Protein AF-A0A1F2PBT4-F1 (afdb_monomer)

InterPro domains:
  IPR006637 Clostridial hydrophobic repeat [PF07538] (57-95)
  IPR006637 Clostridial hydrophobic repeat [PF07538] (108-141)
  IPR006637 Clostridial hydrophobic repeat [PF07538] (158-191)
  IPR006637 Clostridial hydrophobic repeat [SM00728] (56-106)
  IPR006637 Clostridial hydrophobic repeat [SM00728] (107-156)
  IPR006637 Clostridial hydrophobic repeat [SM00728] (157-205)
  IPR014755 Copper resistance protein CopC/internalin, immunoglobulin-like [G3DSA:2.60.40.1220] (255-380)
  IPR014755 Copper resistance protein CopC/internalin, immunoglobulin-like [G3DSA:2.60.40.1220] (386-479)
  IPR014755 Copper resistance protein CopC/internalin, immunoglobulin-like [G3DSA:2.60.40.1220] (705-795)

Radius of gyration: 48.58 Å; Cα contacts (8 Å, |Δi|>4): 2101; chains: 1; bounding box: 123×82×148 Å

Secondary structure (DSSP, 8-state):
-------------S---S----------PPPTTHHHHTTSSSS-----SEEEEEEEEETTTEEESTTSPPEETTS-EE-TTTTPPEEEEEEEEEES--TT-EEEEEEEETTTEEPPPEETT--EE-SSS-PPEEEEEEEEE-TTSPBPSSEEEEEEEEETTTEEEEEEETT--EE-SSS-PPEEEEEEEEEEPPP--HHHHHHHHT--GGGB-HHHHHHHHHHHHHT---TTS-HHHHHHHHHHHHHHHTT--BPP-EEEEEEEETTEEEEEESS-B-HHHHEE---SS--S--PEEPB-TTS-BSEEEEE-S-S--TT---B-STT-S-EEEE-TTS-EEEEE--TT----EEEEEEE-TT-BBTTSPBPSS-EEEEEEE---PPP-EEEEEEEETTEEEEEESS-EEE--EEEEE-TT--EE---EEEE-TTS-EEEE-TT--GGGTTSEEEEEEES-EETT--B-SSSSEEEEEE------SPP-EEEEEE-SSSEEEEEESS-BSSPPEE--BTTB-EEEEE-SS-TTEEEEEESS---EEEEEEEEE-BBTT-PBP-SSEEEEEEE----S---EEEEEEEEETTEEEEEEEEEEEEEEPSS-EEEEEEEETTEEEEPPPEE--TT-TTEEESS-BTTBEEEEEEE-TT--S-SEEEEEE-TTSEEETTSPBPPPEEEEEEE-------S---B-TTTTBTTEEEEETTEEEEEBSS-B-HHHHT-GGGEEETTS-EEEEEEEEESSSEEEEEEEPTT---S-EEEEEEE---BBTTSPBPPPEEEEEEE---PPPBEEEEEEEETTEEEEEESS-B-GGG--GGGEEEEETTEEP-S-EEEEE-SSTTEEEEEESSPPPHHHHHH-EEEEEPTT---BBTT-PBPB-S-EEEB-

Nearest PDB structures (foldseek):
  4uj6-assembly1_A  TM=2.407E-01  e=1.435E-08  Geobacillus stearothermophilus
  4uic-assembly1_A  TM=2.371E-01  e=5.512E-09  Geobacillus stearothermophilus
  2ra1-assembly1_A  TM=3.938E-01  e=1.556E-04  Geobacillus stearothermophilus
  7np1-assembly3_J  TM=2.498E-01  e=1.984E-01  Homo sapiens
  5b3j-assembly3_E  TM=2.216E-01  e=2.275E-01  Mus musculus

Solvent-accessible surface area (backbone atoms only — not comparable to full-atom values): 49070 Å² total; per-residue (Å²): 136,81,86,82,83,88,84,84,91,90,90,89,87,85,86,84,89,86,86,88,84,87,79,89,82,83,86,75,94,72,57,85,68,58,65,64,51,56,77,78,63,83,66,86,73,78,72,45,61,35,40,33,33,33,35,34,31,32,60,100,73,40,59,37,49,83,87,71,57,70,39,56,44,66,48,75,50,67,39,77,96,69,82,34,33,30,21,28,38,30,44,27,73,37,74,68,57,60,95,51,60,41,39,37,37,32,38,24,32,60,100,72,42,74,52,80,70,42,49,61,56,42,84,40,70,50,83,95,68,88,39,35,27,17,26,37,29,43,31,40,19,35,86,86,68,48,69,45,82,50,43,43,32,40,34,33,32,29,30,57,100,74,41,81,46,67,81,36,48,57,52,42,77,46,69,42,82,95,71,84,33,32,28,18,25,37,30,44,37,47,44,68,42,70,28,82,55,64,65,42,52,50,55,63,67,73,62,61,74,91,50,35,38,69,69,35,46,54,58,37,50,53,51,44,67,75,45,70,78,56,47,89,40,56,47,71,57,47,52,53,29,34,52,54,45,52,59,40,56,74,66,50,45,72,57,42,49,80,72,48,77,47,64,90,42,34,47,36,39,36,41,33,37,78,42,39,41,29,59,73,42,53,33,36,83,87,69,102,69,82,82,82,88,70,27,29,62,15,57,27,100,86,49,36,38,27,60,30,34,40,62,70,66,98,60,89,69,76,50,48,61,64,36,82,46,70,84,66,68,31,28,46,48,69,42,96,75,29,27,39,39,41,34,39,50,40,88,82,32,35,64,64,51,48,32,38,39,35,44,39,61,73,29,26,26,72,86,66,48,50,46,87,61,69,45,74,47,79,47,76,43,78,70,81,70,51,37,28,82,68,49,76,49,63,81,30,58,42,32,39,35,38,37,45,75,44,52,35,65,38,52,52,50,73,46,36,24,42,87,88,64,52,76,54,79,52,56,46,78,43,57,46,99,76,20,28,36,35,36,39,38,75,57,57,52,83,91,53,48,65,39,57,31,40,39,38,36,34,70,22,19,30,77,70,62,35,50,35,46,64,69,65,38,77,46,79,47,57,37,50,65,69,58,81,70,49,37,43,80,70,46,72,47,71,75,34,31,36,31,30,38,38,32,38,73,48,45,53,67,54,85,62,41,51,54,51,52,92,84,27,53,54,49,72,45,75,42,92,90,42,71,34,33,32,45,32,38,37,78,53,75,48,67,44,80,40,64,48,31,37,62,46,43,30,22,47,56,66,26,63,30,72,64,66,40,72,44,80,39,61,30,60,67,62,76,74,45,45,46,80,73,48,73,49,70,44,71,59,90,47,39,48,22,45,33,42,29,36,78,45,52,46,42,68,39,64,66,41,70,35,47,42,29,30,57,57,95,92,40,81,39,79,46,71,68,46,69,30,31,94,93,46,93,49,50,35,64,40,84,51,59,97,87,41,19,41,26,34,28,35,60,43,74,81,58,82,68,65,36,51,34,40,28,35,48,47,56,48,46,31,26,29,64,54,70,26,42,19,66,62,41,74,75,44,72,52,67,45,72,80,72,44,42,80,56,50,40,44,62,22,61,84,41,68,62,62,10,36,36,78,78,53,69,43,34,38,36,41,34,29,65,31,36,48,22,65,72,38,63,47,36,56,88,31,50,46,52,61,86,43,48,76,66,48,49,42,75,78,44,58,74,70,33,22,31,33,39,36,32,42,37,79,56,41,31,84,61,65,46,74,32,49,38,38,41,35,66,36,17,8,54,72,63,39,56,23,70,78,42,79,41,81,42,77,38,56,40,32,53,48,32,34,72,76,46,35,31,51,78,46,57,38,32,37,40,35,34,39,75,44,54,46,30,63,90,37,51,47,39,77,29,60,40,48,25,44,60,85,42,75,62,83,67,63,56,44,43,41,67,37,100,47,58,35,25,38,31,37,40,41,76,65,64,60,48,78,66,42,60,73,49,39,32,34,41,32,52,31,92,81,56,60,34,18,26,79,85,63,31,49,54,56,60,74,71,46,66,50,40,120

Organism: NCBI:txid52694

Sequence (900 aa):
MKKITVSILTTLLMLSMVFSSSVFAAEKEQSAWDSFLGLFSAKTAATSDVGVEYRGHIQNVGNYPLDGSWIQGPTELGTEGKGLRLEGFWIQLDGDVPADAHIEYQVHVQNVGWMDPVQDGEFAGTEGRSLQIEAIKISLVDDEGVQLEDYSVVYSGHVQNIGDVGPFTNGEQLGTVGSFLRLEAIEVEIVQNPADLTEYNAALAAVTQADYTAASWTTYQAVVNANKMTEDNLQSEVDAATANITAAQANLVAIPKVVSVAVPNAKQLVVTFNKAMDKTTLLANTTTSQTTDDYVLSVDGSGKTVIGIAYLDAQIAVNRPSITGAAGGATGALSADGKTLTITLPGAEFFKDRYTVTVGTPIKDTTGLALPAVYTANINVTDTARPTLVGVTYTNFQIAKVSFSEPLAAAGTVTYALPDGTAITTPVASVDADGKIQIDLTGIAATDVNKNITATIIGATDYAGNVISPNPITVTVIKNTQDTTKPTVSSVTVTSNTTFDIKFSEALISDPTIAPITASAVTVVKDINDATVYHATVAAAKTGLQTVSVTAFSDLSNNAGDVPANKVVNFSADTAAPTITSSKVEKIDGIEYLVLTYNKNVTANAGVTINGSYVDNYVTTPMPALTTGAANTAFALYKPVDGKSMSVQLELTTLTKAAEYTVTLPAALVTDLFGNNNAEVTNFKFTRTSNASTSAPKLDTTYGTNGVLVVDNNTIRVQFDRPVAGASALTLSNYALEGTVLESVTLQSNTTNGLVELKIAKDSNTLTGSRTLTVSGVTSQTGDVMATATVAVALNENVRPTVKTAQVTTTSVITLTTSEDINPATIAAGDFEVYVGGNKVTTAVTAAAGGTAKQITLTLAVPLTATDLSAGVVIKPATGITTADTVGNVLNLTQITVTQ

Foldseek 3Di:
DDDDDYDDDDDDDPDDDDDDDDDDDDDDDDDPVVVVVVVVPDDPAPADLKWKWKWFQKPPPGIPVPVPDTHTFQPKYFDAPPPIFTQKMFMAMDGPDDPFKKKKKWFQKPPPGIDDIDIHGDMYGDPPPPIATFKMFIAIAGNVRHGDPFKKKWKWFQKPPPGIDDRDIGGDIDGDDPPRIHTGMMGITMHTFFADCPLVVVLVVVDDPVFFDPVLVVQLVVLLVVLDDGRPDGNVSSVVSSVSSNVSVVSTHTFKDWPDWDDQAFFKIKTFIPAAWDCVFFWDDDDPDDDDDATDGDADPVQAGLKFKADDDPDDQDLEDGRGGHDQRWGWDADPRRGMIMIGHFDLHTDAAKIKIWRHPPIHHPVRHGDPGIDIDIDGDDHPDAWEWPAWDALFLFKIWTDTPAAWPFQADKWKAFPVRHTDDQWDWDQDRRNTIIIGNVRPDPVQAPTWMKIWTALTAHSNSHHHPPGGDIDTDGNHPQPQDWKAFPDWAAPEQFKIKTFIPAAWPDWWAKDQWVNWHKDWDADPVDRRMIMITTNDGHAAWIWTFGAFIGHSSRHTHPGRRIDTDGNHFPQDAWDFPDWAFDQDQLFTKIKTFTPAWKWADFFDKKWWWFADPNDTGTFDIFGRHPVDPAWGADPDDPRIHRMTIHTDLSGQDQGKIFIKDDWQRIAHSHGHTHHIDGRDIDGDDHRFHDAAKAQDCVPPHSQWDDPAQFKIKGKIQAFFAQVQQQPPVQKDKPQFDWDGKDFPDGRGITIIMITTDAQTQAAWAWIKIWGWRIGTSVGHTHDIDIDIDGHHGRHWKEFPAWEPPDQFKIKTFIPDFWDQVQWAQQFKWKDFLNHTDPARWGWGADPDRRIIMIGGPDGHDPNRVVSWMKMATHPPRRTTHPRRHGYDGGMHTYDD

Mean predicted aligned error: 20.96 Å

Structure (mmCIF, N/CA/C/O backbone):
data_AF-A0A1F2PBT4-F1
#
_entry.id   AF-A0A1F2PBT4-F1
#
loop_
_atom_site.group_PDB
_atom_site.id
_atom_site.type_symbol
_atom_site.label_atom_id
_atom_site.label_alt_id
_atom_site.label_comp_id
_atom_site.label_asym_id
_atom_site.label_entity_id
_atom_site.label_seq_id
_atom_site.pdbx_PDB_ins_code
_atom_site.Cartn_x
_atom_site.Cartn_y
_atom_site.Cartn_z
_atom_site.occupancy
_atom_site.B_iso_or_equiv
_atom_site.auth_seq_id
_atom_site.auth_comp_id
_atom_site.auth_asym_id
_atom_site.auth_atom_id
_atom_site.pdbx_PDB_model_num
ATOM 1 N N . MET A 1 1 ? 13.734 -45.778 34.053 1.00 31.38 1 MET A N 1
ATOM 2 C CA . MET A 1 1 ? 13.491 -46.746 32.958 1.00 31.38 1 MET A CA 1
ATOM 3 C C . MET A 1 1 ? 12.510 -46.118 31.983 1.00 31.38 1 MET A C 1
ATOM 5 O O . MET A 1 1 ? 11.399 -45.810 32.371 1.00 31.38 1 MET A O 1
ATOM 9 N N . LYS A 1 2 ? 13.054 -45.615 30.872 1.00 27.95 2 LYS A N 1
ATOM 10 C CA . LYS A 1 2 ? 12.791 -46.068 29.493 1.00 27.95 2 LYS A CA 1
ATOM 11 C C . LYS A 1 2 ? 11.437 -45.621 28.918 1.00 27.95 2 LYS A C 1
ATOM 13 O O . LYS A 1 2 ? 10.425 -46.293 29.057 1.00 27.95 2 LYS A O 1
ATOM 18 N N . LYS A 1 3 ? 11.537 -44.486 28.211 1.00 40.19 3 LYS A N 1
ATOM 19 C CA . LYS A 1 3 ? 10.836 -44.125 26.969 1.00 40.19 3 LYS A CA 1
ATOM 20 C C . LYS A 1 3 ? 10.566 -45.353 26.097 1.00 40.19 3 LYS A C 1
ATOM 22 O O . LYS A 1 3 ? 11.509 -46.126 25.942 1.00 40.19 3 LYS A O 1
ATOM 27 N N . ILE A 1 4 ? 9.402 -45.422 25.440 1.00 29.81 4 ILE A N 1
ATOM 28 C CA . ILE A 1 4 ? 9.279 -45.954 24.070 1.00 29.81 4 ILE A CA 1
ATOM 29 C C . ILE A 1 4 ? 8.210 -45.120 23.312 1.00 29.81 4 ILE A C 1
ATOM 31 O O . ILE A 1 4 ? 7.093 -45.036 23.806 1.00 29.81 4 ILE A O 1
ATOM 35 N N . THR A 1 5 ? 8.556 -44.254 22.342 1.00 29.34 5 THR A N 1
ATOM 36 C CA . THR A 1 5 ? 8.800 -44.490 20.882 1.00 29.34 5 THR A CA 1
ATOM 37 C C . THR A 1 5 ? 7.452 -44.495 20.118 1.00 29.34 5 THR A C 1
ATOM 39 O O . THR A 1 5 ? 6.624 -45.359 20.366 1.00 29.34 5 THR A O 1
ATOM 42 N N . VAL A 1 6 ? 7.204 -43.493 19.245 1.00 28.78 6 VAL A N 1
ATOM 43 C CA . VAL A 1 6 ? 7.213 -43.616 17.749 1.00 28.78 6 VAL A CA 1
ATOM 44 C C . VAL A 1 6 ? 5.787 -43.852 17.207 1.00 28.78 6 VAL A C 1
ATOM 46 O O . VAL A 1 6 ? 5.021 -44.567 17.826 1.00 28.78 6 VAL A O 1
ATOM 49 N N . SER A 1 7 ? 5.295 -43.247 16.121 1.00 32.38 7 SER A N 1
ATOM 50 C CA . SER A 1 7 ? 5.943 -42.719 14.922 1.00 32.38 7 SER A CA 1
ATOM 51 C C . SER A 1 7 ? 4.935 -42.016 13.996 1.00 32.38 7 SER A C 1
ATOM 53 O O . SER A 1 7 ? 3.730 -42.158 14.180 1.00 32.38 7 SER A O 1
ATOM 55 N N . ILE A 1 8 ? 5.494 -41.510 12.892 1.00 28.14 8 ILE A N 1
ATOM 56 C CA . ILE A 1 8 ? 4.951 -41.457 11.521 1.00 28.14 8 ILE A CA 1
ATOM 57 C C . ILE A 1 8 ? 4.203 -40.159 11.168 1.00 28.14 8 ILE A C 1
ATOM 59 O O . ILE A 1 8 ? 3.109 -39.907 11.650 1.00 28.14 8 ILE A O 1
ATOM 63 N N . LEU A 1 9 ? 4.826 -39.214 10.446 1.00 25.58 9 LEU A N 1
ATOM 64 C CA . LEU A 1 9 ? 5.322 -39.290 9.053 1.00 25.58 9 LEU A CA 1
ATOM 65 C C . LEU A 1 9 ? 4.158 -39.237 8.057 1.00 25.58 9 LEU A C 1
ATOM 67 O O . LEU A 1 9 ? 3.616 -40.281 7.736 1.00 25.58 9 LEU A O 1
ATOM 71 N N . THR A 1 10 ? 3.832 -38.034 7.568 1.00 29.33 10 THR A N 1
ATOM 72 C CA . THR A 1 10 ? 3.599 -37.708 6.141 1.00 29.33 10 THR A CA 1
ATOM 73 C C . THR A 1 10 ? 3.052 -36.285 6.022 1.00 29.33 10 THR A C 1
ATOM 75 O O . THR A 1 10 ? 1.905 -36.076 6.387 1.00 29.33 10 THR A O 1
ATOM 78 N N . THR A 1 11 ? 3.884 -35.358 5.525 1.00 27.86 11 THR A N 1
ATOM 79 C CA . THR A 1 11 ? 3.602 -34.228 4.597 1.00 27.86 11 THR A CA 1
ATOM 80 C C . THR A 1 11 ? 4.543 -33.046 4.862 1.00 27.86 11 THR A C 1
ATOM 82 O O . THR A 1 11 ? 4.125 -31.980 5.299 1.00 27.86 11 THR A O 1
ATOM 85 N N . LEU A 1 12 ? 5.831 -33.230 4.566 1.00 28.83 12 LEU A N 1
ATOM 86 C CA . LEU A 1 12 ? 6.700 -32.128 4.146 1.00 28.83 12 LEU A CA 1
ATOM 87 C C . LEU A 1 12 ? 7.687 -32.675 3.105 1.00 28.83 12 LEU A C 1
ATOM 89 O O . LEU A 1 12 ? 8.859 -32.904 3.380 1.00 28.83 12 LEU A O 1
ATOM 93 N N . LEU A 1 13 ? 7.155 -33.000 1.922 1.00 26.45 13 LEU A N 1
ATOM 94 C CA . LEU A 1 13 ? 7.951 -33.301 0.733 1.00 26.45 13 LEU A CA 1
ATOM 95 C C . LEU A 1 13 ? 7.168 -32.950 -0.545 1.00 26.45 13 LEU A C 1
ATOM 97 O O . LEU A 1 13 ? 6.526 -33.804 -1.140 1.00 26.45 13 LEU A O 1
ATOM 101 N N . MET A 1 14 ? 7.200 -31.673 -0.915 1.00 26.27 14 MET A N 1
ATOM 102 C CA . MET A 1 14 ? 7.164 -31.093 -2.270 1.00 26.27 14 MET A CA 1
ATOM 103 C C . MET A 1 14 ? 7.552 -29.627 -2.008 1.00 26.27 14 MET A C 1
ATOM 105 O O . MET A 1 14 ? 6.781 -28.904 -1.397 1.00 26.27 14 MET A O 1
ATOM 109 N N . LEU A 1 15 ? 8.773 -29.155 -2.240 1.00 26.83 15 LEU A N 1
ATOM 110 C CA . LEU A 1 15 ? 9.475 -29.159 -3.511 1.00 26.83 15 LEU A CA 1
ATOM 111 C C . LEU A 1 15 ? 10.987 -29.044 -3.242 1.00 26.83 15 LEU A C 1
ATOM 113 O O . LEU A 1 15 ? 11.444 -28.122 -2.573 1.00 26.83 15 LEU A O 1
ATOM 117 N N . SER A 1 16 ? 11.744 -30.008 -3.753 1.00 26.17 16 SER A N 1
ATOM 118 C CA . SER A 1 16 ? 13.207 -30.038 -3.792 1.00 26.17 16 SER A CA 1
ATOM 119 C C . SER A 1 16 ? 13.712 -29.798 -5.216 1.00 26.17 16 SER A C 1
ATOM 121 O O . SER A 1 16 ? 12.979 -30.097 -6.157 1.00 26.17 16 SER A O 1
ATOM 123 N N . MET A 1 17 ? 15.015 -29.498 -5.314 1.00 26.72 17 MET A N 1
ATOM 124 C CA . MET A 1 17 ? 15.933 -29.530 -6.478 1.00 26.72 17 MET A CA 1
ATOM 125 C C . MET A 1 17 ? 16.140 -28.150 -7.115 1.00 26.72 17 MET A C 1
ATOM 127 O O . MET A 1 17 ? 15.182 -27.509 -7.516 1.00 26.72 17 MET A O 1
ATOM 131 N N . VAL A 1 18 ? 17.357 -27.602 -7.199 1.00 26.94 18 VAL A N 1
ATOM 132 C CA . VAL A 1 18 ? 18.678 -28.170 -7.570 1.00 26.94 18 VAL A CA 1
ATOM 133 C C . VAL A 1 18 ? 19.745 -27.364 -6.779 1.00 26.94 18 VAL A C 1
ATOM 135 O O . VAL A 1 18 ? 19.559 -26.163 -6.641 1.00 26.94 18 VAL A O 1
ATOM 138 N N . PHE A 1 19 ? 20.757 -27.894 -6.077 1.00 27.02 19 PHE A N 1
ATOM 139 C CA . PHE A 1 19 ? 21.985 -28.607 -6.489 1.00 27.02 19 PHE A CA 1
ATOM 140 C C . PHE A 1 19 ? 22.540 -29.361 -5.252 1.00 27.02 19 PHE A C 1
ATOM 142 O O . PHE A 1 19 ? 22.700 -28.771 -4.191 1.00 27.02 19 PHE A O 1
ATOM 149 N N . SER A 1 20 ? 22.522 -30.697 -5.223 1.00 28.23 20 SER A N 1
ATOM 150 C CA . SER A 1 20 ? 23.601 -31.652 -5.573 1.00 28.23 20 SER A CA 1
ATOM 151 C C . SER A 1 20 ? 24.775 -31.781 -4.577 1.00 28.23 20 SER A C 1
ATOM 153 O O . SER A 1 20 ? 25.789 -31.103 -4.685 1.00 28.23 20 SER A O 1
ATOM 155 N N . SER A 1 21 ? 24.598 -32.763 -3.681 1.00 26.72 21 SER A N 1
ATOM 156 C CA . SER A 1 21 ? 25.543 -33.782 -3.175 1.00 26.72 21 SER A CA 1
ATOM 157 C C . SER A 1 21 ? 26.922 -33.389 -2.622 1.00 26.72 21 SER A C 1
ATOM 159 O O . SER A 1 21 ? 27.912 -33.383 -3.351 1.00 26.72 21 SER A O 1
ATOM 161 N N . SER A 1 22 ? 27.013 -33.328 -1.292 1.00 26.73 22 SER A N 1
ATOM 162 C CA . SER A 1 22 ? 28.160 -33.833 -0.530 1.00 26.73 22 SER A CA 1
ATOM 163 C C . SER A 1 22 ? 27.941 -35.319 -0.189 1.00 26.73 22 SER A C 1
ATOM 165 O O . SER A 1 22 ? 26.874 -35.729 0.271 1.00 26.73 22 SER A O 1
ATOM 167 N N . VAL A 1 23 ? 28.943 -36.146 -0.493 1.00 28.69 23 VAL A N 1
ATOM 168 C CA . VAL A 1 23 ? 28.992 -37.589 -0.215 1.00 28.69 23 VAL A CA 1
ATOM 169 C C . VAL A 1 23 ? 29.717 -37.821 1.113 1.00 28.69 23 VAL A C 1
ATOM 171 O O . VAL A 1 23 ? 30.728 -37.188 1.394 1.00 28.69 23 VAL A O 1
ATOM 174 N N . PHE A 1 24 ? 29.161 -38.743 1.900 1.00 30.00 24 PHE A N 1
ATOM 175 C CA . PHE A 1 24 ? 29.659 -39.336 3.144 1.00 30.00 24 PHE A CA 1
ATOM 176 C C . PHE A 1 24 ? 31.184 -39.515 3.267 1.00 30.00 24 PHE A C 1
ATOM 178 O O . PHE A 1 24 ? 31.795 -40.136 2.402 1.00 30.00 24 PHE A O 1
ATOM 185 N N . ALA A 1 25 ? 31.722 -39.206 4.452 1.00 29.03 25 ALA A N 1
ATOM 186 C CA . ALA A 1 25 ? 32.503 -40.162 5.246 1.00 29.03 25 ALA A CA 1
ATOM 187 C C . ALA A 1 25 ? 32.554 -39.722 6.719 1.00 29.03 25 ALA A C 1
ATOM 189 O O . ALA A 1 25 ? 32.795 -38.560 7.027 1.00 29.03 25 ALA A O 1
ATOM 190 N N . ALA A 1 26 ? 32.283 -40.673 7.609 1.00 28.11 26 ALA A N 1
ATOM 191 C CA . ALA A 1 26 ? 32.274 -40.512 9.052 1.00 28.11 26 ALA A CA 1
ATOM 192 C C . ALA A 1 26 ? 33.684 -40.627 9.657 1.00 28.11 26 ALA A C 1
ATOM 194 O O . ALA A 1 26 ? 34.486 -41.452 9.226 1.00 28.11 26 ALA A O 1
ATOM 195 N N . GLU A 1 27 ? 33.879 -39.814 10.695 1.00 36.78 27 GLU A N 1
ATOM 196 C CA . GLU A 1 27 ? 34.660 -40.024 11.921 1.00 36.78 27 GLU A CA 1
ATOM 197 C C . GLU A 1 27 ? 36.121 -40.493 11.841 1.00 36.78 27 GLU A C 1
ATOM 199 O O . GLU A 1 27 ? 36.447 -41.670 11.675 1.00 36.78 27 GLU A O 1
ATOM 204 N N . LYS A 1 28 ? 36.995 -39.571 12.251 1.00 28.55 28 LYS A N 1
ATOM 205 C CA . LYS A 1 28 ? 37.995 -39.854 13.281 1.00 28.55 28 LYS A CA 1
ATOM 206 C C . LYS A 1 28 ? 37.995 -38.678 14.255 1.00 28.55 28 LYS A C 1
ATOM 208 O O . LYS A 1 28 ? 38.106 -37.541 13.812 1.00 28.55 28 LYS A O 1
ATOM 213 N N . GLU A 1 29 ? 37.796 -38.948 15.545 1.00 44.62 29 GLU A N 1
ATOM 214 C CA . GLU A 1 29 ? 37.815 -37.923 16.592 1.00 44.62 29 GLU A CA 1
ATOM 215 C C . GLU A 1 29 ? 39.102 -37.103 16.503 1.00 44.62 29 GLU A C 1
ATOM 217 O O . GLU A 1 29 ? 40.206 -37.640 16.627 1.00 44.62 29 GLU A O 1
ATOM 222 N N . GLN A 1 30 ? 38.937 -35.808 16.252 1.00 35.72 30 GLN A N 1
ATOM 223 C CA . GLN A 1 30 ? 40.023 -34.859 16.127 1.00 35.72 30 GLN A CA 1
ATOM 224 C C . GLN A 1 30 ? 40.085 -34.039 17.415 1.00 35.72 30 GLN A C 1
ATOM 226 O O . GLN A 1 30 ? 39.069 -33.528 17.886 1.00 35.72 30 GLN A O 1
ATOM 231 N N . SER A 1 31 ? 41.259 -34.019 18.048 1.00 40.06 31 SER A N 1
ATOM 232 C CA . SER A 1 31 ? 41.441 -33.366 19.344 1.00 40.06 31 SER A CA 1
ATOM 233 C C . SER A 1 31 ? 41.163 -31.867 19.224 1.00 40.06 31 SER A C 1
ATOM 235 O O . SER A 1 31 ? 41.389 -31.284 18.166 1.00 40.06 31 SER A O 1
ATOM 237 N N . ALA A 1 32 ? 40.733 -31.230 20.316 1.00 37.84 32 ALA A N 1
ATOM 238 C CA . ALA A 1 32 ? 40.451 -29.791 20.379 1.00 37.84 32 ALA A CA 1
ATOM 239 C C . ALA A 1 32 ? 41.629 -28.879 19.949 1.00 37.84 32 ALA A C 1
ATOM 241 O O . ALA A 1 32 ? 41.441 -27.675 19.814 1.00 37.84 32 ALA A O 1
ATOM 242 N N . TRP A 1 33 ? 42.817 -29.442 19.703 1.00 37.84 33 TRP A N 1
ATOM 243 C CA . TRP A 1 33 ? 43.991 -28.748 19.176 1.00 37.84 33 TRP A CA 1
ATOM 244 C C . TRP A 1 33 ? 44.062 -28.680 17.642 1.00 37.84 33 TRP A C 1
ATOM 246 O O . TRP A 1 33 ? 44.678 -27.761 17.113 1.00 37.84 33 TRP A O 1
ATOM 256 N N . ASP A 1 34 ? 43.379 -29.565 16.913 1.00 36.34 34 ASP A N 1
ATOM 257 C CA . ASP A 1 34 ? 43.387 -29.539 15.440 1.00 36.34 34 ASP A CA 1
ATOM 258 C C . ASP A 1 34 ? 42.371 -28.529 14.870 1.00 36.34 34 ASP A C 1
ATOM 260 O O . ASP A 1 34 ? 42.526 -28.052 13.748 1.00 36.34 34 ASP A O 1
ATOM 264 N N . SER A 1 35 ? 41.348 -28.148 15.646 1.00 42.22 35 SER A N 1
ATOM 265 C CA . SER A 1 35 ? 40.391 -27.098 15.261 1.00 42.22 35 SER A CA 1
ATOM 266 C C . SER A 1 35 ? 40.948 -25.682 15.424 1.00 42.22 35 SER A C 1
ATOM 268 O O . SER A 1 35 ? 40.443 -24.772 14.781 1.00 42.22 35 SER A O 1
ATOM 270 N N . PHE A 1 36 ? 41.991 -25.488 16.238 1.00 41.44 36 PHE A N 1
ATOM 271 C CA . PHE A 1 36 ? 42.635 -24.183 16.420 1.00 41.44 36 PHE A CA 1
ATOM 272 C C . PHE A 1 36 ? 43.605 -23.859 15.270 1.00 41.44 36 PHE A C 1
ATOM 274 O O . PHE A 1 36 ? 43.641 -22.733 14.791 1.00 41.44 36 PHE A O 1
ATOM 281 N N . LEU A 1 37 ? 44.319 -24.863 14.746 1.00 36.47 37 LEU A N 1
ATOM 282 C CA . LEU A 1 37 ? 45.223 -24.696 13.598 1.00 36.47 37 LEU A CA 1
ATOM 283 C C . LEU A 1 37 ? 44.487 -24.672 12.244 1.00 36.47 37 LEU A C 1
ATOM 285 O O . LEU A 1 37 ? 44.941 -24.017 11.310 1.00 36.47 37 LEU A O 1
ATOM 289 N N . GLY A 1 38 ? 43.327 -25.331 12.131 1.00 36.12 38 GLY A N 1
ATOM 290 C CA . GLY A 1 38 ? 42.507 -25.321 10.910 1.00 36.12 38 GLY A CA 1
ATOM 291 C C . GLY A 1 38 ? 41.880 -23.963 10.560 1.00 36.12 38 GLY A C 1
ATOM 292 O O . GLY A 1 38 ? 41.493 -23.767 9.411 1.00 36.12 38 GLY A O 1
ATOM 293 N N . LEU A 1 39 ? 41.812 -23.024 11.512 1.00 43.78 39 LEU A N 1
ATOM 294 C CA . LEU A 1 39 ? 41.396 -21.636 11.269 1.00 43.78 39 LEU A CA 1
ATOM 295 C C . LEU A 1 39 ? 42.504 -20.778 10.633 1.00 43.78 39 LEU A C 1
ATOM 297 O O . LEU A 1 39 ? 42.189 -19.819 9.940 1.00 43.78 39 LEU A O 1
ATOM 301 N N . PHE A 1 40 ? 43.777 -21.157 10.790 1.00 42.56 40 PHE A N 1
ATOM 302 C CA . PHE A 1 40 ? 44.929 -20.414 10.253 1.00 42.56 40 PHE A CA 1
ATOM 303 C C . PHE A 1 40 ? 45.654 -21.137 9.111 1.00 42.56 40 PHE A C 1
ATOM 305 O O . PHE A 1 40 ? 46.694 -20.692 8.637 1.00 42.56 40 PHE A O 1
ATOM 312 N N . SER A 1 41 ? 45.152 -22.282 8.649 1.00 42.78 41 SER A N 1
ATOM 313 C CA . SER A 1 41 ? 45.821 -23.059 7.601 1.00 42.78 41 SER A CA 1
ATOM 314 C C . SER A 1 41 ? 44.829 -23.699 6.639 1.00 42.78 41 SER A C 1
ATOM 316 O O . SER A 1 41 ? 44.672 -24.916 6.619 1.00 42.78 41 SER A O 1
ATOM 318 N N . ALA A 1 42 ? 44.163 -22.861 5.837 1.00 38.34 42 ALA A N 1
ATOM 319 C CA . ALA A 1 42 ? 43.887 -23.089 4.409 1.00 38.34 42 ALA A CA 1
ATOM 320 C C . ALA A 1 42 ? 42.946 -22.013 3.836 1.00 38.34 42 ALA A C 1
ATOM 322 O O . ALA A 1 42 ? 41.827 -22.292 3.411 1.00 38.34 42 ALA A O 1
ATOM 323 N N . LYS A 1 43 ? 43.426 -20.779 3.739 1.00 33.91 43 LYS A N 1
ATOM 324 C CA . LYS A 1 43 ? 43.006 -19.841 2.698 1.00 33.91 43 LYS A CA 1
ATOM 325 C C . LYS A 1 43 ? 44.261 -19.043 2.409 1.00 33.91 43 LYS A C 1
ATOM 327 O O . LYS A 1 43 ? 44.840 -18.500 3.338 1.00 33.91 43 LYS A O 1
ATOM 332 N N . THR A 1 44 ? 44.769 -19.127 1.182 1.00 35.59 44 THR A N 1
ATOM 333 C CA . THR A 1 44 ? 45.912 -18.329 0.718 1.00 35.59 44 THR A CA 1
ATOM 334 C C . THR A 1 44 ? 45.74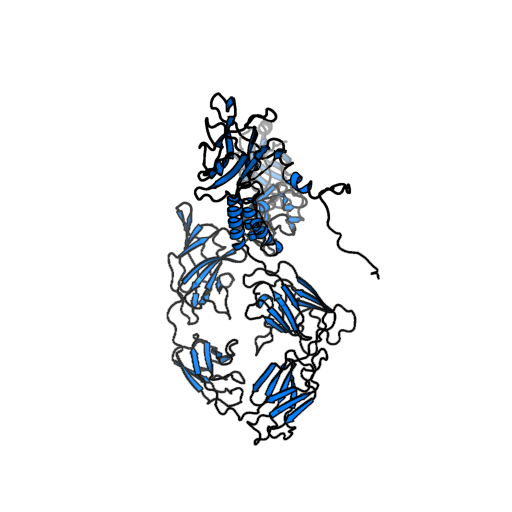1 -16.917 1.250 1.00 35.59 44 THR A C 1
ATOM 336 O O . THR A 1 44 ? 44.785 -16.258 0.840 1.00 35.59 44 THR A O 1
ATOM 339 N N . ALA A 1 45 ? 46.596 -16.536 2.203 1.00 35.41 45 ALA A N 1
ATOM 340 C CA . ALA A 1 45 ? 46.599 -15.219 2.803 1.00 35.41 45 ALA A CA 1
ATOM 341 C C . ALA A 1 45 ? 46.569 -14.208 1.657 1.00 35.41 45 ALA A C 1
ATOM 343 O O . ALA A 1 45 ? 47.446 -14.228 0.788 1.00 35.41 45 ALA A O 1
ATOM 344 N N . ALA A 1 46 ? 45.518 -13.390 1.601 1.00 39.66 46 ALA A N 1
ATOM 345 C CA . ALA A 1 46 ? 45.688 -12.087 0.996 1.00 39.66 46 ALA 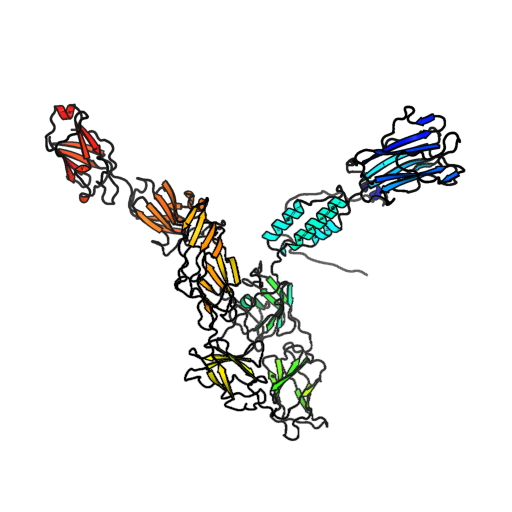A CA 1
ATOM 346 C C . ALA A 1 46 ? 46.787 -11.452 1.845 1.00 39.66 46 ALA A C 1
ATOM 348 O O . ALA A 1 46 ? 46.612 -11.287 3.049 1.00 39.66 46 ALA A O 1
ATOM 349 N N . THR A 1 47 ? 47.967 -11.289 1.255 1.00 42.25 47 THR A N 1
ATOM 350 C CA . THR A 1 47 ? 49.059 -10.542 1.866 1.00 42.25 47 THR A CA 1
ATOM 351 C C . THR A 1 47 ? 48.454 -9.232 2.338 1.00 42.25 47 THR A C 1
ATOM 353 O O . THR A 1 47 ? 47.884 -8.525 1.505 1.00 42.25 47 THR A O 1
ATOM 356 N N . SER A 1 48 ? 48.485 -8.943 3.639 1.00 54.78 48 SER A N 1
ATOM 357 C CA . SER A 1 48 ? 48.171 -7.592 4.083 1.00 54.78 48 SER A CA 1
ATOM 358 C C . SER A 1 48 ? 49.097 -6.666 3.305 1.00 54.78 48 SER A C 1
ATOM 360 O O . SER A 1 48 ? 50.306 -6.897 3.261 1.00 54.78 48 SER A O 1
ATOM 362 N N . ASP A 1 49 ? 48.542 -5.650 2.645 1.00 68.50 49 ASP A N 1
ATOM 363 C CA . ASP A 1 49 ? 49.387 -4.655 1.981 1.00 68.50 49 ASP A CA 1
ATOM 364 C C . ASP A 1 49 ? 50.239 -3.901 3.031 1.00 68.50 49 ASP A C 1
ATOM 366 O O . ASP A 1 49 ? 51.264 -3.324 2.685 1.00 68.50 49 ASP A O 1
ATOM 370 N N . VAL A 1 50 ? 49.872 -3.988 4.323 1.00 86.50 50 VAL A N 1
ATOM 371 C CA . VAL A 1 50 ? 50.690 -3.638 5.497 1.00 86.50 50 VAL A CA 1
ATOM 372 C C . VAL A 1 50 ? 51.700 -4.749 5.808 1.00 86.50 50 VAL A C 1
ATOM 374 O O . VAL A 1 50 ? 51.321 -5.862 6.176 1.00 86.50 50 VAL A O 1
ATOM 377 N N . GLY A 1 51 ? 52.985 -4.435 5.712 1.00 91.00 51 GLY A N 1
ATOM 378 C CA . GLY A 1 51 ? 54.113 -5.299 6.046 1.00 91.00 51 GLY A CA 1
ATOM 379 C C . GLY A 1 51 ? 54.908 -4.825 7.266 1.00 91.00 51 GLY A C 1
ATOM 380 O O . GLY A 1 51 ? 54.627 -3.796 7.882 1.00 91.00 51 GLY A O 1
ATOM 381 N N . VAL A 1 52 ? 55.936 -5.597 7.614 1.00 94.88 52 VAL A N 1
ATOM 382 C CA . VAL A 1 52 ? 56.893 -5.286 8.682 1.00 94.88 52 VAL A CA 1
ATOM 383 C C . VAL A 1 52 ? 58.295 -5.669 8.234 1.00 94.88 52 VAL A C 1
ATOM 385 O O . VAL A 1 52 ? 58.494 -6.709 7.606 1.00 94.88 52 VAL A O 1
ATOM 388 N N . GLU A 1 53 ? 59.283 -4.858 8.589 1.00 96.31 53 GLU A N 1
ATOM 389 C CA . GLU A 1 53 ? 60.683 -5.148 8.323 1.00 96.31 53 GLU A CA 1
ATOM 390 C C . GLU A 1 53 ? 61.564 -4.898 9.550 1.00 96.31 53 GLU A C 1
ATOM 392 O O . GLU A 1 53 ? 61.278 -4.055 10.403 1.00 96.31 53 GLU A O 1
ATOM 397 N N . TYR A 1 54 ? 62.633 -5.682 9.686 1.00 96.19 54 TYR A N 1
ATOM 398 C CA . TYR A 1 54 ? 63.456 -5.692 10.894 1.00 96.19 54 TYR A CA 1
ATOM 399 C C . TYR A 1 54 ? 64.934 -5.997 10.637 1.00 96.19 54 TYR A C 1
ATOM 401 O O . TYR A 1 54 ? 65.337 -6.537 9.609 1.00 96.19 54 TYR A O 1
ATOM 409 N N . ARG A 1 55 ? 65.786 -5.616 11.589 1.00 95.69 55 ARG A N 1
ATOM 410 C CA . ARG A 1 55 ? 67.233 -5.905 11.602 1.00 95.69 55 ARG A CA 1
ATOM 411 C C . ARG A 1 55 ? 67.718 -6.054 13.041 1.00 95.69 55 ARG A C 1
ATOM 413 O O . ARG A 1 55 ? 67.093 -5.523 13.953 1.00 95.69 55 ARG A O 1
ATOM 420 N N . GLY A 1 56 ? 68.831 -6.746 13.277 1.00 94.31 56 GLY A N 1
ATOM 421 C CA . GLY A 1 56 ? 69.247 -7.133 14.633 1.00 94.31 56 GLY A CA 1
ATOM 422 C C . GLY A 1 56 ? 70.744 -7.057 14.888 1.00 94.31 56 GLY A C 1
ATOM 423 O O . GLY A 1 56 ? 71.547 -7.248 13.984 1.00 94.31 56 GLY A O 1
ATOM 424 N N . HIS A 1 57 ? 71.133 -6.816 16.137 1.00 95.44 57 HIS A N 1
ATOM 425 C CA . HIS A 1 57 ? 72.506 -6.965 16.610 1.00 95.44 57 HIS A CA 1
ATOM 426 C C . HIS A 1 57 ? 72.705 -8.374 17.172 1.00 95.44 57 HIS A C 1
ATOM 428 O O . HIS A 1 57 ? 72.132 -8.728 18.207 1.00 95.44 57 HIS A O 1
ATOM 434 N N . ILE A 1 58 ? 73.520 -9.181 16.494 1.00 94.00 58 ILE A N 1
ATOM 435 C CA . ILE A 1 58 ? 73.762 -10.584 16.847 1.00 94.00 58 ILE A CA 1
ATOM 436 C C . ILE A 1 58 ? 75.184 -10.739 17.390 1.00 94.00 58 ILE A C 1
ATOM 438 O O . ILE A 1 58 ? 76.154 -10.232 16.815 1.00 94.00 58 ILE A O 1
ATOM 442 N N . GLN A 1 59 ? 75.329 -11.493 18.480 1.00 93.44 59 GLN A N 1
ATOM 443 C CA . GLN A 1 59 ? 76.625 -11.761 19.100 1.00 93.44 59 GLN A CA 1
ATOM 444 C C . GLN A 1 59 ? 77.656 -12.270 18.078 1.00 93.44 59 GLN A C 1
ATOM 446 O O . GLN A 1 59 ? 77.412 -13.233 17.356 1.00 93.44 59 GLN A O 1
ATOM 451 N N . ASN A 1 60 ? 78.854 -11.674 18.084 1.00 91.56 60 ASN A N 1
ATOM 452 C CA . ASN A 1 60 ? 79.986 -12.007 17.202 1.00 91.56 60 ASN A CA 1
ATOM 453 C C . ASN A 1 60 ? 79.729 -11.817 15.692 1.00 91.56 60 ASN A C 1
ATOM 455 O O . ASN A 1 60 ? 80.617 -12.123 14.896 1.00 91.56 60 ASN A O 1
ATOM 459 N N . VAL A 1 61 ? 78.561 -11.302 15.302 1.00 91.69 61 VAL A N 1
ATOM 460 C CA . VAL A 1 61 ? 78.211 -10.956 13.915 1.00 91.69 61 VAL A CA 1
ATOM 461 C C . VAL A 1 61 ? 78.122 -9.436 13.761 1.00 91.69 61 VAL A C 1
ATOM 463 O O . VAL A 1 61 ? 78.677 -8.892 12.812 1.00 91.69 61 VAL A O 1
ATOM 466 N N . GLY A 1 62 ? 77.506 -8.746 14.726 1.00 91.25 62 GLY A N 1
ATOM 467 C CA . GLY A 1 62 ? 77.212 -7.314 14.668 1.00 91.25 62 GLY A CA 1
ATOM 468 C C . GLY A 1 62 ? 75.805 -7.038 14.135 1.00 91.25 62 GLY A C 1
ATOM 469 O O . GLY A 1 62 ? 74.928 -7.896 14.240 1.00 91.25 62 GLY A O 1
ATOM 470 N N . ASN A 1 63 ? 75.592 -5.842 13.574 1.00 94.31 63 ASN A N 1
ATOM 471 C CA . ASN A 1 63 ? 74.321 -5.473 12.942 1.00 94.31 63 ASN A CA 1
ATOM 472 C C . ASN A 1 63 ? 74.110 -6.323 11.688 1.00 94.31 63 ASN A C 1
ATOM 474 O O . ASN A 1 63 ? 74.926 -6.295 10.770 1.00 94.31 63 ASN A O 1
ATOM 478 N N . TYR A 1 64 ? 73.026 -7.080 11.671 1.00 91.81 64 TYR A N 1
ATOM 479 C CA . TYR A 1 64 ? 72.622 -7.963 10.598 1.00 91.81 64 TYR A CA 1
ATOM 480 C C . TYR A 1 64 ? 71.272 -7.492 10.045 1.00 91.81 64 TYR A C 1
ATOM 482 O O . TYR A 1 64 ? 70.365 -7.250 10.847 1.00 91.81 64 TYR A O 1
ATOM 490 N N . PRO A 1 65 ? 71.103 -7.395 8.716 1.00 94.50 65 PRO A N 1
ATOM 491 C CA . PRO A 1 65 ? 72.086 -7.617 7.646 1.00 94.50 65 PRO A CA 1
ATOM 492 C C . PRO A 1 65 ? 73.316 -6.688 7.697 1.00 94.50 65 PRO A C 1
ATOM 494 O O . PRO A 1 65 ? 73.222 -5.519 8.062 1.00 94.50 65 PRO A O 1
ATOM 497 N N . LEU A 1 66 ? 74.493 -7.208 7.318 1.00 91.31 66 LEU A N 1
ATOM 498 C CA . LEU A 1 66 ? 75.779 -6.484 7.421 1.00 91.31 66 LEU A CA 1
ATOM 499 C C . LEU A 1 66 ? 75.888 -5.270 6.480 1.00 91.31 66 LEU A C 1
ATOM 501 O O . LEU A 1 66 ? 76.761 -4.424 6.669 1.00 91.31 66 LEU A O 1
ATOM 505 N N . ASP A 1 67 ? 75.043 -5.202 5.453 1.00 93.81 67 ASP A N 1
ATOM 506 C CA . ASP A 1 67 ? 74.962 -4.082 4.513 1.00 93.81 67 ASP A CA 1
ATOM 507 C C . ASP A 1 67 ? 73.993 -2.976 4.971 1.00 93.81 67 ASP A C 1
ATOM 509 O O . ASP A 1 67 ? 73.905 -1.936 4.320 1.00 93.81 67 ASP A O 1
ATOM 513 N N . GLY A 1 68 ? 73.309 -3.174 6.104 1.00 89.25 68 GLY A N 1
ATOM 514 C CA . GLY A 1 68 ? 72.342 -2.231 6.659 1.00 89.25 68 GLY A CA 1
ATOM 515 C C . GLY A 1 68 ? 70.959 -2.273 6.007 1.00 89.25 68 GLY A C 1
ATOM 516 O O . GLY A 1 68 ? 70.142 -1.411 6.333 1.00 89.25 68 GLY A O 1
ATOM 517 N N . SER A 1 69 ? 70.696 -3.236 5.115 1.00 94.75 69 SER A N 1
ATOM 518 C CA . SER A 1 69 ? 69.348 -3.513 4.605 1.00 94.75 69 SER A CA 1
ATOM 519 C C . SER A 1 69 ? 68.414 -4.017 5.712 1.00 94.75 69 SER A C 1
ATOM 521 O O . SER A 1 69 ? 68.859 -4.368 6.806 1.00 94.75 69 SER A O 1
ATOM 523 N N . TRP A 1 70 ? 67.114 -4.025 5.432 1.00 95.25 70 TRP A N 1
ATOM 524 C CA . TRP A 1 70 ? 66.094 -4.569 6.321 1.00 95.25 70 TRP A CA 1
ATOM 525 C C . TRP A 1 70 ? 65.660 -5.956 5.851 1.00 95.25 70 TRP A C 1
ATOM 527 O O . TRP A 1 70 ? 65.628 -6.246 4.652 1.00 95.25 70 TRP A O 1
ATOM 537 N N . ILE A 1 71 ? 65.356 -6.824 6.810 1.00 95.31 71 ILE A N 1
ATOM 538 C CA . ILE A 1 71 ? 64.781 -8.142 6.568 1.00 95.31 71 ILE A CA 1
ATOM 539 C C . ILE A 1 71 ? 63.270 -7.979 6.537 1.00 95.31 71 ILE A C 1
ATOM 541 O O . ILE A 1 71 ? 62.675 -7.515 7.504 1.00 95.31 71 ILE A O 1
ATOM 545 N N . GLN A 1 72 ? 62.668 -8.361 5.421 1.00 94.62 72 GLN A N 1
ATOM 546 C CA . GLN A 1 72 ? 61.230 -8.290 5.213 1.00 94.62 72 GLN A CA 1
ATOM 547 C C . GLN A 1 72 ? 60.545 -9.470 5.905 1.00 94.62 72 GLN A C 1
ATOM 549 O O . GLN A 1 72 ? 60.905 -10.631 5.672 1.00 94.62 72 GLN A O 1
ATOM 554 N N . GLY A 1 73 ? 59.576 -9.176 6.768 1.00 90.56 73 GLY A N 1
ATOM 555 C CA . GLY A 1 73 ? 58.753 -10.182 7.424 1.00 90.56 73 GLY A CA 1
ATOM 556 C C . GLY A 1 73 ? 57.991 -11.044 6.407 1.00 90.56 73 GLY A C 1
ATOM 557 O O . GLY A 1 73 ? 57.651 -10.554 5.330 1.00 90.56 73 GLY A O 1
ATOM 558 N N . PRO A 1 74 ? 57.741 -12.332 6.697 1.00 91.31 74 PRO A N 1
ATOM 559 C CA . PRO A 1 74 ? 58.122 -13.086 7.893 1.00 91.31 74 PRO A CA 1
ATOM 560 C C . PRO A 1 74 ? 59.487 -13.795 7.742 1.00 91.31 74 PRO A C 1
ATOM 562 O O . PRO A 1 74 ? 59.624 -14.971 8.041 1.00 91.31 74 PRO A O 1
ATOM 565 N N . THR A 1 75 ? 60.528 -13.140 7.219 1.00 93.25 75 THR A N 1
ATOM 566 C CA . THR A 1 75 ? 61.847 -13.792 7.090 1.00 93.25 75 THR A CA 1
ATOM 567 C C . THR A 1 75 ? 62.639 -13.730 8.399 1.00 93.25 75 THR A C 1
ATOM 569 O O . THR A 1 75 ? 62.932 -12.643 8.875 1.00 93.25 75 THR A O 1
ATOM 572 N N . GLU A 1 76 ? 63.085 -14.871 8.933 1.00 93.25 76 GLU A N 1
ATOM 573 C CA . GLU A 1 76 ? 63.844 -14.951 10.195 1.00 93.25 76 GLU A CA 1
ATOM 574 C C . GLU A 1 76 ? 65.007 -13.933 10.327 1.00 93.25 76 GLU A C 1
ATOM 576 O O . GLU A 1 76 ? 65.902 -13.840 9.479 1.00 93.25 76 GLU A O 1
ATOM 581 N N . LEU A 1 77 ? 65.059 -13.248 11.477 1.00 92.88 77 LEU A N 1
ATOM 582 C CA . LEU A 1 77 ? 66.206 -12.485 11.969 1.00 92.88 77 LEU A CA 1
ATOM 583 C C . LEU A 1 77 ? 66.876 -13.218 13.131 1.00 92.88 77 LEU A C 1
ATOM 585 O O . LEU A 1 77 ? 66.359 -13.251 14.246 1.00 92.88 77 LEU A O 1
ATOM 589 N N . GLY A 1 78 ? 68.085 -13.728 12.901 1.00 88.81 78 GLY A N 1
ATOM 590 C CA . GLY A 1 78 ? 68.882 -14.361 13.945 1.00 88.81 78 GLY A CA 1
ATOM 591 C C . GLY A 1 78 ? 69.834 -15.418 13.416 1.00 88.81 78 GLY A C 1
ATOM 592 O O . GLY A 1 78 ? 70.252 -15.399 12.257 1.00 88.81 78 GLY A O 1
ATOM 593 N N . THR A 1 79 ? 70.219 -16.336 14.298 1.00 80.25 79 THR A N 1
ATOM 594 C CA . THR A 1 79 ? 70.975 -17.525 13.902 1.00 80.25 79 THR A CA 1
ATOM 595 C C . THR A 1 79 ? 70.492 -18.755 14.655 1.00 80.25 79 THR A C 1
ATOM 597 O O . THR A 1 79 ? 71.133 -19.183 15.623 1.00 80.25 79 THR A O 1
ATOM 600 N N . GLU A 1 80 ? 69.391 -19.333 14.183 1.00 79.25 80 GLU A N 1
ATOM 601 C CA . GLU A 1 80 ? 68.832 -20.564 14.736 1.00 79.25 80 GLU A CA 1
ATOM 602 C C . GLU A 1 80 ? 69.901 -21.671 14.840 1.00 79.25 80 GLU A C 1
ATOM 604 O O . GLU A 1 80 ? 70.702 -21.897 13.922 1.00 79.25 80 GLU A O 1
ATOM 609 N N . GLY A 1 81 ? 69.989 -22.321 16.005 1.00 75.75 81 GLY A N 1
ATOM 610 C CA . GLY A 1 81 ? 70.869 -23.471 16.237 1.00 75.75 81 GLY A CA 1
ATOM 611 C C . GLY A 1 81 ? 72.379 -23.183 16.246 1.00 75.75 81 GLY A C 1
ATOM 612 O O . GLY A 1 81 ? 73.172 -24.096 16.499 1.00 75.75 81 GLY A O 1
ATOM 613 N N . LYS A 1 82 ? 72.819 -21.936 16.011 1.00 85.06 82 LYS A N 1
ATOM 614 C CA . LYS A 1 82 ? 74.245 -21.543 16.087 1.00 85.06 82 LYS A CA 1
ATOM 615 C C . LYS A 1 82 ? 74.667 -21.083 17.482 1.00 85.06 82 LYS A C 1
ATOM 617 O O . LYS A 1 82 ? 75.859 -20.882 17.721 1.00 85.06 82 LYS A O 1
ATOM 622 N N . GLY A 1 83 ? 73.716 -20.926 18.402 1.00 83.75 83 GLY A N 1
ATOM 623 C CA . GLY A 1 83 ? 73.982 -20.564 19.789 1.00 83.75 83 GLY A CA 1
ATOM 624 C C . GLY A 1 83 ? 74.409 -19.109 20.008 1.00 83.75 83 GLY A C 1
ATOM 625 O O . GLY A 1 83 ? 74.975 -18.807 21.061 1.00 83.75 83 GLY A O 1
ATOM 626 N N . LEU A 1 84 ? 74.182 -18.218 19.036 1.00 91.31 84 LEU A N 1
ATOM 627 C CA . LEU A 1 84 ? 74.466 -16.786 19.167 1.00 91.31 84 LEU A CA 1
ATOM 628 C C . LEU A 1 84 ? 73.199 -16.061 19.634 1.00 91.31 84 LEU A C 1
ATOM 630 O O . LEU A 1 84 ? 72.113 -16.312 19.122 1.00 91.31 84 LEU A O 1
ATOM 634 N N . ARG A 1 85 ? 73.341 -15.177 20.626 1.00 93.19 85 ARG A N 1
ATOM 635 C CA . ARG A 1 85 ? 72.233 -14.363 21.161 1.00 93.19 85 ARG A CA 1
ATOM 636 C C . ARG A 1 85 ? 71.936 -13.149 20.283 1.00 93.19 85 ARG A C 1
ATOM 638 O O . ARG A 1 85 ? 72.867 -12.539 19.749 1.00 93.19 85 ARG A O 1
ATOM 645 N N . LEU A 1 86 ? 70.672 -12.739 20.276 1.00 94.56 86 LEU A N 1
ATOM 646 C CA . LEU A 1 86 ? 70.270 -11.369 19.972 1.00 94.56 86 LEU A CA 1
ATOM 647 C C . LEU A 1 86 ? 70.625 -10.453 21.155 1.00 94.56 86 LEU A C 1
ATOM 649 O O . LEU A 1 86 ? 70.383 -10.794 22.317 1.00 94.56 86 LEU A O 1
ATOM 653 N N . GLU A 1 87 ? 71.219 -9.297 20.863 1.00 95.31 87 GLU A N 1
ATOM 654 C CA . GLU A 1 87 ? 71.557 -8.252 21.848 1.00 95.31 87 GLU A CA 1
ATOM 655 C C . GLU A 1 87 ? 70.723 -6.973 21.655 1.00 95.31 87 GLU A C 1
ATOM 657 O O . GLU A 1 87 ? 70.617 -6.156 22.573 1.00 95.31 87 GLU A O 1
ATOM 662 N N . GLY A 1 88 ? 70.109 -6.813 20.478 1.00 94.50 88 GLY A N 1
ATOM 663 C CA . GLY A 1 88 ? 69.210 -5.714 20.134 1.00 94.50 88 GLY A CA 1
ATOM 664 C C . GLY A 1 88 ? 68.576 -5.879 18.753 1.00 94.50 88 GLY A C 1
ATOM 665 O O . GLY A 1 88 ? 69.063 -6.691 17.966 1.00 94.50 88 GLY A O 1
ATOM 666 N N . PHE A 1 89 ? 67.520 -5.128 18.445 1.00 95.56 89 PHE A N 1
ATOM 667 C CA . PHE A 1 89 ? 66.916 -5.078 17.109 1.00 95.56 89 PHE A CA 1
ATOM 668 C C . PHE A 1 89 ? 66.138 -3.781 16.845 1.00 95.56 89 PHE A C 1
ATOM 670 O O . PHE A 1 89 ? 65.846 -3.010 17.760 1.00 95.56 89 PHE A O 1
ATOM 677 N N . TRP A 1 90 ? 65.840 -3.555 15.567 1.00 97.19 90 TRP A N 1
ATOM 678 C CA . TRP A 1 90 ? 64.968 -2.508 15.044 1.00 97.19 90 TRP A CA 1
ATOM 679 C C . TRP A 1 90 ? 63.810 -3.167 14.298 1.00 97.19 90 TRP A C 1
ATOM 681 O O . TRP A 1 90 ? 64.051 -4.143 13.583 1.00 97.19 90 TRP A O 1
ATOM 691 N N . ILE A 1 91 ? 62.605 -2.618 14.419 1.00 97.62 91 ILE A N 1
ATOM 692 C CA . ILE A 1 91 ? 61.408 -3.064 13.699 1.00 97.62 91 ILE A CA 1
ATOM 693 C C . ILE A 1 91 ? 60.673 -1.824 13.192 1.00 97.62 91 ILE A C 1
ATOM 695 O O . ILE A 1 91 ? 60.499 -0.882 13.955 1.00 97.62 91 ILE A O 1
ATOM 699 N N . GLN A 1 92 ? 60.248 -1.812 11.933 1.00 96.81 92 GLN A N 1
ATOM 700 C CA . GLN A 1 92 ? 59.390 -0.763 11.381 1.00 96.81 92 GLN A CA 1
ATOM 701 C C . GLN A 1 92 ? 58.327 -1.358 10.453 1.00 96.81 92 GLN A C 1
ATOM 703 O O . GLN A 1 92 ? 58.504 -2.462 9.934 1.00 96.81 92 GLN A O 1
ATOM 708 N N . LEU A 1 93 ? 57.217 -0.643 10.273 1.00 95.75 93 LEU A N 1
ATOM 709 C CA . LEU A 1 93 ? 56.170 -1.016 9.321 1.00 95.75 93 LEU A CA 1
ATOM 710 C C . LEU A 1 93 ? 56.601 -0.685 7.883 1.00 95.75 93 LEU A C 1
ATOM 712 O O . LEU A 1 93 ? 57.359 0.259 7.658 1.00 95.75 93 LEU A O 1
ATOM 716 N N . ASP A 1 94 ? 56.111 -1.461 6.920 1.00 91.31 94 ASP A N 1
ATOM 717 C CA . ASP A 1 94 ? 56.351 -1.289 5.480 1.00 91.31 94 ASP A CA 1
ATOM 718 C C . ASP A 1 94 ? 55.040 -1.484 4.693 1.00 91.31 94 ASP A C 1
ATOM 720 O O . ASP A 1 94 ? 54.054 -1.972 5.239 1.00 91.31 94 ASP A O 1
ATOM 724 N N . GLY A 1 95 ? 55.000 -1.108 3.415 1.00 88.19 95 GLY A N 1
ATOM 725 C CA . GLY A 1 95 ? 53.816 -1.262 2.560 1.00 88.19 95 GLY A CA 1
ATOM 726 C C . GLY A 1 95 ? 52.737 -0.183 2.757 1.00 88.19 95 GLY A C 1
ATOM 727 O O . GLY A 1 95 ? 53.051 0.975 3.040 1.00 88.19 95 GLY A O 1
ATOM 728 N N . ASP A 1 96 ? 51.463 -0.540 2.571 1.00 85.88 96 ASP A N 1
ATOM 729 C CA . ASP A 1 96 ? 50.301 0.365 2.651 1.00 85.88 96 ASP A CA 1
ATOM 730 C C . ASP A 1 96 ? 49.825 0.553 4.102 1.00 85.88 96 ASP A C 1
ATOM 732 O O . ASP A 1 96 ? 48.696 0.236 4.476 1.00 85.88 96 ASP A O 1
ATOM 736 N N . VAL A 1 97 ? 50.723 1.072 4.936 1.00 86.62 97 VAL A N 1
ATOM 737 C CA . VAL A 1 97 ? 50.515 1.294 6.372 1.00 86.62 97 VAL A CA 1
ATOM 738 C C . VAL A 1 97 ? 49.431 2.363 6.621 1.00 86.62 97 VAL A C 1
ATOM 740 O O . VAL A 1 97 ? 49.517 3.451 6.035 1.00 86.62 97 VAL A O 1
ATOM 743 N N . PRO A 1 98 ? 48.427 2.113 7.494 1.00 86.00 98 PRO A N 1
ATOM 744 C CA . PRO A 1 98 ? 47.506 3.152 7.954 1.00 86.00 98 PRO A CA 1
ATOM 745 C C . PRO A 1 98 ? 48.270 4.345 8.541 1.00 86.00 98 PRO A C 1
ATOM 747 O O . PRO A 1 98 ? 49.286 4.173 9.204 1.00 86.00 98 PRO A O 1
ATOM 750 N N . ALA A 1 99 ? 47.810 5.568 8.274 1.00 85.81 99 ALA A N 1
ATOM 751 C CA . ALA A 1 99 ? 48.583 6.777 8.581 1.00 85.81 99 ALA A CA 1
ATOM 752 C C . ALA A 1 99 ? 48.851 6.996 10.083 1.00 85.81 99 ALA A C 1
ATOM 754 O O . ALA A 1 99 ? 49.776 7.727 10.423 1.00 85.81 99 ALA A O 1
ATOM 755 N N . ASP A 1 100 ? 48.026 6.390 10.930 1.00 90.06 100 ASP A N 1
ATOM 756 C CA . ASP A 1 100 ? 48.038 6.404 12.390 1.00 90.06 100 ASP A CA 1
ATOM 757 C C . ASP A 1 100 ? 48.656 5.135 13.003 1.00 90.06 100 ASP A C 1
ATOM 759 O O . ASP A 1 100 ? 48.738 5.035 14.219 1.00 90.06 100 ASP A O 1
ATOM 763 N N . ALA A 1 101 ? 49.077 4.152 12.198 1.00 92.62 101 ALA A N 1
ATOM 764 C CA . ALA A 1 101 ? 49.607 2.885 12.695 1.00 92.62 101 ALA A CA 1
ATOM 765 C C . ALA A 1 101 ? 51.094 2.968 13.077 1.00 92.62 101 ALA A C 1
ATOM 767 O O . ALA A 1 101 ? 51.937 3.396 12.287 1.00 92.62 101 ALA A O 1
ATOM 768 N N . HIS A 1 102 ? 51.417 2.425 14.249 1.00 95.12 102 HIS A N 1
ATOM 769 C CA . HIS A 1 102 ? 52.754 2.342 14.828 1.00 95.12 102 HIS A CA 1
ATOM 770 C C . HIS A 1 102 ? 53.072 0.913 15.278 1.00 95.12 102 HIS A C 1
ATOM 772 O O . HIS A 1 102 ? 52.221 0.218 15.844 1.00 95.12 102 HIS A O 1
ATOM 778 N N . ILE A 1 103 ? 54.319 0.471 15.082 1.00 97.06 103 ILE A N 1
ATOM 779 C CA . ILE A 1 103 ? 54.820 -0.768 15.691 1.00 97.06 103 ILE A CA 1
ATOM 780 C C . ILE A 1 103 ? 55.637 -0.450 16.939 1.00 97.06 103 ILE A C 1
ATOM 782 O O . ILE A 1 103 ? 56.717 0.134 16.874 1.00 97.06 103 ILE A O 1
ATOM 786 N N . GLU A 1 104 ? 55.126 -0.869 18.093 1.00 97.56 104 GLU A N 1
ATOM 787 C CA . GLU A 1 104 ? 55.770 -0.705 19.393 1.00 97.56 104 GLU A CA 1
ATOM 788 C C . GLU A 1 104 ? 56.418 -2.013 19.839 1.00 97.56 104 GLU A C 1
ATOM 790 O O . GLU A 1 104 ? 55.813 -3.083 19.769 1.00 97.56 104 GLU A O 1
ATOM 795 N N . TYR A 1 105 ? 57.650 -1.950 20.337 1.00 97.75 105 TYR A N 1
ATOM 796 C CA . TYR A 1 105 ? 58.350 -3.131 20.825 1.00 97.75 105 TYR A CA 1
ATOM 797 C C . TYR A 1 105 ? 59.225 -2.850 22.039 1.00 97.75 105 TYR A C 1
ATOM 799 O O . TYR A 1 105 ? 59.827 -1.792 22.214 1.00 97.75 105 TYR A O 1
ATOM 807 N N . GLN A 1 106 ? 59.307 -3.860 22.899 1.00 97.38 106 GLN A N 1
ATOM 808 C CA . GLN A 1 106 ? 60.004 -3.808 24.173 1.00 97.38 106 GLN A CA 1
ATOM 809 C C . GLN A 1 106 ? 60.852 -5.065 24.352 1.00 97.38 106 GLN A C 1
ATOM 811 O O . GLN A 1 106 ? 60.425 -6.171 24.014 1.00 97.38 106 GLN A O 1
ATOM 816 N N . VAL A 1 107 ? 62.042 -4.916 24.938 1.00 97.31 107 VAL A N 1
ATOM 817 C CA . VAL A 1 107 ? 62.965 -6.031 25.189 1.00 97.31 107 VAL A CA 1
ATOM 818 C C . VAL A 1 107 ? 63.307 -6.162 26.672 1.00 97.31 107 VAL A C 1
ATOM 820 O O . VAL A 1 107 ? 63.501 -5.172 27.381 1.00 97.31 107 VAL A O 1
ATOM 823 N N . HIS A 1 108 ? 63.409 -7.403 27.142 1.00 97.50 108 HIS A N 1
ATOM 824 C CA . HIS A 1 108 ? 63.946 -7.760 28.448 1.00 97.50 108 HIS A CA 1
ATOM 825 C C . HIS A 1 108 ? 65.403 -8.194 28.295 1.00 97.50 108 HIS A C 1
ATOM 827 O O . HIS A 1 108 ? 65.688 -9.242 27.710 1.00 97.50 108 HIS A O 1
ATOM 833 N N . VAL A 1 109 ? 66.330 -7.406 28.836 1.00 96.50 109 VAL A N 1
ATOM 834 C CA . VAL A 1 109 ? 67.773 -7.642 28.702 1.00 96.50 109 VAL A CA 1
ATOM 835 C C . VAL A 1 109 ? 68.349 -8.232 29.986 1.00 96.50 109 VAL A C 1
ATOM 837 O O . VAL A 1 109 ? 68.023 -7.805 31.098 1.00 96.50 109 VAL A O 1
ATOM 840 N N . GLN A 1 110 ? 69.257 -9.197 29.834 1.00 94.62 110 GLN A N 1
ATOM 841 C CA . GLN A 1 110 ? 69.969 -9.846 30.932 1.00 94.62 110 GLN A CA 1
ATOM 842 C C . GLN A 1 110 ? 70.554 -8.822 31.917 1.00 94.62 110 GLN A C 1
ATOM 844 O O . GLN A 1 110 ? 71.267 -7.901 31.524 1.00 94.62 110 GLN A O 1
ATOM 849 N N . ASN A 1 111 ? 70.310 -9.022 33.216 1.00 93.31 111 ASN A N 1
ATOM 850 C CA . ASN A 1 111 ? 70.771 -8.160 34.318 1.00 93.31 111 ASN A CA 1
ATOM 851 C C . ASN A 1 111 ? 70.271 -6.698 34.282 1.00 93.31 111 ASN A C 1
ATOM 853 O O . ASN A 1 111 ? 70.665 -5.918 35.149 1.00 93.31 111 ASN A O 1
ATOM 857 N N . VAL A 1 112 ? 69.419 -6.325 33.323 1.00 94.06 112 VAL A N 1
ATOM 858 C CA . VAL A 1 112 ? 68.802 -4.991 33.224 1.00 94.06 112 VAL A CA 1
ATOM 859 C C . VAL A 1 112 ? 67.312 -5.069 33.539 1.00 94.06 112 VAL A C 1
ATOM 861 O O . VAL A 1 112 ? 66.820 -4.276 34.335 1.00 94.06 112 VAL A O 1
ATOM 864 N N . GLY A 1 113 ? 66.616 -6.061 32.984 1.00 94.81 113 GLY A N 1
ATOM 865 C CA . GLY A 1 113 ? 65.163 -6.163 33.055 1.00 94.81 113 GLY A CA 1
ATOM 866 C C . GLY A 1 113 ? 64.486 -5.676 31.772 1.00 94.81 113 GLY A C 1
ATOM 867 O O . GLY A 1 113 ? 65.134 -5.546 30.732 1.00 94.81 113 GLY A O 1
ATOM 868 N N . TRP A 1 114 ? 63.180 -5.409 31.853 1.00 97.19 114 TRP A N 1
ATOM 869 C CA . TRP A 1 114 ? 62.425 -4.751 30.782 1.00 97.19 114 TRP A CA 1
ATOM 870 C C . TRP A 1 114 ? 62.925 -3.317 30.589 1.00 97.19 114 TRP A C 1
ATOM 872 O O . TRP A 1 114 ? 62.981 -2.549 31.550 1.00 97.19 114 TRP A O 1
ATOM 882 N N . MET A 1 115 ? 63.306 -2.980 29.360 1.00 96.69 115 MET A N 1
ATOM 883 C CA . MET A 1 115 ? 63.670 -1.619 28.953 1.00 96.69 115 MET A CA 1
ATOM 884 C C . MET A 1 115 ? 62.421 -0.818 28.568 1.00 96.69 115 MET A C 1
ATOM 886 O O . MET A 1 115 ? 61.365 -1.414 28.392 1.00 96.69 115 MET A O 1
ATOM 890 N N . ASP A 1 116 ? 62.514 0.505 28.436 1.00 96.19 116 ASP A N 1
ATOM 891 C CA . ASP A 1 116 ? 61.388 1.306 27.932 1.00 96.19 116 ASP A CA 1
ATOM 892 C C . ASP A 1 116 ? 61.006 0.852 26.502 1.00 96.19 116 ASP A C 1
ATOM 894 O O . ASP A 1 116 ? 61.909 0.498 25.734 1.00 96.19 116 ASP A O 1
ATOM 898 N N . PRO A 1 117 ? 59.704 0.795 26.148 1.00 95.81 117 PRO A N 1
ATOM 899 C CA . PRO A 1 117 ? 59.276 0.507 24.781 1.00 95.81 117 PRO A CA 1
ATOM 900 C C . PRO A 1 117 ? 59.809 1.550 23.797 1.00 95.81 117 PRO A C 1
ATOM 902 O O . PRO A 1 117 ? 59.969 2.720 24.149 1.00 95.81 117 PRO A O 1
ATOM 905 N N . VAL A 1 118 ? 60.068 1.114 22.571 1.00 97.25 118 VAL A N 1
ATOM 906 C CA . VAL A 1 118 ? 60.464 1.968 21.446 1.00 97.25 118 VAL A CA 1
ATOM 907 C C . VAL A 1 118 ? 59.543 1.693 20.258 1.00 97.25 118 VAL A C 1
ATOM 909 O O . VAL A 1 118 ? 58.857 0.667 20.244 1.00 97.25 118 VAL A O 1
ATOM 912 N N . GLN A 1 119 ? 59.518 2.589 19.274 1.00 96.69 119 GLN A N 1
ATOM 913 C CA . GLN A 1 119 ? 58.611 2.494 18.126 1.00 96.69 119 GLN A CA 1
ATOM 914 C C . GLN A 1 119 ? 59.348 2.696 16.794 1.00 96.69 119 GLN A C 1
ATOM 916 O O . GLN A 1 119 ? 60.440 3.261 16.762 1.00 96.69 119 GLN A O 1
ATOM 921 N N . ASP A 1 120 ? 58.762 2.199 15.704 1.00 95.81 120 ASP A N 1
ATOM 922 C CA . ASP A 1 120 ? 59.053 2.560 14.304 1.00 95.81 120 ASP A CA 1
ATOM 923 C C . ASP A 1 120 ? 60.528 2.806 13.953 1.00 95.81 120 ASP A C 1
ATOM 925 O O . ASP A 1 120 ? 60.966 3.898 13.580 1.00 95.81 120 ASP A O 1
ATOM 929 N N . GLY A 1 121 ? 61.326 1.748 14.047 1.00 95.56 121 GLY A N 1
ATOM 930 C CA . GLY A 1 121 ? 62.712 1.756 13.603 1.00 95.56 121 GLY A CA 1
ATOM 931 C C . GLY A 1 121 ? 63.685 2.368 14.609 1.00 95.56 121 GLY A C 1
ATOM 932 O O . GLY A 1 121 ? 64.849 2.596 14.262 1.00 95.56 121 GLY A O 1
ATOM 933 N N . GLU A 1 122 ? 63.272 2.589 15.858 1.00 97.31 122 GLU A N 1
ATOM 934 C CA . GLU A 1 122 ? 64.163 2.888 16.983 1.00 97.31 122 GLU A CA 1
ATOM 935 C C . GLU A 1 122 ? 64.894 1.632 17.509 1.00 97.31 122 GLU A C 1
ATOM 937 O O . GLU A 1 122 ? 64.477 0.495 17.316 1.00 97.31 122 GLU A O 1
ATOM 942 N N . PHE A 1 123 ? 66.056 1.776 18.147 1.00 96.38 123 PHE A N 1
ATOM 943 C CA . PHE A 1 123 ? 66.819 0.603 18.603 1.00 96.38 123 PHE A CA 1
ATOM 944 C C . PHE A 1 123 ? 66.341 0.100 19.972 1.00 96.38 123 PHE A C 1
ATOM 946 O O . PHE A 1 123 ? 66.433 0.836 20.954 1.00 96.38 123 PHE A O 1
ATOM 953 N N . ALA A 1 124 ? 65.961 -1.178 20.070 1.00 97.00 124 ALA A N 1
ATOM 954 C CA . ALA A 1 124 ? 65.690 -1.849 21.341 1.00 97.00 124 ALA A CA 1
ATOM 955 C C . ALA A 1 124 ? 66.830 -2.812 21.706 1.00 97.00 124 ALA A C 1
ATOM 957 O O . ALA A 1 124 ? 67.128 -3.728 20.944 1.00 97.00 124 ALA A O 1
ATOM 958 N N . GLY A 1 125 ? 67.451 -2.651 22.881 1.00 94.69 125 GLY A N 1
ATOM 959 C CA . GLY A 1 125 ? 68.491 -3.556 23.394 1.00 94.69 125 GLY A CA 1
ATOM 960 C C . GLY A 1 125 ? 69.755 -2.844 23.871 1.00 94.69 125 GLY A C 1
ATOM 961 O O . GLY A 1 125 ? 69.726 -1.679 24.269 1.00 94.69 125 GLY A O 1
ATOM 962 N N . THR A 1 126 ? 70.893 -3.545 23.860 1.00 90.75 126 THR A N 1
ATOM 963 C CA . THR A 1 126 ? 72.185 -2.960 24.251 1.00 90.75 126 THR A CA 1
ATOM 964 C C . THR A 1 126 ? 73.285 -3.269 23.248 1.00 90.75 126 THR A C 1
ATOM 966 O O . THR A 1 126 ? 73.555 -4.429 22.963 1.00 90.75 126 THR A O 1
ATOM 969 N N . GLU A 1 127 ? 74.002 -2.242 22.794 1.00 83.81 127 GLU A N 1
ATOM 970 C CA . GLU A 1 127 ? 75.183 -2.414 21.944 1.00 83.81 127 GLU A CA 1
ATOM 971 C C . GLU A 1 127 ? 76.473 -2.427 22.777 1.00 83.81 127 GLU A C 1
ATOM 973 O O . GLU A 1 127 ? 76.651 -1.636 23.709 1.00 83.81 127 GLU A O 1
ATOM 978 N N . GLY A 1 128 ? 77.398 -3.336 22.451 1.00 83.25 128 GLY A N 1
ATOM 979 C CA . GLY A 1 128 ? 78.748 -3.366 23.032 1.00 83.25 128 GLY A CA 1
ATOM 980 C C . GLY A 1 128 ? 78.826 -3.773 24.510 1.00 83.25 128 GLY A C 1
ATOM 981 O O . GLY A 1 128 ? 79.905 -3.729 25.101 1.00 83.25 128 GLY A O 1
ATOM 982 N N . ARG A 1 129 ? 77.705 -4.186 25.117 1.00 89.31 129 ARG A N 1
ATOM 983 C CA . ARG A 1 129 ? 77.631 -4.626 26.524 1.00 89.31 129 ARG A CA 1
ATOM 984 C C . ARG A 1 129 ? 77.649 -6.141 26.701 1.00 89.31 129 ARG A C 1
ATOM 986 O O . ARG A 1 129 ? 77.802 -6.603 27.827 1.00 89.31 129 ARG A O 1
ATOM 993 N N . SER A 1 130 ? 77.553 -6.902 25.608 1.00 89.06 130 SER A N 1
ATOM 994 C CA . SER A 1 130 ? 77.538 -8.370 25.628 1.00 89.06 130 SER A CA 1
ATOM 995 C C . SER A 1 130 ? 76.399 -8.981 26.465 1.00 89.06 130 SER A C 1
ATOM 997 O O . SER A 1 130 ? 76.597 -10.028 27.080 1.00 89.06 130 SER A O 1
ATOM 999 N N . LEU A 1 131 ? 75.228 -8.335 26.511 1.00 93.56 131 LEU A N 1
ATOM 1000 C CA . LEU A 1 131 ? 74.049 -8.805 27.252 1.00 93.56 131 LEU A CA 1
ATOM 1001 C C . LEU A 1 131 ? 73.019 -9.402 26.283 1.00 93.56 131 LEU A C 1
ATOM 1003 O O . LEU A 1 131 ? 72.754 -8.802 25.244 1.00 93.56 131 LEU A O 1
ATOM 1007 N N . GLN A 1 132 ? 72.439 -10.566 26.609 1.00 93.38 132 GLN A N 1
ATOM 1008 C CA . GLN A 1 132 ? 71.359 -11.147 25.793 1.00 93.38 132 GLN A CA 1
ATOM 1009 C C . GLN A 1 132 ? 70.009 -10.481 26.017 1.00 93.38 132 GLN A C 1
ATOM 1011 O O . GLN A 1 132 ? 69.671 -10.100 27.138 1.00 93.38 132 GLN A O 1
ATOM 1016 N N . ILE A 1 133 ? 69.207 -10.470 24.956 1.00 96.81 133 ILE A N 1
ATOM 1017 C CA . ILE A 1 133 ? 67.754 -10.405 25.059 1.00 96.81 133 ILE A CA 1
ATOM 1018 C C . ILE A 1 133 ? 67.250 -11.761 25.560 1.00 96.81 133 ILE A C 1
ATOM 1020 O O . ILE A 1 133 ? 67.614 -12.811 25.026 1.00 96.81 133 ILE A O 1
ATOM 1024 N N . GLU A 1 134 ? 66.433 -11.734 26.609 1.00 96.56 134 GLU A N 1
ATOM 1025 C CA . GLU A 1 134 ? 65.811 -12.919 27.210 1.00 96.56 134 GLU A CA 1
ATOM 1026 C C . GLU A 1 134 ? 64.322 -13.032 26.842 1.00 96.56 134 GLU A C 1
ATOM 1028 O O . GLU A 1 134 ? 63.817 -14.146 26.701 1.00 96.56 134 GLU A O 1
ATOM 1033 N N . ALA A 1 135 ? 63.633 -11.899 26.650 1.00 96.94 135 ALA A N 1
ATOM 1034 C CA . ALA A 1 135 ? 62.234 -11.842 26.224 1.00 96.94 135 ALA A CA 1
ATOM 1035 C C . ALA A 1 135 ? 61.905 -10.558 25.442 1.00 96.94 135 ALA A C 1
ATOM 1037 O O . ALA A 1 135 ? 62.623 -9.564 25.564 1.00 96.94 135 ALA A O 1
ATOM 1038 N N . ILE A 1 136 ? 60.815 -10.573 24.671 1.00 97.88 136 ILE A N 1
ATOM 1039 C CA . ILE A 1 136 ? 60.308 -9.441 23.885 1.00 97.88 136 ILE A CA 1
ATOM 1040 C C . ILE A 1 136 ? 58.783 -9.326 23.983 1.00 97.88 136 ILE A C 1
ATOM 1042 O O . ILE A 1 136 ? 58.100 -10.301 24.312 1.00 97.88 136 ILE A O 1
ATOM 1046 N N . LYS A 1 137 ? 58.267 -8.139 23.664 1.00 98.19 137 LYS A N 1
ATOM 1047 C CA . LYS A 1 137 ? 56.854 -7.857 23.383 1.00 98.19 137 LYS A CA 1
ATOM 1048 C C . LYS A 1 137 ? 56.775 -6.951 22.164 1.00 98.19 137 LYS A C 1
ATOM 1050 O O . LYS A 1 137 ? 57.586 -6.031 22.076 1.00 98.19 137 LYS A O 1
ATOM 1055 N N . ILE A 1 138 ? 55.833 -7.211 21.263 1.00 97.75 138 ILE A N 1
ATOM 1056 C CA . ILE A 1 138 ? 55.614 -6.409 20.055 1.00 97.75 138 ILE A CA 1
ATOM 1057 C C . ILE A 1 138 ? 54.112 -6.169 19.915 1.00 97.75 138 ILE A C 1
ATOM 1059 O O . ILE A 1 138 ? 53.343 -7.126 19.961 1.00 97.75 138 ILE A O 1
ATOM 1063 N N . SER A 1 139 ? 53.700 -4.918 19.751 1.00 96.44 139 SER A N 1
ATOM 1064 C CA . SER A 1 139 ? 52.306 -4.494 19.613 1.00 96.44 139 SER A CA 1
ATOM 1065 C C . SER A 1 139 ? 52.142 -3.612 18.379 1.00 96.44 139 SER A C 1
ATOM 1067 O O . SER A 1 139 ? 53.039 -2.842 18.045 1.00 96.44 139 SER A O 1
ATOM 1069 N N . LEU A 1 140 ? 50.984 -3.707 17.728 1.00 94.81 140 LEU A N 1
ATOM 1070 C CA . LEU A 1 140 ? 50.577 -2.806 16.654 1.00 94.81 140 LEU A CA 1
ATOM 1071 C C . LEU A 1 140 ? 49.502 -1.862 17.200 1.00 94.81 140 LEU A C 1
ATOM 1073 O O . LEU A 1 140 ? 48.446 -2.330 17.634 1.00 94.81 140 LEU A O 1
ATOM 1077 N N . VAL A 1 141 ? 49.797 -0.566 17.243 1.00 94.75 141 VAL A N 1
ATOM 1078 C CA . VAL A 1 141 ? 48.986 0.444 17.940 1.00 94.75 141 VAL A CA 1
ATOM 1079 C C . VAL A 1 141 ? 48.717 1.666 17.063 1.00 94.75 141 VAL A C 1
ATOM 1081 O O . VAL A 1 141 ? 49.400 1.852 16.063 1.00 94.75 141 VAL A O 1
ATOM 1084 N N . ASP A 1 142 ? 47.723 2.473 17.421 1.00 93.44 142 ASP A N 1
ATOM 1085 C CA . ASP A 1 142 ? 47.463 3.785 16.822 1.00 93.44 142 ASP A CA 1
ATOM 1086 C C . ASP A 1 142 ? 48.283 4.921 17.482 1.00 93.44 142 ASP A C 1
ATOM 1088 O O . ASP A 1 142 ? 49.059 4.686 18.417 1.00 93.44 142 ASP A O 1
ATOM 1092 N N . ASP A 1 143 ? 48.091 6.163 17.017 1.00 91.94 143 ASP A N 1
ATOM 1093 C CA . ASP A 1 143 ? 48.670 7.405 17.570 1.00 91.94 143 ASP A CA 1
ATOM 1094 C C . ASP A 1 143 ? 48.414 7.567 19.091 1.00 91.94 143 ASP A C 1
ATOM 1096 O O . ASP A 1 143 ? 49.177 8.229 19.808 1.00 91.94 143 ASP A O 1
ATOM 1100 N N . GLU A 1 144 ? 47.334 6.976 19.614 1.00 91.38 144 GLU A N 1
ATOM 1101 C CA . GLU A 1 144 ? 46.958 6.996 21.028 1.00 91.38 144 GLU A CA 1
ATOM 1102 C C . GLU A 1 144 ? 47.501 5.803 21.837 1.00 91.38 144 GLU A C 1
ATOM 1104 O O . GLU A 1 144 ? 47.321 5.753 23.063 1.00 91.38 144 GLU A O 1
ATOM 1109 N N . GLY A 1 145 ? 48.193 4.862 21.191 1.00 87.62 145 GLY A N 1
ATOM 1110 C CA . GLY A 1 145 ? 48.710 3.643 21.809 1.00 87.62 145 GLY A CA 1
ATOM 1111 C C . GLY A 1 145 ? 47.644 2.562 22.033 1.00 87.62 145 GLY A C 1
ATOM 1112 O O . GLY A 1 145 ? 47.844 1.664 22.858 1.00 87.62 145 GLY A O 1
ATOM 1113 N N . VAL A 1 146 ? 46.498 2.644 21.353 1.00 90.19 146 VAL A N 1
ATOM 1114 C CA . VAL A 1 146 ? 45.439 1.628 21.366 1.00 90.19 146 VAL A CA 1
ATOM 1115 C C . VAL A 1 146 ? 45.712 0.608 20.264 1.00 90.19 146 VAL A C 1
ATOM 1117 O O . VAL A 1 146 ? 46.122 0.955 19.166 1.00 90.19 146 VAL A O 1
ATOM 1120 N N . GLN A 1 147 ? 45.512 -0.677 20.552 1.00 90.62 147 GLN A N 1
ATOM 1121 C CA . GLN A 1 147 ? 45.727 -1.739 19.569 1.00 90.62 147 GLN A CA 1
ATOM 1122 C C . GLN A 1 147 ? 44.795 -1.579 18.357 1.00 90.62 147 GLN A C 1
ATOM 1124 O O . GLN A 1 147 ? 43.589 -1.409 18.542 1.00 90.62 147 GLN A O 1
ATOM 1129 N N . LEU A 1 148 ? 45.339 -1.704 17.142 1.00 88.62 148 LEU A N 1
ATOM 1130 C CA . LEU A 1 148 ? 44.545 -1.622 15.912 1.00 88.62 148 LEU A CA 1
ATOM 1131 C C . LEU A 1 148 ? 43.510 -2.754 15.831 1.00 88.62 148 LEU A C 1
ATOM 1133 O O . LEU A 1 148 ? 43.808 -3.917 16.106 1.00 88.62 148 LEU A O 1
ATOM 1137 N N . GLU A 1 149 ? 42.288 -2.410 15.428 1.00 85.00 149 GLU A N 1
ATOM 1138 C CA . GLU A 1 149 ? 41.168 -3.355 15.334 1.00 85.00 149 GLU A CA 1
ATOM 1139 C C . GLU A 1 149 ? 41.305 -4.290 14.122 1.00 85.00 149 GLU A C 1
ATOM 1141 O O . GLU A 1 149 ? 41.108 -5.499 14.241 1.00 85.00 149 GLU A O 1
ATOM 1146 N N . ASP A 1 150 ? 41.732 -3.746 12.981 1.00 87.62 150 ASP A N 1
ATOM 1147 C CA . ASP A 1 150 ? 41.793 -4.462 11.701 1.00 87.62 150 ASP A CA 1
ATOM 1148 C C . ASP A 1 150 ? 43.064 -5.305 11.515 1.00 87.62 150 ASP A C 1
ATOM 1150 O O . ASP A 1 150 ? 43.138 -6.098 10.579 1.00 87.62 150 ASP A O 1
ATOM 1154 N N . TYR A 1 151 ? 44.073 -5.162 12.379 1.00 89.81 151 TYR A N 1
ATOM 1155 C CA . TYR A 1 151 ? 45.377 -5.802 12.191 1.00 89.81 151 TYR A CA 1
ATOM 1156 C C . TYR A 1 151 ? 45.952 -6.354 13.494 1.00 89.81 151 TYR A C 1
ATOM 1158 O O . TYR A 1 151 ? 45.711 -5.837 14.582 1.00 89.81 151 TYR A O 1
ATOM 1166 N N . SER A 1 152 ? 46.759 -7.403 13.375 1.00 91.19 152 SER A N 1
ATOM 1167 C CA . SER A 1 152 ? 47.541 -7.965 14.472 1.00 91.19 152 SER A CA 1
ATOM 1168 C C . SER A 1 152 ? 48.987 -8.159 14.047 1.00 91.19 152 SER A C 1
ATOM 1170 O O . SER A 1 152 ? 49.256 -8.594 12.929 1.00 91.19 152 SER A O 1
ATOM 1172 N N . VAL A 1 153 ? 49.920 -7.909 14.965 1.00 94.00 153 VAL A N 1
ATOM 1173 C CA . VAL A 1 153 ? 51.298 -8.380 14.816 1.00 94.00 153 VAL A CA 1
ATOM 1174 C C . VAL A 1 153 ? 51.418 -9.785 15.398 1.00 94.00 153 VAL A C 1
ATOM 1176 O O . VAL A 1 153 ? 51.013 -10.037 16.535 1.00 94.00 153 VAL A O 1
ATOM 1179 N N . VAL A 1 154 ? 51.974 -10.699 14.608 1.00 95.06 154 VAL A N 1
ATOM 1180 C CA . VAL A 1 154 ? 52.236 -12.098 14.954 1.00 95.06 154 VAL A CA 1
ATOM 1181 C C . VAL A 1 154 ? 53.742 -12.310 14.956 1.00 95.06 154 VAL A C 1
ATOM 1183 O O . VAL A 1 154 ? 54.429 -11.907 14.021 1.00 95.06 154 VAL A O 1
ATOM 1186 N N . TYR A 1 155 ? 54.282 -12.916 16.011 1.00 95.62 155 TYR A N 1
ATOM 1187 C CA . TYR A 1 155 ? 55.721 -13.134 16.118 1.00 95.62 155 TYR A CA 1
ATOM 1188 C C . TYR A 1 155 ? 56.092 -14.430 16.832 1.00 95.62 155 TYR A C 1
ATOM 1190 O O . TYR A 1 155 ? 55.454 -14.858 17.794 1.00 95.62 155 TYR A O 1
ATOM 1198 N N . SER A 1 156 ? 57.169 -15.052 16.374 1.00 96.31 156 SER A N 1
ATOM 1199 C CA . SER A 1 156 ? 57.759 -16.270 16.933 1.00 96.31 156 SER A CA 1
ATOM 1200 C C . SER A 1 156 ? 59.267 -16.122 17.066 1.00 96.31 156 SER A C 1
ATOM 1202 O O . SER A 1 156 ? 59.858 -15.144 16.610 1.00 96.31 156 SER A O 1
ATOM 1204 N N . GLY A 1 157 ? 59.913 -17.059 17.756 1.00 94.50 157 GLY A N 1
ATOM 1205 C CA . GLY A 1 157 ? 61.354 -16.982 17.951 1.00 94.50 157 GLY A CA 1
ATOM 1206 C C . GLY A 1 157 ? 61.962 -18.224 18.575 1.00 94.50 157 GLY A C 1
ATOM 1207 O O . GLY A 1 157 ? 61.267 -19.047 19.163 1.00 94.50 157 GLY A O 1
ATOM 1208 N N . HIS A 1 158 ? 63.282 -18.336 18.469 1.00 95.19 158 HIS A N 1
ATOM 1209 C CA . HIS A 1 158 ? 64.044 -19.477 18.967 1.00 95.19 158 HIS A CA 1
ATOM 1210 C C . HIS A 1 158 ? 64.698 -19.145 20.306 1.00 95.19 158 HIS A C 1
ATOM 1212 O O . HIS A 1 158 ? 65.560 -18.265 20.390 1.00 95.19 158 HIS A O 1
ATOM 1218 N N . VAL A 1 159 ? 64.318 -19.848 21.372 1.00 94.75 159 VAL A N 1
ATOM 1219 C CA . VAL A 1 159 ? 64.850 -19.621 22.723 1.00 94.75 159 VAL A CA 1
ATOM 1220 C C . VAL A 1 159 ? 65.818 -20.733 23.100 1.00 94.75 159 VAL A C 1
ATOM 1222 O O . VAL A 1 159 ? 65.526 -21.922 22.967 1.00 94.75 159 VAL A O 1
ATOM 1225 N N . GLN A 1 160 ? 66.975 -20.355 23.644 1.00 93.94 160 GLN A N 1
ATOM 1226 C CA . GLN A 1 160 ? 68.012 -21.298 24.048 1.00 93.94 160 GLN A CA 1
ATOM 1227 C C . GLN A 1 160 ? 67.458 -22.435 24.919 1.00 93.94 160 GLN A C 1
ATOM 1229 O O . GLN A 1 160 ? 66.828 -22.195 25.946 1.00 93.94 160 GLN A O 1
ATOM 1234 N N . ASN A 1 161 ? 67.800 -23.677 24.561 1.00 93.25 161 ASN A N 1
ATOM 1235 C CA . ASN A 1 161 ? 67.396 -24.914 25.248 1.00 93.25 161 ASN A CA 1
ATOM 1236 C C . ASN A 1 161 ? 65.876 -25.177 25.292 1.00 93.25 161 ASN A C 1
ATOM 1238 O O . ASN A 1 161 ? 65.472 -26.180 25.879 1.00 93.25 161 ASN A O 1
ATOM 1242 N N . ILE A 1 162 ? 65.055 -24.313 24.691 1.00 93.31 162 ILE A N 1
ATOM 1243 C CA . ILE A 1 162 ? 63.606 -24.495 24.543 1.00 93.31 162 ILE A CA 1
ATOM 1244 C C . ILE A 1 162 ? 63.275 -24.822 23.082 1.00 93.31 162 ILE A C 1
ATOM 1246 O O . ILE A 1 162 ? 62.493 -25.737 22.840 1.00 93.31 162 ILE A O 1
ATOM 1250 N N . GLY A 1 163 ? 63.935 -24.156 22.132 1.00 93.31 163 GLY A N 1
ATOM 1251 C CA . GLY A 1 163 ? 63.654 -24.254 20.702 1.00 93.31 163 GLY A CA 1
ATOM 1252 C C . GLY A 1 163 ? 62.699 -23.156 20.238 1.00 93.31 163 GLY A C 1
ATOM 1253 O O . GLY A 1 163 ? 62.601 -22.108 20.884 1.00 93.31 163 GLY A O 1
ATOM 1254 N N . ASP A 1 164 ? 62.002 -23.413 19.135 1.00 93.88 164 ASP A N 1
ATOM 1255 C CA . ASP A 1 164 ? 61.028 -22.483 18.562 1.00 93.88 164 ASP A CA 1
ATOM 1256 C C . ASP A 1 164 ? 59.804 -22.348 19.466 1.00 93.88 164 ASP A C 1
ATOM 1258 O O . ASP A 1 164 ? 59.211 -23.334 19.917 1.00 93.88 164 ASP A O 1
ATOM 1262 N N . VAL A 1 165 ? 59.429 -21.104 19.740 1.00 92.06 165 VAL A N 1
ATOM 1263 C CA . VAL A 1 165 ? 58.267 -20.733 20.540 1.00 92.06 165 VAL A CA 1
ATOM 1264 C C . VAL A 1 165 ? 57.435 -19.693 19.796 1.00 92.06 165 VAL A C 1
ATOM 1266 O O . VAL A 1 165 ? 57.973 -18.803 19.137 1.00 92.06 165 VAL A O 1
ATOM 1269 N N . GLY A 1 166 ? 56.116 -19.790 19.937 1.00 89.50 166 GLY A N 1
ATOM 1270 C CA . GLY A 1 166 ? 55.142 -18.938 19.256 1.00 89.50 166 GLY A CA 1
ATOM 1271 C C . GLY A 1 166 ? 54.139 -19.752 18.429 1.00 89.50 166 GLY A C 1
ATOM 1272 O O . GLY A 1 166 ? 54.150 -20.986 18.505 1.00 89.50 166 GLY A O 1
ATOM 1273 N N . PRO A 1 167 ? 53.264 -19.081 17.662 1.00 92.81 167 PRO A N 1
ATOM 1274 C CA . PRO A 1 167 ? 53.172 -17.624 17.535 1.00 92.81 167 PRO A CA 1
ATOM 1275 C C . PRO A 1 167 ? 52.676 -16.941 18.821 1.00 92.81 167 PRO A C 1
ATOM 1277 O O . PRO A 1 167 ? 51.912 -17.520 19.590 1.00 92.81 167 PRO A O 1
ATOM 1280 N N . PHE A 1 168 ? 53.131 -15.712 19.033 1.00 94.50 168 PHE A N 1
ATOM 1281 C CA . PHE A 1 168 ? 52.645 -14.749 20.019 1.00 94.50 168 PHE A CA 1
ATOM 1282 C C . PHE A 1 168 ? 52.029 -13.568 19.276 1.00 94.50 168 PHE A C 1
ATOM 1284 O O . PHE A 1 168 ? 52.404 -13.298 18.134 1.00 94.50 168 PHE A O 1
ATOM 1291 N N . THR A 1 169 ? 51.101 -12.862 19.912 1.00 94.38 169 THR A N 1
ATOM 1292 C CA . THR A 1 169 ? 50.405 -11.732 19.286 1.00 94.38 169 THR A CA 1
ATOM 1293 C C . THR A 1 169 ? 50.354 -10.513 20.196 1.00 94.38 169 THR A C 1
ATOM 1295 O O . THR A 1 169 ? 50.335 -10.654 21.414 1.00 94.38 169 THR A O 1
ATOM 1298 N N . ASN A 1 170 ? 50.357 -9.317 19.603 1.00 92.88 170 ASN A N 1
ATOM 1299 C CA . ASN A 1 170 ? 50.007 -8.035 20.234 1.00 92.88 170 ASN A CA 1
ATOM 1300 C C . ASN A 1 170 ? 50.370 -7.897 21.736 1.00 92.88 170 ASN A C 1
ATOM 1302 O O . ASN A 1 170 ? 49.517 -7.903 22.625 1.00 92.88 170 ASN A O 1
ATOM 1306 N N . GLY A 1 171 ? 51.662 -7.776 22.031 1.00 94.19 171 GLY A N 1
ATOM 1307 C CA . GLY A 1 171 ? 52.186 -7.480 23.366 1.00 94.19 171 GLY A CA 1
ATOM 1308 C C . GLY A 1 171 ? 52.369 -8.701 24.274 1.00 94.19 171 GLY A C 1
ATOM 1309 O O . GLY A 1 171 ? 52.854 -8.561 25.407 1.00 94.19 171 GLY A O 1
ATOM 1310 N N . GLU A 1 172 ? 52.029 -9.905 23.807 1.00 96.56 172 GLU A N 1
ATOM 1311 C CA . GLU A 1 172 ? 52.322 -11.153 24.509 1.00 96.56 172 GLU A CA 1
ATOM 1312 C C . GLU A 1 172 ? 53.832 -11.367 24.693 1.00 96.56 172 GLU A C 1
ATOM 1314 O O . GLU A 1 172 ? 54.665 -11.048 23.848 1.00 96.56 172 GLU A O 1
ATOM 1319 N N . GLN A 1 173 ? 54.235 -11.917 25.835 1.00 96.69 173 GLN A N 1
ATOM 1320 C CA . GLN A 1 173 ? 55.657 -12.122 26.091 1.00 96.69 173 GLN A CA 1
ATOM 1321 C C . GLN A 1 173 ? 56.183 -13.336 25.317 1.00 96.69 173 GLN A C 1
ATOM 1323 O O . GLN A 1 173 ? 55.865 -14.471 25.668 1.00 96.69 173 GLN A O 1
ATOM 1328 N N . LEU A 1 174 ? 57.098 -13.100 24.378 1.00 96.38 174 LEU A N 1
ATOM 1329 C CA . LEU A 1 174 ? 57.931 -14.140 23.780 1.00 96.38 174 LEU A CA 1
ATOM 1330 C C . LEU A 1 174 ? 59.249 -14.235 24.553 1.00 96.38 174 LEU A C 1
ATOM 1332 O O . LEU A 1 174 ? 59.935 -13.235 24.733 1.00 96.38 174 LEU A O 1
ATOM 1336 N N . GLY A 1 175 ? 59.627 -15.436 24.997 1.00 93.00 175 GLY A N 1
ATOM 1337 C CA . GLY A 1 175 ? 60.895 -15.689 25.694 1.00 93.00 175 GLY A CA 1
ATOM 1338 C C . GLY A 1 175 ? 60.747 -15.840 27.209 1.00 93.00 175 GLY A C 1
ATOM 1339 O O . GLY A 1 175 ? 59.655 -16.073 27.731 1.00 93.00 175 GLY A O 1
ATOM 1340 N N . THR A 1 176 ? 61.859 -15.747 27.941 1.00 91.75 176 THR A N 1
ATOM 1341 C CA . THR A 1 176 ? 61.894 -16.012 29.388 1.00 91.75 176 THR A CA 1
ATOM 1342 C C . THR A 1 176 ? 62.355 -14.808 30.193 1.00 91.75 176 THR A C 1
ATOM 1344 O O . THR A 1 176 ? 63.261 -14.087 29.799 1.00 91.75 176 THR A O 1
ATOM 1347 N N . VAL A 1 177 ? 61.768 -14.625 31.374 1.00 91.44 177 VAL A N 1
ATOM 1348 C CA . VAL A 1 177 ? 62.213 -13.631 32.357 1.00 91.44 177 VAL A CA 1
ATOM 1349 C C . VAL A 1 177 ? 62.828 -14.375 33.539 1.00 91.44 177 VAL A C 1
ATOM 1351 O O . VAL A 1 177 ? 62.204 -15.269 34.111 1.00 91.44 177 VAL A O 1
ATOM 1354 N N . GLY A 1 178 ? 64.075 -14.047 33.893 1.00 85.81 178 GLY A N 1
ATOM 1355 C CA . GLY A 1 178 ? 64.756 -14.586 35.080 1.00 85.81 178 GLY A CA 1
ATOM 1356 C C . GLY A 1 178 ? 65.268 -16.030 34.968 1.00 85.81 178 GLY A C 1
ATOM 1357 O O . GLY A 1 178 ? 65.835 -16.546 35.930 1.00 85.81 178 GLY A O 1
ATOM 1358 N N . SER A 1 179 ? 65.103 -16.678 33.809 1.00 88.25 179 SER A N 1
ATOM 1359 C CA . SER A 1 179 ? 65.651 -18.020 33.531 1.00 88.25 179 SER A CA 1
ATOM 1360 C C . SER A 1 179 ? 67.018 -17.987 32.837 1.00 88.25 179 SER A C 1
ATOM 1362 O O . SER A 1 179 ? 67.628 -19.037 32.647 1.00 88.25 179 SER A O 1
ATOM 1364 N N . PHE A 1 180 ? 67.514 -16.793 32.486 1.00 88.12 180 PHE A N 1
ATOM 1365 C CA . PHE A 1 180 ? 68.795 -16.565 31.807 1.00 88.12 180 PHE A CA 1
ATOM 1366 C C . PHE A 1 180 ? 68.946 -17.280 30.453 1.00 88.12 180 PHE A C 1
ATOM 1368 O O . PHE A 1 180 ? 70.069 -17.550 30.020 1.00 88.12 180 PHE A O 1
ATOM 1375 N N . LEU A 1 181 ? 67.834 -17.589 29.779 1.00 93.62 181 LEU A N 1
ATOM 1376 C CA . LEU A 1 181 ? 67.836 -18.181 28.441 1.00 93.62 181 LEU A CA 1
ATOM 1377 C C . LEU A 1 181 ? 67.766 -17.064 27.397 1.00 93.62 181 LEU A C 1
ATOM 1379 O O . LEU A 1 181 ? 66.902 -16.194 27.479 1.00 93.62 181 LEU A O 1
ATOM 1383 N N . ARG A 1 182 ? 68.699 -17.079 26.439 1.00 93.62 182 ARG A N 1
ATOM 1384 C CA . ARG A 1 182 ? 68.774 -16.078 25.362 1.00 93.62 182 ARG A CA 1
ATOM 1385 C C . ARG A 1 182 ? 67.757 -16.352 24.256 1.00 93.62 182 ARG A C 1
ATOM 1387 O O . ARG A 1 182 ? 67.483 -17.512 23.945 1.00 93.62 182 ARG A O 1
ATOM 1394 N N . LEU A 1 183 ? 67.309 -15.283 23.612 1.00 94.88 183 LEU A N 1
ATOM 1395 C CA . LEU A 1 183 ? 66.647 -15.327 22.317 1.00 94.88 183 LEU A CA 1
ATOM 1396 C C . LEU A 1 183 ? 67.706 -15.373 21.200 1.00 94.88 183 LEU A C 1
ATOM 1398 O O . LEU A 1 183 ? 68.664 -14.596 21.219 1.00 94.88 183 LEU A O 1
ATOM 1402 N N . GLU A 1 184 ? 67.576 -16.318 20.271 1.00 95.06 184 GLU A N 1
ATOM 1403 C CA . GLU A 1 184 ? 68.546 -16.573 19.190 1.00 95.06 184 GLU A CA 1
ATOM 1404 C C . GLU A 1 184 ? 68.043 -16.123 17.814 1.00 95.06 184 GLU A C 1
ATOM 1406 O O . GLU A 1 184 ? 68.858 -15.759 16.962 1.00 95.06 184 GLU A O 1
ATOM 1411 N N . ALA A 1 185 ? 66.725 -16.134 17.608 1.00 94.56 185 ALA A N 1
ATOM 1412 C CA . ALA A 1 185 ? 66.080 -15.706 16.373 1.00 94.56 185 ALA A CA 1
ATOM 1413 C C . ALA A 1 185 ? 64.645 -15.224 16.615 1.00 94.56 185 ALA A C 1
ATOM 1415 O O . ALA A 1 185 ? 64.029 -15.639 17.602 1.00 94.56 185 ALA A O 1
ATOM 1416 N N . ILE A 1 186 ? 64.141 -14.361 15.727 1.00 95.94 186 ILE A N 1
ATOM 1417 C CA . ILE A 1 186 ? 62.744 -13.913 15.676 1.00 95.94 186 ILE A CA 1
ATOM 1418 C C . ILE A 1 186 ? 62.202 -13.922 14.246 1.00 95.94 186 ILE A C 1
ATOM 1420 O O . ILE A 1 186 ? 62.943 -13.687 13.294 1.00 95.94 186 ILE A O 1
ATOM 1424 N N . GLU A 1 187 ? 60.899 -14.120 14.131 1.00 96.12 187 GLU A N 1
ATOM 1425 C CA . GLU A 1 187 ? 60.103 -13.937 12.922 1.00 96.12 187 GLU A CA 1
ATOM 1426 C C . GLU A 1 187 ? 58.894 -13.074 13.292 1.00 96.12 187 GLU A C 1
ATOM 1428 O O . GLU A 1 187 ? 58.283 -13.303 14.336 1.00 96.12 187 GLU A O 1
ATOM 1433 N N . VAL A 1 188 ? 58.594 -12.056 12.486 1.00 95.38 188 VAL A N 1
ATOM 1434 C CA . VAL A 1 188 ? 57.491 -11.108 12.714 1.00 95.38 188 VAL A CA 1
ATOM 1435 C C . VAL A 1 188 ? 56.701 -10.929 11.417 1.00 95.38 188 VAL A C 1
ATOM 1437 O O . VAL A 1 188 ? 57.305 -10.754 10.356 1.00 95.38 188 VAL A O 1
ATOM 1440 N N . GLU A 1 189 ? 55.374 -10.950 11.518 1.00 94.06 189 GLU A N 1
ATOM 1441 C CA . GLU A 1 189 ? 54.400 -10.776 10.435 1.00 94.06 189 GLU A CA 1
ATOM 1442 C C . GLU A 1 189 ? 53.252 -9.865 10.900 1.00 94.06 189 GLU A C 1
ATOM 1444 O O . GLU A 1 189 ? 52.885 -9.879 12.076 1.00 94.06 189 GLU A O 1
ATOM 1449 N N . ILE A 1 190 ? 52.664 -9.089 9.987 1.00 92.50 190 ILE A N 1
ATOM 1450 C CA . ILE A 1 190 ? 51.380 -8.411 10.213 1.00 92.50 190 ILE A CA 1
ATOM 1451 C C . ILE A 1 190 ? 50.298 -9.213 9.496 1.00 92.50 190 ILE A C 1
ATOM 1453 O O . ILE A 1 190 ? 50.477 -9.601 8.346 1.00 92.50 190 ILE A O 1
ATOM 1457 N N . VAL A 1 191 ? 49.177 -9.462 10.169 1.00 89.12 191 VAL A N 1
ATOM 1458 C CA . VAL A 1 191 ? 48.012 -10.135 9.585 1.00 89.12 191 VAL A CA 1
ATOM 1459 C C . VAL A 1 191 ? 46.776 -9.262 9.754 1.00 89.12 191 VAL A C 1
ATOM 1461 O O . VAL A 1 191 ? 46.602 -8.623 10.791 1.00 89.12 191 VAL A O 1
ATOM 1464 N N . GLN A 1 192 ? 45.909 -9.235 8.742 1.00 87.31 192 GLN A N 1
ATOM 1465 C CA . GLN A 1 192 ? 44.596 -8.604 8.862 1.00 87.31 192 GLN A CA 1
ATOM 1466 C C . GLN A 1 192 ? 43.681 -9.485 9.724 1.00 87.31 192 GLN A C 1
ATOM 1468 O O . GLN A 1 192 ? 43.596 -10.701 9.525 1.00 87.31 192 GLN A O 1
ATOM 1473 N N . ASN A 1 193 ? 42.994 -8.869 10.680 1.00 88.19 193 ASN A N 1
ATOM 1474 C CA . ASN A 1 193 ? 41.985 -9.525 11.496 1.00 88.19 193 ASN A CA 1
ATOM 1475 C C . ASN A 1 193 ? 40.696 -9.712 10.670 1.00 88.19 193 ASN A C 1
ATOM 1477 O O . ASN A 1 193 ? 40.303 -8.800 9.943 1.00 88.19 193 ASN A O 1
ATOM 1481 N N . PRO A 1 194 ? 40.007 -10.863 10.779 1.00 86.88 194 PRO A N 1
ATOM 1482 C CA . PRO A 1 194 ? 38.694 -11.043 10.166 1.00 86.88 194 PRO A CA 1
ATOM 1483 C C . PRO A 1 194 ? 37.685 -10.020 10.700 1.00 86.88 194 PRO A C 1
ATOM 1485 O O . PRO A 1 194 ? 37.525 -9.913 11.918 1.00 86.88 194 PRO A O 1
ATOM 1488 N N . ALA A 1 195 ? 36.969 -9.322 9.816 1.00 89.69 195 ALA A N 1
ATOM 1489 C CA . ALA A 1 195 ? 35.943 -8.371 10.244 1.00 89.69 195 ALA A CA 1
ATOM 1490 C C . ALA A 1 195 ? 34.766 -9.060 10.961 1.00 89.69 195 ALA A C 1
ATOM 1492 O O . ALA A 1 195 ? 34.300 -10.133 10.556 1.00 89.69 195 ALA A O 1
ATOM 1493 N N . ASP A 1 196 ? 34.228 -8.411 11.995 1.00 90.50 196 ASP A N 1
ATOM 1494 C CA . ASP A 1 196 ? 33.038 -8.856 12.712 1.00 90.50 196 ASP A CA 1
ATOM 1495 C C . ASP A 1 196 ? 31.765 -8.534 11.911 1.00 90.50 196 ASP A C 1
ATOM 1497 O O . ASP A 1 196 ? 31.285 -7.401 11.834 1.00 90.50 196 ASP A O 1
ATOM 1501 N N . LEU A 1 197 ? 31.165 -9.576 11.331 1.00 92.81 197 LEU A N 1
ATOM 1502 C CA . LEU A 1 197 ? 29.923 -9.485 10.559 1.00 92.81 197 LEU A CA 1
ATOM 1503 C C . LEU A 1 197 ? 28.650 -9.597 11.417 1.00 92.81 197 LEU A C 1
ATOM 1505 O O . LEU A 1 197 ? 27.556 -9.751 10.862 1.00 92.81 197 LEU A O 1
ATOM 1509 N N . THR A 1 198 ? 28.739 -9.580 12.749 1.00 94.75 198 THR A N 1
ATOM 1510 C CA . THR A 1 198 ? 27.588 -9.810 13.638 1.00 94.75 198 THR A CA 1
ATOM 1511 C C . THR A 1 198 ? 26.472 -8.792 13.404 1.00 94.75 198 THR A C 1
ATOM 1513 O O . THR A 1 198 ? 25.325 -9.184 13.160 1.00 94.75 198 THR A O 1
ATOM 1516 N N . GLU A 1 199 ? 26.789 -7.495 13.416 1.00 95.00 199 GLU A N 1
ATOM 1517 C CA . GLU A 1 199 ? 25.793 -6.438 13.194 1.00 95.00 199 GLU A CA 1
ATOM 1518 C C . GLU A 1 199 ? 25.283 -6.417 11.750 1.00 95.00 199 GLU A C 1
ATOM 1520 O O . GLU A 1 199 ? 24.079 -6.290 11.516 1.00 95.00 199 GLU A O 1
ATOM 1525 N N . TYR A 1 200 ? 26.173 -6.641 10.782 1.00 93.69 200 TYR A N 1
ATOM 1526 C CA . TYR A 1 200 ? 25.831 -6.757 9.366 1.00 93.69 200 TYR A CA 1
ATOM 1527 C C . TYR A 1 200 ? 24.793 -7.862 9.113 1.00 93.69 200 TYR A C 1
ATOM 1529 O O . TYR A 1 200 ? 23.749 -7.643 8.488 1.00 93.69 200 TYR A O 1
ATOM 1537 N N . ASN A 1 201 ? 25.040 -9.059 9.652 1.00 94.12 201 ASN A N 1
ATOM 1538 C CA . ASN A 1 201 ? 24.139 -10.200 9.521 1.00 94.12 201 ASN A CA 1
ATOM 1539 C C . ASN A 1 201 ? 22.824 -9.978 10.278 1.00 94.12 201 ASN A C 1
ATOM 1541 O O . ASN A 1 201 ? 21.758 -10.349 9.778 1.00 94.12 201 ASN A O 1
ATOM 1545 N N . ALA A 1 202 ? 22.875 -9.341 11.452 1.00 93.69 202 ALA A N 1
ATOM 1546 C CA . ALA A 1 202 ? 21.678 -8.956 12.192 1.00 93.69 202 ALA A CA 1
ATOM 1547 C C . ALA A 1 202 ? 20.817 -7.963 11.394 1.00 93.69 202 ALA A C 1
ATOM 1549 O O . ALA A 1 202 ? 19.599 -8.143 11.315 1.00 93.69 202 ALA A O 1
ATOM 1550 N N . ALA A 1 203 ? 21.436 -6.975 10.739 1.00 92.94 203 ALA A N 1
ATOM 1551 C CA . ALA A 1 203 ? 20.743 -6.039 9.863 1.00 92.94 203 ALA A CA 1
ATOM 1552 C C . ALA A 1 203 ? 20.067 -6.780 8.701 1.00 92.94 203 ALA A C 1
ATOM 1554 O O . ALA A 1 203 ? 18.870 -6.605 8.490 1.00 92.94 203 ALA A O 1
ATOM 1555 N N . LEU A 1 204 ? 20.764 -7.672 7.991 1.00 92.12 204 LEU A N 1
ATOM 1556 C CA . LEU A 1 204 ? 20.162 -8.462 6.905 1.00 92.12 204 LEU A CA 1
ATOM 1557 C C . LEU A 1 204 ? 18.984 -9.332 7.370 1.00 92.12 204 LEU A C 1
ATOM 1559 O O . LEU A 1 204 ? 17.987 -9.455 6.658 1.00 92.12 204 LEU A O 1
ATOM 1563 N N . ALA A 1 205 ? 19.079 -9.914 8.566 1.00 92.06 205 ALA A N 1
ATOM 1564 C CA . ALA A 1 205 ? 18.038 -10.764 9.137 1.00 92.06 205 ALA A CA 1
ATOM 1565 C C . ALA A 1 205 ? 16.834 -9.984 9.702 1.00 92.06 205 ALA A C 1
ATOM 1567 O O . ALA A 1 205 ? 15.783 -10.582 9.946 1.00 92.06 205 ALA A O 1
ATOM 1568 N N . ALA A 1 206 ? 16.953 -8.667 9.904 1.00 92.19 206 ALA A N 1
ATOM 1569 C CA . ALA A 1 206 ? 15.915 -7.844 10.529 1.00 92.19 206 ALA A CA 1
ATOM 1570 C C . ALA A 1 206 ? 14.637 -7.704 9.682 1.00 92.19 206 ALA A C 1
ATOM 1572 O O . ALA A 1 206 ? 13.577 -7.359 10.209 1.00 92.19 206 ALA A O 1
ATOM 1573 N N . VAL A 1 207 ? 14.717 -7.960 8.373 1.00 92.69 207 VAL A N 1
ATOM 1574 C CA . VAL A 1 207 ? 13.609 -7.778 7.429 1.00 92.69 207 VAL A CA 1
ATOM 1575 C C . VAL A 1 207 ? 13.407 -9.016 6.564 1.00 92.69 207 VAL A C 1
ATOM 1577 O O . VAL A 1 207 ? 14.348 -9.699 6.180 1.00 92.69 207 VAL A O 1
ATOM 1580 N N . THR A 1 208 ? 12.154 -9.319 6.227 1.00 90.38 208 THR A N 1
ATOM 1581 C CA . THR A 1 208 ? 11.799 -10.470 5.384 1.00 90.38 208 THR A CA 1
ATOM 1582 C C . THR A 1 208 ? 10.951 -10.018 4.205 1.00 90.38 208 THR A C 1
ATOM 1584 O O . THR A 1 208 ? 9.969 -9.305 4.388 1.00 90.38 208 THR A O 1
ATOM 1587 N N . GLN A 1 209 ? 11.281 -10.486 2.998 1.00 90.75 209 GLN A N 1
ATOM 1588 C CA . GLN A 1 209 ? 10.620 -10.086 1.748 1.00 90.75 209 GLN A CA 1
ATOM 1589 C C . GLN A 1 209 ? 9.089 -10.163 1.799 1.00 90.75 209 GLN A C 1
ATOM 1591 O O . GLN A 1 209 ? 8.409 -9.283 1.278 1.00 90.75 209 GLN A O 1
ATOM 1596 N N . ALA A 1 210 ? 8.551 -11.203 2.437 1.00 87.94 210 ALA A N 1
ATOM 1597 C CA . ALA A 1 210 ? 7.116 -11.452 2.522 1.00 87.94 210 ALA A CA 1
ATOM 1598 C C . ALA A 1 210 ? 6.325 -10.353 3.260 1.00 87.94 210 ALA A C 1
ATOM 1600 O O . ALA A 1 210 ? 5.110 -10.286 3.102 1.00 87.94 210 ALA A O 1
ATOM 1601 N N . ASP A 1 211 ? 6.990 -9.496 4.039 1.00 89.69 211 ASP A N 1
ATOM 1602 C CA . ASP A 1 211 ? 6.347 -8.458 4.851 1.00 89.69 211 ASP A CA 1
ATOM 1603 C C . ASP A 1 211 ? 6.256 -7.093 4.151 1.00 89.69 211 ASP A C 1
ATOM 1605 O O . ASP A 1 211 ? 5.627 -6.167 4.676 1.00 89.69 211 ASP A O 1
ATOM 1609 N N . TYR A 1 212 ? 6.831 -6.959 2.952 1.00 92.00 212 TYR A N 1
ATOM 1610 C CA . TYR A 1 212 ? 6.963 -5.682 2.253 1.00 92.00 212 TYR A CA 1
ATOM 1611 C C . TYR A 1 212 ? 6.492 -5.745 0.800 1.00 92.00 212 TYR A C 1
ATOM 1613 O O . TYR A 1 212 ? 6.368 -6.808 0.195 1.00 92.00 212 TYR A O 1
ATOM 1621 N N . THR A 1 213 ? 6.215 -4.577 0.214 1.00 91.12 213 THR A N 1
ATOM 1622 C CA . THR A 1 213 ? 5.844 -4.496 -1.204 1.00 91.12 213 THR A CA 1
ATOM 1623 C C . THR A 1 213 ? 7.013 -4.919 -2.092 1.00 91.12 213 THR A C 1
ATOM 1625 O O . THR A 1 213 ? 8.171 -4.613 -1.797 1.00 91.12 213 THR A O 1
ATOM 1628 N N . ALA A 1 214 ? 6.709 -5.553 -3.229 1.00 88.44 214 ALA A N 1
ATOM 1629 C CA . ALA A 1 214 ? 7.727 -5.961 -4.196 1.00 88.44 214 ALA A CA 1
ATOM 1630 C C . ALA A 1 214 ? 8.597 -4.777 -4.655 1.00 88.44 214 ALA A C 1
ATOM 1632 O O . ALA A 1 214 ? 9.815 -4.900 -4.710 1.00 88.44 214 ALA A O 1
ATOM 1633 N N . ALA A 1 215 ? 7.985 -3.613 -4.904 1.00 88.75 215 ALA A N 1
ATOM 1634 C CA . ALA A 1 215 ? 8.691 -2.413 -5.349 1.00 88.75 215 ALA A CA 1
ATOM 1635 C C . ALA A 1 215 ? 9.703 -1.905 -4.309 1.00 88.75 215 ALA A C 1
ATOM 1637 O O . ALA A 1 215 ? 10.870 -1.701 -4.639 1.00 88.75 215 ALA A O 1
ATOM 1638 N N . SER A 1 216 ? 9.288 -1.743 -3.045 1.00 91.00 216 SER A N 1
ATOM 1639 C CA . SER A 1 216 ? 10.212 -1.299 -1.995 1.00 91.00 216 SER A CA 1
ATOM 1640 C C . SER A 1 216 ? 11.302 -2.335 -1.715 1.00 91.00 216 SER A C 1
ATOM 1642 O O . SER A 1 216 ? 12.443 -1.966 -1.449 1.00 91.00 216 SER A O 1
ATOM 1644 N N . TRP A 1 217 ? 10.972 -3.629 -1.817 1.00 92.69 217 TRP A N 1
ATOM 1645 C CA . TRP A 1 217 ? 11.946 -4.705 -1.639 1.00 92.69 217 TRP A CA 1
ATOM 1646 C C . TRP A 1 217 ? 13.015 -4.712 -2.734 1.00 92.69 217 TRP A C 1
ATOM 1648 O O . TRP A 1 217 ? 14.193 -4.865 -2.432 1.00 92.69 217 TRP A O 1
ATOM 1658 N N . THR A 1 218 ? 12.641 -4.495 -4.000 1.00 90.31 218 THR A N 1
ATOM 1659 C CA . THR A 1 218 ? 13.608 -4.379 -5.103 1.00 90.31 218 THR A CA 1
ATOM 1660 C C . THR A 1 218 ? 14.608 -3.248 -4.858 1.00 90.31 218 THR A C 1
ATOM 1662 O O . THR A 1 218 ? 15.807 -3.450 -5.055 1.00 90.31 218 THR A O 1
ATOM 1665 N N . THR A 1 219 ? 14.146 -2.090 -4.375 1.00 89.12 219 THR A N 1
ATOM 1666 C CA . THR A 1 219 ? 15.025 -0.964 -4.015 1.00 89.12 219 THR A CA 1
ATOM 1667 C C . THR A 1 219 ? 15.971 -1.325 -2.869 1.00 89.12 219 THR A C 1
ATOM 1669 O O . THR A 1 219 ? 17.171 -1.077 -2.969 1.00 89.12 219 THR A O 1
ATOM 1672 N N . TYR A 1 220 ? 15.464 -1.960 -1.807 1.00 92.50 220 TYR A N 1
ATOM 1673 C CA . TYR A 1 220 ? 16.288 -2.434 -0.690 1.00 92.50 220 TYR A CA 1
ATOM 1674 C C . TYR A 1 220 ? 17.348 -3.450 -1.145 1.00 92.50 220 TYR A C 1
ATOM 1676 O O . TYR A 1 220 ? 18.525 -3.326 -0.808 1.00 92.50 220 TYR A O 1
ATOM 1684 N N . GLN A 1 221 ? 16.964 -4.411 -1.988 1.00 93.06 221 GLN A N 1
ATOM 1685 C CA . GLN A 1 221 ? 17.865 -5.450 -2.482 1.00 93.06 221 GLN A CA 1
ATOM 1686 C C . GLN A 1 221 ? 19.009 -4.882 -3.334 1.00 93.06 221 GLN A C 1
ATOM 1688 O O . GLN A 1 221 ? 20.110 -5.434 -3.317 1.00 93.06 221 GLN A O 1
ATOM 1693 N N . ALA A 1 222 ? 18.775 -3.787 -4.064 1.00 85.94 222 ALA A N 1
ATOM 1694 C CA . ALA A 1 222 ? 19.826 -3.089 -4.800 1.00 85.94 222 ALA A CA 1
ATOM 1695 C C . ALA A 1 222 ? 20.891 -2.509 -3.854 1.00 85.94 222 ALA A C 1
ATOM 1697 O O . ALA A 1 222 ? 22.081 -2.652 -4.132 1.00 85.94 222 ALA A O 1
ATOM 1698 N N . VAL A 1 223 ? 20.477 -1.941 -2.714 1.00 89.88 223 VAL A N 1
ATOM 1699 C CA . VAL A 1 223 ? 21.403 -1.446 -1.681 1.00 89.88 223 VAL A CA 1
ATOM 1700 C C . VAL A 1 223 ? 22.180 -2.600 -1.055 1.00 89.88 223 VAL A C 1
ATOM 1702 O O . VAL A 1 223 ? 23.403 -2.533 -0.996 1.00 89.88 223 VAL A O 1
ATOM 1705 N N . VAL A 1 224 ? 21.505 -3.688 -0.667 1.00 91.12 224 VAL A N 1
ATOM 1706 C CA . VAL A 1 224 ? 22.171 -4.885 -0.119 1.00 91.12 224 VAL A CA 1
ATOM 1707 C C . VAL A 1 224 ? 23.213 -5.437 -1.095 1.00 91.12 224 VAL A C 1
ATOM 1709 O O . VAL A 1 224 ? 24.327 -5.752 -0.699 1.00 91.12 224 VAL A O 1
ATOM 1712 N N . ASN A 1 225 ? 22.889 -5.517 -2.390 1.00 88.75 225 ASN A N 1
ATOM 1713 C CA . ASN A 1 225 ? 23.818 -6.028 -3.399 1.00 88.75 225 ASN A CA 1
ATOM 1714 C C . ASN A 1 225 ? 25.051 -5.140 -3.608 1.00 88.75 225 ASN A C 1
ATOM 1716 O O . ASN A 1 225 ? 26.105 -5.673 -3.946 1.00 88.75 225 ASN A O 1
ATOM 1720 N N . ALA A 1 226 ? 24.917 -3.825 -3.426 1.00 88.00 226 A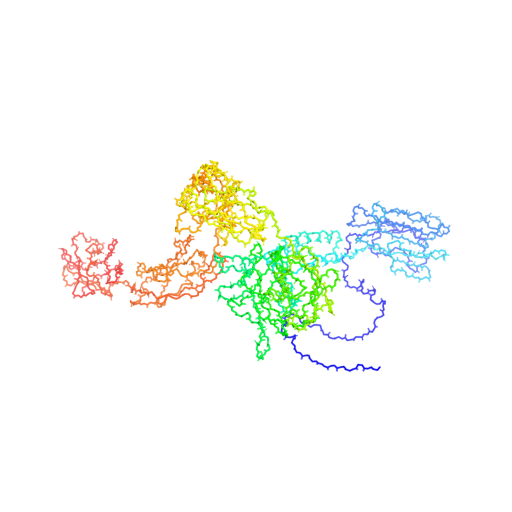LA A N 1
ATOM 1721 C CA . ALA A 1 226 ? 26.026 -2.879 -3.510 1.00 88.00 226 ALA A CA 1
ATOM 1722 C C . ALA A 1 226 ? 26.907 -2.865 -2.246 1.00 88.00 226 ALA A C 1
ATOM 1724 O O . ALA A 1 226 ? 28.038 -2.406 -2.315 1.00 88.00 226 ALA A O 1
ATOM 1725 N N . ASN A 1 227 ? 26.399 -3.371 -1.117 1.00 93.62 227 ASN A N 1
ATOM 1726 C CA . ASN A 1 227 ? 27.059 -3.375 0.193 1.00 93.62 227 ASN A CA 1
ATOM 1727 C C . ASN A 1 227 ? 27.301 -4.819 0.678 1.00 93.62 227 ASN A C 1
ATOM 1729 O O . ASN A 1 227 ? 27.016 -5.165 1.825 1.00 93.62 227 ASN A O 1
ATOM 1733 N N . LYS A 1 228 ? 27.736 -5.707 -0.223 1.00 92.06 228 LYS A N 1
ATOM 1734 C CA . LYS A 1 228 ? 28.100 -7.084 0.136 1.00 92.06 228 LYS A CA 1
ATOM 1735 C C . LYS A 1 228 ? 29.464 -7.094 0.805 1.00 92.06 228 LYS A C 1
ATOM 1737 O O . LYS A 1 228 ? 30.409 -6.602 0.201 1.00 92.06 228 LYS A O 1
ATOM 1742 N N . MET A 1 229 ? 29.537 -7.702 1.984 1.00 89.50 229 MET A N 1
ATOM 1743 C CA . MET A 1 229 ? 30.757 -7.790 2.780 1.00 89.50 229 MET A CA 1
ATOM 1744 C C . MET A 1 229 ? 31.085 -9.235 3.148 1.00 89.50 229 MET A C 1
ATOM 1746 O O . MET A 1 229 ? 30.213 -10.110 3.146 1.00 89.50 229 MET A O 1
ATOM 1750 N N . THR A 1 230 ? 32.359 -9.474 3.432 1.00 90.94 230 THR A N 1
ATOM 1751 C CA . THR A 1 230 ? 32.926 -10.746 3.883 1.00 90.94 230 THR A CA 1
ATOM 1752 C C . THR A 1 230 ? 33.914 -10.493 5.019 1.00 90.94 230 THR A C 1
ATOM 1754 O O . THR A 1 230 ? 34.266 -9.350 5.279 1.00 90.94 230 THR A O 1
ATOM 1757 N N . GLU A 1 231 ? 34.386 -11.554 5.667 1.00 86.38 231 GLU A N 1
ATOM 1758 C CA . GLU A 1 231 ? 35.411 -11.470 6.718 1.00 86.38 231 GLU A CA 1
ATOM 1759 C C . GLU A 1 231 ? 36.755 -10.909 6.209 1.00 86.38 231 GLU A C 1
ATOM 1761 O O . GLU A 1 231 ? 37.561 -10.475 7.019 1.00 86.38 231 GLU A O 1
ATOM 1766 N N . ASP A 1 232 ? 36.984 -10.882 4.887 1.00 84.19 232 ASP A N 1
ATOM 1767 C CA . ASP A 1 232 ? 38.204 -10.327 4.278 1.00 84.19 232 ASP A CA 1
ATOM 1768 C C . ASP A 1 232 ? 38.167 -8.778 4.161 1.00 84.19 232 ASP A C 1
ATOM 1770 O O . ASP A 1 232 ? 39.151 -8.165 3.751 1.00 84.19 232 ASP A O 1
ATOM 1774 N N . ASN A 1 233 ? 37.031 -8.132 4.455 1.00 88.00 233 ASN A N 1
ATOM 1775 C CA . ASN A 1 233 ? 36.889 -6.669 4.425 1.00 88.00 233 ASN A CA 1
ATOM 1776 C C . ASN A 1 233 ? 37.478 -6.006 5.682 1.00 88.00 233 ASN A C 1
ATOM 1778 O O . ASN A 1 233 ? 37.701 -6.677 6.684 1.00 88.00 233 ASN A O 1
ATOM 1782 N N . LEU A 1 234 ? 37.693 -4.685 5.645 1.00 88.12 234 LEU A N 1
ATOM 1783 C CA . LEU A 1 234 ? 38.013 -3.911 6.856 1.00 88.12 234 LEU A CA 1
ATOM 1784 C C . LEU A 1 234 ? 36.751 -3.692 7.700 1.00 88.12 234 LEU A C 1
ATOM 1786 O O . LEU A 1 234 ? 35.653 -3.546 7.147 1.00 88.12 234 LEU A O 1
ATOM 1790 N N . GLN A 1 235 ? 36.892 -3.585 9.023 1.00 87.44 235 GLN A N 1
ATOM 1791 C CA . GLN A 1 235 ? 35.756 -3.372 9.923 1.00 87.44 235 GLN A CA 1
ATOM 1792 C C . GLN A 1 235 ? 34.993 -2.087 9.573 1.00 87.44 235 GLN A C 1
ATOM 1794 O O . GLN A 1 235 ? 33.767 -2.086 9.473 1.00 87.44 235 GLN A O 1
ATOM 1799 N N . SER A 1 236 ? 35.711 -1.013 9.241 1.00 87.81 236 SER A N 1
ATOM 1800 C CA . SER A 1 236 ? 35.108 0.259 8.816 1.00 87.81 236 SER A CA 1
ATOM 1801 C C . SER A 1 236 ? 34.239 0.151 7.548 1.00 87.81 236 SER A C 1
ATOM 1803 O O . SER A 1 236 ? 33.233 0.859 7.413 1.00 87.81 236 SER A O 1
ATOM 1805 N N . GLU A 1 237 ? 34.572 -0.752 6.618 1.00 90.75 237 GLU A N 1
ATOM 1806 C CA . GLU A 1 237 ? 33.755 -1.024 5.430 1.00 90.75 237 GLU A CA 1
ATOM 1807 C C . GLU A 1 237 ? 32.476 -1.778 5.806 1.00 90.75 237 GLU A C 1
ATOM 1809 O O . GLU A 1 237 ? 31.389 -1.444 5.317 1.00 90.75 237 GLU A O 1
ATOM 1814 N N . VAL A 1 238 ? 32.592 -2.769 6.697 1.00 93.12 238 VAL A N 1
ATOM 1815 C CA . VAL A 1 238 ? 31.455 -3.525 7.239 1.00 93.12 238 VAL A CA 1
ATOM 1816 C C . VAL A 1 238 ? 30.491 -2.601 7.977 1.00 93.12 238 VAL A C 1
ATOM 1818 O O . VAL A 1 238 ? 29.278 -2.670 7.747 1.00 93.12 238 VAL A O 1
ATOM 1821 N N . ASP A 1 239 ? 31.005 -1.684 8.789 1.00 93.06 239 ASP A N 1
ATOM 1822 C CA . ASP A 1 239 ? 30.209 -0.709 9.533 1.00 93.06 239 ASP A CA 1
ATOM 1823 C C . ASP A 1 239 ? 29.466 0.241 8.585 1.00 93.06 239 ASP A C 1
ATOM 1825 O O . ASP A 1 239 ? 28.253 0.458 8.713 1.00 93.06 239 ASP A O 1
ATOM 1829 N N . ALA A 1 240 ? 30.155 0.752 7.558 1.00 94.94 240 ALA A N 1
ATOM 1830 C CA . ALA A 1 240 ? 29.550 1.601 6.535 1.00 94.94 240 ALA A CA 1
ATOM 1831 C C . ALA A 1 240 ? 28.453 0.861 5.745 1.00 94.94 240 ALA A C 1
ATOM 1833 O O . ALA A 1 240 ? 27.366 1.405 5.511 1.00 94.94 240 ALA A O 1
ATOM 1834 N N . ALA A 1 241 ? 28.699 -0.396 5.366 1.00 94.69 241 ALA A N 1
ATOM 1835 C CA . ALA A 1 241 ? 27.712 -1.250 4.711 1.00 94.69 241 ALA A CA 1
ATOM 1836 C C . ALA A 1 241 ? 26.485 -1.498 5.597 1.00 94.69 241 ALA A C 1
ATOM 1838 O O . ALA A 1 241 ? 25.346 -1.388 5.129 1.00 94.69 241 ALA A O 1
ATOM 1839 N N . THR A 1 242 ? 26.704 -1.782 6.880 1.00 97.19 242 THR A N 1
ATOM 1840 C CA . THR A 1 242 ? 25.650 -2.010 7.876 1.00 97.19 242 THR A CA 1
ATOM 1841 C C . THR A 1 242 ? 24.782 -0.765 8.054 1.00 97.19 242 THR A C 1
ATOM 1843 O O . THR A 1 242 ? 23.547 -0.858 8.023 1.00 97.19 242 THR A O 1
ATOM 1846 N N . ALA A 1 243 ? 25.394 0.420 8.134 1.00 96.19 243 ALA A N 1
ATOM 1847 C CA . ALA A 1 243 ? 24.682 1.694 8.194 1.00 96.19 243 ALA A CA 1
ATOM 1848 C C . ALA A 1 243 ? 23.831 1.941 6.934 1.00 96.19 243 ALA A C 1
ATOM 1850 O O . ALA A 1 243 ? 22.653 2.301 7.038 1.00 96.19 243 ALA A O 1
ATOM 1851 N N . ASN A 1 244 ? 24.382 1.679 5.744 1.00 94.88 244 ASN A N 1
ATOM 1852 C CA . ASN A 1 244 ? 23.666 1.820 4.472 1.00 94.88 244 ASN A CA 1
ATOM 1853 C C . ASN A 1 244 ? 22.459 0.875 4.371 1.00 94.88 244 ASN A C 1
ATOM 1855 O O . ASN A 1 244 ? 21.372 1.287 3.953 1.00 94.88 244 ASN A O 1
ATOM 1859 N N . ILE A 1 245 ? 22.627 -0.389 4.772 1.00 95.69 245 ILE A N 1
ATOM 1860 C CA . ILE A 1 245 ? 21.552 -1.388 4.778 1.00 95.69 245 ILE A CA 1
ATOM 1861 C C . ILE A 1 245 ? 20.453 -0.974 5.758 1.00 95.69 245 ILE A C 1
ATOM 1863 O O . ILE A 1 245 ? 19.278 -0.967 5.383 1.00 95.69 245 ILE A O 1
ATOM 1867 N N . THR A 1 246 ? 20.818 -0.566 6.972 1.00 96.44 246 THR A N 1
ATOM 1868 C CA . THR A 1 246 ? 19.867 -0.128 8.005 1.00 96.44 246 THR A CA 1
ATOM 1869 C C . THR A 1 246 ? 19.086 1.115 7.562 1.00 96.44 246 THR A C 1
ATOM 1871 O O . THR A 1 246 ? 17.863 1.173 7.700 1.00 96.44 246 THR A O 1
ATOM 1874 N N . ALA A 1 247 ? 19.748 2.089 6.930 1.00 94.75 247 ALA A N 1
ATOM 1875 C CA . ALA A 1 247 ? 19.079 3.259 6.362 1.00 94.75 247 ALA A CA 1
ATOM 1876 C C . ALA A 1 247 ? 18.099 2.883 5.234 1.00 94.75 247 ALA A C 1
ATOM 1878 O O . ALA A 1 247 ? 17.001 3.439 5.141 1.00 94.75 247 ALA A O 1
ATOM 1879 N N . ALA A 1 248 ? 18.451 1.911 4.387 1.00 92.69 248 ALA A N 1
ATOM 1880 C CA . ALA A 1 248 ? 17.572 1.439 3.320 1.00 92.69 248 ALA A CA 1
ATOM 1881 C C . ALA A 1 248 ? 16.321 0.719 3.852 1.00 92.69 248 ALA A C 1
ATOM 1883 O O . ALA A 1 248 ? 15.254 0.834 3.243 1.00 92.69 248 ALA A O 1
ATOM 1884 N N . GLN A 1 249 ? 16.412 0.039 5.000 1.00 95.62 249 GLN A N 1
ATOM 1885 C CA . GLN A 1 249 ? 15.261 -0.607 5.643 1.00 95.62 249 GLN A CA 1
ATOM 1886 C C . GLN A 1 249 ? 14.165 0.385 6.032 1.00 95.62 249 GLN A C 1
ATOM 1888 O O . GLN A 1 249 ? 12.985 0.051 5.935 1.00 95.62 249 GLN A O 1
ATOM 1893 N N . ALA A 1 250 ? 14.520 1.621 6.394 1.00 92.19 250 ALA A N 1
ATOM 1894 C CA . ALA A 1 250 ? 13.548 2.663 6.733 1.00 92.19 250 ALA A CA 1
ATOM 1895 C C . ALA A 1 250 ? 12.629 3.049 5.556 1.00 92.19 250 ALA A C 1
ATOM 1897 O O . ALA A 1 250 ? 11.544 3.588 5.768 1.00 92.19 250 ALA A O 1
ATOM 1898 N N . ASN A 1 251 ? 13.035 2.747 4.318 1.00 91.88 251 ASN A N 1
ATOM 1899 C CA . ASN A 1 251 ? 12.264 3.029 3.104 1.00 91.88 251 ASN A CA 1
ATOM 1900 C C . ASN A 1 251 ? 11.388 1.846 2.653 1.00 91.88 251 ASN A C 1
ATOM 1902 O O . ASN A 1 251 ? 10.703 1.931 1.629 1.00 91.88 251 ASN A O 1
ATOM 1906 N N . LEU A 1 252 ? 11.409 0.728 3.383 1.00 92.06 252 LEU A N 1
ATOM 1907 C CA . LEU A 1 252 ? 10.567 -0.421 3.082 1.00 92.06 252 LEU A CA 1
ATOM 1908 C C . LEU A 1 252 ? 9.090 -0.121 3.380 1.00 92.06 252 LEU A C 1
ATOM 1910 O O . LEU A 1 252 ? 8.730 0.402 4.433 1.00 92.06 252 LEU A O 1
ATOM 1914 N N . VAL A 1 253 ? 8.203 -0.509 2.460 1.00 91.69 253 VAL A N 1
ATOM 1915 C CA . VAL A 1 253 ? 6.756 -0.294 2.590 1.00 91.69 253 VAL A CA 1
ATOM 1916 C C . VAL A 1 253 ? 6.096 -1.598 3.018 1.00 91.69 253 VAL A C 1
ATOM 1918 O O . VAL A 1 253 ? 6.006 -2.536 2.228 1.00 91.69 253 VAL A O 1
ATOM 1921 N N . ALA A 1 254 ? 5.652 -1.672 4.274 1.00 91.88 254 ALA A N 1
ATOM 1922 C CA . ALA A 1 254 ? 5.034 -2.877 4.829 1.00 91.88 254 ALA A CA 1
ATOM 1923 C C . ALA A 1 254 ? 3.637 -3.132 4.240 1.00 91.88 254 ALA A C 1
ATOM 1925 O O . ALA A 1 254 ? 2.820 -2.206 4.156 1.00 91.88 254 ALA A O 1
ATOM 1926 N N . ILE A 1 255 ? 3.336 -4.387 3.900 1.00 91.81 255 ILE A N 1
ATOM 1927 C CA . ILE A 1 255 ? 2.003 -4.808 3.438 1.00 91.81 255 ILE A CA 1
ATOM 1928 C C . ILE A 1 255 ? 1.102 -5.202 4.621 1.00 91.81 255 ILE A C 1
ATOM 1930 O O . ILE A 1 255 ? 1.606 -5.615 5.675 1.00 91.81 255 ILE A O 1
ATOM 1934 N N . PRO A 1 256 ? -0.232 -5.073 4.496 1.00 93.62 256 PRO A N 1
ATOM 1935 C CA . PRO A 1 256 ? -1.137 -5.586 5.515 1.00 93.62 256 PRO A CA 1
ATOM 1936 C C . PRO A 1 256 ? -1.133 -7.118 5.543 1.00 93.62 256 PRO A C 1
ATOM 1938 O O . PRO A 1 256 ? -1.143 -7.779 4.504 1.00 93.62 256 PRO A O 1
ATOM 1941 N N . LYS A 1 257 ? -1.169 -7.682 6.751 1.00 92.38 257 LYS A N 1
ATOM 1942 C CA . LYS A 1 257 ? -1.323 -9.112 7.035 1.00 92.38 257 LYS A CA 1
ATOM 1943 C C . LYS A 1 257 ? -2.162 -9.333 8.292 1.00 92.38 257 LYS A C 1
ATOM 1945 O O . LYS A 1 257 ? -2.177 -8.506 9.207 1.00 92.38 257 LYS A O 1
ATOM 1950 N N . VAL A 1 258 ? -2.824 -10.487 8.344 1.00 94.62 258 VAL A N 1
ATOM 1951 C CA . VAL A 1 258 ? -3.463 -10.995 9.564 1.00 94.62 258 VAL A CA 1
ATOM 1952 C C . VAL A 1 258 ? -2.374 -11.552 10.481 1.00 94.62 258 VAL A C 1
ATOM 1954 O O . VAL A 1 258 ? -1.607 -12.424 10.080 1.00 94.62 258 VAL A O 1
ATOM 1957 N N . VAL A 1 259 ? -2.295 -11.028 11.702 1.00 94.62 259 VAL A N 1
ATOM 1958 C CA . VAL A 1 259 ? -1.358 -11.452 12.753 1.00 94.62 259 VAL A CA 1
ATOM 1959 C C . VAL A 1 259 ? -1.918 -12.647 13.512 1.00 94.62 259 VAL A C 1
ATOM 1961 O O . VAL A 1 259 ? -1.202 -13.614 13.757 1.00 94.62 259 VAL A O 1
ATOM 1964 N N . SER A 1 260 ? -3.198 -12.598 13.881 1.00 94.12 260 SER A N 1
ATOM 1965 C CA . SER A 1 260 ? -3.847 -13.683 14.611 1.00 94.12 260 SER A CA 1
ATOM 1966 C C . SER A 1 260 ? -5.362 -13.667 14.447 1.00 94.12 260 SER A C 1
ATOM 1968 O O . SER A 1 260 ? -5.970 -12.643 14.133 1.00 94.12 260 SER A O 1
ATOM 1970 N N . VAL A 1 261 ? -5.959 -14.834 14.684 1.00 94.44 261 VAL A N 1
ATOM 1971 C CA . VAL A 1 261 ? -7.398 -15.017 14.853 1.00 94.44 261 VAL A CA 1
ATOM 1972 C C . VAL A 1 261 ? -7.616 -15.742 16.173 1.00 94.44 261 VAL A C 1
ATOM 1974 O O . VAL A 1 261 ? -7.026 -16.799 16.401 1.00 94.44 261 VAL A O 1
ATOM 1977 N N . ALA A 1 262 ? -8.447 -15.178 17.040 1.00 91.81 262 ALA A N 1
ATOM 1978 C CA . ALA A 1 262 ? -8.748 -15.727 18.354 1.00 91.81 262 ALA A CA 1
ATOM 1979 C C . ALA A 1 262 ? -10.252 -15.689 18.628 1.00 91.81 262 ALA A C 1
ATOM 1981 O O . ALA A 1 262 ? -10.966 -14.841 18.108 1.00 91.81 262 ALA A O 1
ATOM 1982 N N . VAL A 1 263 ? -10.729 -16.593 19.476 1.00 89.94 263 VAL A N 1
ATOM 1983 C CA . VAL A 1 263 ? -12.110 -16.601 19.972 1.00 89.94 263 VAL A CA 1
ATOM 1984 C C . VAL A 1 263 ? -12.027 -16.372 21.475 1.00 89.94 263 VAL A C 1
ATOM 1986 O O . VAL A 1 263 ? -11.809 -17.332 22.212 1.00 89.94 263 VAL A O 1
ATOM 1989 N N . PRO A 1 264 ? -12.062 -15.107 21.939 1.00 86.81 264 PRO A N 1
ATOM 1990 C CA . PRO A 1 264 ? -11.870 -14.797 23.356 1.00 86.81 264 PRO A CA 1
ATOM 1991 C C . PRO A 1 264 ? -13.010 -15.302 24.249 1.00 86.81 264 PRO A C 1
ATOM 1993 O O . PRO A 1 264 ? -12.803 -15.444 25.447 1.00 86.81 264 PRO A O 1
ATOM 1996 N N . ASN A 1 265 ? -14.192 -15.546 23.679 1.00 84.75 265 ASN A N 1
ATOM 1997 C CA . ASN A 1 265 ? -15.359 -16.126 24.342 1.00 84.75 265 ASN A CA 1
ATOM 1998 C C . ASN A 1 265 ? -16.269 -16.779 23.294 1.00 84.75 265 ASN A C 1
ATOM 2000 O O . ASN A 1 265 ? -16.113 -16.550 22.091 1.00 84.75 265 ASN A O 1
ATOM 2004 N N . ALA A 1 266 ? -17.269 -17.537 23.735 1.00 84.56 266 ALA A N 1
ATOM 2005 C CA . ALA A 1 266 ? -18.191 -18.239 22.848 1.00 84.56 266 ALA A CA 1
ATOM 2006 C C . ALA A 1 266 ? -18.993 -17.346 21.867 1.00 84.56 266 ALA A C 1
ATOM 2008 O O . ALA A 1 266 ? -19.600 -17.876 20.942 1.00 84.56 266 ALA A O 1
ATOM 2009 N N . LYS A 1 267 ? -19.027 -16.014 21.997 1.00 83.81 267 LYS A N 1
ATOM 2010 C CA . LYS A 1 267 ? -19.808 -15.125 21.108 1.00 83.81 267 LYS A CA 1
ATOM 2011 C C . LYS A 1 267 ? -18.964 -14.274 20.168 1.00 83.81 267 LYS A C 1
ATOM 2013 O O . LYS A 1 267 ? -19.525 -13.705 19.230 1.00 83.81 267 LYS A O 1
ATOM 2018 N N . GLN A 1 268 ? -17.659 -14.178 20.403 1.00 88.94 268 GLN A N 1
ATOM 2019 C CA . GLN A 1 268 ? -16.798 -13.237 19.699 1.00 88.94 268 GLN A CA 1
ATOM 2020 C C . GLN A 1 268 ? -15.625 -13.917 19.012 1.00 88.94 268 GLN A C 1
ATOM 2022 O O . GLN A 1 268 ? -15.009 -14.830 19.549 1.00 88.94 268 GLN A O 1
ATOM 2027 N N . LEU A 1 269 ? -15.280 -13.407 17.834 1.00 91.12 269 LEU A N 1
ATOM 2028 C CA . LEU A 1 269 ? -14.052 -13.728 17.125 1.00 91.12 269 LEU A CA 1
ATOM 2029 C C . LEU A 1 269 ? -13.272 -12.441 16.879 1.00 91.12 269 LEU A C 1
ATOM 2031 O O . LEU A 1 269 ? -13.815 -11.461 16.382 1.00 91.12 269 LEU A O 1
ATOM 2035 N N . VAL A 1 270 ? -11.993 -12.448 17.221 1.00 93.75 270 VAL A N 1
ATOM 2036 C CA . VAL A 1 270 ? -11.090 -11.312 17.086 1.00 93.75 270 VAL A CA 1
ATOM 2037 C C . VAL A 1 270 ? -10.069 -11.613 16.003 1.00 93.75 270 VAL A C 1
ATOM 2039 O O . VAL A 1 270 ? -9.375 -12.628 16.066 1.00 93.75 270 VAL A O 1
ATOM 2042 N N . VAL A 1 271 ? -9.972 -10.718 15.024 1.00 95.56 271 VAL A N 1
ATOM 2043 C CA . VAL A 1 271 ? -8.932 -10.720 13.992 1.00 95.56 271 VAL A CA 1
ATOM 2044 C C . VAL A 1 271 ? -8.000 -9.545 14.249 1.00 95.56 271 VAL A C 1
ATOM 2046 O O . VAL A 1 271 ? -8.440 -8.394 14.261 1.00 95.56 271 VAL A O 1
ATOM 2049 N N . THR A 1 272 ? -6.714 -9.834 14.426 1.00 96.69 272 THR A N 1
ATOM 2050 C CA . THR A 1 272 ? -5.677 -8.819 14.641 1.00 96.69 272 THR A CA 1
ATOM 2051 C C . THR A 1 272 ? -4.850 -8.655 13.375 1.00 96.69 272 THR A C 1
ATOM 2053 O O . THR A 1 272 ? -4.390 -9.640 12.798 1.00 96.69 272 THR A O 1
ATOM 2056 N N . PHE A 1 273 ? -4.619 -7.415 12.960 1.00 95.62 273 PHE A N 1
ATOM 2057 C CA . PHE A 1 273 ? -3.828 -7.035 11.794 1.00 95.62 273 PHE A CA 1
ATOM 2058 C C . PHE A 1 273 ? -2.525 -6.348 12.219 1.00 95.62 273 PHE A C 1
ATOM 2060 O O . PHE A 1 273 ? -2.446 -5.727 13.279 1.00 95.62 273 PHE A O 1
ATOM 2067 N N . ASN A 1 274 ? -1.486 -6.422 11.383 1.00 94.50 274 ASN A N 1
ATOM 2068 C CA . ASN A 1 274 ? -0.219 -5.722 11.645 1.00 94.50 274 ASN A CA 1
ATOM 2069 C C . ASN A 1 274 ? -0.313 -4.206 11.381 1.00 94.50 274 ASN A C 1
ATOM 2071 O O . ASN A 1 274 ? 0.549 -3.447 11.827 1.00 94.50 274 ASN A O 1
ATOM 2075 N N . LYS A 1 275 ? -1.341 -3.760 10.650 1.00 93.31 275 LYS A N 1
ATOM 2076 C CA . LYS A 1 275 ? -1.569 -2.369 10.238 1.00 93.31 275 LYS A CA 1
ATOM 2077 C C . LYS A 1 275 ? -3.033 -1.980 10.436 1.00 93.31 275 LYS A C 1
ATOM 2079 O O . LYS A 1 275 ? -3.898 -2.841 10.564 1.00 93.31 275 LYS A O 1
ATOM 2084 N N . ALA A 1 276 ? -3.286 -0.673 10.482 1.00 94.12 276 ALA A N 1
ATOM 2085 C CA . ALA A 1 276 ? -4.637 -0.136 10.562 1.00 94.12 276 ALA A CA 1
ATOM 2086 C C . ALA A 1 276 ? -5.391 -0.413 9.254 1.00 94.12 276 ALA A C 1
ATOM 2088 O O . ALA A 1 276 ? -4.916 -0.058 8.173 1.00 94.12 276 ALA A O 1
ATOM 2089 N N . MET A 1 277 ? -6.557 -1.038 9.363 1.00 93.19 277 MET A N 1
ATOM 2090 C CA . MET A 1 277 ? -7.359 -1.466 8.226 1.00 93.19 277 MET A CA 1
ATOM 2091 C C . MET A 1 277 ? -8.409 -0.427 7.837 1.00 93.19 277 MET A C 1
ATOM 2093 O O . MET A 1 277 ? -8.930 0.302 8.683 1.00 93.19 277 MET A O 1
ATOM 2097 N N . ASP A 1 278 ? -8.741 -0.370 6.550 1.00 89.25 278 ASP A N 1
ATOM 2098 C CA . ASP A 1 278 ? -9.848 0.437 6.052 1.00 89.25 278 ASP A CA 1
ATOM 2099 C C . ASP A 1 278 ? -11.173 -0.203 6.478 1.00 89.25 278 ASP A C 1
ATOM 2101 O O . ASP A 1 278 ? -11.573 -1.265 5.981 1.00 89.25 278 ASP A O 1
ATOM 2105 N N . LYS A 1 279 ? -11.871 0.483 7.389 1.00 86.81 279 LYS A N 1
ATOM 2106 C CA . LYS A 1 279 ? -13.163 0.065 7.938 1.00 86.81 279 LYS A CA 1
ATOM 2107 C C . LYS A 1 279 ? -14.181 -0.255 6.844 1.00 86.81 279 LYS A C 1
ATOM 2109 O O . LYS A 1 279 ? -14.934 -1.206 7.009 1.00 86.81 279 LYS A O 1
ATOM 2114 N N . THR A 1 280 ? -14.188 0.482 5.733 1.00 82.81 280 THR A N 1
ATOM 2115 C CA . THR A 1 280 ? -15.166 0.301 4.644 1.00 82.81 280 THR A CA 1
ATOM 2116 C C . THR A 1 280 ? -14.951 -0.993 3.864 1.00 82.81 280 THR A C 1
ATOM 2118 O O . THR A 1 280 ? -15.888 -1.546 3.292 1.00 82.81 280 THR A O 1
ATOM 2121 N N . THR A 1 281 ? -13.723 -1.517 3.880 1.00 86.69 281 THR A N 1
ATOM 2122 C CA . THR A 1 281 ? -13.401 -2.801 3.253 1.00 86.69 281 THR A CA 1
ATOM 2123 C C . THR A 1 281 ? -13.693 -3.989 4.161 1.00 86.69 281 THR A C 1
ATOM 2125 O O . THR A 1 281 ? -13.809 -5.103 3.661 1.00 86.69 281 THR A O 1
ATOM 2128 N N . LEU A 1 282 ? -13.854 -3.760 5.470 1.00 86.06 282 LEU A N 1
ATOM 2129 C CA . LEU A 1 282 ? -14.180 -4.776 6.477 1.00 86.06 282 LEU A CA 1
ATOM 2130 C C . LEU A 1 282 ? -15.670 -4.812 6.837 1.00 86.06 282 LEU A C 1
ATOM 2132 O O . LEU A 1 282 ? -16.209 -5.879 7.130 1.00 86.06 282 LEU A O 1
ATOM 2136 N N . LEU A 1 283 ? -16.323 -3.649 6.855 1.00 85.25 283 LEU A N 1
ATOM 2137 C CA . LEU A 1 283 ? -17.656 -3.442 7.407 1.00 85.25 283 LEU A CA 1
ATOM 2138 C C . LEU A 1 283 ? -18.529 -2.618 6.458 1.00 85.25 283 LEU A C 1
ATOM 2140 O O . LEU A 1 283 ? -18.073 -1.637 5.875 1.00 85.25 283 LEU A O 1
ATOM 2144 N N . ALA A 1 284 ? -19.805 -2.986 6.357 1.00 72.94 284 ALA A N 1
ATOM 2145 C CA . ALA A 1 284 ? -20.815 -2.277 5.581 1.00 72.94 284 ALA A CA 1
ATOM 2146 C C . ALA A 1 284 ? -21.946 -1.764 6.488 1.00 72.94 284 ALA A C 1
ATOM 2148 O O . ALA A 1 284 ? -22.379 -2.449 7.416 1.00 72.94 284 ALA A O 1
ATOM 2149 N N . ASN A 1 285 ? -22.441 -0.559 6.197 1.00 65.25 285 ASN A N 1
ATOM 2150 C CA . ASN A 1 285 ? -23.655 -0.020 6.810 1.00 65.25 285 ASN A CA 1
ATOM 2151 C C . ASN A 1 285 ? -24.863 -0.430 5.952 1.00 65.25 285 ASN A C 1
ATOM 2153 O O . ASN A 1 285 ? -24.872 -0.170 4.749 1.00 65.25 285 ASN A O 1
ATOM 2157 N N . THR A 1 286 ? -25.855 -1.102 6.540 1.00 53.50 286 THR A N 1
ATOM 2158 C CA . THR A 1 286 ? -26.934 -1.759 5.782 1.00 53.50 286 THR A CA 1
ATOM 2159 C C . THR A 1 286 ? -28.245 -0.981 5.693 1.00 53.50 286 THR A C 1
ATOM 2161 O O . THR A 1 286 ? -29.106 -1.399 4.920 1.00 53.50 286 THR A O 1
ATOM 2164 N N . THR A 1 287 ? -28.428 0.160 6.376 1.00 43.12 287 THR A N 1
ATOM 2165 C CA . THR A 1 287 ? -29.719 0.882 6.332 1.00 43.12 287 THR A CA 1
ATOM 2166 C C . THR A 1 287 ? -29.620 2.404 6.471 1.00 43.12 287 THR A C 1
ATOM 2168 O O . THR A 1 287 ? -28.914 2.928 7.324 1.00 43.12 287 THR A O 1
ATOM 2171 N N . THR A 1 288 ? -30.439 3.126 5.695 1.00 37.16 288 THR A N 1
ATOM 2172 C CA . THR A 1 288 ? -30.639 4.591 5.745 1.00 37.16 288 THR A CA 1
ATOM 2173 C C . THR A 1 288 ? -31.523 5.064 6.912 1.00 37.16 288 THR A C 1
ATOM 2175 O O . THR A 1 288 ? -32.035 6.181 6.874 1.00 37.16 288 THR A O 1
ATOM 2178 N N . SER A 1 289 ? -31.775 4.231 7.926 1.00 33.66 289 SER A N 1
ATOM 2179 C CA . SER A 1 289 ? -32.667 4.576 9.034 1.00 33.66 289 SER A CA 1
ATOM 2180 C C . SER A 1 289 ? -32.281 3.853 10.327 1.00 33.66 289 SER A C 1
ATOM 2182 O O . SER A 1 289 ? -32.453 2.646 10.430 1.00 33.66 289 SER A O 1
ATOM 2184 N N . GLN A 1 290 ? -31.888 4.669 11.308 1.00 39.12 290 GLN A N 1
ATOM 2185 C CA . GLN A 1 290 ? -31.847 4.445 12.759 1.00 39.12 290 GLN A CA 1
ATOM 2186 C C . GLN A 1 290 ? -30.693 3.648 13.410 1.00 39.12 290 GLN A C 1
ATOM 2188 O O . GLN A 1 290 ? -30.474 2.472 13.166 1.00 39.12 290 GLN A O 1
ATOM 2193 N N . THR A 1 291 ? -30.040 4.385 14.323 1.00 34.81 291 THR A N 1
ATOM 2194 C CA . THR A 1 291 ? -29.622 4.049 15.698 1.00 34.81 291 THR A CA 1
ATOM 2195 C C . THR A 1 291 ? -28.699 2.848 15.942 1.00 34.81 291 THR A C 1
ATOM 2197 O O . THR A 1 291 ? -29.149 1.713 15.992 1.00 34.81 291 THR A O 1
ATOM 2200 N N . THR A 1 292 ? -27.447 3.189 16.286 1.00 37.78 292 THR A N 1
ATOM 2201 C CA . THR A 1 292 ? -26.468 2.444 17.112 1.00 37.78 292 THR A CA 1
ATOM 2202 C C . THR A 1 292 ? -25.957 1.081 16.608 1.00 37.78 292 THR A C 1
ATOM 2204 O O . THR A 1 292 ? -26.694 0.117 16.479 1.00 37.78 292 THR A O 1
ATOM 2207 N N . ASP A 1 293 ? -24.635 1.034 16.420 1.00 41.53 293 ASP A N 1
ATOM 2208 C CA . ASP A 1 293 ? -23.703 -0.096 16.591 1.00 41.53 293 ASP A CA 1
ATOM 2209 C C . ASP A 1 293 ? -23.749 -1.356 15.699 1.00 41.53 293 ASP A C 1
ATOM 2211 O O . ASP A 1 293 ? -22.761 -2.095 15.694 1.00 41.53 293 ASP A O 1
ATOM 2215 N N . ASP A 1 294 ? -24.740 -1.561 14.829 1.00 52.06 294 ASP A N 1
ATOM 2216 C CA . ASP A 1 294 ? -24.809 -2.788 14.007 1.00 52.06 294 ASP A CA 1
ATOM 2217 C C . ASP A 1 294 ? -24.161 -2.656 12.609 1.00 52.06 294 ASP A C 1
ATOM 2219 O O . ASP A 1 294 ? -24.815 -2.683 11.564 1.00 52.06 294 ASP A O 1
ATOM 2223 N N . TYR A 1 295 ? -22.829 -2.535 12.565 1.00 62.41 295 TYR A N 1
ATOM 2224 C CA . TYR A 1 295 ? -22.071 -2.717 11.318 1.00 62.41 295 TYR A CA 1
ATOM 2225 C C . TYR A 1 295 ? -21.964 -4.206 10.984 1.00 62.41 295 TYR A C 1
ATOM 2227 O O . TYR A 1 295 ? -21.437 -4.972 11.785 1.00 62.41 295 TYR A O 1
ATOM 2235 N N . VAL A 1 296 ? -22.388 -4.623 9.790 1.00 72.19 296 VAL A N 1
ATOM 2236 C CA . VAL A 1 296 ? -22.206 -6.012 9.330 1.00 72.19 296 VAL A CA 1
ATOM 2237 C C . VAL A 1 296 ? -20.893 -6.166 8.573 1.00 72.19 296 VAL A C 1
ATOM 2239 O O . VAL A 1 296 ? -20.324 -5.191 8.079 1.00 72.19 296 VAL A O 1
ATOM 2242 N N . LEU A 1 297 ? -20.424 -7.404 8.432 1.00 78.38 297 LEU A N 1
ATOM 2243 C CA . LEU A 1 297 ? -19.265 -7.719 7.597 1.00 78.38 297 LEU A CA 1
ATOM 2244 C C . LEU A 1 297 ? -19.524 -7.332 6.134 1.00 78.38 297 LEU A C 1
ATOM 2246 O O . LEU A 1 297 ? -20.581 -7.644 5.577 1.00 78.38 297 LEU A O 1
ATOM 2250 N N . SER A 1 298 ? -18.554 -6.664 5.510 1.00 75.88 298 SER A N 1
ATOM 2251 C CA . SER A 1 298 ? -18.622 -6.301 4.094 1.00 75.88 298 SER A CA 1
ATOM 2252 C C . SER A 1 298 ? -18.609 -7.547 3.201 1.00 75.88 298 SER A C 1
ATOM 2254 O O . SER A 1 298 ? -18.198 -8.640 3.609 1.00 75.88 298 SER A O 1
ATOM 2256 N N . VAL A 1 299 ? -19.065 -7.376 1.960 1.00 74.50 299 VAL A N 1
ATOM 2257 C CA . VAL A 1 299 ? -19.048 -8.415 0.929 1.00 74.50 299 VAL A CA 1
ATOM 2258 C C . VAL A 1 299 ? -18.100 -8.040 -0.208 1.00 74.50 299 VAL A C 1
ATOM 2260 O O . VAL A 1 299 ? -17.909 -6.863 -0.508 1.00 74.50 299 VAL A O 1
ATOM 2263 N N . ASP A 1 300 ? -17.498 -9.042 -0.836 1.00 71.75 300 ASP A N 1
ATOM 2264 C CA . ASP A 1 300 ? -16.689 -8.892 -2.038 1.00 71.75 300 ASP A CA 1
ATOM 2265 C C . ASP A 1 300 ? -17.558 -8.668 -3.293 1.00 71.75 300 ASP A C 1
ATOM 2267 O O . ASP A 1 300 ? -18.791 -8.696 -3.249 1.00 71.75 300 ASP A O 1
ATOM 2271 N N . GLY A 1 301 ? -16.914 -8.467 -4.449 1.00 62.72 301 GLY A N 1
ATOM 2272 C CA . GLY A 1 301 ? -17.602 -8.262 -5.733 1.00 62.72 301 GLY A CA 1
ATOM 2273 C C . GLY A 1 301 ? -18.440 -9.456 -6.217 1.00 62.72 301 GLY A C 1
ATOM 2274 O O . GLY A 1 301 ? -19.176 -9.319 -7.191 1.00 62.72 301 GLY A O 1
ATOM 2275 N N . SER A 1 302 ? -18.345 -10.611 -5.548 1.00 64.62 302 SER A N 1
ATOM 2276 C CA . SER A 1 302 ? -19.178 -11.795 -5.781 1.00 64.62 302 SER A CA 1
ATOM 2277 C C . SER A 1 302 ? -20.338 -11.926 -4.782 1.00 64.62 302 SER A C 1
ATOM 2279 O O . SER A 1 302 ? -21.150 -12.842 -4.903 1.00 64.62 302 SER A O 1
ATOM 2281 N N . GLY A 1 303 ? -20.446 -11.007 -3.814 1.00 64.81 303 GLY A N 1
ATOM 2282 C CA . GLY A 1 303 ? -21.468 -11.014 -2.767 1.00 64.81 303 GLY A CA 1
ATOM 2283 C C . GLY A 1 303 ? -21.145 -11.922 -1.575 1.00 64.81 303 GLY A C 1
ATOM 2284 O O . GLY A 1 303 ? -22.021 -12.162 -0.742 1.00 64.81 303 GLY A O 1
ATOM 2285 N N . LYS A 1 304 ? -19.912 -12.435 -1.463 1.00 70.81 304 LYS A N 1
ATOM 2286 C CA . LYS A 1 304 ? -19.465 -13.251 -0.324 1.00 70.81 304 LYS A CA 1
ATOM 2287 C C . LYS A 1 304 ? -18.864 -12.359 0.756 1.00 70.81 304 LYS A C 1
ATOM 2289 O O . LYS A 1 304 ? -18.174 -11.401 0.437 1.00 70.81 304 LYS A O 1
ATOM 2294 N N . THR A 1 305 ? -19.092 -12.663 2.033 1.00 74.31 305 THR A N 1
ATOM 2295 C CA . THR A 1 305 ? -18.480 -11.893 3.124 1.00 74.31 305 THR A CA 1
ATOM 2296 C C . THR A 1 305 ? -16.955 -11.944 3.043 1.00 74.31 305 THR A C 1
ATOM 2298 O O . THR A 1 305 ? -16.368 -13.007 2.828 1.00 74.31 305 THR A O 1
ATOM 2301 N N . VAL A 1 306 ? -16.303 -10.800 3.258 1.00 81.38 306 VAL A N 1
ATOM 2302 C CA . VAL A 1 306 ? -14.833 -10.721 3.244 1.00 81.38 306 VAL A CA 1
ATOM 2303 C C . VAL A 1 306 ? -14.202 -11.485 4.410 1.00 81.38 306 VAL A C 1
ATOM 2305 O O . VAL A 1 306 ? -13.028 -11.843 4.346 1.00 81.38 306 VAL A O 1
ATOM 2308 N N . ILE A 1 307 ? -14.980 -11.774 5.461 1.00 87.62 307 ILE A N 1
ATOM 2309 C CA . ILE A 1 307 ? -14.621 -12.728 6.510 1.00 87.62 307 ILE A CA 1
ATOM 2310 C C . ILE A 1 307 ? -15.622 -13.880 6.512 1.00 87.62 307 ILE A C 1
ATOM 2312 O O . ILE A 1 307 ? -16.830 -13.680 6.639 1.00 87.62 307 ILE A O 1
ATOM 2316 N N . GLY A 1 308 ? -15.101 -15.092 6.348 1.00 85.69 308 GLY A N 1
ATOM 2317 C CA . GLY A 1 308 ? -15.861 -16.335 6.342 1.00 85.69 308 GLY A CA 1
ATOM 2318 C C . GLY A 1 308 ? -15.572 -17.162 7.587 1.00 85.69 308 GLY A C 1
ATOM 2319 O O . GLY A 1 308 ? -14.428 -17.234 8.035 1.00 85.69 308 GLY A O 1
ATOM 2320 N N . ILE A 1 309 ? -16.610 -17.798 8.126 1.00 86.81 309 ILE A N 1
ATOM 2321 C CA . ILE A 1 309 ? -16.533 -18.702 9.278 1.00 86.81 309 ILE A CA 1
ATOM 2322 C C . ILE A 1 309 ? -17.279 -19.978 8.904 1.00 86.81 309 ILE A C 1
ATOM 2324 O O . ILE A 1 309 ? -18.488 -19.953 8.682 1.00 86.81 309 ILE A O 1
ATOM 2328 N N . ALA A 1 310 ? -16.570 -21.098 8.835 1.00 84.62 310 ALA A N 1
ATOM 2329 C CA . ALA A 1 310 ? -17.145 -22.390 8.486 1.00 84.62 310 ALA A CA 1
ATOM 2330 C C . ALA A 1 310 ? -16.912 -23.404 9.607 1.00 84.62 310 ALA A C 1
ATOM 2332 O O . ALA A 1 310 ? -15.778 -23.612 10.031 1.00 84.62 310 ALA A O 1
ATOM 2333 N N . TYR A 1 311 ? -17.979 -24.050 10.073 1.00 83.62 311 TYR A N 1
ATOM 2334 C CA . TYR A 1 311 ? -17.898 -25.177 11.001 1.00 83.62 311 TYR A CA 1
ATOM 2335 C C . TYR A 1 311 ? -17.358 -26.423 10.279 1.00 83.62 311 TYR A C 1
ATOM 2337 O O . TYR A 1 311 ? -17.815 -26.734 9.179 1.00 83.62 311 TYR A O 1
ATOM 2345 N N . LEU A 1 312 ? -16.377 -27.120 10.867 1.00 80.81 312 LEU A N 1
ATOM 2346 C CA . LEU A 1 312 ? -15.688 -28.240 10.196 1.00 80.81 312 LEU A CA 1
ATOM 2347 C C . LEU A 1 312 ? -16.372 -29.593 10.375 1.00 80.81 312 LEU A C 1
ATOM 2349 O O . LEU A 1 312 ? -16.142 -30.499 9.574 1.00 80.81 312 LEU A O 1
ATOM 2353 N N . ASP A 1 313 ? -17.155 -29.763 11.437 1.00 75.88 313 ASP A N 1
ATOM 2354 C CA . ASP A 1 313 ? -17.632 -31.079 11.846 1.00 75.88 313 ASP A CA 1
ATOM 2355 C C . ASP A 1 313 ? -19.045 -31.344 11.297 1.00 75.88 313 ASP A C 1
ATOM 2357 O O . ASP A 1 313 ? -19.978 -30.574 11.483 1.00 75.88 313 ASP A O 1
ATOM 2361 N N . ALA A 1 314 ? -19.218 -32.447 10.566 1.00 53.31 314 ALA A N 1
ATOM 2362 C CA . ALA A 1 314 ? -20.401 -32.721 9.739 1.00 53.31 314 ALA A CA 1
ATOM 2363 C C . ALA A 1 314 ? -21.680 -33.132 10.513 1.00 53.31 314 ALA A C 1
ATOM 2365 O O . ALA A 1 314 ? -22.552 -33.798 9.951 1.00 53.31 314 ALA A O 1
ATOM 2366 N N . GLN A 1 315 ? -21.816 -32.779 11.795 1.00 53.12 315 GLN A N 1
ATOM 2367 C CA . GLN A 1 315 ? -23.001 -33.095 12.601 1.00 53.12 315 GLN A CA 1
ATOM 2368 C C . GLN A 1 315 ? -23.847 -31.858 12.909 1.00 53.12 315 GLN A C 1
ATOM 2370 O O . GLN A 1 315 ? -23.329 -30.772 13.132 1.00 53.12 315 GLN A O 1
ATOM 2375 N N . ILE A 1 316 ? -25.167 -32.085 12.897 1.00 52.66 316 ILE A N 1
ATOM 2376 C CA . ILE A 1 316 ? -26.291 -31.159 13.110 1.00 52.66 316 ILE A CA 1
ATOM 2377 C C . ILE A 1 316 ? -25.865 -29.851 13.807 1.00 52.66 316 ILE A C 1
ATOM 2379 O O . ILE A 1 316 ? -25.728 -29.795 15.028 1.00 52.66 316 ILE A O 1
ATOM 2383 N N . ALA A 1 317 ? -25.685 -28.799 13.002 1.00 58.12 317 ALA A N 1
ATOM 2384 C CA . ALA A 1 317 ? -25.236 -27.464 13.392 1.00 58.12 317 ALA A CA 1
ATOM 2385 C C . ALA A 1 317 ? -26.317 -26.675 14.158 1.00 58.12 317 ALA A C 1
ATOM 2387 O O . ALA A 1 317 ? -26.767 -25.618 13.722 1.00 58.12 317 ALA A O 1
ATOM 2388 N N . VAL A 1 318 ? -26.782 -27.188 15.298 1.00 62.88 318 VAL A N 1
ATOM 2389 C CA . VAL A 1 318 ? -27.700 -26.429 16.159 1.00 62.88 318 VAL A CA 1
ATOM 2390 C C . VAL A 1 318 ? -26.906 -25.323 16.852 1.00 62.88 318 VAL A C 1
ATOM 2392 O O . VAL A 1 318 ? -25.982 -25.612 17.612 1.00 62.88 318 VAL A O 1
ATOM 2395 N N . ASN A 1 319 ? -27.266 -24.061 16.597 1.00 69.12 319 ASN A N 1
ATOM 2396 C CA . ASN A 1 319 ? -26.645 -22.866 17.186 1.00 69.12 319 ASN A CA 1
ATOM 2397 C C . ASN A 1 319 ? -25.123 -22.746 16.938 1.00 69.12 319 ASN A C 1
ATOM 2399 O O . ASN A 1 319 ? -24.406 -22.157 17.749 1.00 69.12 319 ASN A O 1
ATOM 2403 N N . ARG A 1 320 ? -24.612 -23.320 15.840 1.00 77.06 320 ARG A N 1
ATOM 2404 C CA . ARG A 1 320 ? -23.211 -23.181 15.405 1.00 77.06 320 ARG A CA 1
ATOM 2405 C C . ARG A 1 320 ? -23.132 -22.158 14.271 1.00 77.06 320 ARG A C 1
ATOM 2407 O O . ARG A 1 320 ? -23.888 -22.309 13.310 1.00 77.06 320 ARG A O 1
ATOM 2414 N N . PRO A 1 321 ? -22.234 -21.161 14.342 1.00 74.00 321 PRO A N 1
ATOM 2415 C CA . PRO A 1 321 ? -22.155 -20.132 13.319 1.00 74.00 321 PRO A CA 1
ATOM 2416 C C . PRO A 1 321 ? -21.644 -20.710 11.998 1.00 74.00 321 PRO A C 1
ATOM 2418 O O . PRO A 1 321 ? -20.658 -21.453 11.952 1.00 74.00 321 PRO A O 1
ATOM 2421 N N . SER A 1 322 ? -22.300 -20.327 10.907 1.00 70.25 322 SER A N 1
ATOM 2422 C CA . SER A 1 322 ? -21.794 -20.514 9.550 1.00 70.25 322 SER A CA 1
ATOM 2423 C C . SER A 1 322 ? -21.977 -19.218 8.774 1.00 70.25 322 SER A C 1
ATOM 2425 O O . SER A 1 322 ? -23.078 -18.870 8.358 1.00 70.25 322 SER A O 1
ATOM 2427 N N . ILE A 1 323 ? -20.876 -18.502 8.572 1.00 69.00 323 ILE A N 1
ATOM 2428 C CA . ILE A 1 323 ? -20.824 -17.284 7.769 1.00 69.00 323 ILE A CA 1
ATOM 2429 C C . ILE A 1 323 ? -20.194 -17.666 6.432 1.00 69.00 323 ILE A C 1
ATOM 2431 O O . ILE A 1 323 ? -18.976 -17.620 6.257 1.00 69.00 323 ILE A O 1
ATOM 2435 N N . THR A 1 324 ? -21.036 -18.130 5.510 1.00 54.78 324 THR A N 1
ATOM 2436 C CA . THR A 1 324 ? -20.621 -18.584 4.171 1.00 54.78 324 THR A CA 1
ATOM 2437 C C . THR A 1 324 ? -21.242 -17.761 3.028 1.00 54.78 324 THR A C 1
ATOM 2439 O O . THR A 1 324 ? -20.862 -17.968 1.876 1.00 54.78 324 THR A O 1
ATOM 2442 N N . GLY A 1 325 ? -22.112 -16.781 3.337 1.00 53.09 325 GLY A N 1
ATOM 2443 C CA . GLY A 1 325 ? -22.793 -15.883 2.388 1.00 53.09 325 GLY A CA 1
ATOM 2444 C C . GLY A 1 325 ? -23.413 -14.630 3.046 1.00 53.09 325 GLY A C 1
ATOM 2445 O O . GLY A 1 325 ? -23.328 -14.464 4.263 1.00 53.09 325 GLY A O 1
ATOM 2446 N N . ALA A 1 326 ? -23.987 -13.730 2.234 1.00 44.25 326 ALA A N 1
ATOM 2447 C CA . ALA A 1 326 ? -24.391 -12.372 2.627 1.00 44.25 326 ALA A CA 1
ATOM 2448 C C . ALA A 1 326 ? -25.383 -12.297 3.812 1.00 44.25 326 ALA A C 1
ATOM 2450 O O . ALA A 1 326 ? -26.429 -12.942 3.810 1.00 44.25 326 ALA A O 1
ATOM 2451 N N . ALA A 1 327 ? -25.046 -11.419 4.767 1.00 46.75 327 ALA A N 1
ATOM 2452 C CA . ALA A 1 327 ? -25.858 -10.938 5.891 1.00 46.75 327 ALA A CA 1
ATOM 2453 C C . ALA A 1 327 ? -26.327 -11.990 6.915 1.00 46.75 327 ALA A C 1
ATOM 2455 O O . ALA A 1 327 ? -27.453 -11.941 7.407 1.00 46.75 327 ALA A O 1
ATOM 2456 N N . GLY A 1 328 ? -25.440 -12.903 7.312 1.00 53.81 328 GLY A N 1
ATOM 2457 C CA . GLY A 1 328 ? -25.653 -13.760 8.481 1.00 53.81 328 GLY A CA 1
ATOM 2458 C C . GLY A 1 328 ? -25.525 -13.010 9.811 1.00 53.81 328 GLY A C 1
ATOM 2459 O O . GLY A 1 328 ? -24.665 -13.392 10.585 1.00 53.81 328 GLY A O 1
ATOM 2460 N N . GLY A 1 329 ? -26.298 -11.933 10.032 1.00 65.06 329 GLY A N 1
ATOM 2461 C CA . GLY A 1 329 ? -26.565 -11.219 11.302 1.00 65.06 329 GLY A CA 1
ATOM 2462 C C . GLY A 1 329 ? -25.398 -10.780 12.209 1.00 65.06 329 GLY A C 1
ATOM 2463 O O . GLY A 1 329 ? -25.634 -10.057 13.169 1.00 65.06 329 GLY A O 1
ATOM 2464 N N . ALA A 1 330 ? -24.167 -11.211 11.951 1.00 77.69 330 ALA A N 1
ATOM 2465 C CA . ALA A 1 330 ? -23.0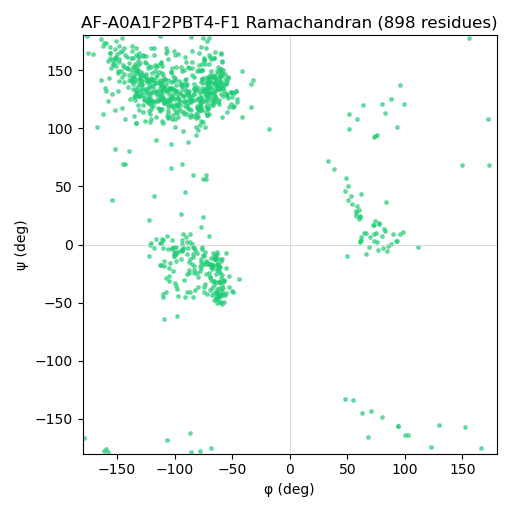01 -10.957 12.769 1.00 77.69 330 ALA A CA 1
ATOM 2466 C C . ALA A 1 330 ? -22.527 -9.527 12.557 1.00 77.69 330 ALA A C 1
ATOM 2468 O O . ALA A 1 330 ? -22.402 -9.053 11.420 1.00 77.69 330 ALA A O 1
ATOM 2469 N N . THR A 1 331 ? -22.236 -8.867 13.666 1.00 80.94 331 THR A N 1
ATOM 2470 C CA . THR A 1 331 ? -21.785 -7.484 13.680 1.00 80.94 331 THR A CA 1
ATOM 2471 C C . THR A 1 331 ? -20.283 -7.429 13.889 1.00 80.94 331 THR A C 1
ATOM 2473 O O . THR A 1 331 ? -19.680 -8.341 14.458 1.00 80.94 331 THR A O 1
ATOM 2476 N N . GLY A 1 332 ? -19.646 -6.380 13.384 1.00 84.06 332 GLY A N 1
ATOM 2477 C CA . GLY A 1 332 ? -18.214 -6.175 13.497 1.00 84.06 332 GLY A CA 1
ATOM 2478 C C . GLY A 1 332 ? -17.886 -4.792 14.042 1.00 84.06 332 GLY A C 1
ATOM 2479 O O . GLY A 1 332 ? -18.414 -3.785 13.579 1.00 84.06 332 GLY A O 1
ATOM 2480 N N . ALA A 1 333 ? -16.968 -4.740 15.000 1.00 85.31 333 ALA A N 1
ATOM 2481 C CA . ALA A 1 333 ? -16.442 -3.512 15.576 1.00 85.31 333 ALA A CA 1
ATOM 2482 C C . ALA A 1 333 ? -14.927 -3.454 15.366 1.00 85.31 333 ALA A C 1
ATOM 2484 O O . ALA A 1 333 ? -14.188 -4.327 15.827 1.00 85.31 333 ALA A O 1
ATOM 2485 N N . LEU A 1 334 ? -14.467 -2.423 14.657 1.00 89.00 334 LEU A N 1
ATOM 2486 C CA . LEU A 1 334 ? -13.046 -2.147 14.474 1.00 89.00 334 LEU A CA 1
ATOM 2487 C C . LEU A 1 334 ? -12.556 -1.241 15.610 1.00 89.00 334 LEU A C 1
ATOM 2489 O O . LEU A 1 334 ? -13.199 -0.236 15.916 1.00 89.00 334 LEU A O 1
ATOM 2493 N N . SER A 1 335 ? -11.430 -1.593 16.224 1.00 88.50 335 SER A N 1
ATOM 2494 C CA . SER A 1 335 ? -10.778 -0.790 17.260 1.00 88.50 335 SER A CA 1
ATOM 2495 C C . SER A 1 335 ? -10.403 0.610 16.759 1.00 88.50 335 SER A C 1
ATOM 2497 O O . SER A 1 335 ? -10.211 0.833 15.564 1.00 88.50 335 SER A O 1
ATOM 2499 N N . ALA A 1 336 ? -10.239 1.558 17.687 1.00 81.62 336 ALA A N 1
ATOM 2500 C CA . ALA A 1 336 ? -9.873 2.941 17.363 1.00 81.62 336 ALA A CA 1
ATOM 2501 C C . ALA A 1 336 ? -8.524 3.062 16.625 1.00 81.62 336 ALA A C 1
ATOM 2503 O O . ALA A 1 336 ? -8.339 3.976 15.828 1.00 81.62 336 ALA A O 1
ATOM 2504 N N . ASP A 1 337 ? -7.593 2.130 16.856 1.00 84.12 337 ASP A N 1
ATOM 2505 C CA . ASP A 1 337 ? -6.307 2.059 16.149 1.00 84.12 337 ASP A CA 1
ATOM 2506 C C . ASP A 1 337 ? -6.388 1.349 14.782 1.00 84.12 337 ASP A C 1
ATOM 2508 O O . ASP A 1 337 ? -5.384 1.251 14.075 1.00 84.12 337 ASP A O 1
ATOM 2512 N N . GLY A 1 338 ? -7.565 0.832 14.413 1.00 90.00 338 GLY A N 1
ATOM 2513 C CA . GLY A 1 338 ? -7.827 0.150 13.150 1.00 90.00 338 GLY A CA 1
ATOM 2514 C C . GLY A 1 338 ? -7.237 -1.257 13.028 1.00 90.00 338 GLY A C 1
ATOM 2515 O O . GLY A 1 338 ? -7.337 -1.844 11.954 1.00 90.00 338 GLY A O 1
ATOM 2516 N N . LYS A 1 339 ? -6.591 -1.804 14.064 1.00 95.06 339 LYS A N 1
ATOM 2517 C CA . LYS A 1 339 ? -5.820 -3.062 13.968 1.00 95.06 339 LYS A CA 1
ATOM 2518 C C . LYS A 1 339 ? -6.559 -4.296 14.463 1.00 95.06 339 LYS A C 1
ATOM 2520 O O . LYS A 1 339 ? -6.107 -5.404 14.197 1.00 95.06 339 LYS A O 1
ATOM 2525 N N . THR A 1 340 ? -7.662 -4.132 15.183 1.00 95.19 340 THR A N 1
ATOM 2526 C CA . THR A 1 340 ? -8.376 -5.242 15.819 1.00 95.19 340 THR A CA 1
ATOM 2527 C C . THR A 1 340 ? -9.840 -5.207 15.422 1.00 95.19 340 THR A C 1
ATOM 2529 O O . THR A 1 340 ? -10.567 -4.286 15.792 1.00 95.19 340 THR A O 1
ATOM 2532 N N . LEU A 1 341 ? -10.285 -6.214 14.675 1.00 93.00 341 LEU A N 1
ATOM 2533 C CA . LEU A 1 341 ? -11.692 -6.403 14.343 1.00 93.00 341 LEU A CA 1
ATOM 2534 C C . LEU A 1 341 ? -12.304 -7.436 15.287 1.00 93.00 341 LEU A C 1
ATOM 2536 O O . LEU A 1 341 ? -11.871 -8.585 15.305 1.00 93.00 341 LEU A O 1
ATOM 2540 N N . THR A 1 342 ? -13.332 -7.036 16.031 1.00 91.31 342 THR A N 1
ATOM 2541 C CA . THR A 1 342 ? -14.147 -7.935 16.856 1.00 91.31 342 THR A CA 1
ATOM 2542 C C . THR A 1 342 ? -15.448 -8.237 16.134 1.00 91.31 342 THR A C 1
ATOM 2544 O O . THR A 1 342 ? -16.222 -7.327 15.860 1.00 91.31 342 THR A O 1
ATOM 2547 N N . ILE A 1 343 ? -15.689 -9.506 15.835 1.00 88.44 343 ILE A N 1
ATOM 2548 C CA . ILE A 1 343 ? -16.908 -10.015 15.210 1.00 88.44 343 ILE A CA 1
ATOM 2549 C C . ILE A 1 343 ? -17.769 -10.635 16.305 1.00 88.44 343 ILE A C 1
ATOM 2551 O O . ILE A 1 343 ? -17.288 -11.510 17.020 1.00 88.44 343 ILE A O 1
ATOM 2555 N N . THR A 1 344 ? -19.023 -10.212 16.425 1.00 85.81 344 THR A N 1
ATOM 2556 C CA . THR A 1 344 ? -19.981 -10.706 17.421 1.00 85.81 344 THR A CA 1
ATOM 2557 C C . THR A 1 344 ? -21.106 -11.466 16.726 1.00 85.81 344 THR A C 1
ATOM 2559 O O . THR A 1 344 ? -21.710 -10.974 15.774 1.00 85.81 344 THR A O 1
ATOM 2562 N N . LEU A 1 345 ? -21.380 -12.689 17.185 1.00 83.19 345 LEU A N 1
ATOM 2563 C CA . LEU A 1 345 ? -22.399 -13.560 16.596 1.00 83.19 345 LEU A CA 1
ATOM 2564 C C . LEU A 1 345 ? -23.828 -13.138 16.980 1.00 83.19 345 LEU A C 1
ATOM 2566 O O . LEU A 1 345 ? -24.070 -12.820 18.150 1.00 83.19 345 LEU A O 1
ATOM 2570 N N . PRO A 1 346 ? -24.809 -13.247 16.067 1.00 77.31 346 PRO A N 1
ATOM 2571 C CA . PRO A 1 346 ? -26.195 -12.897 16.352 1.00 77.31 346 PRO A CA 1
ATOM 2572 C C . PRO A 1 346 ? -26.899 -13.942 17.228 1.00 77.31 346 PRO A C 1
ATOM 2574 O O . PRO A 1 346 ? -26.511 -15.112 17.284 1.00 77.31 346 PRO A O 1
ATOM 2577 N N . GLY A 1 347 ? -27.981 -13.521 17.890 1.00 76.75 347 GLY A N 1
ATOM 2578 C CA . GLY A 1 347 ? -28.953 -14.408 18.539 1.00 76.75 347 GLY A CA 1
ATOM 2579 C C . GLY A 1 347 ? -28.335 -15.498 19.424 1.00 76.75 347 GLY A C 1
ATOM 2580 O O . GLY A 1 347 ? -27.445 -15.236 20.233 1.00 76.75 347 GLY A O 1
ATOM 2581 N N . ALA A 1 348 ? -28.805 -16.737 19.258 1.00 75.06 348 ALA A N 1
ATOM 2582 C CA . ALA A 1 348 ? -28.373 -17.889 20.052 1.00 75.06 348 ALA A CA 1
ATOM 2583 C C . ALA A 1 348 ? -27.113 -18.599 19.514 1.00 75.06 348 ALA A C 1
ATOM 2585 O O . ALA A 1 348 ? -26.724 -19.621 20.076 1.00 75.06 348 ALA A O 1
ATOM 2586 N N . GLU A 1 349 ? -26.490 -18.115 18.433 1.00 82.19 349 GLU A N 1
ATOM 2587 C CA . GLU A 1 349 ? -25.301 -18.750 17.848 1.00 82.19 349 GLU A CA 1
ATOM 2588 C C . GLU A 1 349 ? -24.068 -18.553 18.727 1.00 82.19 349 GLU A C 1
ATOM 2590 O O . GLU A 1 349 ? -23.852 -17.460 19.250 1.00 82.19 349 GLU A O 1
ATOM 2595 N N . PHE A 1 350 ? -23.238 -19.588 18.862 1.00 83.62 350 PHE A N 1
ATOM 2596 C CA . PHE A 1 350 ? -22.001 -19.512 19.635 1.00 83.62 350 PHE A CA 1
ATOM 2597 C C . PHE A 1 350 ? -20.904 -20.432 19.085 1.00 83.62 350 PHE A C 1
ATOM 2599 O O . PHE A 1 350 ? -21.167 -21.505 18.532 1.00 83.62 350 PHE A O 1
ATOM 2606 N N . PHE A 1 351 ? -19.657 -20.011 19.263 1.00 84.69 351 PHE A N 1
ATOM 2607 C CA . PHE A 1 351 ? -18.462 -20.766 18.944 1.00 84.69 351 PHE A CA 1
ATOM 2608 C C . PHE A 1 351 ? -18.236 -21.889 19.955 1.00 84.69 351 PHE A C 1
ATOM 2610 O O . PHE A 1 351 ? -18.111 -21.674 21.158 1.00 84.69 351 PHE A O 1
ATOM 2617 N N . LYS A 1 352 ? -18.141 -23.106 19.430 1.00 80.94 352 LYS A N 1
ATOM 2618 C CA . LYS A 1 352 ? -17.726 -24.317 20.139 1.00 80.94 352 LYS A CA 1
ATOM 2619 C C . LYS A 1 352 ? -17.211 -25.341 19.131 1.00 80.94 352 LYS A C 1
ATOM 2621 O O . LYS A 1 352 ? -17.772 -25.438 18.039 1.00 80.94 352 LYS A O 1
ATOM 2626 N N . ASP A 1 353 ? -16.176 -26.087 19.501 1.00 84.50 353 ASP A N 1
ATOM 2627 C CA . ASP A 1 353 ? -15.481 -27.054 18.641 1.00 84.50 353 ASP A CA 1
ATOM 2628 C C . ASP A 1 353 ? -14.659 -26.362 17.526 1.00 84.50 353 ASP A C 1
ATOM 2630 O O . ASP A 1 353 ? -14.035 -25.330 17.776 1.00 84.50 353 ASP A O 1
ATOM 2634 N N . ARG A 1 354 ? -14.582 -26.925 16.310 1.00 86.00 354 ARG A N 1
ATOM 2635 C CA . ARG A 1 354 ? -13.601 -26.523 15.283 1.00 86.00 354 ARG A CA 1
ATOM 2636 C C . ARG A 1 354 ? -14.200 -25.691 14.145 1.00 86.00 354 ARG A C 1
ATOM 2638 O O . ARG A 1 354 ? -15.210 -26.076 13.555 1.00 86.00 354 ARG A O 1
ATOM 2645 N N . TYR A 1 355 ? -13.510 -24.610 13.773 1.00 87.50 355 TYR A N 1
ATOM 2646 C CA . TYR A 1 355 ? -13.902 -23.708 12.680 1.00 87.50 355 TYR A CA 1
ATOM 2647 C C . TYR A 1 355 ? -12.737 -23.398 11.743 1.00 87.50 355 TYR A C 1
ATOM 2649 O O . TYR A 1 355 ? -11.587 -23.348 12.171 1.00 87.50 355 TYR A O 1
ATOM 2657 N N . THR A 1 356 ? -13.046 -23.127 10.477 1.00 88.19 356 THR A N 1
ATOM 2658 C CA . THR A 1 356 ? -12.143 -22.500 9.513 1.00 88.19 356 THR A CA 1
ATOM 2659 C C . THR A 1 356 ? -12.571 -21.052 9.377 1.00 88.19 356 THR A C 1
ATOM 2661 O O . THR A 1 356 ? -13.735 -20.759 9.100 1.00 88.19 356 THR A O 1
ATOM 2664 N N . VAL A 1 357 ? -11.615 -20.154 9.561 1.00 90.81 357 VAL A N 1
ATOM 2665 C CA . VAL A 1 357 ? -11.784 -18.715 9.420 1.00 90.81 357 VAL A CA 1
ATOM 2666 C C . VAL A 1 357 ? -11.002 -18.281 8.195 1.00 90.81 357 VAL A C 1
ATOM 2668 O O . VAL A 1 357 ? -9.803 -18.541 8.105 1.00 90.81 357 VAL A O 1
ATOM 2671 N N . THR A 1 358 ? -11.679 -17.630 7.256 1.00 90.06 358 THR A N 1
ATOM 2672 C CA . THR A 1 358 ? -11.061 -17.071 6.051 1.00 90.06 358 THR A CA 1
ATOM 2673 C C . THR A 1 358 ? -11.174 -15.558 6.067 1.00 90.06 358 THR A C 1
ATOM 2675 O O . THR A 1 358 ? -12.279 -15.047 6.218 1.00 90.06 358 THR A O 1
ATOM 2678 N N . VAL A 1 359 ? -10.070 -14.845 5.863 1.00 90.12 359 VAL A N 1
ATOM 2679 C CA . VAL A 1 359 ? -10.035 -13.381 5.733 1.00 90.12 359 VAL A CA 1
ATOM 2680 C C . VAL A 1 359 ? -9.557 -13.063 4.317 1.00 90.12 359 VAL A C 1
ATOM 2682 O O . VAL A 1 359 ? -8.424 -13.380 3.955 1.00 90.12 359 VAL A O 1
ATOM 2685 N N . GLY A 1 360 ? -10.467 -12.553 3.489 1.00 77.69 360 GLY A N 1
ATOM 2686 C CA . GLY A 1 360 ? -10.343 -12.495 2.034 1.00 77.69 360 GLY A CA 1
ATOM 2687 C C . GLY A 1 360 ? -10.072 -11.108 1.449 1.00 77.69 360 GLY A C 1
ATOM 2688 O O . GLY A 1 360 ? -9.755 -10.147 2.145 1.00 77.69 360 GLY A O 1
ATOM 2689 N N . THR A 1 361 ? -10.194 -11.012 0.126 1.00 72.88 361 THR A N 1
ATOM 2690 C CA . THR A 1 361 ? -10.061 -9.771 -0.647 1.00 72.88 361 THR A CA 1
ATOM 2691 C C . THR A 1 361 ? -11.451 -9.252 -1.052 1.00 72.88 361 THR A C 1
ATOM 2693 O O . THR A 1 361 ? -12.355 -10.061 -1.249 1.00 72.88 361 THR A O 1
ATOM 2696 N N . PRO A 1 362 ? -11.664 -7.924 -1.169 1.00 72.06 362 PRO A N 1
ATOM 2697 C CA . PRO A 1 362 ? -10.659 -6.861 -1.208 1.00 72.06 362 PRO A CA 1
ATOM 2698 C C . PRO A 1 362 ? -10.527 -6.080 0.118 1.00 72.06 362 PRO A C 1
ATOM 2700 O O . PRO A 1 362 ? -10.799 -4.882 0.152 1.00 72.06 362 PRO A O 1
ATOM 2703 N N . ILE A 1 363 ? -10.074 -6.719 1.203 1.00 89.62 363 ILE A N 1
ATOM 2704 C CA . ILE A 1 363 ? -9.712 -6.006 2.440 1.00 89.62 363 ILE A CA 1
ATOM 2705 C C . ILE A 1 363 ? -8.430 -5.192 2.211 1.00 89.62 363 ILE A C 1
ATOM 2707 O O . ILE A 1 363 ? -7.434 -5.736 1.719 1.00 89.62 363 ILE A O 1
ATOM 2711 N N . LYS A 1 364 ? -8.447 -3.906 2.587 1.00 91.31 364 LYS A N 1
ATOM 2712 C CA . LYS A 1 364 ? -7.318 -2.976 2.429 1.00 91.31 364 LYS A CA 1
ATOM 2713 C C . LYS A 1 364 ? -6.919 -2.314 3.741 1.00 91.31 364 LYS A C 1
ATOM 2715 O O . LYS A 1 364 ? -7.729 -2.194 4.656 1.00 91.31 364 LYS A O 1
ATOM 2720 N N . ASP A 1 365 ? -5.670 -1.867 3.822 1.00 93.38 365 ASP A N 1
ATOM 2721 C CA . ASP A 1 365 ? -5.225 -0.942 4.861 1.00 93.38 365 ASP A CA 1
ATOM 2722 C C . ASP A 1 365 ? -5.670 0.502 4.575 1.00 93.38 365 ASP A C 1
ATOM 2724 O O . ASP A 1 365 ? -6.154 0.817 3.486 1.00 93.38 365 ASP A O 1
ATOM 2728 N N . THR A 1 366 ? -5.497 1.402 5.543 1.00 89.88 366 THR A N 1
ATOM 2729 C CA . THR A 1 366 ? -5.860 2.827 5.394 1.00 89.88 366 THR A CA 1
ATOM 2730 C C . THR A 1 366 ? -5.048 3.573 4.327 1.00 89.88 366 THR A C 1
ATOM 2732 O O . THR A 1 366 ? -5.401 4.695 3.960 1.00 89.88 366 THR A O 1
ATOM 2735 N N . THR A 1 367 ? -3.975 2.967 3.806 1.00 86.62 367 THR A N 1
ATOM 2736 C CA . THR A 1 367 ? -3.181 3.496 2.686 1.00 86.62 367 THR A CA 1
ATOM 2737 C C . THR A 1 367 ? -3.639 2.955 1.329 1.00 86.62 367 THR A C 1
ATOM 2739 O O . THR A 1 367 ? -3.170 3.422 0.294 1.00 86.62 367 THR A O 1
ATOM 2742 N N . GLY A 1 368 ? -4.587 2.010 1.321 1.00 86.62 368 GLY A N 1
ATOM 2743 C CA . GLY A 1 368 ? -5.161 1.399 0.126 1.00 86.62 368 GLY A CA 1
ATOM 2744 C C . GLY A 1 368 ? -4.467 0.113 -0.335 1.00 86.62 368 GLY A C 1
ATOM 2745 O O . GLY A 1 368 ? -4.873 -0.444 -1.358 1.00 86.62 368 GLY A O 1
ATOM 2746 N N . LEU A 1 369 ? -3.463 -0.388 0.394 1.00 88.94 369 LEU A N 1
ATOM 2747 C CA . LEU A 1 369 ? -2.813 -1.664 0.082 1.00 88.94 369 LEU A CA 1
ATOM 2748 C C . LEU A 1 369 ? -3.734 -2.821 0.470 1.00 88.94 369 LEU A C 1
ATOM 2750 O O . LEU A 1 369 ? -4.273 -2.839 1.571 1.00 88.94 369 LEU A O 1
ATOM 2754 N N . ALA A 1 370 ? -3.915 -3.793 -0.421 1.00 89.94 370 ALA A N 1
ATOM 2755 C CA . ALA A 1 370 ? -4.746 -4.966 -0.160 1.00 89.94 370 ALA A CA 1
ATOM 2756 C C . ALA A 1 370 ? -3.974 -6.070 0.578 1.00 89.94 370 ALA A C 1
ATOM 2758 O O . ALA A 1 370 ? -2.748 -6.154 0.469 1.00 89.94 370 ALA A O 1
ATOM 2759 N N . LEU A 1 371 ? -4.700 -6.956 1.272 1.00 88.56 371 LEU A N 1
ATOM 2760 C CA . LEU A 1 371 ? -4.132 -8.233 1.714 1.00 88.56 371 LEU A CA 1
ATOM 2761 C C . LEU A 1 371 ? -3.568 -8.992 0.495 1.00 88.56 371 LEU A C 1
ATOM 2763 O O . LEU A 1 371 ? -4.284 -9.153 -0.498 1.00 88.56 371 LEU A O 1
ATOM 2767 N N . PRO A 1 372 ? -2.314 -9.478 0.548 1.00 84.69 372 PRO A N 1
ATOM 2768 C CA . PRO A 1 372 ? -1.652 -10.094 -0.605 1.00 84.69 372 PRO A CA 1
ATOM 2769 C C . PRO A 1 372 ? -2.264 -11.447 -0.991 1.00 84.69 372 PRO A C 1
ATOM 2771 O O . PRO A 1 372 ? -2.204 -11.855 -2.148 1.00 84.69 372 PRO A O 1
ATOM 2774 N N . ALA A 1 373 ? -2.847 -12.150 -0.021 1.00 84.94 373 ALA A N 1
ATOM 2775 C CA . ALA A 1 373 ? -3.501 -13.435 -0.200 1.00 84.94 373 ALA A CA 1
ATOM 2776 C C . ALA A 1 373 ? -4.620 -13.607 0.832 1.00 84.94 373 ALA A C 1
ATOM 2778 O O . ALA A 1 373 ? -4.637 -12.941 1.870 1.00 84.94 373 ALA A O 1
ATOM 2779 N N . VAL A 1 374 ? -5.538 -14.535 0.556 1.00 88.19 374 VAL A N 1
ATOM 2780 C CA . VAL A 1 374 ? -6.566 -14.944 1.517 1.00 88.19 374 VAL A CA 1
ATOM 2781 C C . VAL A 1 374 ? -5.890 -15.642 2.694 1.00 88.19 374 VAL A C 1
ATOM 2783 O O . VAL A 1 374 ? -5.206 -16.650 2.520 1.00 88.19 374 VAL A O 1
ATOM 2786 N N . TYR A 1 375 ? -6.112 -15.133 3.899 1.00 91.81 375 TYR A N 1
ATOM 2787 C CA . TYR A 1 375 ? -5.676 -15.797 5.119 1.00 91.81 375 TYR A CA 1
ATOM 2788 C C . TYR A 1 375 ? -6.687 -16.877 5.500 1.00 91.81 375 TYR A C 1
ATOM 2790 O O . TYR A 1 375 ? -7.890 -16.627 5.487 1.00 91.81 375 TYR A O 1
ATOM 2798 N N . THR A 1 376 ? -6.206 -18.068 5.851 1.00 92.25 376 THR A N 1
ATOM 2799 C CA . THR A 1 376 ? -7.042 -19.177 6.325 1.00 92.25 376 THR A CA 1
ATOM 2800 C C . THR A 1 376 ? -6.455 -19.738 7.611 1.00 92.25 376 THR A C 1
ATOM 2802 O O . THR A 1 376 ? -5.280 -20.098 7.641 1.00 92.25 376 THR A O 1
ATOM 2805 N N . ALA A 1 377 ? -7.271 -19.843 8.657 1.00 92.06 377 ALA A N 1
ATOM 2806 C CA . ALA A 1 377 ? -6.889 -20.465 9.919 1.00 92.06 377 ALA A CA 1
ATOM 2807 C C . ALA A 1 377 ? -7.941 -21.466 10.377 1.00 92.06 377 ALA A C 1
ATOM 2809 O O . ALA A 1 377 ? -9.138 -21.190 10.321 1.00 92.06 377 ALA A O 1
ATOM 2810 N N . ASN A 1 378 ? -7.485 -22.605 10.893 1.00 90.44 378 ASN A N 1
ATOM 2811 C CA . ASN A 1 378 ? -8.347 -23.545 11.592 1.00 90.44 378 ASN A CA 1
ATOM 2812 C C . ASN A 1 378 ? -8.200 -23.296 13.090 1.00 90.44 378 ASN A C 1
ATOM 2814 O O . ASN A 1 378 ? -7.106 -23.424 13.638 1.00 90.44 378 ASN A O 1
ATOM 2818 N N . ILE A 1 379 ? -9.298 -22.945 13.744 1.00 88.75 379 ILE A N 1
ATOM 2819 C CA . ILE A 1 379 ? -9.350 -22.678 15.177 1.00 88.75 379 ILE A CA 1
ATOM 2820 C C . ILE A 1 379 ? -10.097 -23.802 15.887 1.00 88.75 379 ILE A C 1
ATOM 2822 O O . ILE A 1 379 ? -11.075 -24.346 15.371 1.00 88.75 379 ILE A O 1
ATOM 2826 N N . ASN A 1 380 ? -9.625 -24.151 17.081 1.00 86.50 380 ASN A N 1
ATOM 2827 C CA . ASN A 1 380 ? -10.319 -25.049 17.992 1.00 86.50 380 ASN A CA 1
ATOM 2828 C C . ASN A 1 380 ? -10.786 -24.234 19.195 1.00 86.50 380 ASN A C 1
ATOM 2830 O O . ASN A 1 380 ? -9.964 -23.663 19.909 1.00 86.50 380 ASN A O 1
ATOM 2834 N N . VAL A 1 381 ? -12.096 -24.151 19.380 1.00 83.75 381 VAL A N 1
ATOM 2835 C CA . VAL A 1 381 ? -12.723 -23.316 20.395 1.00 83.75 381 VAL A CA 1
ATOM 2836 C C . VAL A 1 381 ? -13.123 -24.186 21.572 1.00 83.75 381 VAL A C 1
ATOM 2838 O O . VAL A 1 381 ? -14.051 -24.997 21.497 1.00 83.75 381 VAL A O 1
ATOM 2841 N N . THR A 1 382 ? -12.431 -23.966 22.682 1.00 77.62 382 THR A N 1
ATOM 2842 C CA . THR A 1 382 ? -12.818 -24.440 24.006 1.00 77.62 382 THR A CA 1
ATOM 2843 C C . THR A 1 382 ? -12.944 -23.227 24.906 1.00 77.62 382 THR A C 1
ATOM 2845 O O . THR A 1 382 ? -11.948 -22.556 25.167 1.00 77.62 382 THR A O 1
ATOM 2848 N N . ASP A 1 383 ? -14.156 -22.951 25.363 1.00 79.94 383 ASP A N 1
ATOM 2849 C CA . ASP A 1 383 ? -14.412 -21.851 26.279 1.00 79.94 383 ASP A CA 1
ATOM 2850 C C . ASP A 1 383 ? -14.529 -22.388 27.709 1.00 79.94 383 ASP A C 1
ATOM 2852 O O . ASP A 1 383 ? -15.484 -23.085 28.059 1.00 79.94 383 ASP A O 1
ATOM 2856 N N . THR A 1 384 ? -13.504 -22.110 28.512 1.00 82.62 384 THR A N 1
ATOM 2857 C CA . THR A 1 384 ? -13.446 -22.448 29.942 1.00 82.62 384 THR A CA 1
ATOM 2858 C C . THR A 1 384 ? -13.380 -21.200 30.820 1.00 82.62 384 THR A C 1
ATOM 2860 O O . THR A 1 384 ? -13.138 -21.318 32.026 1.00 82.62 384 THR A O 1
ATOM 2863 N N . ALA A 1 385 ? -13.480 -20.007 30.224 1.00 85.25 385 ALA A N 1
ATOM 2864 C CA . ALA A 1 385 ? -13.475 -18.765 30.976 1.00 85.25 385 ALA A CA 1
ATOM 2865 C C . ALA A 1 385 ? -14.784 -18.668 31.763 1.00 85.25 385 ALA A C 1
ATOM 2867 O O . ALA A 1 385 ? -15.819 -19.171 31.350 1.00 85.25 385 ALA A O 1
ATOM 2868 N N . ARG A 1 386 ? -14.720 -18.118 32.975 1.00 89.31 386 ARG A N 1
ATOM 2869 C CA . ARG A 1 386 ? -15.922 -17.883 33.776 1.00 89.31 386 ARG A CA 1
ATOM 2870 C C . ARG A 1 386 ? -16.245 -16.397 33.705 1.00 89.31 386 ARG A C 1
ATOM 2872 O O . ARG A 1 386 ? -15.342 -15.611 34.016 1.00 89.31 386 ARG A O 1
ATOM 2879 N N . PRO A 1 387 ? -17.506 -16.005 33.469 1.00 92.19 387 PRO A N 1
ATOM 2880 C CA . PRO A 1 387 ? -17.844 -14.594 33.374 1.00 92.19 387 PRO A CA 1
ATOM 2881 C C . PRO A 1 387 ? -17.615 -13.880 34.709 1.00 92.19 387 PRO A C 1
ATOM 2883 O O . PRO A 1 387 ? -18.114 -14.301 35.755 1.00 92.19 387 PRO A O 1
ATOM 2886 N N . THR A 1 388 ? -16.868 -12.783 34.688 1.00 93.44 388 THR A N 1
ATOM 2887 C CA . THR A 1 388 ? -16.570 -11.942 35.858 1.00 93.44 388 THR A CA 1
ATOM 2888 C C . THR A 1 388 ? -17.265 -10.594 35.725 1.00 93.44 388 THR A C 1
ATOM 2890 O O . THR A 1 388 ? -17.478 -10.110 34.617 1.00 93.44 388 THR A O 1
ATOM 2893 N N . LEU A 1 389 ? -17.676 -9.987 36.840 1.00 94.25 389 LEU A N 1
ATOM 2894 C CA . LEU A 1 389 ? -18.354 -8.688 36.819 1.00 94.25 389 LEU A CA 1
ATOM 2895 C C . LEU A 1 389 ? -17.406 -7.588 36.326 1.00 94.25 389 LEU A C 1
ATOM 2897 O O . LEU A 1 389 ? -16.334 -7.398 36.894 1.00 94.25 389 LEU A O 1
ATOM 2901 N N . VAL A 1 390 ? -17.846 -6.829 35.323 1.00 94.62 390 VAL A N 1
ATOM 2902 C CA . VAL A 1 390 ? -17.131 -5.649 34.811 1.00 94.62 390 VAL A CA 1
ATOM 2903 C C . VAL A 1 390 ? -17.698 -4.375 35.428 1.00 94.62 390 VAL A C 1
ATOM 2905 O O . VAL A 1 390 ? -16.946 -3.509 35.864 1.00 94.62 390 VAL A O 1
ATOM 2908 N N . GLY A 1 391 ? -19.026 -4.253 35.499 1.00 89.69 391 GLY A N 1
ATOM 2909 C CA . GLY A 1 391 ? -19.655 -3.074 36.087 1.00 89.69 391 GLY A CA 1
ATOM 2910 C C . GLY A 1 391 ? -21.143 -2.953 35.796 1.00 89.69 391 GLY A C 1
ATOM 2911 O O . GLY A 1 391 ? -21.755 -3.833 35.192 1.00 89.69 391 GLY A O 1
ATOM 2912 N N . VAL A 1 392 ? -21.724 -1.838 36.233 1.00 89.62 392 VAL A N 1
ATOM 2913 C CA . VAL A 1 392 ? -23.134 -1.501 36.018 1.00 89.62 392 VAL A CA 1
ATOM 2914 C C . VAL A 1 392 ? -23.216 -0.187 35.252 1.00 89.62 392 VAL A C 1
ATOM 2916 O O . VAL A 1 392 ? -22.590 0.800 35.626 1.00 89.62 392 VAL A O 1
ATOM 2919 N N . THR A 1 393 ? -24.010 -0.182 34.190 1.00 87.06 393 THR A N 1
ATOM 2920 C CA . THR A 1 393 ? -24.413 1.017 33.445 1.00 87.06 393 THR A CA 1
ATOM 2921 C C . THR A 1 393 ? -25.928 1.163 33.526 1.00 87.06 393 THR A C 1
ATOM 2923 O O . THR A 1 393 ? -26.612 0.254 33.989 1.00 87.06 393 THR A O 1
ATOM 2926 N N . TYR A 1 394 ? -26.473 2.295 33.100 1.00 81.56 394 TYR A N 1
ATOM 2927 C CA . TYR A 1 394 ? -27.916 2.519 33.084 1.00 81.56 394 TYR A CA 1
ATOM 2928 C C . TYR A 1 394 ? -28.344 2.878 31.669 1.00 81.56 394 TYR A C 1
ATOM 2930 O O . TYR A 1 394 ? -27.744 3.747 31.044 1.00 81.56 394 TYR A O 1
ATOM 2938 N N . THR A 1 395 ? -29.383 2.207 31.169 1.00 76.19 395 THR A N 1
ATOM 2939 C CA . THR A 1 395 ? -30.039 2.618 29.912 1.00 76.19 395 THR A CA 1
ATOM 2940 C C . THR A 1 395 ? -30.882 3.869 30.164 1.00 76.19 395 THR A C 1
ATOM 2942 O O . THR A 1 395 ? -30.966 4.764 29.333 1.00 76.19 395 THR A O 1
ATOM 2945 N N . ASN A 1 396 ? -31.492 3.915 31.348 1.00 73.56 396 ASN A N 1
ATOM 2946 C CA . ASN A 1 396 ? -32.200 5.036 31.953 1.00 73.56 396 ASN A CA 1
ATOM 2947 C C . ASN A 1 396 ? -32.303 4.774 33.473 1.00 73.56 396 ASN A C 1
ATOM 2949 O O . ASN A 1 396 ? -31.841 3.738 33.956 1.00 73.56 396 ASN A O 1
ATOM 2953 N N . PHE A 1 397 ? -32.956 5.659 34.231 1.00 75.25 397 PHE A N 1
ATOM 2954 C CA . PHE A 1 397 ? -33.143 5.523 35.689 1.00 75.25 397 PHE A CA 1
ATOM 2955 C C . PHE A 1 397 ? -33.925 4.274 36.149 1.00 75.25 397 PHE A C 1
ATOM 2957 O O . PHE A 1 397 ? -33.953 3.975 37.344 1.00 75.25 397 PHE A O 1
ATOM 2964 N N . GLN A 1 398 ? -34.580 3.557 35.232 1.00 84.31 398 GLN A N 1
ATOM 2965 C CA . GLN A 1 398 ? -35.378 2.365 35.520 1.00 84.31 398 GLN A CA 1
ATOM 2966 C C . GLN A 1 398 ? -34.679 1.069 35.110 1.00 84.31 398 GLN A C 1
ATOM 2968 O O . GLN A 1 398 ? -35.054 0.022 35.618 1.00 84.31 398 GLN A O 1
ATOM 2973 N N . ILE A 1 399 ? -33.687 1.104 34.217 1.00 88.00 399 ILE A N 1
ATOM 2974 C CA . ILE A 1 399 ? -33.057 -0.107 33.676 1.00 88.00 399 ILE A CA 1
ATOM 2975 C C . ILE A 1 399 ? -31.547 -0.046 33.893 1.00 88.00 399 ILE A C 1
ATOM 2977 O O . ILE A 1 399 ? -30.827 0.659 33.175 1.00 88.00 399 ILE A O 1
ATOM 2981 N N . ALA A 1 400 ? -31.067 -0.838 34.851 1.00 90.69 400 ALA A N 1
ATOM 2982 C CA . ALA A 1 400 ? -29.644 -1.064 35.077 1.00 90.69 400 ALA A CA 1
ATOM 2983 C C . ALA A 1 400 ? -29.144 -2.221 34.196 1.00 90.69 400 ALA A C 1
ATOM 2985 O O . ALA A 1 400 ? -29.746 -3.291 34.170 1.00 90.69 400 ALA A O 1
ATOM 2986 N N . LYS A 1 401 ? -28.027 -2.028 33.497 1.00 92.62 401 LYS A N 1
ATOM 2987 C CA . LYS A 1 401 ? -27.315 -3.036 32.703 1.00 92.62 401 LYS A CA 1
ATOM 2988 C C . LYS A 1 401 ? -26.060 -3.486 33.441 1.00 92.62 401 LYS A C 1
ATOM 2990 O O . LYS A 1 401 ? -25.085 -2.739 33.534 1.00 92.62 401 LYS A O 1
ATOM 2995 N N . VAL A 1 402 ? -26.064 -4.720 33.926 1.00 94.75 402 VAL A N 1
ATOM 2996 C CA . VAL A 1 402 ? -24.908 -5.369 34.549 1.00 94.75 402 VAL A CA 1
ATOM 2997 C C . VAL A 1 402 ? -24.083 -6.052 33.462 1.00 94.75 402 VAL A C 1
ATOM 2999 O O . VAL A 1 402 ? -24.564 -6.956 32.778 1.00 94.75 402 VAL A O 1
ATOM 3002 N N . SER A 1 403 ? -22.844 -5.600 33.296 1.00 92.31 403 SER A N 1
ATOM 3003 C CA . SER A 1 403 ? -21.904 -6.103 32.294 1.00 92.31 403 SER A CA 1
ATOM 3004 C C . SER A 1 403 ? -20.913 -7.082 32.914 1.00 92.31 403 SER A C 1
ATOM 3006 O O . SER A 1 403 ? -20.431 -6.870 34.030 1.00 92.31 403 SER A O 1
ATOM 3008 N N . PHE A 1 404 ? -20.583 -8.125 32.159 1.00 93.31 404 PHE A N 1
ATOM 3009 C CA . PHE A 1 404 ? -19.619 -9.158 32.525 1.00 93.31 404 PHE A CA 1
ATOM 3010 C C . PHE A 1 404 ? -18.474 -9.203 31.507 1.00 93.31 404 PHE A C 1
ATOM 3012 O O . PHE A 1 404 ? -18.551 -8.560 30.460 1.00 93.31 404 PHE A O 1
ATOM 3019 N N . SER A 1 405 ? -17.406 -9.937 31.824 1.00 90.38 405 SER A N 1
ATOM 3020 C CA . SER A 1 405 ? -16.221 -10.094 30.965 1.00 90.38 405 SER A CA 1
ATOM 3021 C C . SER A 1 405 ? -16.513 -10.799 29.640 1.00 90.38 405 SER A C 1
ATOM 3023 O O . SER A 1 405 ? -15.685 -10.765 28.736 1.00 90.38 405 SER A O 1
ATOM 3025 N N . GLU A 1 406 ? -17.683 -11.420 29.526 1.00 87.31 406 GLU A N 1
ATOM 3026 C CA . GLU A 1 406 ? -18.198 -12.072 28.330 1.00 87.31 406 GLU A CA 1
ATOM 3027 C C . GLU A 1 406 ? -19.740 -12.100 28.352 1.00 87.31 406 GLU A C 1
ATOM 3029 O O . GLU A 1 406 ? -20.336 -11.959 29.428 1.00 87.31 406 GLU A O 1
ATOM 3034 N N . PRO A 1 407 ? -20.404 -12.260 27.191 1.00 87.81 407 PRO A N 1
ATOM 3035 C CA . PRO A 1 407 ? -21.863 -12.323 27.110 1.00 87.81 407 PRO A CA 1
ATOM 3036 C C . PRO A 1 407 ? -22.457 -13.541 27.831 1.00 87.81 407 PRO A C 1
ATOM 3038 O O . PRO A 1 407 ? -22.043 -14.681 27.614 1.00 87.81 407 PRO A O 1
ATOM 3041 N N . LEU A 1 408 ? -23.495 -13.314 28.634 1.00 90.50 408 LEU A N 1
ATOM 3042 C CA . LEU A 1 408 ? -24.240 -14.364 29.323 1.00 90.50 408 LEU A CA 1
ATOM 3043 C C . LEU A 1 408 ? -25.339 -14.959 28.433 1.00 90.50 408 LEU A C 1
ATOM 3045 O O . LEU A 1 408 ? -25.977 -14.249 27.659 1.00 90.50 408 LEU A O 1
ATOM 3049 N N . ALA A 1 409 ? -25.601 -16.257 28.589 1.00 88.81 409 ALA A N 1
ATOM 3050 C CA . ALA A 1 409 ? -26.756 -16.936 28.001 1.00 88.81 409 ALA A CA 1
ATOM 3051 C C . ALA A 1 409 ? -27.965 -16.940 28.947 1.00 88.81 409 ALA A C 1
ATOM 3053 O O . ALA A 1 409 ? -29.110 -16.927 28.499 1.00 88.81 409 ALA A O 1
ATOM 3054 N N . ALA A 1 410 ? -27.728 -16.956 30.263 1.00 90.81 410 ALA A N 1
ATOM 3055 C CA . ALA A 1 410 ? -28.785 -16.941 31.267 1.00 90.81 410 ALA A CA 1
ATOM 3056 C C . ALA A 1 410 ? -28.384 -16.125 32.501 1.00 90.81 410 ALA A C 1
ATOM 3058 O O . ALA A 1 410 ? -27.267 -16.238 33.004 1.00 90.81 410 ALA A O 1
ATOM 3059 N N . ALA A 1 411 ? -29.336 -15.359 33.043 1.00 90.25 411 ALA A N 1
ATOM 3060 C CA . ALA A 1 411 ? -29.135 -14.528 34.234 1.00 90.25 411 ALA A CA 1
ATOM 3061 C C . ALA A 1 411 ? -29.079 -15.337 35.544 1.00 90.25 411 ALA A C 1
ATOM 3063 O O . ALA A 1 411 ? -28.751 -14.784 36.592 1.00 90.25 411 ALA A O 1
ATOM 3064 N N . GLY A 1 412 ? -29.411 -16.633 35.502 1.00 92.31 412 GLY A N 1
ATOM 3065 C CA . GLY A 1 412 ? -29.575 -17.453 36.699 1.00 92.31 412 GLY A CA 1
ATOM 3066 C C . GLY A 1 412 ? -30.712 -16.941 37.588 1.00 92.31 412 GLY A C 1
ATOM 3067 O O . GLY A 1 412 ? -31.723 -16.436 37.102 1.00 92.31 412 GLY A O 1
ATOM 3068 N N . THR A 1 413 ? -30.536 -17.072 38.899 1.00 94.19 413 THR A N 1
ATOM 3069 C CA . THR A 1 413 ? -31.446 -16.519 39.904 1.00 94.19 413 THR A CA 1
ATOM 3070 C C . THR A 1 413 ? -30.902 -15.185 40.393 1.00 94.19 413 THR A C 1
ATOM 3072 O O . THR A 1 413 ? -29.771 -15.119 40.877 1.00 94.19 413 THR A O 1
ATOM 3075 N N . VAL A 1 414 ? -31.721 -14.135 40.324 1.00 95.88 414 VAL A N 1
ATOM 3076 C CA . VAL A 1 414 ? -31.387 -12.817 40.877 1.00 95.88 414 VAL A CA 1
ATOM 3077 C C . VAL A 1 414 ? -32.336 -12.496 42.026 1.00 95.88 414 VAL A C 1
ATOM 3079 O O . VAL A 1 414 ? -33.553 -12.515 41.859 1.00 95.88 414 VAL A O 1
ATOM 3082 N N . THR A 1 415 ? -31.778 -12.222 43.203 1.00 95.88 415 THR A N 1
ATOM 3083 C CA . THR A 1 415 ? -32.529 -11.799 44.396 1.00 95.88 415 THR A CA 1
ATOM 3084 C C . THR A 1 415 ? -32.108 -10.401 44.816 1.00 95.88 415 THR A C 1
ATOM 3086 O O . THR A 1 415 ? -30.939 -10.050 44.667 1.00 95.88 415 THR A O 1
ATOM 3089 N N . TYR A 1 416 ? -33.020 -9.628 45.399 1.00 96.25 416 TYR A N 1
ATOM 3090 C CA . TYR A 1 416 ? -32.786 -8.222 45.715 1.00 96.25 416 TYR A CA 1
ATOM 3091 C C . TYR A 1 416 ? -33.002 -7.947 47.203 1.00 96.25 416 TYR A C 1
ATOM 3093 O O . TYR A 1 416 ? -33.944 -8.470 47.800 1.00 96.25 416 TYR A O 1
ATOM 3101 N N . ALA A 1 417 ? -32.156 -7.104 47.792 1.00 95.62 417 ALA A N 1
ATOM 3102 C CA . ALA A 1 417 ? -32.299 -6.649 49.172 1.00 95.62 417 ALA A CA 1
ATOM 3103 C C . ALA A 1 417 ? -31.968 -5.158 49.328 1.00 95.62 417 ALA A C 1
ATOM 3105 O O . ALA A 1 417 ? -31.085 -4.631 48.647 1.00 95.62 417 ALA A O 1
ATOM 3106 N N . LEU A 1 418 ? -32.671 -4.486 50.239 1.00 93.44 418 LEU A N 1
ATOM 3107 C CA . LEU A 1 418 ? -32.380 -3.119 50.679 1.00 93.44 418 LEU A CA 1
ATOM 3108 C C . LEU A 1 418 ? -31.122 -3.072 51.573 1.00 93.44 418 LEU A C 1
ATOM 3110 O O . LEU A 1 418 ? -30.654 -4.122 52.023 1.00 93.44 418 LEU A O 1
ATOM 3114 N N . PRO A 1 419 ? -30.570 -1.878 51.886 1.00 90.88 419 PRO A N 1
ATOM 3115 C CA . PRO A 1 419 ? -29.357 -1.757 52.703 1.00 90.88 419 PRO A CA 1
ATOM 3116 C C . PRO A 1 419 ? -29.497 -2.321 54.124 1.00 90.88 419 PRO A C 1
ATOM 3118 O O . PRO A 1 419 ? -28.498 -2.658 54.750 1.00 90.88 419 PRO A O 1
ATOM 3121 N N . ASP A 1 420 ? -30.727 -2.415 54.633 1.00 90.69 420 ASP A N 1
ATOM 3122 C CA . ASP A 1 420 ? -31.056 -2.998 55.938 1.00 90.69 420 ASP A CA 1
ATOM 3123 C C . ASP A 1 420 ? -31.232 -4.530 55.901 1.00 90.69 420 ASP A C 1
ATOM 3125 O O . ASP A 1 420 ? -31.504 -5.145 56.931 1.00 90.69 420 ASP A O 1
ATOM 3129 N N . GLY A 1 421 ? -31.062 -5.154 54.729 1.00 88.12 421 GLY A N 1
ATOM 3130 C CA . GLY A 1 421 ? -31.220 -6.592 54.513 1.00 88.12 421 GLY A CA 1
ATOM 3131 C C . GLY A 1 421 ? -32.645 -7.038 54.172 1.00 88.12 421 GLY A C 1
ATOM 3132 O O . GLY A 1 421 ? -32.864 -8.231 53.958 1.00 88.12 421 GLY A O 1
ATOM 3133 N N . THR A 1 422 ? -33.616 -6.123 54.085 1.00 92.62 422 THR A N 1
ATOM 3134 C CA . THR A 1 422 ? -34.998 -6.458 53.712 1.00 92.62 422 THR A CA 1
ATOM 3135 C C . THR A 1 422 ? -35.065 -6.944 52.264 1.00 92.62 422 THR A C 1
ATOM 3137 O O . THR A 1 422 ? -34.681 -6.218 51.348 1.00 92.62 422 THR A O 1
ATOM 3140 N N . ALA A 1 423 ? -35.575 -8.158 52.039 1.00 93.25 423 ALA A N 1
ATOM 3141 C CA . ALA A 1 423 ? -35.738 -8.724 50.701 1.00 93.25 423 ALA A CA 1
ATOM 3142 C C . ALA A 1 423 ? -36.877 -8.043 49.922 1.00 93.25 423 ALA A C 1
ATOM 3144 O O . ALA A 1 423 ? -37.956 -7.806 50.468 1.00 93.25 423 ALA A O 1
ATOM 3145 N N . ILE A 1 424 ? -36.657 -7.786 48.630 1.00 92.75 424 ILE A N 1
ATOM 3146 C CA . ILE A 1 424 ? -37.645 -7.205 47.708 1.00 92.75 424 ILE A CA 1
ATOM 3147 C C . ILE A 1 424 ? -37.751 -8.055 46.433 1.00 92.75 424 ILE A C 1
ATOM 3149 O O . ILE A 1 424 ? -36.781 -8.679 46.006 1.00 92.75 424 ILE A O 1
ATOM 3153 N N . THR A 1 425 ? -38.938 -8.103 45.824 1.00 88.75 425 THR A N 1
ATOM 3154 C CA . THR A 1 425 ? -39.254 -9.011 44.697 1.00 88.75 425 THR A CA 1
ATOM 3155 C C . THR A 1 425 ? -39.707 -8.296 43.428 1.00 88.75 425 THR A C 1
ATOM 3157 O O . THR A 1 425 ? -40.027 -8.947 42.439 1.00 88.75 425 THR A O 1
ATOM 3160 N N . THR A 1 426 ? -39.788 -6.967 43.461 1.00 85.56 426 THR A N 1
ATOM 3161 C CA . THR A 1 426 ? -40.350 -6.176 42.366 1.00 85.56 426 THR A CA 1
ATOM 3162 C C . THR A 1 426 ? -39.383 -5.864 41.224 1.00 85.56 426 THR A C 1
ATOM 3164 O O . THR A 1 426 ? -39.886 -5.658 40.120 1.00 85.56 426 THR A O 1
ATOM 3167 N N . PRO A 1 427 ? -38.045 -5.837 41.408 1.00 91.31 427 PRO A N 1
ATOM 3168 C CA . PRO A 1 427 ? -37.147 -5.785 40.265 1.00 91.31 427 PRO A CA 1
ATOM 3169 C C . PRO A 1 427 ? -37.166 -7.086 39.464 1.00 91.31 427 PRO A C 1
ATOM 3171 O O . PRO A 1 427 ? -37.270 -8.171 40.039 1.00 91.31 427 PRO A O 1
ATOM 3174 N N . VAL A 1 428 ? -37.023 -6.982 38.145 1.00 91.88 428 VAL A N 1
ATOM 3175 C CA . VAL A 1 428 ? -37.003 -8.140 37.240 1.00 91.88 428 VAL A CA 1
ATOM 3176 C C . VAL A 1 428 ? -35.690 -8.161 36.471 1.00 91.88 428 VAL A C 1
ATOM 3178 O O . VAL A 1 428 ? -35.345 -7.189 35.805 1.00 91.88 428 VAL A O 1
ATOM 3181 N N . ALA A 1 429 ? -34.953 -9.270 36.552 1.00 94.19 429 ALA A N 1
ATOM 3182 C CA . ALA A 1 429 ? -33.753 -9.491 35.753 1.00 94.19 429 ALA A CA 1
ATOM 3183 C C . ALA A 1 429 ? -34.073 -10.259 34.466 1.00 94.19 429 ALA A C 1
ATOM 3185 O O . ALA A 1 429 ? -34.800 -11.252 34.483 1.00 94.19 429 ALA A O 1
ATOM 3186 N N . SER A 1 430 ? -33.463 -9.842 33.364 1.00 92.94 430 SER A N 1
ATOM 3187 C CA . SER A 1 430 ? -33.441 -10.568 32.093 1.00 92.94 430 SER A CA 1
ATOM 3188 C C . SER A 1 430 ? -32.065 -10.436 31.442 1.00 92.94 430 SER A C 1
ATOM 3190 O O . SER A 1 430 ? -31.290 -9.561 31.820 1.00 92.94 430 SER A O 1
ATOM 3192 N N . VAL A 1 431 ? -31.734 -11.319 30.500 1.00 90.88 431 VAL A N 1
ATOM 3193 C CA . VAL A 1 431 ? -30.532 -11.173 29.668 1.00 90.88 431 VAL A CA 1
ATOM 3194 C C . VAL A 1 431 ? -30.932 -10.469 28.378 1.00 90.88 431 VAL A C 1
ATOM 3196 O O . VAL A 1 431 ? -31.904 -10.878 27.744 1.00 90.88 431 VAL A O 1
ATOM 3199 N N . ASP A 1 432 ? -30.217 -9.410 28.011 1.00 86.31 432 ASP A N 1
ATOM 3200 C CA . ASP A 1 432 ? -30.462 -8.688 26.765 1.00 86.31 432 ASP A CA 1
ATOM 3201 C C . ASP A 1 432 ? -29.736 -9.295 25.559 1.00 86.31 432 ASP A C 1
ATOM 3203 O O . ASP A 1 432 ? -29.030 -10.296 25.673 1.00 86.31 432 ASP A O 1
ATOM 3207 N N . ALA A 1 433 ? -29.933 -8.701 24.379 1.00 76.00 433 ALA A N 1
ATOM 3208 C CA . ALA A 1 433 ? -29.329 -9.180 23.135 1.00 76.00 433 ALA A CA 1
ATOM 3209 C C . ALA A 1 433 ? -27.786 -9.172 23.161 1.00 76.00 433 ALA A C 1
ATOM 3211 O O . ALA A 1 433 ? -27.172 -9.985 22.471 1.00 76.00 433 ALA A O 1
ATOM 3212 N N . ASP A 1 434 ? -27.173 -8.325 23.997 1.00 76.25 434 ASP A N 1
ATOM 3213 C CA . ASP A 1 434 ? -25.718 -8.250 24.185 1.00 76.25 434 ASP A CA 1
ATOM 3214 C C . ASP A 1 434 ? -25.203 -9.291 25.197 1.00 76.25 434 ASP A C 1
ATOM 3216 O O . ASP A 1 434 ? -24.005 -9.345 25.485 1.00 76.25 434 ASP A O 1
ATOM 3220 N N . GLY A 1 435 ? -26.091 -10.083 25.808 1.00 84.75 435 GLY A N 1
ATOM 3221 C CA . GLY A 1 435 ? -25.748 -10.996 26.896 1.00 84.75 435 GLY A CA 1
ATOM 3222 C C . GLY A 1 435 ? -25.493 -10.298 28.237 1.00 84.75 435 GLY A C 1
ATOM 3223 O O . GLY A 1 435 ? -24.839 -10.870 29.109 1.00 84.75 435 GLY A O 1
ATOM 3224 N N . LYS A 1 436 ? -25.971 -9.063 28.436 1.00 90.62 436 LYS A N 1
ATOM 3225 C CA . LYS A 1 436 ? -25.884 -8.349 29.722 1.00 90.62 436 LYS A CA 1
ATOM 3226 C C . LYS A 1 436 ? -27.134 -8.617 30.550 1.00 90.62 436 LYS A C 1
ATOM 3228 O O . LYS A 1 436 ? -28.222 -8.787 30.003 1.00 90.62 436 LYS A O 1
ATOM 3233 N N . ILE A 1 437 ? -27.013 -8.603 31.878 1.00 95.06 437 ILE A N 1
ATOM 3234 C CA . ILE A 1 437 ? -28.200 -8.696 32.741 1.00 95.06 437 ILE A CA 1
ATOM 3235 C C . ILE A 1 437 ? -28.829 -7.307 32.846 1.00 95.06 437 ILE A C 1
ATOM 3237 O O . ILE A 1 437 ? -28.256 -6.401 33.451 1.00 95.06 437 ILE A O 1
ATOM 3241 N N . GLN A 1 438 ? -30.018 -7.148 32.278 1.00 94.75 438 GLN A N 1
ATOM 3242 C CA . GLN A 1 438 ? -30.880 -5.994 32.492 1.00 94.75 438 GLN A CA 1
ATOM 3243 C C . GLN A 1 438 ? -31.735 -6.213 33.735 1.00 94.75 438 GLN A C 1
ATOM 3245 O O . GLN A 1 438 ? -32.481 -7.187 33.810 1.00 94.75 438 GLN A O 1
ATOM 3250 N N . ILE A 1 439 ? -31.633 -5.302 34.700 1.00 95.31 439 ILE A N 1
ATOM 3251 C CA . ILE A 1 439 ? -32.472 -5.253 35.896 1.00 95.31 439 ILE A CA 1
ATOM 3252 C C . ILE A 1 439 ? -33.457 -4.099 35.721 1.00 95.31 439 ILE A C 1
ATOM 3254 O O . ILE A 1 439 ? -33.069 -2.930 35.779 1.00 95.31 439 ILE A O 1
ATOM 3258 N N . ASP A 1 440 ? -34.724 -4.443 35.520 1.00 92.94 440 ASP A N 1
ATOM 3259 C CA . ASP A 1 440 ? -35.846 -3.512 35.508 1.00 92.94 440 ASP A CA 1
ATOM 3260 C C . ASP A 1 440 ? -36.227 -3.153 36.952 1.00 92.94 440 ASP A C 1
ATOM 3262 O O . ASP A 1 440 ? -36.586 -4.014 37.754 1.00 92.94 440 ASP A O 1
ATOM 3266 N N . LEU A 1 441 ? -36.123 -1.871 37.288 1.00 91.19 441 LEU A N 1
ATOM 3267 C CA . LEU A 1 441 ? -36.376 -1.278 38.597 1.00 91.19 441 LEU A CA 1
ATOM 3268 C C . LEU A 1 441 ? -37.742 -0.566 38.663 1.00 91.19 441 LEU A C 1
ATOM 3270 O O . LEU A 1 441 ? -38.071 0.054 39.681 1.00 91.19 441 LEU A O 1
ATOM 3274 N N . THR A 1 442 ? -38.568 -0.624 37.611 1.00 85.94 442 THR A N 1
ATOM 3275 C CA . THR A 1 442 ? -39.889 0.037 37.544 1.00 85.94 442 THR A CA 1
ATOM 3276 C C . THR A 1 442 ? -40.749 -0.254 38.778 1.00 85.94 442 THR A C 1
ATOM 3278 O O . THR A 1 442 ? -41.323 0.675 39.350 1.00 85.94 442 THR A O 1
ATOM 3281 N N . GLY A 1 443 ? -40.743 -1.494 39.275 1.00 85.44 443 GLY A N 1
ATOM 3282 C CA . GLY A 1 443 ? -41.535 -1.945 40.423 1.00 85.44 443 GLY A CA 1
ATOM 3283 C C . GLY A 1 443 ? -41.039 -1.532 41.820 1.00 85.44 443 GLY A C 1
ATOM 3284 O O . GLY A 1 443 ? -41.685 -1.867 42.813 1.00 85.44 443 GLY A O 1
ATOM 3285 N N . ILE A 1 444 ? -39.907 -0.832 41.954 1.00 89.12 444 ILE A N 1
ATOM 3286 C CA . ILE A 1 444 ? -39.420 -0.361 43.266 1.00 89.12 444 ILE A CA 1
ATOM 3287 C C . ILE A 1 444 ? -40.371 0.688 43.859 1.00 89.12 444 ILE A C 1
ATOM 3289 O O . ILE A 1 444 ? -40.731 1.659 43.181 1.00 89.12 444 ILE A O 1
ATOM 3293 N N . ALA A 1 445 ? -40.732 0.497 45.133 1.00 86.38 445 ALA A N 1
ATOM 3294 C CA . ALA A 1 445 ? -41.622 1.374 45.886 1.00 86.38 445 ALA A CA 1
ATOM 3295 C C . ALA A 1 445 ? -41.047 2.791 46.037 1.00 86.38 445 ALA A C 1
ATOM 3297 O O . ALA A 1 445 ? -39.840 2.979 46.180 1.00 86.38 445 ALA A O 1
ATOM 3298 N N . ALA A 1 446 ? -41.923 3.800 46.070 1.00 81.62 446 ALA A N 1
ATOM 3299 C CA . ALA A 1 446 ? -41.522 5.208 46.166 1.00 81.62 446 ALA A CA 1
ATOM 3300 C C . ALA A 1 446 ? -40.655 5.517 47.404 1.00 81.62 446 ALA A C 1
ATOM 3302 O O . ALA A 1 446 ? -39.783 6.377 47.345 1.00 81.62 446 ALA A O 1
ATOM 3303 N N . THR A 1 447 ? -40.862 4.796 48.510 1.00 86.06 447 THR A N 1
ATOM 3304 C CA . THR A 1 447 ? -40.082 4.922 49.753 1.00 86.06 447 THR A CA 1
ATOM 3305 C C . THR A 1 447 ? -38.665 4.355 49.664 1.00 86.06 447 THR A C 1
ATOM 3307 O O . THR A 1 447 ? -37.862 4.617 50.559 1.00 86.06 447 THR A O 1
ATOM 3310 N N . ASP A 1 448 ? -38.365 3.574 48.624 1.00 87.62 448 ASP A N 1
ATOM 3311 C CA . ASP A 1 448 ? -37.090 2.872 48.430 1.00 87.62 448 ASP A CA 1
ATOM 3312 C C . ASP A 1 448 ? -36.274 3.409 47.246 1.00 87.62 448 ASP A C 1
ATOM 3314 O O . ASP A 1 448 ? -35.165 2.948 46.984 1.00 87.62 448 ASP A O 1
ATOM 3318 N N . VAL A 1 449 ? -36.789 4.432 46.564 1.00 84.00 449 VAL A N 1
ATOM 3319 C CA . VAL A 1 449 ? -36.036 5.237 45.596 1.00 84.00 449 VAL A CA 1
ATOM 3320 C C . VAL A 1 449 ? -34.823 5.884 46.287 1.00 84.00 449 VAL A C 1
ATOM 3322 O O . VAL A 1 449 ? -34.884 6.235 47.465 1.00 84.00 449 VAL A O 1
ATOM 3325 N N . ASN A 1 450 ? -33.712 6.039 45.560 1.00 84.94 450 ASN A N 1
ATOM 3326 C CA . ASN A 1 450 ? -32.401 6.506 46.038 1.00 84.94 450 ASN A CA 1
ATOM 3327 C C . ASN A 1 450 ? -31.732 5.620 47.102 1.00 84.94 450 ASN A C 1
ATOM 3329 O O . ASN A 1 450 ? -30.679 5.991 47.625 1.00 84.94 450 ASN A O 1
ATOM 3333 N N . LYS A 1 451 ? -32.294 4.451 47.433 1.00 89.00 451 LYS A N 1
ATOM 3334 C CA . LYS A 1 451 ? -31.617 3.471 48.287 1.00 89.00 451 LYS A CA 1
ATOM 3335 C C . LYS A 1 451 ? -30.810 2.500 47.434 1.00 89.00 451 LYS A C 1
ATOM 3337 O O . LYS A 1 451 ? -31.264 2.051 46.384 1.00 89.00 451 LYS A O 1
ATOM 3342 N N . ASN A 1 452 ? -29.633 2.132 47.931 1.00 91.69 452 ASN A N 1
ATOM 3343 C CA . ASN A 1 452 ? -28.834 1.058 47.350 1.00 91.69 452 ASN A CA 1
ATOM 3344 C C . ASN A 1 452 ? -29.606 -0.264 47.419 1.00 91.69 452 ASN A C 1
ATOM 3346 O O . ASN A 1 452 ? -29.944 -0.732 48.501 1.00 91.69 452 ASN A O 1
ATOM 3350 N N . ILE A 1 453 ? -29.855 -0.879 46.271 1.00 94.56 453 ILE A N 1
ATOM 3351 C CA . ILE A 1 453 ? -30.450 -2.207 46.161 1.00 94.56 453 ILE A CA 1
ATOM 3352 C C . ILE A 1 453 ? -29.323 -3.177 45.829 1.00 94.56 453 ILE A C 1
ATOM 3354 O O . ILE A 1 453 ? -28.665 -3.063 44.796 1.00 94.56 453 ILE A O 1
ATOM 3358 N N . THR A 1 454 ? -29.097 -4.146 46.706 1.00 96.31 454 THR A N 1
ATOM 3359 C CA . THR A 1 454 ? -28.135 -5.221 46.462 1.00 96.31 454 THR A CA 1
ATOM 3360 C C . THR A 1 454 ? -28.821 -6.302 45.638 1.00 96.31 454 THR A C 1
ATOM 3362 O O . THR A 1 454 ? -29.711 -6.986 46.141 1.00 96.31 454 THR A O 1
ATOM 3365 N N . ALA A 1 455 ? -28.417 -6.464 44.381 1.00 96.44 455 ALA A N 1
ATOM 3366 C CA . ALA A 1 455 ? -28.810 -7.581 43.534 1.00 96.44 455 ALA A CA 1
ATOM 3367 C C . ALA A 1 455 ? -27.773 -8.705 43.676 1.00 96.44 455 ALA A C 1
ATOM 3369 O O . ALA A 1 455 ? -26.612 -8.548 43.301 1.00 96.44 455 ALA A O 1
ATOM 3370 N N . THR A 1 456 ? -28.188 -9.838 44.237 1.00 96.25 456 THR A N 1
ATOM 3371 C CA . THR A 1 456 ? -27.375 -11.054 44.352 1.00 96.25 456 THR A CA 1
ATOM 3372 C C . THR A 1 456 ? -27.713 -11.974 43.190 1.00 96.25 456 THR A C 1
ATOM 3374 O O . THR A 1 456 ? -28.851 -12.425 43.074 1.00 96.25 456 THR A O 1
ATOM 3377 N N . ILE A 1 457 ? -26.733 -12.236 42.334 1.00 97.19 457 ILE A N 1
ATOM 3378 C CA . ILE A 1 457 ? -26.851 -13.056 41.131 1.00 97.19 457 ILE A CA 1
ATOM 3379 C C . ILE A 1 457 ? -26.204 -14.411 41.426 1.00 97.19 457 ILE A C 1
ATOM 3381 O O . ILE A 1 457 ? -25.047 -14.479 41.852 1.00 97.19 457 ILE A O 1
ATOM 3385 N N . ILE A 1 458 ? -26.958 -15.491 41.218 1.00 96.00 458 ILE A N 1
ATOM 3386 C CA . ILE A 1 458 ? -26.527 -16.872 41.452 1.00 96.00 458 ILE A CA 1
ATOM 3387 C C . ILE A 1 458 ? -26.803 -17.714 40.214 1.00 96.00 458 ILE A C 1
ATOM 3389 O O . ILE A 1 458 ? -27.922 -17.750 39.713 1.00 96.00 458 ILE A O 1
ATOM 3393 N N . GLY A 1 459 ? -25.799 -18.465 39.761 1.00 92.62 459 GLY A N 1
ATOM 3394 C CA . GLY A 1 459 ? -25.982 -19.456 38.697 1.00 92.62 459 GLY A CA 1
ATOM 3395 C C . GLY A 1 459 ? -26.181 -18.866 37.299 1.00 92.62 459 GLY A C 1
ATOM 3396 O O . GLY A 1 459 ? -26.644 -19.579 36.412 1.00 92.62 459 GLY A O 1
ATOM 3397 N N . ALA A 1 460 ? -25.847 -17.589 37.090 1.00 94.00 460 ALA A N 1
ATOM 3398 C CA . ALA A 1 460 ? -25.753 -17.027 35.747 1.00 94.00 460 ALA A CA 1
ATOM 3399 C C . ALA A 1 460 ? -24.674 -17.771 34.945 1.00 94.00 460 ALA A C 1
ATOM 3401 O O . ALA A 1 460 ? -23.613 -18.093 35.487 1.00 94.00 460 ALA A O 1
ATOM 3402 N N . THR A 1 461 ? -24.963 -18.061 33.679 1.00 92.06 461 THR A N 1
ATOM 3403 C CA . THR A 1 461 ? -24.099 -18.861 32.797 1.00 92.06 461 THR A CA 1
ATOM 3404 C C . THR A 1 461 ? -23.887 -18.163 31.465 1.00 92.06 461 THR A C 1
ATOM 3406 O O . THR A 1 461 ? -24.782 -17.470 30.977 1.00 92.06 461 THR A O 1
ATOM 3409 N N . ASP A 1 462 ? -22.704 -18.337 30.885 1.00 90.50 462 ASP A N 1
ATOM 3410 C CA . ASP A 1 462 ? -22.419 -17.966 29.497 1.00 90.50 462 ASP A CA 1
ATOM 3411 C C . ASP A 1 462 ? -22.981 -18.986 28.490 1.00 90.50 462 ASP A C 1
ATOM 3413 O O . ASP A 1 462 ? -23.638 -19.968 28.848 1.00 90.50 462 ASP A O 1
ATOM 3417 N N . TYR A 1 463 ? -22.716 -18.748 27.206 1.00 85.12 463 TYR A N 1
ATOM 3418 C CA . TYR A 1 463 ? -23.116 -19.639 26.113 1.00 85.12 463 TYR A CA 1
ATOM 3419 C C . TYR A 1 463 ? -22.336 -20.964 26.071 1.00 85.12 463 TYR A C 1
ATOM 3421 O O . TYR A 1 463 ? -22.794 -21.921 25.441 1.00 85.12 463 TYR A O 1
ATOM 3429 N N . ALA A 1 464 ? -21.195 -21.052 26.754 1.00 81.31 464 ALA A N 1
ATOM 3430 C CA . ALA A 1 464 ? -20.436 -22.286 26.927 1.00 81.31 464 ALA A CA 1
ATOM 3431 C C . ALA A 1 464 ? -20.917 -23.122 28.132 1.00 81.31 464 ALA A C 1
ATOM 3433 O O . ALA A 1 464 ? -20.595 -24.310 28.228 1.00 81.31 464 ALA A O 1
ATOM 3434 N N . GLY A 1 465 ? -21.748 -22.538 29.000 1.00 86.38 465 GLY A N 1
ATOM 3435 C CA . GLY A 1 465 ? -22.274 -23.132 30.224 1.00 86.38 465 GLY A CA 1
ATOM 3436 C C . GLY A 1 465 ? -21.403 -22.892 31.460 1.00 86.38 465 GLY A C 1
ATOM 3437 O O . GLY A 1 465 ? -21.679 -23.487 32.507 1.00 86.38 465 GLY A O 1
ATOM 3438 N N . ASN A 1 466 ? -20.372 -22.044 31.386 1.00 88.31 466 ASN A N 1
ATOM 3439 C CA . ASN A 1 466 ? -19.567 -21.707 32.553 1.00 88.31 466 ASN A CA 1
ATOM 3440 C C . ASN A 1 466 ? -20.351 -20.760 33.463 1.00 88.31 466 ASN A C 1
ATOM 3442 O O . ASN A 1 466 ? -20.966 -19.785 33.033 1.00 88.31 466 ASN A O 1
ATOM 3446 N N . VAL A 1 467 ? -20.338 -21.057 34.760 1.00 93.12 467 VAL A N 1
ATOM 3447 C CA . VAL A 1 467 ? -21.048 -20.258 35.763 1.00 93.12 467 VAL A CA 1
ATOM 3448 C C . VAL A 1 467 ? -20.187 -19.060 36.175 1.00 93.12 467 VAL A C 1
ATOM 3450 O O . VAL A 1 467 ? -18.991 -19.243 36.414 1.00 93.12 467 VAL A O 1
ATOM 3453 N N . ILE A 1 468 ? -20.789 -17.873 36.331 1.00 94.38 468 ILE A N 1
ATOM 3454 C CA . ILE A 1 468 ? -20.140 -16.614 36.769 1.00 94.38 468 ILE A CA 1
ATOM 3455 C C . ILE A 1 468 ? -19.140 -16.794 37.922 1.00 94.38 468 ILE A C 1
ATOM 3457 O O . ILE A 1 468 ? -19.336 -17.663 38.766 1.00 94.38 468 ILE A O 1
ATOM 3461 N N . SER A 1 469 ? -18.087 -15.974 38.006 1.00 92.25 469 SER A N 1
ATOM 3462 C CA . SER A 1 469 ? -17.092 -15.988 39.088 1.00 92.25 469 SER A CA 1
ATOM 3463 C C . SER A 1 469 ? -16.892 -14.607 39.724 1.00 92.25 469 SER A C 1
ATOM 3465 O O . SER A 1 469 ? -16.551 -13.665 39.010 1.00 92.25 469 SER A O 1
ATOM 3467 N N . PRO A 1 470 ? -16.971 -14.479 41.061 1.00 94.50 470 PRO A N 1
ATOM 3468 C CA . PRO A 1 470 ? -17.507 -15.451 42.025 1.00 94.50 470 PRO A CA 1
ATOM 3469 C C . PRO A 1 470 ? -18.992 -15.806 41.782 1.00 94.50 470 PRO A C 1
ATOM 3471 O O . PRO A 1 470 ? -19.692 -15.120 41.046 1.00 94.50 470 PRO A O 1
ATOM 3474 N N . ASN A 1 471 ? -19.464 -16.904 42.384 1.00 91.62 471 ASN A N 1
ATOM 3475 C CA . ASN A 1 471 ? -20.877 -17.313 42.398 1.00 91.62 471 ASN A CA 1
ATOM 3476 C C . ASN A 1 471 ? -21.249 -17.753 43.826 1.00 91.62 471 ASN A C 1
ATOM 3478 O O . ASN A 1 471 ? -20.736 -18.791 44.254 1.00 91.62 471 ASN A O 1
ATOM 3482 N N . PRO A 1 472 ? -22.092 -17.013 44.571 1.00 95.50 472 PRO A N 1
ATOM 3483 C CA . PRO A 1 472 ? -22.827 -15.807 44.166 1.00 95.50 472 PRO A CA 1
ATOM 3484 C C . PRO A 1 472 ? -21.930 -14.607 43.852 1.00 95.50 472 PRO A C 1
ATOM 3486 O O . PRO A 1 472 ? -20.809 -14.519 44.355 1.00 95.50 472 PRO A O 1
ATOM 3489 N N . ILE A 1 473 ? -22.471 -13.641 43.110 1.00 95.88 473 ILE A N 1
ATOM 3490 C CA . ILE A 1 473 ? -21.918 -12.285 43.017 1.00 95.88 473 ILE A CA 1
ATOM 3491 C C . ILE A 1 473 ? -22.981 -11.256 43.385 1.00 95.88 473 ILE A C 1
ATOM 3493 O O . ILE A 1 473 ? -24.159 -11.431 43.084 1.00 95.88 473 ILE A O 1
ATOM 3497 N N . THR A 1 474 ? -22.574 -10.179 44.047 1.00 94.94 474 THR A N 1
ATOM 3498 C CA . THR A 1 474 ? -23.469 -9.084 44.433 1.00 94.94 474 THR A CA 1
ATOM 3499 C C . THR A 1 474 ? -23.111 -7.825 43.667 1.00 94.94 474 THR A C 1
ATOM 3501 O O . THR A 1 474 ? -21.937 -7.461 43.603 1.00 94.94 474 THR A O 1
ATOM 3504 N N . VAL A 1 475 ? -24.116 -7.132 43.141 1.00 95.75 475 VAL A N 1
ATOM 3505 C CA . VAL A 1 475 ? -23.960 -5.814 42.520 1.00 95.75 475 VAL A CA 1
ATOM 3506 C C . VAL A 1 475 ? -24.931 -4.844 43.177 1.00 95.75 475 VAL A C 1
ATOM 3508 O O . VAL A 1 475 ? -26.047 -5.222 43.536 1.00 95.75 475 VAL A O 1
ATOM 3511 N N . THR A 1 476 ? -24.523 -3.590 43.322 1.00 93.81 476 THR A N 1
ATOM 3512 C CA . THR A 1 476 ? -25.409 -2.539 43.823 1.00 93.81 476 THR A CA 1
ATOM 3513 C C . THR A 1 476 ? -26.027 -1.804 42.645 1.00 93.81 476 THR A C 1
ATOM 3515 O O . THR A 1 476 ? -25.312 -1.258 41.806 1.00 93.81 476 THR A O 1
ATOM 3518 N N . VAL A 1 477 ? -27.354 -1.773 42.597 1.00 93.25 477 VAL A N 1
ATOM 3519 C CA . VAL A 1 477 ? -28.137 -0.946 41.674 1.00 93.25 477 VAL A CA 1
ATOM 3520 C C . VAL A 1 477 ? -28.968 0.047 42.471 1.00 93.25 477 VAL A C 1
ATOM 3522 O O . VAL A 1 477 ? -29.271 -0.180 43.639 1.00 93.25 477 VAL A O 1
ATOM 3525 N N . ILE A 1 478 ? -29.327 1.171 41.868 1.00 89.50 478 ILE A N 1
ATOM 3526 C CA . ILE A 1 478 ? -30.116 2.212 42.518 1.00 89.50 478 ILE A CA 1
ATOM 3527 C C . ILE A 1 478 ? -31.178 2.648 41.523 1.00 89.50 478 I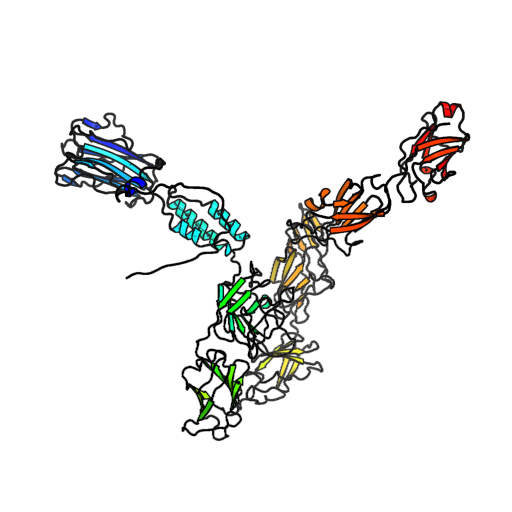LE A C 1
ATOM 3529 O O . ILE A 1 478 ? -30.867 3.022 40.394 1.00 89.50 478 ILE A O 1
ATOM 3533 N N . LYS A 1 479 ? -32.442 2.625 41.948 1.00 85.38 479 LYS A N 1
ATOM 3534 C CA . LYS A 1 479 ? -33.465 3.420 41.275 1.00 85.38 479 LYS A CA 1
ATOM 3535 C C . LYS A 1 479 ? -33.343 4.829 41.814 1.00 85.38 479 LYS A C 1
ATOM 3537 O O . LYS A 1 479 ? -33.784 5.087 42.934 1.00 85.38 479 LYS A O 1
ATOM 3542 N N . ASN A 1 480 ? -32.713 5.712 41.058 1.00 73.12 480 ASN A N 1
ATOM 3543 C CA . ASN A 1 480 ? -32.599 7.103 41.470 1.00 73.12 480 ASN A CA 1
ATOM 3544 C C . ASN A 1 480 ? -33.980 7.777 41.425 1.00 73.12 480 ASN A C 1
ATOM 3546 O O . ASN A 1 480 ? -34.903 7.302 40.754 1.00 73.12 480 ASN A O 1
ATOM 3550 N N . THR A 1 481 ? -34.145 8.893 42.137 1.00 63.16 481 THR A N 1
ATOM 3551 C CA . THR A 1 481 ? -35.220 9.836 41.821 1.00 63.16 481 THR A CA 1
ATOM 3552 C C . THR A 1 481 ? -35.097 10.192 40.354 1.00 63.16 481 THR A C 1
ATOM 3554 O O . THR A 1 481 ? -33.973 10.287 39.857 1.00 63.16 481 THR A O 1
ATOM 3557 N N . GLN A 1 482 ? -36.246 10.370 39.696 1.00 60.34 482 GLN A N 1
ATOM 3558 C CA . GLN A 1 482 ? -36.341 11.054 38.411 1.00 60.34 482 GLN A CA 1
ATOM 3559 C C . GLN A 1 482 ? -35.265 12.143 38.426 1.00 60.34 482 GLN A C 1
ATOM 3561 O O . GLN A 1 482 ? -35.264 12.962 39.355 1.00 60.34 482 GLN A O 1
ATOM 3566 N N . ASP A 1 483 ? -34.291 12.093 37.509 1.00 65.25 483 ASP A N 1
ATOM 3567 C CA . ASP A 1 483 ? -33.549 13.316 37.223 1.00 65.25 483 ASP A CA 1
ATOM 3568 C C . ASP A 1 483 ? -34.633 14.387 37.088 1.00 65.25 483 ASP A C 1
ATOM 3570 O O . ASP A 1 483 ? -35.653 14.115 36.480 1.00 65.25 483 ASP A O 1
ATOM 3574 N N . THR A 1 484 ? -34.576 15.484 37.824 1.00 66.94 484 THR A N 1
ATOM 3575 C CA . THR A 1 484 ? -35.600 16.540 37.670 1.00 66.94 484 THR A CA 1
ATOM 3576 C C . THR A 1 484 ? -35.045 17.696 36.862 1.00 66.94 484 THR A C 1
ATOM 3578 O O . THR A 1 484 ? -35.762 18.652 36.555 1.00 66.94 484 THR A O 1
ATOM 3581 N N . THR A 1 485 ? -33.764 17.600 36.510 1.00 74.50 485 THR A N 1
ATOM 3582 C CA . THR A 1 485 ? -33.096 18.496 35.594 1.00 74.50 485 THR A CA 1
ATOM 3583 C C . THR A 1 485 ? -33.661 18.189 34.227 1.00 74.50 485 THR A C 1
ATOM 3585 O O . THR A 1 485 ? -33.597 17.069 33.743 1.00 74.50 485 THR A O 1
ATOM 3588 N N . LYS A 1 486 ? -34.313 19.179 33.634 1.00 84.50 486 LYS A N 1
ATOM 3589 C CA . LYS A 1 486 ? -34.789 19.049 32.266 1.00 84.50 486 LYS A CA 1
ATOM 3590 C C . LYS A 1 486 ? -33.587 19.175 31.330 1.00 84.50 486 LYS A C 1
ATOM 3592 O O . LYS A 1 486 ? -32.765 20.071 31.566 1.00 84.50 486 LYS A O 1
ATOM 3597 N N . PRO A 1 487 ? -33.538 18.421 30.221 1.00 92.75 487 PRO A N 1
ATOM 3598 C CA . PRO A 1 487 ? -32.569 18.698 29.180 1.00 92.75 487 PRO A CA 1
ATOM 3599 C C . PRO A 1 487 ? -32.808 20.112 28.654 1.00 92.75 487 PRO A C 1
ATOM 3601 O O . PRO A 1 487 ? -33.943 20.583 28.520 1.00 92.75 487 PRO A O 1
ATOM 3604 N N . THR A 1 488 ? -31.729 20.801 28.312 1.00 94.50 488 THR A N 1
ATOM 3605 C CA . THR A 1 488 ? -31.773 22.136 27.717 1.00 94.50 488 THR A CA 1
ATOM 3606 C C . THR A 1 488 ? -31.035 22.142 26.388 1.00 94.50 488 THR A C 1
ATOM 3608 O O . THR A 1 488 ? -30.117 21.355 26.166 1.00 94.50 488 THR A O 1
ATOM 3611 N N . VAL A 1 489 ? -31.434 23.035 25.481 1.00 95.94 489 VAL A N 1
ATOM 3612 C CA . VAL A 1 489 ? -30.691 23.281 24.240 1.00 95.94 489 VAL A CA 1
ATOM 3613 C C . VAL A 1 489 ? -29.505 24.192 24.568 1.00 95.94 489 VAL A C 1
ATOM 3615 O O . VAL A 1 489 ? -29.659 25.417 24.666 1.00 95.94 489 VAL A O 1
ATOM 3618 N N . SER A 1 490 ? -28.330 23.588 24.738 1.00 91.81 490 SER A N 1
ATOM 3619 C CA . SER A 1 490 ? -27.061 24.257 25.039 1.00 91.81 490 SER A CA 1
ATOM 3620 C C . SER A 1 490 ? -26.665 25.232 23.931 1.00 91.81 490 SER A C 1
ATOM 3622 O O . SER A 1 490 ? -26.390 26.404 24.196 1.00 91.81 490 SER A O 1
ATOM 3624 N N . SER A 1 491 ? -26.696 24.788 22.673 1.00 91.06 491 SER A N 1
ATOM 3625 C CA . SER A 1 491 ? -26.366 25.631 21.521 1.00 91.06 491 SER A CA 1
ATOM 3626 C C . SER A 1 491 ? -27.059 25.166 20.248 1.00 91.06 491 SER A C 1
ATOM 3628 O O . SER A 1 491 ? -27.371 23.988 20.093 1.00 91.06 491 SER A O 1
ATOM 3630 N N . VAL A 1 492 ? -27.253 26.106 19.323 1.00 93.56 492 VAL A N 1
ATOM 3631 C CA . VAL A 1 492 ? -27.629 25.823 17.937 1.00 93.56 492 VAL A CA 1
ATOM 3632 C C . VAL A 1 492 ? -26.634 26.549 17.043 1.00 93.56 492 VAL A C 1
ATOM 3634 O O . VAL A 1 492 ? -26.515 27.772 17.133 1.00 93.56 492 VAL A O 1
ATOM 3637 N N . THR A 1 493 ? -25.914 25.804 16.211 1.00 89.62 493 THR A N 1
ATOM 3638 C CA . THR A 1 493 ? -24.826 26.320 15.375 1.00 89.62 493 THR A CA 1
ATOM 3639 C C . THR A 1 493 ? -25.151 26.059 13.916 1.00 89.62 493 THR A C 1
ATOM 3641 O O . THR A 1 493 ? -25.255 24.913 13.497 1.00 89.62 493 THR A O 1
ATOM 3644 N N . VAL A 1 494 ? -25.318 27.114 13.122 1.00 87.94 494 VAL A N 1
ATOM 3645 C CA . VAL A 1 494 ? -25.589 26.973 11.685 1.00 87.94 494 VAL A CA 1
ATOM 3646 C C . VAL A 1 494 ? -24.325 26.502 10.971 1.00 87.94 494 VAL A C 1
ATOM 3648 O O . VAL A 1 494 ? -23.270 27.113 11.122 1.00 87.94 494 VAL A O 1
ATOM 3651 N N . THR A 1 495 ? -24.435 25.423 10.196 1.00 83.19 495 THR A N 1
ATOM 3652 C CA . THR A 1 495 ? -23.310 24.807 9.473 1.00 83.19 495 THR A CA 1
ATOM 3653 C C . THR A 1 495 ? -23.392 25.010 7.961 1.00 83.19 495 THR A C 1
ATOM 3655 O O . THR A 1 495 ? -22.376 24.898 7.280 1.00 83.19 495 THR A O 1
ATOM 3658 N N . SER A 1 496 ? -24.570 25.349 7.429 1.00 78.38 496 SER A N 1
ATOM 3659 C CA . SER A 1 496 ? -24.775 25.786 6.043 1.00 78.38 496 SER A CA 1
ATOM 3660 C C . SER A 1 496 ? -26.097 26.554 5.900 1.00 78.38 496 SER A C 1
ATOM 3662 O O . SER A 1 496 ? -26.821 26.756 6.874 1.00 78.38 496 SER A O 1
ATOM 3664 N N . ASN A 1 497 ? -26.476 26.944 4.679 1.00 80.56 497 ASN A N 1
ATOM 3665 C CA . ASN A 1 497 ? -27.807 27.510 4.424 1.00 80.56 497 ASN A CA 1
ATOM 3666 C C . ASN A 1 497 ? -28.954 26.482 4.576 1.00 80.56 497 ASN A C 1
ATOM 3668 O O . ASN A 1 497 ? -30.115 26.876 4.630 1.00 80.56 497 ASN A O 1
ATOM 3672 N N . THR A 1 498 ? -28.656 25.183 4.674 1.00 84.50 498 THR A N 1
ATOM 3673 C CA . THR A 1 498 ? -29.643 24.102 4.845 1.00 84.50 498 THR A CA 1
ATOM 3674 C C . THR A 1 498 ? -29.405 23.265 6.094 1.00 84.50 498 THR A C 1
ATOM 3676 O O . THR A 1 498 ? -30.276 22.487 6.451 1.00 84.50 498 THR A O 1
ATOM 3679 N N . THR A 1 499 ? -28.286 23.414 6.802 1.00 87.44 499 THR A N 1
ATOM 3680 C CA . THR A 1 499 ? -27.932 22.544 7.933 1.00 87.44 499 THR A CA 1
ATOM 3681 C C . THR A 1 499 ? -27.500 23.330 9.159 1.00 87.44 499 THR A C 1
ATOM 3683 O O . THR A 1 499 ? -26.937 24.423 9.061 1.00 87.44 499 THR A O 1
ATOM 3686 N N . PHE A 1 500 ? -27.748 22.758 10.330 1.00 90.69 500 PHE A N 1
ATOM 3687 C CA . PHE A 1 500 ? -27.305 23.292 11.611 1.00 90.69 500 PHE A CA 1
ATOM 3688 C C . PHE A 1 500 ? -27.194 22.171 12.644 1.00 90.69 500 PHE A C 1
ATOM 3690 O O . PHE A 1 500 ? -27.927 21.188 12.578 1.00 90.69 500 PHE A O 1
ATOM 3697 N N . ASP A 1 501 ? -26.307 22.340 13.615 1.00 93.00 501 ASP A N 1
ATOM 3698 C CA . ASP A 1 501 ? -26.125 21.407 14.721 1.00 93.00 501 ASP A CA 1
ATOM 3699 C C . ASP A 1 501 ? -26.844 21.917 15.967 1.00 93.00 501 ASP A C 1
ATOM 3701 O O . ASP A 1 501 ? -26.867 23.120 16.245 1.00 93.00 501 ASP A O 1
ATOM 3705 N N . ILE A 1 502 ? -27.410 20.998 16.739 1.00 95.75 502 ILE A N 1
ATOM 3706 C CA . ILE A 1 502 ? -28.064 21.263 18.018 1.00 95.75 502 ILE A CA 1
ATOM 3707 C C . ILE A 1 502 ? -27.321 20.468 19.083 1.00 95.75 502 ILE A C 1
ATOM 3709 O O . ILE A 1 502 ? -27.223 19.247 18.983 1.00 95.75 502 ILE A O 1
ATOM 3713 N N . LYS A 1 503 ? -26.827 21.148 20.117 1.00 94.69 503 LYS A N 1
ATOM 3714 C CA . LYS A 1 503 ? -26.230 20.503 21.289 1.00 94.69 503 LYS A CA 1
ATOM 3715 C C . LYS A 1 503 ? -27.169 20.620 22.478 1.00 94.69 503 LYS A C 1
ATOM 3717 O O . LYS A 1 503 ? -27.640 21.720 22.775 1.00 94.69 503 LYS A O 1
ATOM 3722 N N . PHE A 1 504 ? -27.402 19.514 23.170 1.00 96.50 504 PHE A N 1
ATOM 3723 C CA . PHE A 1 504 ? -28.191 19.451 24.398 1.00 96.50 504 PHE A CA 1
ATOM 3724 C C . PHE A 1 504 ? -27.284 19.421 25.635 1.00 96.50 504 PHE A C 1
ATOM 3726 O O . PHE A 1 504 ? -26.076 19.207 25.527 1.00 96.50 504 PHE A O 1
ATOM 3733 N N . SER A 1 505 ? -27.835 19.703 26.816 1.00 92.88 505 SER A N 1
ATOM 3734 C CA . SER A 1 505 ? -27.096 19.602 28.088 1.00 92.88 505 SER A CA 1
ATOM 3735 C C . SER A 1 505 ? -26.750 18.161 28.464 1.00 92.88 505 SER A C 1
ATOM 3737 O O . SER A 1 505 ? -25.872 17.944 29.293 1.00 92.88 505 SER A O 1
ATOM 3739 N N . GLU A 1 506 ? -27.419 17.193 27.840 1.00 90.19 506 GLU A N 1
ATOM 3740 C CA . GLU A 1 506 ? -27.307 15.761 28.095 1.00 90.19 506 GLU A CA 1
ATOM 3741 C C . GLU A 1 506 ? -27.860 14.949 26.913 1.00 90.19 506 GLU A C 1
ATOM 3743 O O . GLU A 1 506 ? -28.414 15.505 25.960 1.00 90.19 506 GLU A O 1
ATOM 3748 N N . ALA A 1 507 ? -27.689 13.628 26.956 1.00 86.50 507 ALA A N 1
ATOM 3749 C CA . ALA A 1 507 ? -28.195 12.731 25.923 1.00 86.50 507 ALA A CA 1
ATOM 3750 C C . ALA A 1 507 ? -29.728 12.593 25.991 1.00 86.50 507 ALA A C 1
ATOM 3752 O O . ALA A 1 507 ? -30.319 12.553 27.070 1.00 86.50 507 ALA A O 1
ATOM 3753 N N . LEU A 1 508 ? -30.365 12.469 24.824 1.00 87.38 508 LEU A N 1
ATOM 3754 C CA . LEU A 1 508 ? -31.819 12.331 24.698 1.00 87.38 508 LEU A CA 1
ATOM 3755 C C . LEU A 1 508 ? -32.243 10.871 24.512 1.00 87.38 508 LEU A C 1
ATOM 3757 O O . LEU A 1 508 ? -31.493 10.066 23.953 1.00 87.38 508 LEU A O 1
ATOM 3761 N N . ILE A 1 509 ? -33.468 10.555 24.947 1.00 82.75 509 ILE A N 1
ATOM 3762 C CA . ILE A 1 509 ? -34.094 9.229 24.788 1.00 82.75 509 ILE A CA 1
ATOM 3763 C C . ILE A 1 509 ? -34.529 8.936 23.346 1.00 82.75 509 ILE A C 1
ATOM 3765 O O . ILE A 1 509 ? -34.603 7.779 22.941 1.00 82.75 509 ILE A O 1
ATOM 3769 N N . SER A 1 510 ? -34.799 9.980 22.566 1.00 85.12 510 SER A N 1
ATOM 3770 C CA . SER A 1 510 ? -35.160 9.916 21.150 1.00 85.12 510 SER A CA 1
ATOM 3771 C C . SER A 1 510 ? -34.692 11.182 20.437 1.00 85.12 510 SER A C 1
ATOM 3773 O O . SER A 1 510 ? -34.434 12.198 21.089 1.00 85.12 510 SER A O 1
ATOM 3775 N N . ASP A 1 511 ? -34.648 11.148 19.104 1.00 91.69 511 ASP A N 1
ATOM 3776 C CA . ASP A 1 511 ? -34.328 12.334 18.309 1.00 91.69 511 ASP A CA 1
ATOM 3777 C C . ASP A 1 511 ? -35.280 13.502 18.646 1.00 91.69 511 ASP A C 1
ATOM 3779 O O . ASP A 1 511 ? -36.489 13.298 18.830 1.00 91.69 511 ASP A O 1
ATOM 3783 N N . PRO A 1 512 ? -34.762 14.738 18.742 1.00 95.06 512 PRO A N 1
ATOM 3784 C CA . PRO A 1 512 ? -35.576 15.903 19.041 1.00 95.06 512 PRO A CA 1
ATOM 3785 C C . PRO A 1 512 ? -36.468 16.262 17.846 1.00 95.06 512 PRO A C 1
ATOM 3787 O O . PRO A 1 512 ? -36.058 16.208 16.688 1.00 95.06 512 PRO A O 1
ATOM 3790 N N . THR A 1 513 ? -37.692 16.708 18.120 1.00 95.44 513 THR A N 1
ATOM 3791 C CA . THR A 1 513 ? -38.593 17.243 17.093 1.00 95.44 513 THR A CA 1
ATOM 3792 C C . THR A 1 513 ? -38.338 18.731 16.905 1.00 95.44 513 THR A C 1
ATOM 3794 O O . THR A 1 513 ? -38.409 19.504 17.863 1.00 95.44 513 THR A O 1
ATOM 3797 N N . ILE A 1 514 ? -38.091 19.143 15.663 1.00 95.12 514 ILE A N 1
ATOM 3798 C CA . ILE A 1 514 ? -37.875 20.541 15.283 1.00 95.12 514 ILE A CA 1
ATOM 3799 C C . ILE A 1 514 ? -39.059 21.018 14.446 1.00 95.12 514 ILE A C 1
ATOM 3801 O O . ILE A 1 514 ? -39.445 20.359 13.479 1.00 95.12 514 ILE A O 1
ATOM 3805 N N . ALA A 1 515 ? -39.640 22.165 14.800 1.00 93.06 515 ALA A N 1
ATOM 3806 C CA . ALA A 1 515 ? -40.701 22.762 14.000 1.00 93.06 515 ALA A CA 1
ATOM 3807 C C . ALA A 1 515 ? -40.181 23.157 12.607 1.00 93.06 515 ALA A C 1
ATOM 3809 O O . ALA A 1 515 ? -39.026 23.574 12.476 1.00 93.06 515 ALA A O 1
ATOM 3810 N N . PRO A 1 516 ? -41.034 23.115 11.568 1.00 91.56 516 PRO A N 1
ATOM 3811 C CA . PRO A 1 516 ? -40.670 23.627 10.257 1.00 91.56 516 PRO A CA 1
ATOM 3812 C C . PRO A 1 516 ? -40.190 25.081 10.321 1.00 91.56 516 PRO A C 1
ATOM 3814 O O . PRO A 1 516 ? -40.887 25.956 10.839 1.00 91.56 516 PRO A O 1
ATOM 3817 N N . ILE A 1 517 ? -39.030 25.364 9.733 1.00 90.12 517 ILE A N 1
ATOM 3818 C CA . ILE A 1 517 ? -38.477 26.721 9.668 1.00 90.12 517 ILE A CA 1
ATOM 3819 C C . ILE A 1 517 ? -39.068 27.400 8.434 1.00 90.12 517 ILE A C 1
ATOM 3821 O O . ILE A 1 517 ? -38.766 27.018 7.303 1.00 90.12 517 ILE A O 1
ATOM 3825 N N . THR A 1 518 ? -39.957 28.379 8.629 1.00 86.50 518 THR A N 1
ATOM 3826 C CA . THR A 1 518 ? -40.660 29.084 7.533 1.00 86.50 518 THR A CA 1
ATOM 3827 C C . THR A 1 518 ? -41.317 28.105 6.541 1.00 86.50 518 THR A C 1
ATOM 3829 O O . THR A 1 518 ? -41.083 28.178 5.337 1.00 86.50 518 THR A O 1
ATOM 3832 N N . ALA A 1 519 ? -42.084 27.138 7.059 1.00 82.88 519 ALA A N 1
ATOM 3833 C CA . ALA A 1 519 ? -42.757 26.075 6.295 1.00 82.88 519 ALA A CA 1
ATOM 3834 C C . ALA A 1 519 ? -41.847 25.040 5.590 1.00 82.88 519 ALA A C 1
ATOM 3836 O O . ALA A 1 519 ? -42.348 24.213 4.832 1.00 82.88 519 ALA A O 1
ATOM 3837 N N . SER A 1 520 ? -40.536 25.017 5.862 1.00 84.94 520 SER A N 1
ATOM 3838 C CA . SER A 1 520 ? -39.642 23.947 5.394 1.00 84.94 520 SER A CA 1
ATOM 3839 C C . SER A 1 520 ? -39.434 22.895 6.477 1.00 84.94 520 SER A C 1
ATOM 3841 O O . SER A 1 520 ? -39.040 23.236 7.592 1.00 84.94 520 SER A O 1
ATOM 3843 N N . ALA A 1 521 ? -39.691 21.629 6.142 1.00 86.81 521 ALA A N 1
ATOM 3844 C CA . ALA A 1 521 ? -39.476 20.499 7.042 1.00 86.81 521 ALA A CA 1
ATOM 3845 C C . ALA A 1 521 ? -38.004 20.386 7.466 1.00 86.81 521 ALA A C 1
ATOM 3847 O O . ALA A 1 521 ? -37.107 20.782 6.716 1.00 86.81 521 ALA A O 1
ATOM 3848 N N . VAL A 1 522 ? -37.781 19.838 8.661 1.00 90.69 522 VAL A N 1
ATOM 3849 C CA . VAL A 1 522 ? -36.455 19.621 9.239 1.00 90.69 522 VAL A CA 1
ATOM 3850 C C . VAL A 1 522 ? -36.298 18.140 9.571 1.00 90.69 522 VAL A C 1
ATOM 3852 O O . VAL A 1 522 ? -37.150 17.575 10.252 1.00 90.69 522 VAL A O 1
ATOM 3855 N N . THR A 1 523 ? -35.229 17.515 9.089 1.00 90.75 523 THR A N 1
ATOM 3856 C CA . THR A 1 523 ? -34.823 16.152 9.467 1.00 90.75 523 THR A CA 1
ATOM 3857 C C . THR A 1 523 ? -33.659 16.219 10.441 1.00 90.75 523 THR A C 1
ATOM 3859 O O . THR A 1 523 ? -32.847 17.136 10.345 1.00 90.75 523 THR A O 1
ATOM 3862 N N . VAL A 1 524 ? -33.556 15.258 11.355 1.00 91.00 524 VAL A N 1
ATOM 3863 C CA . VAL A 1 524 ? -32.529 15.244 12.403 1.00 91.00 524 VAL A CA 1
ATOM 3864 C C . VAL A 1 524 ? -31.811 13.898 12.408 1.00 91.00 524 VAL A C 1
ATOM 3866 O O . VAL A 1 524 ? -32.444 12.869 12.195 1.00 91.00 524 VAL A O 1
ATOM 3869 N N . VAL A 1 525 ? -30.497 13.923 12.624 1.00 82.81 525 VAL A N 1
ATOM 3870 C CA . VAL A 1 525 ? -29.640 12.742 12.778 1.00 82.81 525 VAL A CA 1
ATOM 3871 C C . VAL A 1 525 ? -28.732 12.954 13.986 1.00 82.81 525 VAL A C 1
ATOM 3873 O O . VAL A 1 525 ? -28.106 14.003 14.108 1.00 82.81 525 VAL A O 1
ATOM 3876 N N . LYS A 1 526 ? -28.649 11.973 14.882 1.00 82.19 526 LYS A N 1
ATOM 3877 C CA . LYS A 1 526 ? -27.751 12.008 16.044 1.00 82.19 526 LYS A CA 1
ATOM 3878 C C . LYS A 1 526 ? -26.275 11.875 15.633 1.00 82.19 526 LYS A C 1
ATOM 3880 O O . LYS A 1 526 ? -25.958 11.067 14.763 1.00 82.19 526 LYS A O 1
ATOM 3885 N N . ASP A 1 527 ? -25.389 12.639 16.271 1.00 78.81 527 ASP A N 1
ATOM 3886 C CA . ASP A 1 527 ? -23.934 12.549 16.080 1.00 78.81 527 ASP A CA 1
ATOM 3887 C C . ASP A 1 527 ? -23.381 11.231 16.668 1.00 78.81 527 ASP A C 1
ATOM 3889 O O . ASP A 1 527 ? -23.819 10.763 17.723 1.00 78.81 527 ASP A O 1
ATOM 3893 N N . ILE A 1 528 ? -22.438 10.602 15.957 1.00 56.44 528 ILE A N 1
ATOM 3894 C CA . ILE A 1 528 ? -21.875 9.286 16.311 1.00 56.44 528 ILE A CA 1
ATOM 3895 C C . ILE A 1 528 ? -20.785 9.358 17.391 1.00 56.44 528 ILE A C 1
ATOM 3897 O O . ILE A 1 528 ? -20.550 8.379 18.096 1.00 56.44 528 ILE A O 1
ATOM 3901 N N . ASN A 1 529 ? -20.116 10.501 17.520 1.00 62.56 529 ASN A N 1
ATOM 3902 C CA . ASN A 1 529 ? -18.997 10.711 18.435 1.00 62.56 529 ASN A CA 1
ATOM 3903 C C . ASN A 1 529 ? -19.425 11.462 19.709 1.00 62.56 529 ASN A C 1
ATOM 3905 O O . ASN A 1 529 ? -18.761 11.338 20.737 1.00 62.56 529 ASN A O 1
ATOM 3909 N N . ASP A 1 530 ? -20.524 12.223 19.663 1.00 72.12 530 ASP A N 1
ATOM 3910 C CA . ASP A 1 530 ? -21.081 12.963 20.800 1.00 72.12 530 ASP A CA 1
ATOM 3911 C C . ASP A 1 530 ? -22.604 12.756 20.916 1.00 72.12 530 ASP A C 1
ATOM 3913 O O . ASP A 1 530 ? -23.404 13.375 20.218 1.00 72.12 530 ASP A O 1
ATOM 3917 N N . ALA A 1 531 ? -23.031 11.941 21.887 1.00 78.94 531 ALA A N 1
ATOM 3918 C CA . ALA A 1 531 ? -24.444 11.620 22.122 1.00 78.94 531 ALA A CA 1
ATOM 3919 C C . ALA A 1 531 ? -25.331 12.822 22.527 1.00 78.94 531 ALA A C 1
ATOM 3921 O O . ALA A 1 531 ? -26.552 12.660 22.641 1.00 78.94 531 ALA A O 1
ATOM 3922 N N . THR A 1 532 ? -24.739 14.000 22.761 1.00 87.44 532 THR A N 1
ATOM 3923 C CA . THR A 1 532 ? -25.442 15.258 23.059 1.00 87.44 532 THR A CA 1
ATOM 3924 C C . THR A 1 532 ? -25.670 16.138 21.825 1.00 87.44 532 THR A C 1
ATOM 3926 O O . THR A 1 532 ? -26.351 17.160 21.937 1.00 87.44 532 THR A O 1
ATOM 3929 N N . VAL A 1 533 ? -25.131 15.767 20.657 1.00 89.31 533 VAL A N 1
ATOM 3930 C CA . VAL A 1 533 ? -25.182 16.559 19.419 1.00 89.31 533 VAL A CA 1
ATOM 3931 C C . VAL A 1 533 ? -26.086 15.900 18.376 1.00 89.31 533 VAL A C 1
ATOM 3933 O O . VAL A 1 533 ? -26.105 14.682 18.210 1.00 89.31 533 VAL A O 1
ATOM 3936 N N . TYR A 1 534 ? -26.858 16.727 17.671 1.00 91.56 534 TYR A N 1
ATOM 3937 C CA . TYR A 1 534 ? -27.769 16.315 16.607 1.00 91.56 534 TYR A CA 1
ATOM 3938 C C . TYR A 1 534 ? -27.618 17.240 15.398 1.00 91.56 534 TYR A C 1
ATOM 3940 O O . TYR A 1 534 ? -27.718 18.462 15.528 1.00 91.56 534 TYR A O 1
ATOM 3948 N N . HIS A 1 535 ? -27.430 16.658 14.218 1.00 89.00 535 HIS A N 1
ATOM 3949 C CA . HIS A 1 535 ? -27.352 17.353 12.940 1.00 89.00 535 HIS A CA 1
ATOM 3950 C C . HIS A 1 535 ? -28.748 17.491 12.338 1.00 89.00 535 HIS A C 1
ATOM 3952 O O . HIS A 1 535 ? -29.415 16.497 12.047 1.00 89.00 535 HIS A O 1
ATOM 3958 N N . ALA A 1 536 ? -29.193 18.723 12.124 1.00 89.94 536 ALA A N 1
ATOM 3959 C CA . ALA A 1 536 ? -30.482 19.031 11.529 1.00 89.94 536 ALA A CA 1
ATOM 3960 C C . ALA A 1 536 ? -30.320 19.557 10.096 1.00 89.94 536 ALA A C 1
ATOM 3962 O O . ALA A 1 536 ? -29.445 20.376 9.815 1.00 89.94 536 ALA A O 1
ATOM 3963 N N . THR A 1 537 ? -31.187 19.107 9.187 1.00 90.12 537 THR A N 1
ATOM 3964 C CA . THR A 1 537 ? -31.243 19.554 7.787 1.00 90.12 537 THR A CA 1
ATOM 3965 C C . THR A 1 537 ? -32.625 20.109 7.471 1.00 90.12 537 THR A C 1
ATOM 3967 O O . THR A 1 537 ? -33.632 19.435 7.653 1.00 90.12 537 THR A O 1
ATOM 3970 N N . VAL A 1 538 ? -32.676 21.342 6.982 1.00 89.31 538 VAL A N 1
ATOM 3971 C CA . VAL A 1 538 ? -33.864 22.039 6.496 1.00 89.31 538 VAL A CA 1
ATOM 3972 C C . VAL A 1 538 ? -34.024 21.755 5.007 1.00 89.31 538 VAL A C 1
ATOM 3974 O O . VAL A 1 538 ? -33.099 21.962 4.227 1.00 89.31 538 VAL A O 1
ATOM 3977 N N . ALA A 1 539 ? -35.220 21.343 4.588 1.00 81.94 539 ALA A N 1
ATOM 3978 C CA . ALA A 1 539 ? -35.491 20.921 3.211 1.00 81.94 539 ALA A CA 1
ATOM 3979 C C . ALA A 1 539 ? -35.261 22.005 2.134 1.00 81.94 539 ALA A C 1
ATOM 3981 O O . ALA A 1 539 ? -35.133 21.682 0.957 1.00 81.94 539 ALA A O 1
ATOM 3982 N N . ALA A 1 540 ? -35.236 23.286 2.510 1.00 81.06 540 ALA A N 1
ATOM 3983 C CA . ALA A 1 540 ? -34.938 24.390 1.603 1.00 81.06 540 ALA A CA 1
ATOM 3984 C C . ALA A 1 540 ? -33.997 25.392 2.274 1.00 81.06 540 ALA A C 1
ATOM 3986 O O . ALA A 1 540 ? -34.144 25.670 3.468 1.00 81.06 540 ALA A O 1
ATOM 3987 N N . ALA A 1 541 ? -33.076 25.952 1.486 1.00 81.81 541 ALA A N 1
ATOM 3988 C CA . ALA A 1 541 ? -32.086 26.911 1.957 1.00 81.81 541 ALA A CA 1
ATOM 3989 C C . ALA A 1 541 ? -32.738 28.120 2.648 1.00 81.81 541 ALA A C 1
ATOM 3991 O O . ALA A 1 541 ? -33.755 28.655 2.195 1.00 81.81 541 ALA A O 1
ATOM 3992 N N . LYS A 1 542 ? -32.139 28.550 3.757 1.00 86.50 542 LYS A N 1
ATOM 3993 C CA . LYS A 1 542 ? -32.560 29.681 4.581 1.00 86.50 542 LYS A CA 1
ATOM 3994 C C . LYS A 1 542 ? -31.496 30.766 4.578 1.00 86.50 542 LYS A C 1
ATOM 3996 O O . LYS A 1 542 ? -30.310 30.499 4.416 1.00 86.50 542 LYS A O 1
ATOM 4001 N N . THR A 1 543 ? -31.944 32.001 4.774 1.00 83.38 543 THR A N 1
ATOM 4002 C CA . THR A 1 543 ? -31.084 33.180 4.884 1.00 83.38 543 THR A CA 1
ATOM 4003 C C . THR A 1 543 ? -31.542 34.064 6.036 1.00 83.38 543 THR A C 1
ATOM 4005 O O . THR A 1 543 ? -32.719 34.067 6.410 1.00 83.38 543 THR A O 1
ATOM 4008 N N . GLY A 1 544 ? -30.605 34.819 6.604 1.00 85.00 544 GLY A N 1
ATOM 4009 C CA . GLY A 1 544 ? -30.874 35.761 7.686 1.00 85.00 544 GLY A CA 1
ATOM 4010 C C . GLY A 1 544 ? -31.279 35.085 8.997 1.00 85.00 544 GLY A C 1
ATOM 4011 O O . GLY A 1 544 ? -31.099 33.883 9.194 1.00 85.00 544 GLY A O 1
ATOM 4012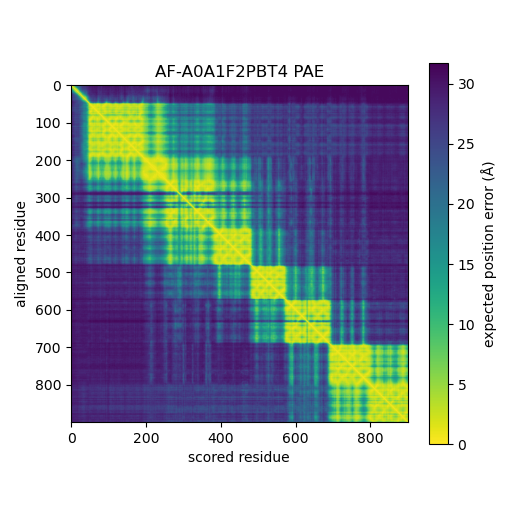 N N . LEU A 1 545 ? -31.820 35.879 9.919 1.00 89.69 545 LEU A N 1
ATOM 4013 C CA . LEU A 1 545 ? -32.243 35.391 11.228 1.00 89.69 545 LEU A CA 1
ATOM 4014 C C . LEU A 1 545 ? -33.451 34.461 11.085 1.00 89.69 545 LEU A C 1
ATOM 4016 O O . LEU A 1 545 ? -34.508 34.868 10.606 1.00 89.69 545 LEU A O 1
ATOM 4020 N N . GLN A 1 546 ? -33.284 33.223 11.535 1.00 92.50 546 GLN A N 1
ATOM 4021 C CA . GLN A 1 546 ? -34.330 32.217 11.627 1.00 92.50 546 GLN A CA 1
ATOM 4022 C C . GLN A 1 546 ? -34.498 31.788 13.079 1.00 92.50 546 GLN A C 1
ATOM 4024 O O . GLN A 1 546 ? -33.537 31.728 13.847 1.00 92.50 546 GLN A O 1
ATOM 4029 N N . THR A 1 547 ? -35.724 31.439 13.450 1.00 93.56 547 THR A N 1
ATOM 4030 C CA . THR A 1 547 ? -35.998 30.817 14.744 1.00 93.56 547 THR A CA 1
ATOM 4031 C C . THR A 1 547 ? -36.001 29.306 14.567 1.00 93.56 547 THR A C 1
ATOM 4033 O O . THR A 1 547 ? -36.861 28.763 13.878 1.00 93.56 547 THR A O 1
ATOM 4036 N N . VAL A 1 548 ? -35.046 28.629 15.199 1.00 94.19 548 VAL A N 1
ATOM 4037 C CA . VAL A 1 548 ? -35.071 27.177 15.384 1.00 94.19 548 VAL A CA 1
ATOM 4038 C C . VAL A 1 548 ? -35.886 26.898 16.640 1.00 94.19 548 VAL A C 1
ATOM 4040 O O . VAL A 1 548 ? -35.503 27.314 17.734 1.00 94.19 548 VAL A O 1
ATOM 4043 N N . SER A 1 549 ? -37.019 26.218 16.478 1.00 94.69 549 SER A N 1
ATOM 4044 C CA . SER A 1 549 ? -37.915 25.848 17.575 1.00 94.69 549 SER A CA 1
ATOM 4045 C C . SER A 1 549 ? -37.870 24.340 17.784 1.00 94.69 549 SER A C 1
ATOM 4047 O O . SER A 1 549 ? -38.440 23.592 16.990 1.00 94.69 549 SER A O 1
ATOM 4049 N N . VAL A 1 550 ? -37.218 23.888 18.855 1.00 96.06 550 VAL A N 1
ATOM 4050 C CA . VAL A 1 550 ? -37.309 22.483 19.282 1.00 96.06 550 VAL A CA 1
ATOM 4051 C C . VAL A 1 550 ? -38.626 22.302 20.032 1.00 96.06 550 VAL A C 1
ATOM 4053 O O . VAL A 1 550 ? -38.853 22.960 21.047 1.00 96.06 550 VAL A O 1
ATOM 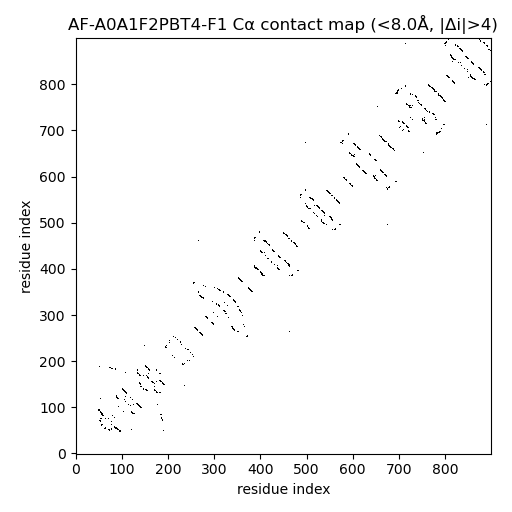4056 N N . THR A 1 551 ? -39.523 21.463 19.517 1.00 95.50 551 THR A N 1
ATOM 4057 C CA . THR A 1 551 ? -40.905 21.322 20.010 1.00 95.50 551 THR A CA 1
ATOM 4058 C C . THR A 1 551 ? -41.148 20.073 20.843 1.00 95.50 551 THR A C 1
ATOM 4060 O O . THR A 1 551 ? -42.158 20.017 21.536 1.00 95.50 551 THR A O 1
ATOM 4063 N N . ALA A 1 552 ? -40.252 19.086 20.797 1.00 94.44 552 ALA A N 1
ATOM 4064 C CA . ALA A 1 552 ? -40.284 17.931 21.691 1.00 94.44 552 ALA A CA 1
ATOM 4065 C C . ALA A 1 552 ? -38.882 17.342 21.844 1.00 94.44 552 ALA A C 1
ATOM 4067 O O . ALA A 1 552 ? -38.208 17.096 20.847 1.00 94.44 552 ALA A O 1
ATOM 4068 N N . PHE A 1 553 ? -38.444 17.137 23.081 1.00 94.94 553 PHE A N 1
ATOM 4069 C CA . PHE A 1 553 ? -37.215 16.429 23.422 1.00 94.94 553 PHE A CA 1
ATOM 4070 C C . PHE A 1 553 ? -37.267 16.046 24.901 1.00 94.94 553 PHE A C 1
ATOM 4072 O O . PHE A 1 553 ? -37.760 16.826 25.720 1.00 94.94 553 PHE A O 1
ATOM 4079 N N . SER A 1 554 ? -36.763 14.860 25.225 1.00 89.94 554 SER A N 1
ATOM 4080 C CA . SER A 1 554 ? -36.671 14.368 26.598 1.00 89.94 554 SER A CA 1
ATOM 4081 C C . SER A 1 554 ? -35.308 13.734 26.822 1.00 89.94 554 SER A C 1
ATOM 4083 O O . SER A 1 554 ? -34.759 13.107 25.912 1.00 89.94 554 SER A O 1
ATOM 4085 N N . ASP A 1 555 ? -34.764 13.894 28.020 1.00 87.00 555 ASP A N 1
ATOM 4086 C CA . ASP A 1 555 ? -33.535 13.213 28.418 1.00 87.00 555 ASP A CA 1
ATOM 4087 C C . ASP A 1 555 ? -33.782 11.704 28.589 1.00 87.00 555 ASP A C 1
ATOM 4089 O O . ASP A 1 555 ? -34.907 11.205 28.459 1.00 87.00 555 ASP A O 1
ATOM 4093 N N . LEU A 1 556 ? -32.725 10.959 28.913 1.00 76.94 556 LEU A N 1
ATOM 4094 C CA . LEU A 1 556 ? -32.828 9.531 29.232 1.00 76.94 556 LEU A CA 1
ATOM 4095 C C . LEU A 1 556 ? -33.706 9.247 30.463 1.00 76.94 556 LEU A C 1
ATOM 4097 O O . LEU A 1 556 ? -34.180 8.124 30.631 1.00 76.94 556 LEU A O 1
ATOM 4101 N N . SER A 1 557 ? -33.951 10.249 31.308 1.00 74.81 557 SER A N 1
ATOM 4102 C CA . SER A 1 557 ? -34.820 10.176 32.485 1.00 74.81 557 SER A CA 1
ATOM 4103 C C . SER A 1 557 ? -36.284 10.535 32.207 1.00 74.81 557 SER A C 1
ATOM 4105 O O . SER A 1 557 ? -37.112 10.535 33.120 1.00 74.81 557 SER A O 1
ATOM 4107 N N . ASN A 1 558 ? -36.627 10.744 30.932 1.00 78.69 558 ASN A N 1
ATOM 4108 C CA . ASN A 1 558 ? -37.947 11.127 30.450 1.00 78.69 558 ASN A CA 1
ATOM 4109 C C . ASN A 1 558 ? -38.442 12.483 30.992 1.00 78.69 558 ASN A C 1
ATOM 4111 O O . ASN A 1 558 ? -39.651 12.732 31.033 1.00 78.69 558 ASN A O 1
ATOM 4115 N N . ASN A 1 559 ? -37.536 13.380 31.387 1.00 81.19 559 ASN A N 1
ATOM 4116 C CA . ASN A 1 559 ? -37.908 14.764 31.645 1.00 81.19 559 ASN A CA 1
ATOM 4117 C C . ASN A 1 559 ? -38.061 15.479 30.323 1.00 81.19 559 ASN A C 1
ATOM 4119 O O . ASN A 1 559 ? -37.110 15.605 29.551 1.00 81.19 559 ASN A O 1
ATOM 4123 N N . ALA A 1 560 ? -39.267 15.974 30.076 1.00 89.75 560 ALA A N 1
ATOM 4124 C CA . ALA A 1 560 ? -39.506 16.837 28.939 1.00 89.75 560 ALA A CA 1
ATOM 4125 C C . ALA A 1 560 ? -38.704 18.133 29.112 1.00 89.75 560 ALA A C 1
ATOM 4127 O O . ALA A 1 560 ? -38.841 18.833 30.123 1.00 89.75 560 ALA A O 1
ATOM 4128 N N . GLY A 1 561 ? -37.897 18.455 28.103 1.00 91.00 561 GLY A N 1
ATOM 4129 C CA . GLY A 1 561 ? -37.280 19.764 27.976 1.00 91.00 561 GLY A CA 1
ATOM 4130 C C . GLY A 1 561 ? -38.331 20.872 27.917 1.00 91.00 561 GLY A C 1
ATOM 4131 O O . GLY A 1 561 ? -39.489 20.645 27.556 1.00 91.00 561 GLY A O 1
ATOM 4132 N N . ASP A 1 562 ? -37.939 22.095 28.265 1.00 93.06 562 ASP A N 1
ATOM 4133 C CA . ASP A 1 562 ? -38.842 23.240 28.150 1.00 93.06 562 ASP A CA 1
ATOM 4134 C C . ASP A 1 562 ? -39.087 23.571 26.672 1.00 93.06 562 ASP A C 1
ATOM 4136 O O . ASP A 1 562 ? -38.183 23.996 25.951 1.00 93.06 562 ASP A O 1
ATOM 4140 N N . VAL A 1 563 ? -40.325 23.357 26.216 1.00 91.75 563 VAL A N 1
ATOM 4141 C CA . VAL A 1 563 ? -40.735 23.525 24.816 1.00 91.75 563 VAL A CA 1
ATOM 4142 C C . VAL A 1 563 ? -41.761 24.658 24.638 1.00 91.75 563 VAL A C 1
ATOM 4144 O O . VAL A 1 563 ? -42.622 24.848 25.499 1.00 91.75 563 VAL A O 1
ATOM 4147 N N . PRO A 1 564 ? -41.726 25.394 23.508 1.00 89.50 564 PRO A N 1
ATOM 4148 C CA . PRO A 1 564 ? -40.709 25.312 22.464 1.00 89.50 564 PRO A CA 1
ATOM 4149 C C . PRO A 1 564 ? -39.388 25.956 22.914 1.00 89.50 564 PRO A C 1
ATOM 4151 O O . PRO A 1 564 ? -39.360 27.110 23.347 1.00 89.50 564 PRO A O 1
ATOM 4154 N N . ALA A 1 565 ? -38.278 25.235 22.754 1.00 94.38 565 ALA A N 1
ATOM 4155 C CA . ALA A 1 565 ? -36.953 25.795 22.981 1.00 94.38 565 ALA A CA 1
ATOM 4156 C C . ALA A 1 565 ? -36.542 26.583 21.734 1.00 94.38 565 ALA A C 1
ATOM 4158 O O . ALA A 1 565 ? -36.046 26.025 20.752 1.00 94.38 565 ALA A O 1
ATOM 4159 N N . ASN A 1 566 ? -36.807 27.888 21.763 1.00 93.56 566 ASN A N 1
ATOM 4160 C CA . ASN A 1 566 ? -36.514 28.791 20.658 1.00 93.56 566 ASN A CA 1
ATOM 4161 C C . ASN A 1 566 ? -35.070 29.292 20.736 1.00 93.56 566 ASN A C 1
ATOM 4163 O O . ASN A 1 566 ? -34.669 29.922 21.717 1.00 93.56 566 ASN A O 1
ATOM 4167 N N . LYS A 1 567 ? -34.307 29.083 19.666 1.00 93.81 567 LYS A N 1
ATOM 4168 C CA . LYS A 1 567 ? -33.010 29.726 19.449 1.00 93.81 567 LYS A CA 1
ATOM 4169 C C . LYS A 1 567 ? -33.068 30.501 18.145 1.00 93.81 567 LYS A C 1
ATOM 4171 O O . LYS A 1 567 ? -33.348 29.940 17.088 1.00 93.81 567 LYS A O 1
ATOM 4176 N N . VAL A 1 568 ? -32.823 31.805 18.229 1.00 91.00 568 VAL A N 1
ATOM 4177 C CA . VAL A 1 568 ? -32.644 32.629 17.036 1.00 91.00 568 VAL A CA 1
ATOM 4178 C C . VAL A 1 568 ? -31.222 32.407 16.557 1.00 91.00 568 VAL A C 1
ATOM 4180 O O . VAL A 1 568 ? -30.269 32.722 17.268 1.00 91.00 568 VAL A O 1
ATOM 4183 N N . VAL A 1 569 ? -31.090 31.851 15.362 1.00 89.50 569 VAL A N 1
ATOM 4184 C CA . VAL A 1 569 ? -29.807 31.650 14.703 1.00 89.50 569 VAL A CA 1
ATOM 4185 C C . VAL A 1 569 ? -29.791 32.415 13.400 1.00 89.50 569 VAL A C 1
ATOM 4187 O O . VAL A 1 569 ? -30.797 32.529 12.702 1.00 89.50 569 VAL A O 1
ATOM 4190 N N . ASN A 1 570 ? -28.638 32.977 13.075 1.00 87.19 570 ASN A N 1
ATOM 4191 C CA . ASN A 1 570 ? -28.463 33.647 11.806 1.00 87.19 570 ASN A CA 1
ATOM 4192 C C . ASN A 1 570 ? -27.993 32.618 10.783 1.00 87.19 570 ASN A C 1
ATOM 4194 O O . ASN A 1 570 ? -26.857 32.159 10.856 1.00 87.19 570 ASN A O 1
ATOM 4198 N N . PHE A 1 571 ? -28.830 32.309 9.798 1.00 82.38 571 PHE A N 1
ATOM 4199 C CA . PHE A 1 571 ? -28.369 31.742 8.535 1.00 82.38 571 PHE A CA 1
ATOM 4200 C C . PHE A 1 571 ? -27.725 32.876 7.717 1.00 82.38 571 PHE A C 1
ATOM 4202 O O . PHE A 1 571 ? -28.177 33.228 6.625 1.00 82.38 571 PHE A O 1
ATOM 4209 N N . SER A 1 572 ? -26.716 33.540 8.295 1.00 64.62 572 SER A N 1
ATOM 4210 C CA . SER A 1 572 ? -25.910 34.523 7.580 1.00 64.62 572 SER A CA 1
ATOM 4211 C C . SER A 1 572 ? -25.055 33.787 6.575 1.00 64.62 572 SER A C 1
ATOM 4213 O O . SER A 1 572 ? -24.322 32.871 6.943 1.00 64.62 572 SER A O 1
ATOM 4215 N N . ALA A 1 573 ? -25.143 34.229 5.325 1.00 58.84 573 ALA A N 1
ATOM 4216 C CA . ALA A 1 573 ? -24.223 33.827 4.287 1.00 58.84 573 ALA A CA 1
ATOM 4217 C C . ALA A 1 573 ? -22.796 34.117 4.774 1.00 58.84 573 ALA A C 1
ATOM 4219 O O . ALA A 1 573 ? -22.414 35.278 4.948 1.00 58.84 573 ALA A O 1
ATOM 4220 N N . ASP A 1 574 ? -21.999 33.064 4.978 1.00 67.94 574 ASP A N 1
ATOM 4221 C CA . ASP A 1 574 ? -20.607 33.157 4.554 1.00 67.94 574 ASP A CA 1
ATOM 4222 C C . ASP A 1 574 ? -20.669 33.755 3.144 1.00 67.94 574 ASP A C 1
ATOM 4224 O O . ASP A 1 574 ? -21.449 33.277 2.327 1.00 67.94 574 ASP A O 1
ATOM 4228 N N . THR A 1 575 ? -20.012 34.886 2.918 1.00 71.62 575 THR A N 1
ATOM 4229 C CA . THR A 1 575 ? -19.934 35.537 1.596 1.00 71.62 575 THR A CA 1
ATOM 4230 C C . THR A 1 575 ? -18.523 35.436 1.031 1.00 71.62 575 THR A C 1
ATOM 4232 O O . THR A 1 575 ? -18.252 35.897 -0.079 1.00 71.62 575 THR A O 1
ATOM 4235 N N . ALA A 1 576 ? -17.598 34.852 1.799 1.00 78.81 576 ALA A N 1
ATOM 4236 C CA . ALA A 1 576 ? -16.230 34.676 1.376 1.00 78.81 576 ALA A CA 1
ATOM 4237 C C . ALA A 1 576 ? -16.170 33.469 0.441 1.00 78.81 576 ALA A C 1
ATOM 4239 O O . ALA A 1 576 ? -16.362 32.330 0.860 1.00 78.81 576 ALA A O 1
ATOM 4240 N N . ALA A 1 577 ? -15.856 33.724 -0.825 1.00 85.88 577 ALA A N 1
ATOM 4241 C CA . ALA A 1 577 ? -15.620 32.674 -1.802 1.00 85.88 577 ALA A CA 1
ATOM 4242 C C . ALA A 1 577 ? -14.556 31.670 -1.304 1.00 85.88 577 ALA A C 1
ATOM 4244 O O . ALA A 1 577 ? -13.573 32.081 -0.672 1.00 85.88 577 ALA A O 1
ATOM 4245 N N . PRO A 1 578 ? -14.705 30.365 -1.591 1.00 93.19 578 PRO A N 1
ATOM 4246 C CA . PRO A 1 578 ? -13.655 29.391 -1.320 1.00 93.19 578 PRO A CA 1
ATOM 4247 C C . PRO A 1 578 ? -12.388 29.738 -2.118 1.00 93.19 578 PRO A C 1
ATOM 4249 O O . PRO A 1 578 ? -12.454 30.048 -3.311 1.00 93.19 578 PRO A O 1
ATOM 4252 N N . THR A 1 579 ? -11.226 29.674 -1.466 1.00 92.94 579 THR A N 1
ATOM 4253 C CA . THR A 1 579 ? -9.913 29.950 -2.074 1.00 92.94 579 THR A CA 1
ATOM 4254 C C . THR A 1 579 ? -9.036 28.704 -2.065 1.00 92.94 579 THR A C 1
ATOM 4256 O O . THR A 1 579 ? -9.100 27.910 -1.128 1.00 92.94 579 THR A O 1
ATOM 4259 N N . ILE A 1 580 ? -8.222 28.523 -3.110 1.00 94.94 580 ILE A N 1
ATOM 4260 C CA . ILE A 1 580 ? -7.302 27.383 -3.232 1.00 94.94 580 ILE A CA 1
ATOM 4261 C C . ILE A 1 580 ? -6.139 27.575 -2.251 1.00 94.94 580 ILE A C 1
ATOM 4263 O O . ILE A 1 580 ? -5.466 28.603 -2.279 1.00 94.94 580 ILE A O 1
ATOM 4267 N N . THR A 1 581 ? -5.901 26.588 -1.392 1.00 94.44 581 THR A N 1
ATOM 4268 C CA . THR A 1 581 ? -4.801 26.563 -0.414 1.00 94.44 581 THR A CA 1
ATOM 4269 C C . THR A 1 581 ? -3.623 25.732 -0.898 1.00 94.44 581 THR A C 1
ATOM 4271 O O . THR A 1 581 ? -2.477 26.052 -0.591 1.00 94.44 581 THR A O 1
ATOM 4274 N N . SER A 1 582 ? -3.884 24.671 -1.660 1.00 93.31 582 SER A N 1
ATOM 4275 C CA . SER A 1 582 ? -2.849 23.840 -2.268 1.00 93.31 582 SER A CA 1
ATOM 4276 C C . SER A 1 582 ? -3.371 23.110 -3.498 1.00 93.31 582 SER A C 1
ATOM 4278 O O . SER A 1 582 ? -4.578 22.989 -3.718 1.00 93.31 582 SER A O 1
ATOM 4280 N N . SER A 1 583 ? -2.445 22.591 -4.295 1.00 93.88 583 SER A N 1
ATOM 4281 C CA . SER A 1 583 ? -2.760 21.725 -5.419 1.00 93.88 583 SER A CA 1
ATOM 4282 C C . SER A 1 583 ? -1.680 20.682 -5.630 1.00 93.88 583 SER A C 1
ATOM 4284 O O . SER A 1 583 ? -0.503 20.958 -5.402 1.00 93.88 583 SER A O 1
ATOM 4286 N N . LYS A 1 584 ? -2.066 19.515 -6.135 1.00 93.00 584 LYS A N 1
ATOM 4287 C CA . LYS A 1 584 ? -1.131 18.475 -6.571 1.00 93.00 584 LYS A CA 1
ATOM 4288 C C . LYS A 1 584 ? -1.678 17.743 -7.783 1.00 93.00 584 LYS A C 1
ATOM 4290 O O . LYS A 1 584 ? -2.888 17.665 -7.964 1.00 93.00 584 LYS A O 1
ATOM 4295 N N . VAL A 1 585 ? -0.784 17.172 -8.576 1.00 92.00 585 VAL A N 1
ATOM 4296 C CA . VAL A 1 585 ? -1.150 16.165 -9.571 1.00 92.00 585 VAL A CA 1
ATOM 4297 C C . VAL A 1 585 ? -0.892 14.803 -8.939 1.00 92.00 585 VAL A C 1
ATOM 4299 O O . VAL A 1 585 ? 0.219 14.529 -8.491 1.00 92.00 585 VAL A O 1
ATOM 4302 N N . GLU A 1 586 ? -1.927 13.979 -8.832 1.00 87.31 586 GLU A N 1
ATOM 4303 C CA . GLU A 1 586 ? -1.875 12.661 -8.198 1.00 87.31 586 GLU A CA 1
ATOM 4304 C C . GLU A 1 586 ? -2.347 11.593 -9.178 1.00 87.31 586 GLU A C 1
ATOM 4306 O O . GLU A 1 586 ? -3.306 11.802 -9.919 1.00 87.31 586 GLU A O 1
ATOM 4311 N N . LYS A 1 587 ? -1.679 10.437 -9.175 1.00 82.25 587 LYS A N 1
ATOM 4312 C CA . LYS A 1 587 ? -2.131 9.274 -9.937 1.00 82.25 587 LYS A CA 1
ATOM 4313 C C . LYS A 1 587 ? -3.104 8.461 -9.095 1.00 82.25 587 LYS A C 1
ATOM 4315 O O . LYS A 1 587 ? -2.712 7.907 -8.074 1.00 82.25 587 LYS A O 1
ATOM 4320 N N . ILE A 1 588 ? -4.346 8.372 -9.552 1.00 73.00 588 ILE A N 1
ATOM 4321 C CA . ILE A 1 588 ? -5.389 7.513 -8.988 1.00 73.00 588 ILE A CA 1
ATOM 4322 C C . ILE A 1 588 ? -5.675 6.462 -10.060 1.00 73.00 588 ILE A C 1
ATOM 4324 O O . ILE A 1 588 ? -6.014 6.808 -11.190 1.00 73.00 588 ILE A O 1
ATOM 4328 N N . ASP A 1 589 ? -5.415 5.192 -9.751 1.00 68.94 589 ASP A N 1
ATOM 4329 C CA . ASP A 1 589 ? -5.538 4.066 -10.693 1.00 68.94 589 ASP A CA 1
ATOM 4330 C C . ASP A 1 589 ? -4.757 4.245 -12.017 1.00 68.94 589 ASP A C 1
ATOM 4332 O O . ASP A 1 589 ? -5.182 3.816 -13.087 1.00 68.94 589 ASP A O 1
ATOM 4336 N N . GLY A 1 590 ? -3.582 4.888 -11.961 1.00 63.84 590 GLY A N 1
ATOM 4337 C CA . GLY A 1 590 ? -2.715 5.125 -13.131 1.00 63.84 590 GLY A CA 1
ATOM 4338 C C . GLY A 1 590 ? -3.117 6.324 -14.001 1.00 63.84 590 GLY A C 1
ATOM 4339 O O . GLY A 1 590 ? -2.393 6.673 -14.939 1.00 63.84 590 GLY A O 1
ATOM 4340 N N . ILE A 1 591 ? -4.221 6.990 -13.655 1.00 76.00 591 ILE A N 1
ATOM 4341 C CA . ILE A 1 591 ? -4.708 8.212 -14.292 1.00 76.00 591 ILE A CA 1
ATOM 4342 C C . ILE A 1 591 ? -4.302 9.418 -13.445 1.00 76.00 591 ILE A C 1
ATOM 4344 O O . ILE A 1 591 ? -4.494 9.425 -12.233 1.00 76.00 591 ILE A O 1
ATOM 4348 N N . GLU A 1 592 ? -3.735 10.450 -14.068 1.00 84.88 592 GLU A N 1
ATOM 4349 C CA . GLU A 1 592 ? -3.429 11.700 -13.371 1.00 84.88 592 GLU A CA 1
ATOM 4350 C C . GLU A 1 592 ? -4.664 12.586 -13.171 1.00 84.88 592 GLU A C 1
ATOM 4352 O O . GLU A 1 592 ? -5.368 12.932 -14.125 1.00 84.88 592 GLU A O 1
ATOM 4357 N N . TYR A 1 593 ? -4.843 13.036 -11.932 1.00 89.81 593 TYR A N 1
ATOM 4358 C CA . TYR A 1 593 ? -5.831 14.022 -11.517 1.00 89.81 593 TYR A CA 1
ATOM 4359 C C . TYR A 1 593 ? -5.128 15.248 -10.940 1.00 89.81 593 TYR A C 1
ATOM 4361 O O . TYR A 1 593 ? -4.221 15.122 -10.118 1.00 89.81 593 TYR A O 1
ATOM 4369 N N . LEU A 1 594 ? -5.581 16.441 -11.314 1.00 92.25 594 LEU A N 1
ATOM 4370 C CA . LEU A 1 594 ? -5.285 17.666 -10.584 1.00 92.25 594 LEU A CA 1
ATOM 4371 C C . LEU A 1 594 ? -6.215 17.737 -9.373 1.00 92.25 594 LEU A C 1
ATOM 4373 O O . LEU A 1 594 ? -7.418 17.945 -9.512 1.00 92.25 594 LEU A O 1
ATOM 4377 N N . VAL A 1 595 ? -5.653 17.573 -8.183 1.00 94.50 595 VAL A N 1
ATOM 4378 C CA . VAL A 1 595 ? -6.357 17.758 -6.916 1.00 94.50 595 VAL A CA 1
ATOM 4379 C C . VAL A 1 595 ? -6.173 19.202 -6.469 1.00 94.50 595 VAL A C 1
ATOM 4381 O O . VAL A 1 595 ? -5.042 19.664 -6.306 1.00 94.50 595 VAL A O 1
ATOM 4384 N N . LEU A 1 596 ? -7.284 19.907 -6.268 1.00 95.38 596 LEU A N 1
ATOM 4385 C CA . LEU A 1 596 ? -7.330 21.274 -5.755 1.00 95.38 596 LEU A CA 1
ATOM 4386 C C . LEU A 1 596 ? -7.905 21.249 -4.341 1.00 95.38 596 LEU A C 1
ATOM 4388 O O . LEU A 1 596 ? -9.035 20.801 -4.147 1.00 95.38 596 LEU A O 1
ATOM 4392 N N . THR A 1 597 ? -7.143 21.748 -3.372 1.00 95.44 597 THR A N 1
ATOM 4393 C CA . THR A 1 597 ? -7.570 21.887 -1.975 1.00 95.44 597 THR A CA 1
ATOM 4394 C C . THR A 1 597 ? -7.990 23.326 -1.723 1.00 95.44 597 THR A C 1
ATOM 4396 O O . THR A 1 597 ? -7.259 24.253 -2.069 1.00 95.44 597 THR A O 1
ATOM 4399 N N . TYR A 1 598 ? -9.137 23.520 -1.085 1.00 94.38 598 TYR A N 1
ATOM 4400 C CA . TYR A 1 598 ? -9.690 24.817 -0.717 1.00 94.38 598 TYR A CA 1
ATOM 4401 C C . TYR A 1 598 ? -9.576 25.068 0.789 1.00 94.38 598 TYR A C 1
ATOM 4403 O O . TYR A 1 598 ? -9.312 24.164 1.579 1.00 94.38 598 TYR A O 1
ATOM 4411 N N . ASN A 1 599 ? -9.780 26.315 1.209 1.00 90.88 599 ASN A N 1
ATOM 4412 C CA . ASN A 1 599 ? -9.784 26.718 2.619 1.00 90.88 599 ASN A CA 1
ATOM 4413 C C . ASN A 1 599 ? -11.067 26.338 3.384 1.00 90.88 599 ASN A C 1
ATOM 4415 O O . ASN A 1 599 ? -11.147 26.577 4.587 1.00 90.88 599 ASN A O 1
ATOM 4419 N N . LYS A 1 600 ? -12.069 25.768 2.708 1.00 89.31 600 LYS A N 1
ATOM 4420 C CA . LYS A 1 600 ? -13.342 25.321 3.287 1.00 89.31 600 LYS A CA 1
ATOM 4421 C C . LYS A 1 600 ? -13.933 24.166 2.477 1.00 89.31 600 LYS A C 1
ATOM 4423 O O . LYS A 1 600 ? -13.454 23.878 1.384 1.00 89.31 600 LYS A O 1
ATOM 4428 N N . ASN A 1 601 ? -14.960 23.508 3.018 1.00 87.31 601 ASN A N 1
ATOM 4429 C CA . ASN A 1 601 ? -15.692 22.468 2.294 1.00 87.31 601 ASN A CA 1
ATOM 4430 C C . ASN A 1 601 ? -16.387 23.054 1.063 1.00 87.31 601 ASN A C 1
ATOM 4432 O O . ASN A 1 601 ? -17.014 24.113 1.140 1.00 87.31 601 ASN A O 1
ATOM 4436 N N . VAL A 1 602 ? -16.292 22.335 -0.049 1.00 90.81 602 VAL A N 1
ATOM 4437 C CA . VAL A 1 602 ? -16.826 22.748 -1.345 1.00 90.81 602 VAL A CA 1
ATOM 4438 C C . VAL A 1 602 ? -17.654 21.640 -1.984 1.00 90.81 602 VAL A C 1
ATOM 4440 O O . VAL A 1 602 ? -17.594 20.484 -1.579 1.00 90.81 602 VAL A O 1
ATOM 4443 N N . THR A 1 603 ? -18.422 22.019 -2.996 1.00 89.31 603 THR A N 1
ATOM 4444 C CA . THR A 1 603 ? -19.134 21.166 -3.942 1.00 89.31 603 THR A CA 1
ATOM 4445 C C . THR A 1 603 ? -18.566 21.427 -5.334 1.00 89.31 603 THR A C 1
ATOM 4447 O O . THR A 1 603 ? -18.278 22.571 -5.692 1.00 89.31 603 THR A O 1
ATOM 4450 N N . ALA A 1 604 ? -18.386 20.368 -6.119 1.00 89.50 604 ALA A N 1
ATOM 4451 C CA . ALA A 1 604 ? -17.918 20.461 -7.497 1.00 89.50 604 ALA A CA 1
ATOM 4452 C C . ALA A 1 604 ? -19.060 20.918 -8.423 1.00 89.50 604 ALA A C 1
ATOM 4454 O O . ALA A 1 604 ? -20.117 20.286 -8.448 1.00 89.50 604 ALA A O 1
ATOM 4455 N N . ASN A 1 605 ? -18.851 21.987 -9.200 1.00 88.25 605 ASN A N 1
ATOM 4456 C CA . ASN A 1 605 ? -19.847 22.450 -10.168 1.00 88.25 605 ASN A CA 1
ATOM 4457 C C . ASN A 1 605 ? -19.656 21.797 -11.529 1.00 88.25 605 ASN A C 1
ATOM 4459 O O . ASN A 1 605 ? -18.541 21.724 -12.055 1.00 88.25 605 ASN A O 1
ATOM 4463 N N . ALA A 1 606 ? -20.771 21.375 -12.123 1.00 83.25 606 ALA A N 1
ATOM 4464 C CA . ALA A 1 606 ? -20.768 20.742 -13.427 1.00 83.25 606 ALA A CA 1
ATOM 4465 C C . ALA A 1 606 ? -20.855 21.744 -14.590 1.00 83.25 606 ALA A C 1
ATOM 4467 O O . ALA A 1 606 ? -21.460 22.806 -14.468 1.00 83.25 606 ALA A O 1
ATOM 4468 N N . GLY A 1 607 ? -20.300 21.372 -15.747 1.00 81.00 607 GLY A N 1
ATOM 4469 C CA . GLY A 1 607 ? -20.436 22.124 -17.005 1.00 81.00 607 GLY A CA 1
ATOM 4470 C C . GLY A 1 607 ? -19.552 23.370 -17.129 1.00 81.00 607 GLY A C 1
ATOM 4471 O O . GLY A 1 607 ? -19.814 24.223 -17.972 1.00 81.00 607 GLY A O 1
ATOM 4472 N N . VAL A 1 608 ? -18.509 23.475 -16.309 1.00 87.81 608 VAL A N 1
ATOM 4473 C CA . VAL A 1 608 ? -17.546 24.579 -16.305 1.00 87.81 608 VAL A CA 1
ATOM 4474 C C . VAL A 1 608 ? -16.346 24.221 -17.189 1.00 87.81 608 VAL A C 1
ATOM 4476 O O . VAL A 1 608 ? -15.847 23.097 -17.127 1.00 87.81 608 VAL A O 1
ATOM 4479 N N . THR A 1 609 ? -15.878 25.167 -18.011 1.00 89.38 609 THR A N 1
ATOM 4480 C CA . THR A 1 609 ? -14.774 24.961 -18.968 1.00 89.38 609 THR A CA 1
ATOM 4481 C C . THR A 1 609 ? -13.483 25.627 -18.493 1.00 89.38 609 THR A C 1
ATOM 4483 O O . THR A 1 609 ? -13.458 26.835 -18.269 1.00 89.38 609 THR A O 1
ATOM 4486 N N . ILE A 1 610 ? -12.394 24.864 -18.409 1.00 93.00 610 ILE A N 1
ATOM 4487 C CA . ILE A 1 610 ? -11.045 25.332 -18.065 1.00 93.00 610 ILE A CA 1
ATOM 4488 C C . ILE A 1 610 ? -10.204 25.390 -19.342 1.00 93.00 610 ILE A C 1
ATOM 4490 O O . ILE A 1 610 ? -10.023 24.382 -20.028 1.00 93.00 610 ILE A O 1
ATOM 4494 N N . ASN A 1 611 ? -9.659 26.570 -19.634 1.00 91.69 611 ASN A N 1
ATOM 4495 C CA . ASN A 1 611 ? -8.794 26.822 -20.787 1.00 91.69 611 ASN A CA 1
ATOM 4496 C C . ASN A 1 611 ? -7.358 27.113 -20.337 1.00 91.69 611 ASN A C 1
ATOM 4498 O O . ASN A 1 611 ? -7.122 27.558 -19.212 1.00 91.69 611 ASN A O 1
ATOM 4502 N N . GLY A 1 612 ? -6.391 26.888 -21.224 1.00 93.31 612 GLY A N 1
ATOM 4503 C CA . GLY A 1 612 ? -4.984 27.114 -20.916 1.00 93.31 612 GLY A CA 1
ATOM 4504 C C . GLY A 1 612 ? -4.048 26.823 -22.079 1.00 93.31 612 GLY A C 1
ATOM 4505 O O . GLY A 1 612 ? -4.467 26.654 -23.226 1.00 93.31 612 GLY A O 1
ATOM 4506 N N . SER A 1 613 ? -2.766 26.752 -21.764 1.00 93.25 613 SER A N 1
ATOM 4507 C CA . SER A 1 613 ? -1.687 26.441 -22.691 1.00 93.25 613 SER A CA 1
ATOM 4508 C C . SER A 1 613 ? -0.596 25.635 -21.991 1.00 93.25 613 SER A C 1
ATOM 4510 O O . SER A 1 613 ? -0.556 25.544 -20.766 1.00 93.25 613 SER A O 1
ATOM 4512 N N . TYR A 1 614 ? 0.301 25.044 -22.767 1.00 91.88 614 TYR A N 1
ATOM 4513 C CA . TYR A 1 614 ? 1.550 24.465 -22.278 1.00 91.88 614 TYR A CA 1
ATOM 4514 C C . TYR A 1 614 ? 2.710 24.985 -23.127 1.00 91.88 614 TYR A C 1
ATOM 4516 O O . TYR A 1 614 ? 2.509 25.410 -24.268 1.00 91.88 614 TYR A O 1
ATOM 4524 N N . VAL A 1 615 ? 3.923 24.974 -22.575 1.00 80.94 615 VAL A N 1
ATOM 4525 C CA . VAL A 1 615 ? 5.139 25.301 -23.332 1.00 80.94 615 VAL A CA 1
ATOM 4526 C C . VAL A 1 615 ? 5.829 24.003 -23.728 1.00 80.94 615 VAL A C 1
ATOM 4528 O O . VAL A 1 615 ? 6.143 23.179 -22.875 1.00 80.94 615 VAL A O 1
ATOM 4531 N N . ASP A 1 616 ? 6.078 23.833 -25.023 1.00 74.88 616 ASP A N 1
ATOM 4532 C CA . ASP A 1 616 ? 6.860 22.729 -25.582 1.00 74.88 616 ASP A CA 1
ATOM 4533 C C . ASP A 1 616 ? 7.887 23.310 -26.554 1.00 74.88 616 ASP A C 1
ATOM 4535 O O . ASP A 1 616 ? 7.540 24.126 -27.408 1.00 74.88 616 ASP A O 1
ATOM 4539 N N . ASN A 1 617 ? 9.163 22.954 -26.391 1.00 74.19 617 ASN A N 1
ATOM 4540 C CA . ASN A 1 617 ? 10.279 23.501 -27.179 1.00 74.19 617 ASN A CA 1
ATOM 4541 C C . ASN A 1 617 ? 10.277 25.041 -27.293 1.00 74.19 617 ASN A C 1
ATOM 4543 O O . ASN A 1 617 ? 10.456 25.589 -28.378 1.00 74.19 617 ASN A O 1
ATOM 4547 N N . TYR A 1 618 ? 10.068 25.742 -26.174 1.00 77.12 618 TYR A N 1
ATOM 4548 C CA . TYR A 1 618 ? 9.983 27.213 -26.100 1.00 77.12 618 TYR A CA 1
ATOM 4549 C C . TYR A 1 618 ? 8.791 27.847 -26.847 1.00 77.12 618 TYR A C 1
ATOM 4551 O O . TYR A 1 618 ? 8.720 29.071 -26.949 1.00 77.12 618 TYR A O 1
ATOM 4559 N N . VAL A 1 619 ? 7.830 27.050 -27.327 1.00 70.94 619 VAL A N 1
ATOM 4560 C CA . VAL A 1 619 ? 6.609 27.527 -27.991 1.00 70.94 619 VAL A CA 1
ATOM 4561 C C . VAL A 1 619 ? 5.398 27.316 -27.083 1.00 70.94 619 VAL A C 1
ATOM 4563 O O . VAL A 1 619 ? 5.102 26.196 -26.666 1.00 70.94 619 VAL A O 1
ATOM 4566 N N . THR A 1 620 ? 4.664 28.393 -26.797 1.00 88.69 620 THR A N 1
ATOM 4567 C CA . THR A 1 620 ? 3.391 28.335 -26.063 1.00 88.69 620 THR A CA 1
ATOM 4568 C C . THR A 1 620 ? 2.280 27.834 -26.983 1.00 88.69 620 THR A C 1
ATOM 4570 O O . THR A 1 620 ? 1.916 28.509 -27.944 1.00 88.69 620 THR A O 1
ATOM 4573 N N . THR A 1 621 ? 1.717 26.669 -26.671 1.00 89.25 621 THR A N 1
ATOM 4574 C CA . THR A 1 621 ? 0.669 26.009 -27.463 1.00 89.25 621 THR A CA 1
ATOM 4575 C C . THR A 1 621 ? -0.637 25.939 -26.663 1.00 89.25 621 THR A C 1
ATOM 4577 O O . THR A 1 621 ? -0.598 25.538 -25.498 1.00 89.25 621 THR A O 1
ATOM 4580 N N . PRO A 1 622 ? -1.801 26.310 -27.233 1.00 91.69 622 PRO A N 1
ATOM 4581 C CA . PRO A 1 622 ? -3.095 26.128 -26.573 1.00 91.69 622 PRO A CA 1
ATOM 4582 C C . PRO A 1 622 ? -3.360 24.657 -26.226 1.00 91.69 622 PRO A C 1
ATOM 4584 O O . PRO A 1 622 ? -3.087 23.769 -27.034 1.00 91.69 622 PRO A O 1
ATOM 4587 N N . MET A 1 623 ? -3.908 24.391 -25.039 1.00 90.44 623 MET A N 1
ATOM 4588 C CA . MET A 1 623 ? -4.301 23.038 -24.631 1.00 90.44 623 MET A CA 1
ATOM 4589 C C . MET A 1 623 ? -5.761 22.732 -25.020 1.00 90.44 623 MET A C 1
ATOM 4591 O O . MET A 1 623 ? -6.562 23.664 -25.137 1.00 90.44 623 MET A O 1
ATOM 4595 N N . PRO A 1 624 ? -6.157 21.451 -25.154 1.00 87.81 624 PRO A N 1
ATOM 4596 C CA . PRO A 1 624 ? -7.569 21.070 -25.191 1.00 87.81 624 PRO A CA 1
ATOM 4597 C C . PRO A 1 624 ? -8.302 21.529 -23.921 1.00 87.81 624 PRO A C 1
ATOM 4599 O O . PRO A 1 624 ? -7.798 21.348 -22.814 1.00 87.81 624 PRO A O 1
ATOM 4602 N N . ALA A 1 625 ? -9.493 22.112 -24.064 1.00 85.88 625 ALA A N 1
ATOM 4603 C CA . ALA A 1 625 ? -10.265 22.583 -22.916 1.00 85.88 625 ALA A CA 1
ATOM 4604 C C . ALA A 1 625 ? -10.729 21.415 -22.023 1.00 85.88 625 ALA A C 1
ATOM 4606 O O . ALA A 1 625 ? -11.191 20.388 -22.525 1.00 85.88 625 ALA A O 1
ATOM 4607 N N . LEU A 1 626 ? -10.652 21.582 -20.699 1.00 86.94 626 LEU A N 1
ATOM 4608 C CA . LEU A 1 626 ? -11.218 20.630 -19.731 1.00 86.94 626 LEU A CA 1
ATOM 4609 C C . LEU A 1 626 ? -12.650 21.051 -19.397 1.00 86.94 626 LEU A C 1
ATOM 4611 O O . LEU A 1 626 ? -12.894 22.238 -19.203 1.00 86.94 626 LEU A O 1
ATOM 4615 N N . THR A 1 627 ? -13.596 20.113 -19.310 1.00 80.31 627 THR A N 1
ATOM 4616 C CA . THR A 1 627 ? -15.002 20.419 -18.975 1.00 80.31 627 THR A CA 1
ATOM 4617 C C . THR A 1 627 ? -15.509 19.551 -17.824 1.00 80.31 627 THR A C 1
ATOM 4619 O O . THR A 1 627 ? -15.246 18.349 -17.790 1.00 80.31 627 THR A O 1
ATOM 4622 N N . THR A 1 628 ? -16.260 20.139 -16.888 1.00 79.62 628 THR A N 1
ATOM 4623 C CA . THR A 1 628 ? -16.740 19.457 -15.666 1.00 79.62 628 THR A CA 1
ATOM 4624 C C . THR A 1 628 ? -18.157 18.844 -15.788 1.00 79.62 628 THR A C 1
ATOM 4626 O O . THR A 1 628 ? -18.879 18.759 -14.809 1.00 79.62 628 THR A O 1
ATOM 4629 N N . GLY A 1 629 ? -18.651 18.478 -16.979 1.00 64.44 629 GLY A N 1
ATOM 4630 C CA . GLY A 1 629 ? -20.078 18.143 -17.226 1.00 64.44 629 GLY A CA 1
ATOM 4631 C C . GLY A 1 629 ? -20.640 16.831 -16.625 1.00 64.44 629 GLY A C 1
ATOM 4632 O O . GLY A 1 629 ? -19.903 15.906 -16.320 1.00 64.44 629 GLY A O 1
ATOM 4633 N N . ALA A 1 630 ? -21.979 16.715 -16.548 1.00 44.97 630 ALA A N 1
ATOM 4634 C CA . ALA A 1 630 ? -22.739 15.617 -15.908 1.00 44.97 630 ALA A CA 1
ATOM 4635 C C . ALA A 1 630 ? -22.626 14.212 -16.553 1.00 44.97 630 ALA A C 1
ATOM 4637 O O . ALA A 1 630 ? -23.064 13.232 -15.958 1.00 44.97 630 ALA A O 1
ATOM 4638 N N . ALA A 1 631 ? -22.044 14.098 -17.750 1.00 39.03 631 ALA A N 1
ATOM 4639 C CA . ALA A 1 631 ? -21.684 12.816 -18.371 1.00 39.03 631 ALA A CA 1
ATOM 4640 C C . ALA A 1 631 ? -20.229 12.400 -18.066 1.00 39.03 631 ALA A C 1
ATOM 4642 O O . ALA A 1 631 ? -19.754 11.395 -18.588 1.00 39.03 631 ALA A O 1
ATOM 4643 N N . ASN A 1 632 ? -19.520 13.183 -17.245 1.00 43.62 632 ASN A N 1
ATOM 4644 C CA . ASN A 1 632 ? -18.131 12.973 -16.878 1.00 43.62 632 ASN A CA 1
ATOM 4645 C C . ASN A 1 632 ? -18.022 12.826 -15.350 1.00 43.62 632 ASN A C 1
ATOM 4647 O O . ASN A 1 632 ? -18.118 13.801 -14.610 1.00 43.62 632 ASN A O 1
ATOM 4651 N N . THR A 1 633 ? -17.811 11.603 -14.862 1.00 52.44 633 THR A N 1
ATOM 4652 C CA . THR A 1 633 ? -17.635 11.265 -13.431 1.00 52.44 633 THR A CA 1
ATOM 4653 C C . THR A 1 633 ? -16.308 11.766 -12.836 1.00 52.44 633 THR A C 1
ATOM 4655 O O . THR A 1 633 ? -15.957 11.423 -11.710 1.00 52.44 633 THR A O 1
ATOM 4658 N N . ALA A 1 634 ? -15.556 12.558 -13.598 1.00 67.19 634 ALA A N 1
ATOM 4659 C CA . ALA A 1 634 ? -14.139 12.818 -13.400 1.00 67.19 634 ALA A CA 1
ATOM 4660 C C . ALA A 1 634 ? -13.793 14.150 -12.709 1.00 67.19 634 ALA A C 1
ATOM 4662 O O . ALA A 1 634 ? -12.634 14.365 -12.347 1.00 67.19 634 ALA A O 1
ATOM 4663 N N . PHE A 1 635 ? -14.776 15.044 -12.520 1.00 86.56 635 PHE A N 1
ATOM 4664 C CA . PHE A 1 635 ? -14.652 16.204 -11.631 1.00 86.56 635 PHE A CA 1
ATOM 4665 C C . PHE A 1 635 ? -15.539 16.013 -10.400 1.00 86.56 635 PHE A C 1
ATOM 4667 O O . PHE A 1 635 ? -16.762 16.110 -10.489 1.00 86.56 635 PHE A O 1
ATOM 4674 N N . ALA A 1 636 ? -14.932 15.691 -9.259 1.00 87.94 636 ALA A N 1
ATOM 4675 C CA . ALA A 1 636 ? -15.656 15.252 -8.065 1.00 87.94 636 ALA A CA 1
ATOM 4676 C C . ALA A 1 636 ? -14.952 15.675 -6.772 1.00 87.94 636 ALA A C 1
ATOM 4678 O O . ALA A 1 636 ? -13.807 16.126 -6.795 1.00 87.94 636 ALA A O 1
ATOM 4679 N N . LEU A 1 637 ? -15.624 15.494 -5.631 1.00 87.94 637 LEU A N 1
ATOM 4680 C CA . LEU A 1 637 ? -14.990 15.637 -4.321 1.00 87.94 637 LEU A CA 1
ATOM 4681 C C . LEU A 1 637 ? -13.878 14.599 -4.155 1.00 87.94 637 LEU A C 1
ATOM 4683 O O . LEU A 1 637 ? -14.073 13.413 -4.410 1.00 87.94 637 LEU A O 1
ATOM 4687 N N . TYR A 1 638 ? -12.721 15.043 -3.680 1.00 85.81 638 TYR A N 1
ATOM 4688 C CA . TYR A 1 638 ? -11.592 14.175 -3.382 1.00 85.81 638 TYR A CA 1
ATOM 4689 C C . TYR A 1 638 ? -11.679 13.713 -1.923 1.00 85.81 638 TYR A C 1
ATOM 4691 O O . TYR A 1 638 ? -11.671 14.543 -1.013 1.00 85.81 638 TYR A O 1
ATOM 4699 N N . LYS A 1 639 ? -11.780 12.393 -1.708 1.00 79.88 639 LYS A N 1
ATOM 4700 C CA . LYS A 1 639 ? -11.843 11.726 -0.387 1.00 79.88 639 LYS A CA 1
ATOM 4701 C C . LYS A 1 639 ? -12.871 12.341 0.593 1.00 79.88 639 LYS A C 1
ATOM 4703 O O . LYS A 1 639 ? -12.482 12.785 1.672 1.00 79.88 639 LYS A O 1
ATOM 4708 N N . PRO A 1 640 ? -14.169 12.414 0.237 1.00 74.62 640 PRO A N 1
ATOM 4709 C CA . PRO A 1 640 ? -15.172 13.010 1.113 1.00 74.62 640 PRO A CA 1
ATOM 4710 C C . PRO A 1 640 ? -15.441 12.172 2.374 1.00 74.62 640 PRO A C 1
ATOM 4712 O O . PRO A 1 640 ? -15.464 10.944 2.314 1.00 74.62 640 PRO A O 1
ATOM 4715 N N . VAL A 1 641 ? -15.726 12.849 3.489 1.00 51.16 641 VAL A N 1
ATOM 4716 C CA . VAL A 1 641 ? -16.254 12.267 4.738 1.00 51.16 641 VAL A CA 1
ATOM 4717 C C . VAL A 1 641 ? -17.669 12.811 4.928 1.00 51.16 641 VAL A C 1
ATOM 4719 O O . VAL A 1 641 ? -17.873 14.022 4.853 1.00 51.16 641 VAL A O 1
ATOM 4722 N N . ASP A 1 642 ? -18.661 11.932 5.078 1.00 65.94 642 ASP A N 1
ATOM 4723 C CA . ASP A 1 642 ? -20.091 12.291 5.139 1.00 65.94 642 ASP A CA 1
ATOM 4724 C C . ASP A 1 642 ? -20.552 13.206 3.987 1.00 65.94 642 ASP A C 1
ATOM 4726 O O . ASP A 1 642 ? -21.313 14.159 4.171 1.00 65.94 642 ASP A O 1
ATOM 4730 N N . GLY A 1 643 ? -20.034 12.954 2.779 1.00 66.88 643 GLY A N 1
ATOM 4731 C CA . GLY A 1 643 ? -20.353 13.737 1.581 1.00 66.88 643 GLY A CA 1
ATOM 4732 C C . GLY A 1 643 ? -19.721 15.135 1.530 1.00 66.88 643 GLY A C 1
ATOM 4733 O O . GLY A 1 643 ? -20.052 15.906 0.633 1.00 66.88 643 GLY A O 1
ATOM 4734 N N . LYS A 1 644 ? -18.809 15.475 2.450 1.00 75.19 644 LYS A N 1
ATOM 4735 C CA . LYS A 1 644 ? -18.116 16.772 2.506 1.00 75.19 644 LYS A CA 1
ATOM 4736 C C . LYS A 1 644 ? -16.629 16.596 2.211 1.00 75.19 644 LYS A C 1
ATOM 4738 O O . LYS A 1 644 ? -16.004 15.657 2.697 1.00 75.19 644 LYS A O 1
ATOM 4743 N N . SER A 1 645 ? -16.045 17.512 1.442 1.00 87.44 645 SER A N 1
ATOM 4744 C CA . SER A 1 645 ? -14.594 17.596 1.258 1.00 87.44 645 SER A CA 1
ATOM 4745 C C . SER A 1 645 ? -14.155 19.036 1.027 1.00 87.44 645 SER A C 1
ATOM 4747 O O . SER A 1 645 ? -14.861 19.824 0.398 1.00 87.44 645 SER A O 1
ATOM 4749 N N . MET A 1 646 ? -12.953 19.364 1.496 1.00 93.31 646 MET A N 1
ATOM 4750 C CA . MET A 1 646 ? -12.259 20.606 1.149 1.00 93.31 646 MET A CA 1
ATOM 4751 C C . MET A 1 646 ? -11.530 20.502 -0.192 1.00 93.31 646 MET A C 1
ATOM 4753 O O . MET A 1 646 ? -10.928 21.472 -0.632 1.00 93.31 646 MET A O 1
ATOM 4757 N N . SER A 1 647 ? -11.525 19.330 -0.825 1.00 94.75 647 SER A N 1
ATOM 4758 C CA . SER A 1 647 ? -10.762 19.072 -2.041 1.00 94.75 647 SER A CA 1
ATOM 4759 C C . SER A 1 647 ? -11.650 18.559 -3.165 1.00 94.75 647 SER A C 1
ATOM 4761 O O . SER A 1 647 ? -12.586 17.793 -2.938 1.00 94.75 647 SER A O 1
ATOM 4763 N N . VAL A 1 648 ? -11.302 18.930 -4.392 1.00 92.75 648 VAL A N 1
ATOM 4764 C CA . VAL A 1 648 ? -11.858 18.350 -5.620 1.00 92.75 648 VAL A CA 1
ATOM 4765 C C . VAL A 1 648 ? -10.740 17.749 -6.453 1.00 92.75 648 VAL A C 1
ATOM 4767 O O . VAL A 1 648 ? -9.597 18.196 -6.381 1.00 92.75 648 VAL A O 1
ATOM 4770 N N . GLN A 1 649 ? -11.070 16.746 -7.250 1.00 91.62 649 GLN A N 1
ATOM 4771 C CA . GLN A 1 649 ? -10.174 16.160 -8.238 1.00 91.62 649 GLN A CA 1
ATOM 4772 C C . GLN A 1 649 ? -10.691 16.469 -9.637 1.00 91.62 649 GLN A C 1
ATOM 4774 O O . GLN A 1 649 ? -11.893 16.383 -9.869 1.00 91.62 649 GLN A O 1
ATOM 4779 N N . LEU A 1 650 ? -9.786 16.817 -10.547 1.00 89.56 650 LEU A N 1
ATOM 4780 C CA . LEU A 1 650 ? -10.039 17.024 -11.966 1.00 89.56 650 LEU A CA 1
ATOM 4781 C C . LEU A 1 650 ? -9.162 16.069 -12.762 1.00 89.56 650 LEU A C 1
ATOM 4783 O O . LEU A 1 650 ? -7.941 16.216 -12.776 1.00 89.56 650 LEU A O 1
ATOM 4787 N N . GLU A 1 651 ? -9.772 15.102 -13.428 1.00 88.38 651 GLU A N 1
ATOM 4788 C CA . GLU A 1 651 ? -9.038 14.204 -14.312 1.00 88.38 651 GLU A CA 1
ATOM 4789 C C . GLU A 1 651 ? -8.412 14.964 -15.477 1.00 88.38 651 GLU A C 1
ATOM 4791 O O . GLU A 1 651 ? -9.031 15.838 -16.088 1.00 88.38 651 GLU A O 1
ATOM 4796 N N . LEU A 1 652 ? -7.171 14.616 -15.800 1.00 87.00 652 LEU A N 1
ATOM 4797 C CA . LEU A 1 652 ? -6.410 15.359 -16.789 1.00 87.00 652 LEU A CA 1
ATOM 4798 C C . LEU A 1 652 ? -6.375 14.684 -18.162 1.00 87.00 652 LEU A C 1
ATOM 4800 O O . LEU A 1 652 ? -5.890 15.316 -19.089 1.00 87.00 652 LEU A O 1
ATOM 4804 N N . THR A 1 653 ? -6.878 13.455 -18.331 1.00 78.44 653 THR A N 1
ATOM 4805 C CA . THR A 1 653 ? -6.676 12.561 -19.501 1.00 78.44 653 THR A CA 1
ATOM 4806 C C . THR A 1 653 ? -6.794 13.180 -20.892 1.00 78.44 653 THR A C 1
ATOM 4808 O O . THR A 1 653 ? -6.096 12.736 -21.802 1.00 78.44 653 THR A O 1
ATOM 4811 N N . THR A 1 654 ? -7.600 14.221 -21.071 1.00 79.69 654 THR A N 1
ATOM 4812 C CA . THR A 1 654 ? -7.726 14.960 -22.337 1.00 79.69 654 THR A CA 1
ATOM 4813 C C . THR A 1 654 ? -6.477 15.771 -22.712 1.00 79.69 654 THR A C 1
ATOM 4815 O O . THR A 1 654 ? -6.291 16.100 -23.883 1.00 79.69 654 THR A O 1
ATOM 4818 N N . LEU A 1 655 ? -5.587 16.071 -21.761 1.00 84.88 655 LEU A N 1
ATOM 4819 C CA . LEU A 1 655 ? -4.283 16.678 -22.025 1.00 84.88 655 LEU A CA 1
ATOM 4820 C C . LEU A 1 655 ? -3.270 15.570 -22.351 1.00 84.88 655 LEU A C 1
ATOM 4822 O O . LEU A 1 655 ? -2.907 14.758 -21.504 1.00 84.88 655 LEU A O 1
ATOM 4826 N N . THR A 1 656 ? -2.815 15.499 -23.595 1.00 76.06 656 THR A N 1
ATOM 4827 C CA . THR A 1 656 ? -2.013 14.361 -24.084 1.00 76.06 656 THR A CA 1
ATOM 4828 C C . THR A 1 656 ? -0.505 14.585 -23.992 1.00 76.06 656 THR A C 1
ATOM 4830 O O . THR A 1 656 ? 0.268 13.641 -24.148 1.00 76.06 656 THR A O 1
ATOM 4833 N N . LYS A 1 657 ? -0.061 15.820 -23.733 1.00 81.62 657 LYS A N 1
ATOM 4834 C CA . LYS A 1 657 ? 1.360 16.171 -23.662 1.00 81.62 657 LYS A CA 1
ATOM 4835 C C . LYS A 1 657 ? 1.864 16.131 -22.217 1.00 81.62 657 LYS A C 1
ATOM 4837 O O . LYS A 1 657 ? 1.263 16.757 -21.346 1.00 81.62 657 LYS A O 1
ATOM 4842 N N . ALA A 1 658 ? 2.981 15.450 -21.968 1.00 82.81 658 ALA A N 1
ATOM 4843 C CA . ALA A 1 658 ? 3.720 15.585 -20.713 1.00 82.81 658 ALA A CA 1
ATOM 4844 C C . ALA A 1 658 ? 4.486 16.918 -20.733 1.00 82.81 658 ALA A C 1
ATOM 4846 O O . ALA A 1 658 ? 5.444 17.069 -21.489 1.00 82.81 658 ALA A O 1
ATOM 4847 N N . ALA A 1 659 ? 4.001 17.900 -19.978 1.00 84.56 659 ALA A N 1
ATOM 4848 C CA . ALA A 1 659 ? 4.521 19.264 -19.940 1.00 84.56 659 ALA A CA 1
ATOM 4849 C C . ALA A 1 659 ? 4.028 19.988 -18.673 1.00 84.56 659 ALA A C 1
ATOM 4851 O O . ALA A 1 659 ? 3.148 19.491 -17.961 1.00 84.56 659 ALA A O 1
ATOM 4852 N N . GLU A 1 660 ? 4.570 21.179 -18.415 1.00 90.50 660 GLU A N 1
ATOM 4853 C CA . GLU A 1 660 ? 3.951 22.152 -17.509 1.00 90.50 660 GLU A CA 1
ATOM 4854 C C . GLU A 1 660 ? 2.822 22.882 -18.248 1.00 90.50 660 GLU A C 1
ATOM 4856 O O . GLU A 1 660 ? 3.027 23.458 -19.321 1.00 90.50 660 GLU A O 1
ATOM 4861 N N . TYR A 1 661 ? 1.629 22.869 -17.661 1.00 93.62 661 TYR A N 1
ATOM 4862 C CA . TYR A 1 661 ? 0.454 23.575 -18.151 1.00 93.62 661 TYR A CA 1
ATOM 4863 C C . TYR A 1 661 ? 0.243 24.848 -17.341 1.00 93.62 661 TYR A C 1
ATOM 4865 O O . TYR A 1 661 ? 0.389 24.852 -16.121 1.00 93.62 661 TYR A O 1
ATOM 4873 N N . THR A 1 662 ? -0.143 25.920 -18.026 1.00 95.00 662 THR A N 1
ATOM 4874 C CA . THR A 1 662 ? -0.634 27.167 -17.437 1.00 95.00 662 THR A CA 1
ATOM 4875 C C . THR A 1 662 ? -2.098 27.335 -17.831 1.00 95.00 662 THR A C 1
ATOM 4877 O O . THR A 1 662 ? -2.423 27.443 -19.012 1.00 95.00 662 THR A O 1
ATOM 4880 N N . VAL A 1 663 ? -2.999 27.347 -16.853 1.00 95.31 663 VAL A N 1
ATOM 4881 C CA . VAL A 1 663 ? -4.451 27.375 -17.063 1.00 95.31 663 VAL A CA 1
ATOM 4882 C C . VAL A 1 663 ? -5.105 28.546 -16.341 1.00 95.31 663 VAL A C 1
ATOM 4884 O O . VAL A 1 663 ? -4.539 29.142 -15.424 1.00 95.31 663 VAL A O 1
ATOM 4887 N N . THR A 1 664 ? -6.325 28.868 -16.760 1.00 94.81 664 THR A N 1
ATOM 4888 C CA . THR A 1 664 ? -7.231 29.737 -16.007 1.00 94.81 664 THR A CA 1
ATOM 4889 C C . THR A 1 664 ? -8.309 28.868 -15.378 1.00 94.81 664 THR A C 1
ATOM 4891 O O . THR A 1 664 ? -9.105 28.265 -16.097 1.00 94.81 664 THR A O 1
ATOM 4894 N N . LEU A 1 665 ? -8.319 28.783 -14.046 1.00 94.81 665 LEU A N 1
ATOM 4895 C CA . LEU A 1 665 ? -9.398 28.141 -13.299 1.00 94.81 665 LEU A CA 1
ATOM 4896 C C . LEU A 1 665 ? -10.549 29.152 -13.182 1.00 94.81 665 LEU A C 1
ATOM 4898 O O . LEU A 1 665 ? -10.382 30.164 -12.504 1.00 94.81 665 LEU A O 1
ATOM 4902 N N . PRO A 1 666 ? -11.689 28.938 -13.852 1.00 92.94 666 PRO A N 1
ATOM 4903 C CA . PRO A 1 666 ? -12.760 29.926 -13.930 1.00 92.94 666 PRO A CA 1
ATOM 4904 C C . PRO A 1 666 ? -13.470 30.127 -12.587 1.00 92.94 666 PRO A C 1
ATOM 4906 O O . PRO A 1 666 ? -13.414 29.288 -11.678 1.00 92.94 666 PRO A O 1
ATOM 4909 N N . ALA A 1 667 ? -14.177 31.252 -12.475 1.00 92.25 667 ALA A N 1
ATOM 4910 C CA . ALA A 1 667 ? -15.113 31.455 -11.380 1.00 92.25 667 ALA A CA 1
ATOM 4911 C C . ALA A 1 667 ? -16.214 30.380 -11.404 1.00 92.25 667 ALA A C 1
ATOM 4913 O O . ALA A 1 667 ? -16.588 29.890 -12.471 1.00 92.25 667 ALA A O 1
ATOM 4914 N N . ALA A 1 668 ? -16.750 30.037 -10.232 1.00 91.69 668 ALA A N 1
ATOM 4915 C CA . ALA A 1 668 ? -17.777 29.002 -10.079 1.00 91.69 668 ALA A CA 1
ATOM 4916 C C . ALA A 1 668 ? -17.362 27.590 -10.528 1.00 91.69 668 ALA A C 1
ATOM 4918 O O . ALA A 1 668 ? -18.226 26.765 -10.803 1.00 91.69 668 ALA A O 1
ATOM 4919 N N . LEU A 1 669 ? -16.063 27.286 -10.555 1.00 92.56 669 LEU A N 1
ATOM 4920 C CA . LEU A 1 669 ? -15.553 25.919 -10.662 1.00 92.56 669 LEU A CA 1
ATOM 4921 C C . LEU A 1 669 ? -15.996 25.049 -9.469 1.00 92.56 669 LEU A C 1
ATOM 4923 O O . LEU A 1 669 ? -16.339 23.882 -9.640 1.00 92.56 669 LEU A O 1
ATOM 4927 N N . VAL A 1 670 ? -16.034 25.627 -8.269 1.00 93.06 670 VAL A N 1
ATOM 4928 C CA . VAL A 1 670 ? -16.604 25.028 -7.059 1.00 93.06 670 VAL A CA 1
ATOM 4929 C C . VAL A 1 670 ? -17.482 26.037 -6.324 1.00 93.06 670 VAL A C 1
ATOM 4931 O O . VAL A 1 670 ? -17.273 27.250 -6.426 1.00 93.06 670 VAL A O 1
ATOM 4934 N N . THR A 1 671 ? -18.426 25.530 -5.537 1.00 90.38 671 THR A N 1
ATOM 4935 C CA . THR A 1 671 ? -19.274 26.330 -4.644 1.00 90.38 671 THR A CA 1
ATOM 4936 C C . THR A 1 671 ? -19.115 25.833 -3.217 1.00 90.38 671 THR A C 1
ATOM 4938 O O . THR A 1 671 ? -19.120 24.628 -2.988 1.00 90.38 671 THR A O 1
ATOM 4941 N N . ASP A 1 672 ? -18.960 26.719 -2.240 1.00 88.12 672 ASP A N 1
ATOM 4942 C CA . ASP A 1 672 ? -18.957 26.300 -0.837 1.00 88.12 672 ASP A CA 1
ATOM 4943 C C . ASP A 1 672 ? -20.355 25.877 -0.342 1.00 88.12 672 ASP A C 1
ATOM 4945 O O . ASP A 1 672 ? -21.365 26.000 -1.038 1.00 88.12 672 ASP A O 1
ATOM 4949 N N . LEU A 1 673 ? -20.430 25.379 0.894 1.00 78.38 673 LEU A N 1
ATOM 4950 C CA . LEU A 1 673 ? -21.696 24.957 1.509 1.00 78.38 673 LEU A CA 1
ATOM 4951 C C . LEU A 1 673 ? -22.693 26.113 1.748 1.00 78.38 673 LEU A C 1
ATOM 4953 O O . LEU A 1 673 ? -23.849 25.867 2.087 1.00 78.38 673 LEU A O 1
ATOM 4957 N N . PHE A 1 674 ? -22.278 27.369 1.572 1.00 76.81 674 PHE A N 1
ATOM 4958 C CA . PHE A 1 674 ? -23.126 28.551 1.726 1.00 76.81 674 PHE A CA 1
ATOM 4959 C C . PHE A 1 674 ? -23.591 29.135 0.385 1.00 76.81 674 PHE A C 1
ATOM 4961 O O . PHE A 1 674 ? -24.428 30.039 0.380 1.00 76.81 674 PHE A O 1
ATOM 4968 N N . GLY A 1 675 ? -23.143 28.572 -0.741 1.00 78.88 675 GLY A N 1
ATOM 4969 C CA . GLY A 1 675 ? -23.538 28.994 -2.082 1.00 78.88 675 GLY A CA 1
ATOM 4970 C C . GLY A 1 675 ? -22.570 29.979 -2.744 1.00 78.88 675 GLY A C 1
ATOM 4971 O O . GLY A 1 675 ? -22.892 30.504 -3.810 1.00 78.88 675 GLY A O 1
ATOM 4972 N N . ASN A 1 676 ? -21.393 30.238 -2.161 1.00 86.44 676 ASN A N 1
ATOM 4973 C CA . ASN A 1 676 ? -20.408 31.126 -2.777 1.00 86.44 676 ASN A CA 1
ATOM 4974 C C . ASN A 1 676 ? -19.535 30.367 -3.761 1.00 86.44 676 ASN A C 1
ATOM 4976 O O . ASN A 1 676 ? -18.880 29.382 -3.422 1.00 86.44 676 ASN A O 1
ATOM 4980 N N . ASN A 1 677 ? -19.475 30.889 -4.975 1.00 93.06 677 ASN A N 1
ATOM 4981 C CA . ASN A 1 677 ? -18.597 30.397 -6.021 1.00 93.06 677 ASN A CA 1
ATOM 4982 C C . ASN A 1 677 ? -17.154 30.842 -5.769 1.00 93.06 677 ASN A C 1
ATOM 4984 O O . ASN A 1 677 ? -16.931 31.982 -5.359 1.00 93.06 677 ASN A O 1
ATOM 4988 N N . ASN A 1 678 ? -16.170 29.986 -6.063 1.00 94.56 678 ASN A N 1
ATOM 4989 C CA . ASN A 1 678 ? -14.774 30.428 -6.096 1.00 94.56 678 ASN A CA 1
ATOM 4990 C C . ASN A 1 678 ? -14.596 31.576 -7.105 1.00 94.56 678 ASN A C 1
ATOM 4992 O O . ASN A 1 678 ? -15.277 31.629 -8.134 1.00 94.56 678 ASN A O 1
ATOM 4996 N N . ALA A 1 679 ? -13.634 32.457 -6.832 1.00 92.81 679 ALA A N 1
ATOM 4997 C CA . ALA A 1 679 ? -13.172 33.444 -7.800 1.00 92.81 679 ALA A CA 1
ATOM 4998 C C . ALA A 1 679 ? -12.304 32.789 -8.890 1.00 92.81 679 ALA A C 1
ATOM 5000 O O . ALA A 1 679 ? -11.737 31.712 -8.684 1.00 92.81 679 ALA A O 1
ATOM 5001 N N . GLU A 1 680 ? -12.191 33.456 -10.038 1.00 94.62 680 GLU A N 1
ATOM 5002 C CA . GLU A 1 680 ? -11.287 33.047 -11.115 1.00 94.62 680 GLU A CA 1
ATOM 5003 C C . GLU A 1 680 ? -9.816 33.145 -10.675 1.00 94.62 680 GLU A C 1
ATOM 5005 O O . GLU A 1 680 ? -9.413 34.110 -10.024 1.00 94.62 680 GLU A O 1
ATOM 5010 N N . VAL A 1 681 ? -9.009 32.152 -11.057 1.00 94.94 681 VAL A N 1
ATOM 5011 C CA . VAL A 1 681 ? -7.558 32.117 -10.842 1.00 94.94 681 VAL A CA 1
ATOM 5012 C C . VAL A 1 681 ? -6.857 32.007 -12.193 1.00 94.94 681 VAL A C 1
ATOM 5014 O O . VAL A 1 681 ? -6.875 30.959 -12.840 1.00 94.94 681 VAL A O 1
ATOM 5017 N N . THR A 1 682 ? -6.216 33.093 -12.618 1.00 93.38 682 THR A N 1
ATOM 5018 C CA . THR A 1 682 ? -5.413 33.151 -13.849 1.00 93.38 682 THR A CA 1
ATOM 5019 C C . THR A 1 682 ? -3.988 32.653 -13.613 1.00 93.38 682 THR A C 1
ATOM 5021 O O . THR A 1 682 ? -3.441 32.854 -12.529 1.00 93.38 682 THR A O 1
ATOM 5024 N N . ASN A 1 683 ? -3.344 32.110 -14.650 1.00 90.56 683 ASN A N 1
ATOM 5025 C CA . ASN A 1 683 ? -1.949 31.643 -14.619 1.00 90.56 683 ASN A CA 1
ATOM 5026 C C . ASN A 1 683 ? -1.674 30.523 -13.598 1.00 90.56 683 ASN A C 1
ATOM 5028 O O . ASN A 1 683 ? -0.563 30.410 -13.079 1.00 90.56 683 ASN A O 1
ATOM 5032 N N . PHE A 1 684 ? -2.673 29.691 -13.303 1.00 96.06 684 PHE A N 1
ATOM 5033 C CA . PHE A 1 684 ? -2.505 28.534 -12.434 1.00 96.06 684 PHE A CA 1
ATOM 5034 C C . PHE A 1 684 ? -1.655 27.470 -13.137 1.00 96.06 684 PHE A C 1
ATOM 5036 O O . PHE A 1 684 ? -1.932 27.123 -14.285 1.00 96.06 684 PHE A O 1
ATOM 5043 N N . LYS A 1 685 ? -0.628 26.944 -12.466 1.00 93.44 685 LYS A N 1
ATOM 5044 C CA . LYS A 1 685 ? 0.335 26.015 -13.068 1.00 93.44 685 LYS A CA 1
ATOM 5045 C C . LYS A 1 685 ? 0.277 24.627 -12.450 1.00 93.44 685 LYS A C 1
ATOM 5047 O O . LYS A 1 685 ? 0.195 24.498 -11.233 1.00 93.44 685 LYS A O 1
ATOM 5052 N N . PHE A 1 686 ? 0.385 23.596 -13.283 1.00 94.00 686 PHE A N 1
ATOM 5053 C CA . PHE A 1 686 ? 0.595 22.216 -12.845 1.00 94.00 686 PHE A CA 1
ATOM 5054 C C . PHE A 1 686 ? 1.372 21.421 -13.899 1.00 94.00 686 PHE A C 1
ATOM 5056 O O . PHE A 1 686 ? 1.302 21.717 -15.092 1.00 94.00 686 PHE A O 1
ATOM 5063 N N . THR A 1 687 ? 2.091 20.388 -13.465 1.00 88.44 687 THR A N 1
ATOM 5064 C CA . THR A 1 687 ? 2.922 19.555 -14.345 1.00 88.44 687 THR A CA 1
ATOM 5065 C C . THR A 1 687 ? 2.306 18.180 -14.520 1.00 88.44 687 THR A C 1
ATOM 5067 O O . THR A 1 687 ? 1.913 17.546 -13.544 1.00 88.44 687 THR A O 1
ATOM 5070 N N . ARG A 1 688 ? 2.253 17.710 -15.765 1.00 86.38 688 ARG A N 1
ATOM 5071 C CA . ARG A 1 688 ? 1.775 16.370 -16.112 1.00 86.38 688 ARG A CA 1
ATOM 5072 C C . ARG A 1 688 ? 2.908 15.430 -16.487 1.00 86.38 688 ARG A C 1
ATOM 5074 O O . ARG A 1 688 ? 3.816 15.820 -17.222 1.00 86.38 688 ARG A O 1
ATOM 5081 N N . THR A 1 689 ? 2.797 14.177 -16.061 1.00 70.00 689 THR A N 1
ATOM 5082 C CA . THR A 1 689 ? 3.589 13.041 -16.553 1.00 70.00 689 THR A CA 1
ATOM 5083 C C . THR A 1 689 ? 2.684 12.140 -17.415 1.00 70.00 689 THR A C 1
ATOM 5085 O O . THR A 1 689 ? 1.482 12.360 -17.513 1.00 70.00 689 THR A O 1
ATOM 5088 N N . SER A 1 690 ? 3.203 11.163 -18.156 1.00 66.25 690 SER A N 1
ATOM 5089 C CA . SER A 1 690 ? 2.346 10.348 -19.038 1.00 66.25 690 SER A CA 1
ATOM 5090 C C . SER A 1 690 ? 1.313 9.508 -18.262 1.00 66.25 690 SER A C 1
ATOM 5092 O O . SER A 1 690 ? 1.632 8.941 -17.210 1.00 66.25 690 SER A O 1
ATOM 5094 N N . ASN A 1 691 ? 0.107 9.357 -18.823 1.00 64.44 691 ASN A N 1
ATOM 5095 C CA . ASN A 1 691 ? -0.892 8.379 -18.374 1.00 64.44 691 ASN A CA 1
ATOM 5096 C C . ASN A 1 691 ? -0.545 6.992 -18.935 1.00 64.44 691 ASN A C 1
ATOM 5098 O O . ASN A 1 691 ? -0.273 6.882 -20.130 1.00 64.44 691 ASN A O 1
ATOM 5102 N N . ALA A 1 692 ? -0.567 5.951 -18.101 1.00 62.62 692 ALA A N 1
ATOM 5103 C CA . ALA A 1 692 ? -0.379 4.569 -18.537 1.00 62.62 692 ALA A CA 1
ATOM 5104 C C . ALA A 1 692 ? -1.566 3.720 -18.066 1.00 62.62 692 ALA A C 1
ATOM 5106 O O . ALA A 1 692 ? -1.854 3.682 -16.872 1.00 62.62 692 ALA A O 1
ATOM 5107 N N . SER A 1 693 ? -2.259 3.044 -18.988 1.00 64.56 693 SER A N 1
ATOM 5108 C CA . SER A 1 693 ? -3.337 2.115 -18.623 1.00 64.56 693 SER A CA 1
ATOM 5109 C C . SER A 1 693 ? -2.786 0.838 -17.973 1.00 64.56 693 SER A C 1
ATOM 5111 O O . SER A 1 693 ? -1.850 0.225 -18.496 1.00 64.56 693 SER A O 1
ATOM 5113 N N . THR A 1 694 ? -3.384 0.435 -16.848 1.00 67.31 694 THR A N 1
ATOM 5114 C CA . THR A 1 694 ? -2.933 -0.647 -15.950 1.00 67.31 694 THR A CA 1
ATOM 5115 C C . THR A 1 694 ? -3.771 -1.924 -16.016 1.00 67.31 694 THR A C 1
ATOM 5117 O O . THR A 1 694 ? -3.604 -2.790 -15.172 1.00 67.31 694 THR A O 1
ATOM 5120 N N . SER A 1 695 ? -4.726 -2.048 -16.944 1.00 80.44 695 SER A N 1
ATOM 5121 C CA . SER A 1 695 ? -5.488 -3.301 -17.094 1.00 80.44 695 SER A CA 1
ATOM 5122 C C . SER A 1 695 ? -5.587 -3.741 -18.544 1.00 80.44 695 SER A C 1
ATOM 5124 O O . SER A 1 695 ? -5.637 -2.904 -19.449 1.00 80.44 695 SER A O 1
ATOM 5126 N N . ALA A 1 696 ? -5.649 -5.061 -18.737 1.00 86.44 696 ALA A N 1
ATOM 5127 C CA . ALA A 1 696 ? -5.752 -5.709 -20.038 1.00 86.44 696 ALA A CA 1
ATOM 5128 C C . ALA A 1 696 ? -6.879 -5.092 -20.897 1.00 86.44 696 ALA A C 1
ATOM 5130 O O . ALA A 1 696 ? -8.020 -5.004 -20.426 1.00 86.44 696 ALA A O 1
ATOM 5131 N N . PRO A 1 697 ? -6.586 -4.671 -22.141 1.00 91.44 697 PRO A N 1
ATOM 5132 C CA . PRO A 1 697 ? -7.582 -4.066 -23.014 1.00 91.44 697 PRO A CA 1
ATOM 5133 C C . PRO A 1 697 ? -8.609 -5.099 -23.490 1.00 91.44 697 PRO A C 1
ATOM 5135 O O . PRO A 1 697 ? -8.338 -6.300 -23.548 1.00 91.44 697 PRO A O 1
ATOM 5138 N N . LYS A 1 698 ? -9.804 -4.630 -23.850 1.00 94.62 698 LYS A N 1
ATOM 5139 C CA . LYS A 1 698 ? -10.880 -5.421 -24.469 1.00 94.62 698 LYS A CA 1
ATOM 5140 C C . LYS A 1 698 ? -11.349 -4.732 -25.743 1.00 94.62 698 LYS A C 1
ATOM 5142 O O . LYS A 1 698 ? -11.092 -3.548 -25.924 1.00 94.62 698 LYS A O 1
ATOM 5147 N N . LEU A 1 699 ? -12.041 -5.451 -26.624 1.00 94.06 699 LEU A N 1
ATOM 5148 C CA . LEU A 1 699 ? -12.727 -4.802 -27.742 1.00 94.06 699 LEU A CA 1
ATOM 5149 C C . LEU A 1 699 ? -13.887 -3.952 -27.212 1.00 94.06 699 LEU A C 1
ATOM 5151 O O . LEU A 1 699 ? -14.653 -4.405 -26.359 1.00 94.06 699 LEU A O 1
ATOM 5155 N N . ASP A 1 700 ? -14.004 -2.727 -27.713 1.00 93.06 700 ASP A N 1
ATOM 5156 C CA . ASP A 1 700 ? -15.086 -1.814 -27.357 1.00 93.06 700 ASP A CA 1
ATOM 5157 C C . ASP A 1 700 ? -16.386 -2.270 -28.027 1.00 93.06 700 ASP A C 1
ATOM 5159 O O . ASP A 1 700 ? -16.623 -2.015 -29.206 1.00 93.06 700 ASP A O 1
ATOM 5163 N N . THR A 1 701 ? -17.262 -2.939 -27.277 1.00 89.94 701 THR A N 1
ATOM 5164 C CA . THR A 1 701 ? -18.503 -3.503 -27.828 1.00 89.94 701 THR A CA 1
ATOM 5165 C C . THR A 1 701 ? -19.484 -2.452 -28.346 1.00 89.94 701 THR A C 1
ATOM 5167 O O . THR A 1 701 ? -20.445 -2.814 -29.021 1.00 89.94 701 THR A O 1
ATOM 5170 N N . THR A 1 702 ? -19.271 -1.169 -28.037 1.00 87.62 702 THR A N 1
ATOM 5171 C CA . THR A 1 702 ? -20.110 -0.062 -28.518 1.00 87.62 702 THR A CA 1
ATOM 5172 C C . THR A 1 702 ? -19.661 0.481 -29.877 1.00 87.62 702 THR A C 1
ATOM 5174 O O . THR A 1 702 ? -20.430 1.172 -30.546 1.00 87.62 702 THR A O 1
ATOM 5177 N N . TYR A 1 703 ? -18.446 0.141 -30.320 1.00 86.94 703 TYR A N 1
ATOM 5178 C CA . TYR A 1 703 ? -17.905 0.555 -31.609 1.00 86.94 703 TYR A CA 1
ATOM 5179 C C . TYR A 1 703 ? -18.194 -0.479 -32.703 1.00 86.94 703 TYR A C 1
ATOM 5181 O O . TYR A 1 703 ? -17.803 -1.643 -32.603 1.00 86.94 703 TYR A O 1
ATOM 5189 N N . GLY A 1 704 ? -18.843 -0.049 -33.788 1.00 90.81 704 GLY A N 1
ATOM 5190 C CA . GLY A 1 704 ? -19.159 -0.922 -34.920 1.00 90.81 704 GLY A CA 1
ATOM 5191 C C . GLY A 1 704 ? -19.945 -2.170 -34.496 1.00 90.81 704 GLY A C 1
ATOM 5192 O O . GLY A 1 704 ? -20.906 -2.087 -33.736 1.00 90.81 704 GLY A O 1
ATOM 5193 N N . THR A 1 705 ? -19.538 -3.336 -34.999 1.00 87.88 705 THR A N 1
ATOM 5194 C CA . THR A 1 705 ? -20.052 -4.640 -34.558 1.00 87.88 705 THR A CA 1
ATOM 5195 C C . THR A 1 705 ? -19.050 -5.260 -33.587 1.00 87.88 705 THR A C 1
ATOM 5197 O O . THR A 1 705 ? -18.031 -5.797 -34.013 1.00 87.88 705 THR A O 1
ATOM 5200 N N . ASN A 1 706 ? -19.330 -5.183 -32.281 1.00 89.56 706 ASN A N 1
ATOM 5201 C CA . ASN A 1 706 ? -18.496 -5.750 -31.209 1.00 89.56 706 ASN A CA 1
ATOM 5202 C C . ASN A 1 706 ? -17.013 -5.310 -31.254 1.00 89.56 706 ASN A C 1
ATOM 5204 O O . ASN A 1 706 ? -16.112 -6.125 -31.060 1.00 89.56 706 ASN A O 1
ATOM 5208 N N . GLY A 1 707 ? -16.755 -4.030 -31.527 1.00 90.88 707 GLY A N 1
ATOM 5209 C CA . GLY A 1 707 ? -15.413 -3.439 -31.579 1.00 90.88 707 GLY A CA 1
ATOM 5210 C C . GLY A 1 707 ? -14.773 -3.411 -32.960 1.00 90.88 707 GLY A C 1
ATOM 5211 O O . GLY A 1 707 ? -13.633 -2.965 -33.078 1.00 90.88 707 GLY A O 1
ATOM 5212 N N . VAL A 1 708 ? -15.478 -3.854 -34.007 1.00 95.81 708 VAL A N 1
ATOM 5213 C CA . VAL A 1 708 ? -14.953 -3.922 -35.377 1.00 95.81 708 VAL A CA 1
ATOM 5214 C C . VAL A 1 708 ? -15.863 -3.186 -36.360 1.00 95.81 708 VAL A C 1
ATOM 5216 O O . VAL A 1 708 ? -17.076 -3.397 -36.389 1.00 95.81 708 VAL A O 1
ATOM 5219 N N . LEU A 1 709 ? -15.276 -2.342 -37.208 1.00 95.69 709 LEU A N 1
ATOM 5220 C CA . LEU A 1 709 ? -15.954 -1.611 -38.277 1.00 95.69 709 LEU A CA 1
ATOM 5221 C C . LEU A 1 709 ? -15.302 -1.926 -39.629 1.00 95.69 709 LEU A C 1
ATOM 5223 O O . LEU A 1 709 ? -14.119 -1.660 -39.822 1.00 95.69 709 LEU A O 1
ATOM 5227 N N . VAL A 1 710 ? -16.073 -2.441 -40.586 1.00 94.69 710 VAL A N 1
ATOM 5228 C CA . VAL A 1 710 ? -15.634 -2.552 -41.987 1.00 94.69 710 VAL A CA 1
ATOM 5229 C C . VAL A 1 710 ? -15.809 -1.188 -42.644 1.00 94.69 710 VAL A C 1
ATOM 5231 O O . VAL A 1 710 ? -16.919 -0.661 -42.678 1.00 94.69 710 VAL A O 1
ATOM 5234 N N . VAL A 1 711 ? -14.712 -0.600 -43.115 1.00 93.12 711 VAL A N 1
ATOM 5235 C CA . VAL A 1 711 ? -14.703 0.741 -43.720 1.00 93.12 711 VAL A CA 1
ATOM 5236 C C . VAL A 1 711 ? -14.927 0.651 -45.229 1.00 93.12 711 VAL A C 1
ATOM 5238 O O . VAL A 1 711 ? -15.729 1.400 -45.776 1.00 93.12 711 VAL A O 1
ATOM 5241 N N . ASP A 1 712 ? -14.240 -0.283 -45.885 1.00 92.19 712 ASP A N 1
ATOM 5242 C CA . ASP A 1 712 ? -14.365 -0.605 -47.310 1.00 92.19 712 ASP A CA 1
ATOM 5243 C C . ASP A 1 712 ? -13.847 -2.035 -47.571 1.00 92.19 712 ASP A C 1
ATOM 5245 O O . ASP A 1 712 ? -13.417 -2.718 -46.637 1.00 92.19 712 ASP A O 1
ATOM 5249 N N . ASN A 1 713 ? -13.858 -2.495 -48.831 1.00 90.50 713 ASN A N 1
ATOM 5250 C CA . ASN A 1 713 ? -13.440 -3.857 -49.210 1.00 90.50 713 ASN A CA 1
ATOM 5251 C C . ASN A 1 713 ? -11.978 -4.193 -48.838 1.00 90.50 713 ASN A C 1
ATOM 5253 O O . ASN A 1 713 ? -11.596 -5.360 -48.866 1.00 90.50 713 ASN A O 1
ATOM 5257 N N . ASN A 1 714 ? -11.153 -3.199 -48.493 1.00 92.25 714 ASN A N 1
ATOM 5258 C CA . ASN A 1 714 ? -9.741 -3.370 -48.156 1.00 92.25 714 ASN A CA 1
ATOM 5259 C C . ASN A 1 714 ? -9.385 -2.886 -46.743 1.00 92.25 714 ASN A C 1
ATOM 5261 O O . ASN A 1 714 ? -8.213 -2.943 -46.370 1.00 92.25 714 ASN A O 1
ATOM 5265 N N . THR A 1 715 ? -10.348 -2.393 -45.959 1.00 95.19 715 THR A N 1
ATOM 5266 C CA . THR A 1 715 ? -10.054 -1.676 -44.713 1.00 95.19 715 THR A CA 1
ATOM 5267 C C . THR A 1 715 ? -11.008 -2.064 -43.589 1.00 95.19 715 THR A C 1
ATOM 5269 O O . THR A 1 715 ? -12.224 -1.903 -43.696 1.00 95.19 715 THR A O 1
ATOM 5272 N N . ILE A 1 716 ? -10.439 -2.500 -42.464 1.00 96.50 716 ILE A N 1
ATOM 5273 C CA . ILE A 1 716 ? -11.157 -2.793 -41.218 1.00 96.50 716 ILE A CA 1
ATOM 5274 C C . ILE A 1 716 ? -10.582 -1.917 -40.103 1.00 96.50 716 ILE A C 1
ATOM 5276 O O . ILE A 1 716 ? -9.371 -1.734 -40.021 1.00 96.50 716 ILE A O 1
ATOM 5280 N N . ARG A 1 717 ? -11.429 -1.406 -39.211 1.00 97.19 717 ARG A N 1
ATOM 5281 C CA . ARG A 1 717 ? -11.018 -0.738 -37.973 1.00 97.19 717 ARG A CA 1
ATOM 5282 C C . ARG A 1 717 ? -11.405 -1.553 -36.750 1.00 97.19 717 ARG A C 1
ATOM 5284 O O . ARG A 1 717 ? -12.514 -2.071 -36.687 1.00 97.19 717 ARG A O 1
ATOM 5291 N N . VAL A 1 718 ? -10.498 -1.633 -35.785 1.00 97.56 718 VAL A N 1
ATOM 5292 C CA . VAL A 1 718 ? -10.648 -2.339 -34.510 1.00 97.56 718 VAL A CA 1
ATOM 5293 C C . VAL A 1 718 ? -10.457 -1.330 -33.383 1.00 97.56 718 VAL A C 1
ATOM 5295 O O . VAL A 1 718 ? -9.418 -0.673 -33.327 1.00 97.56 718 VAL A O 1
ATOM 5298 N N . GLN A 1 719 ? -11.443 -1.193 -32.498 1.00 96.31 719 GLN A N 1
ATOM 5299 C CA . GLN A 1 719 ? -11.381 -0.283 -31.354 1.00 96.31 719 GLN A CA 1
ATOM 5300 C C . GLN A 1 719 ? -11.305 -1.053 -30.035 1.00 96.31 719 GLN A C 1
ATOM 5302 O O . GLN A 1 719 ? -12.083 -1.976 -29.785 1.00 96.31 719 GLN A O 1
ATOM 5307 N N . PHE A 1 720 ? -10.376 -0.640 -29.178 1.00 95.25 720 PHE A N 1
ATOM 5308 C CA . PHE A 1 720 ? -10.219 -1.135 -27.815 1.00 95.25 720 PHE A CA 1
ATOM 5309 C C . PHE A 1 720 ? -10.954 -0.236 -26.819 1.00 95.25 720 PHE A C 1
ATOM 5311 O O . PHE A 1 720 ? -11.075 0.963 -27.040 1.00 95.25 720 PHE A O 1
ATOM 5318 N N . ASP A 1 721 ? -11.390 -0.783 -25.688 1.00 92.19 721 ASP A N 1
ATOM 5319 C CA . ASP A 1 721 ? -12.107 -0.077 -24.614 1.00 92.19 721 ASP A CA 1
ATOM 5320 C C . ASP A 1 721 ? -11.257 0.978 -23.876 1.00 92.19 721 ASP A C 1
ATOM 5322 O O . ASP A 1 721 ? -11.777 1.719 -23.045 1.00 92.19 721 ASP A O 1
ATOM 5326 N N . ARG A 1 722 ? -9.953 1.037 -24.172 1.00 88.06 722 ARG A N 1
ATOM 5327 C CA . ARG A 1 722 ? -8.956 1.907 -23.536 1.00 88.06 722 ARG A CA 1
ATOM 5328 C C . ARG A 1 722 ? -7.712 2.087 -24.421 1.00 88.06 722 ARG A C 1
ATOM 5330 O O . ARG A 1 722 ? -7.594 1.399 -25.441 1.00 88.06 722 ARG A O 1
ATOM 5337 N N . PRO A 1 723 ? -6.751 2.954 -24.049 1.00 86.56 723 PRO A N 1
ATOM 5338 C CA . PRO A 1 723 ? -5.466 3.053 -24.735 1.00 86.56 723 PRO A CA 1
ATOM 5339 C C . PRO A 1 723 ? -4.615 1.788 -24.572 1.00 86.56 723 PRO A C 1
ATOM 5341 O O . PRO A 1 723 ? -4.574 1.174 -23.505 1.00 86.56 723 PRO A O 1
ATOM 5344 N N . VAL A 1 724 ? -3.880 1.430 -25.620 1.00 89.19 724 VAL A N 1
ATOM 5345 C CA . VAL A 1 724 ? -3.066 0.206 -25.715 1.00 89.19 724 VAL A CA 1
ATOM 5346 C C . VAL A 1 724 ? -1.582 0.534 -25.884 1.00 89.19 724 VAL A C 1
ATOM 5348 O O . VAL A 1 724 ? -1.223 1.660 -26.238 1.00 89.19 724 VAL A O 1
ATOM 5351 N N . ALA A 1 725 ? -0.678 -0.416 -25.639 1.00 89.44 725 ALA A N 1
ATOM 5352 C CA . ALA A 1 725 ? 0.724 -0.209 -25.995 1.00 89.44 725 ALA A CA 1
ATOM 5353 C C . ALA A 1 725 ? 0.863 -0.165 -27.522 1.00 89.44 725 ALA A C 1
ATOM 5355 O O . ALA A 1 725 ? 0.499 -1.107 -28.223 1.00 89.44 725 ALA A O 1
ATOM 5356 N N . GLY A 1 726 ? 1.427 0.925 -28.049 1.00 85.12 726 GLY A N 1
ATOM 5357 C CA . GLY A 1 726 ? 1.537 1.115 -29.498 1.00 85.12 726 GLY A CA 1
ATOM 5358 C C . GLY A 1 726 ? 2.310 -0.008 -30.195 1.00 85.12 726 GLY A C 1
ATOM 5359 O O . GLY A 1 726 ? 1.911 -0.443 -31.268 1.00 85.12 726 GLY A O 1
ATOM 5360 N N . ALA A 1 727 ? 3.362 -0.535 -29.559 1.00 84.12 727 ALA A N 1
ATOM 5361 C CA . ALA A 1 727 ? 4.159 -1.631 -30.108 1.00 84.12 727 ALA A CA 1
ATOM 5362 C C . ALA A 1 727 ? 3.342 -2.924 -30.294 1.00 84.12 727 ALA A C 1
ATOM 5364 O O . ALA A 1 727 ? 3.393 -3.533 -31.362 1.00 84.12 727 ALA A O 1
ATOM 5365 N N . SER A 1 728 ? 2.541 -3.322 -29.297 1.00 93.69 728 SER A N 1
ATOM 5366 C CA . SER A 1 728 ? 1.693 -4.516 -29.410 1.00 93.69 728 SER A CA 1
ATOM 5367 C C . SER A 1 728 ? 0.496 -4.275 -30.336 1.00 93.69 728 SER A C 1
ATOM 5369 O O . SER A 1 728 ? 0.126 -5.161 -31.100 1.00 93.69 728 SER A O 1
ATOM 5371 N N . ALA A 1 729 ? -0.060 -3.062 -30.368 1.00 92.44 729 ALA A N 1
ATOM 5372 C CA . ALA A 1 729 ? -1.147 -2.706 -31.281 1.00 92.44 729 ALA A CA 1
ATOM 5373 C C . ALA A 1 729 ? -0.727 -2.666 -32.762 1.00 92.44 729 ALA A C 1
ATOM 5375 O O . ALA A 1 729 ? -1.547 -2.962 -33.626 1.00 92.44 729 ALA A O 1
ATOM 5376 N N . LEU A 1 730 ? 0.533 -2.328 -33.057 1.00 94.50 730 LEU A N 1
ATOM 5377 C CA . LEU A 1 730 ? 1.114 -2.299 -34.409 1.00 94.50 730 LEU A CA 1
ATOM 5378 C C . LEU A 1 730 ? 1.730 -3.639 -34.843 1.00 94.50 730 LEU A C 1
ATOM 5380 O O . LEU A 1 730 ? 2.286 -3.747 -35.935 1.00 94.50 730 LEU A O 1
ATOM 5384 N N . THR A 1 731 ? 1.653 -4.672 -34.009 1.00 96.19 731 THR A N 1
ATOM 5385 C CA . THR A 1 731 ? 2.157 -6.002 -34.357 1.00 96.19 731 THR A CA 1
ATOM 5386 C C . THR A 1 731 ? 1.117 -6.729 -35.209 1.00 96.19 731 THR A C 1
ATOM 5388 O O . THR A 1 731 ? 0.073 -7.127 -34.707 1.00 96.19 731 THR A O 1
ATOM 5391 N N . LEU A 1 732 ? 1.385 -6.922 -36.506 1.00 95.38 732 LEU A N 1
ATOM 5392 C CA . LEU A 1 732 ? 0.405 -7.498 -37.440 1.00 95.38 732 LEU A CA 1
ATOM 5393 C C . LEU A 1 732 ? -0.067 -8.906 -37.036 1.00 95.38 732 LEU A C 1
ATOM 5395 O O . LEU A 1 732 ? -1.240 -9.215 -37.195 1.00 95.38 732 LEU A O 1
ATOM 5399 N N . SER A 1 733 ? 0.808 -9.733 -36.451 1.00 95.31 733 SER A N 1
ATOM 5400 C CA . SER A 1 733 ? 0.469 -11.096 -36.004 1.00 95.31 733 SER A CA 1
ATOM 5401 C C . SER A 1 733 ? -0.540 -11.154 -34.853 1.00 95.31 733 SER A C 1
ATOM 5403 O O . SER A 1 733 ? -1.068 -12.225 -34.569 1.00 95.31 733 SER A O 1
ATOM 5405 N N . ASN A 1 734 ? -0.822 -10.023 -34.200 1.00 97.06 734 ASN A N 1
ATOM 5406 C CA . ASN A 1 734 ? -1.867 -9.914 -33.181 1.00 97.06 734 ASN A CA 1
ATOM 5407 C C . ASN A 1 734 ? -3.281 -9.888 -33.783 1.00 97.06 734 ASN A C 1
ATOM 5409 O O . ASN A 1 734 ? -4.267 -10.006 -33.052 1.00 97.06 734 ASN A O 1
ATOM 5413 N N . TYR A 1 735 ? -3.380 -9.773 -35.110 1.00 97.38 735 TYR A N 1
ATOM 5414 C CA . TYR A 1 735 ? -4.621 -9.766 -35.869 1.00 97.38 735 TYR A CA 1
ATOM 5415 C C . TYR A 1 735 ? -4.576 -10.884 -36.907 1.00 97.38 735 TYR A C 1
ATOM 5417 O O . TYR A 1 735 ? -3.682 -10.937 -37.749 1.00 97.38 735 TYR A O 1
ATOM 5425 N N . ALA A 1 736 ? -5.563 -11.772 -36.873 1.00 94.75 736 ALA A N 1
ATOM 5426 C CA . ALA A 1 736 ? -5.700 -12.839 -37.854 1.00 94.75 736 ALA A CA 1
ATOM 5427 C C . ALA A 1 736 ? -7.102 -12.802 -38.455 1.00 94.75 736 ALA A C 1
ATOM 5429 O O . ALA A 1 736 ? -8.090 -12.859 -37.726 1.00 94.75 736 ALA A O 1
ATOM 5430 N N . LEU A 1 737 ? -7.184 -12.709 -39.781 1.00 94.00 737 LEU A N 1
ATOM 5431 C CA . LEU A 1 737 ? -8.440 -12.711 -40.522 1.00 94.00 737 LEU A CA 1
ATOM 5432 C C . LEU A 1 737 ? -8.523 -13.994 -41.354 1.00 94.00 737 LEU A C 1
ATOM 5434 O O . LEU A 1 737 ? -7.692 -14.228 -42.227 1.00 94.00 737 LEU A O 1
ATOM 5438 N N . GLU A 1 738 ? -9.498 -14.850 -41.061 1.00 90.19 738 GLU A N 1
ATOM 5439 C CA . GLU A 1 738 ? -9.593 -16.164 -41.702 1.00 90.19 738 GLU A CA 1
ATOM 5440 C C . GLU A 1 738 ? -9.837 -16.068 -43.217 1.00 90.19 738 GLU A C 1
ATOM 5442 O O . GLU A 1 738 ? -10.710 -15.336 -43.685 1.00 90.19 738 GLU A O 1
ATOM 5447 N N . GLY A 1 739 ? -9.094 -16.866 -43.991 1.00 83.06 739 GLY A N 1
ATOM 5448 C CA . GLY A 1 739 ? -9.306 -17.024 -45.434 1.00 83.06 739 GLY A CA 1
ATOM 5449 C C . GLY A 1 739 ? -8.831 -15.858 -46.308 1.00 83.06 739 GLY A C 1
ATOM 5450 O O . GLY A 1 739 ? -9.136 -15.848 -47.497 1.00 83.06 739 GLY A O 1
ATOM 5451 N N . THR A 1 740 ? -8.099 -14.893 -45.750 1.00 85.25 740 THR A N 1
ATOM 5452 C CA . THR A 1 740 ? -7.476 -13.783 -46.488 1.00 85.25 740 THR A CA 1
ATOM 5453 C C . THR A 1 740 ? -6.200 -13.315 -45.771 1.00 85.25 740 THR A C 1
ATOM 5455 O O . THR A 1 740 ? -5.850 -13.837 -44.712 1.00 85.25 740 THR A O 1
ATOM 5458 N N . VAL A 1 741 ? -5.461 -12.375 -46.360 1.00 87.50 741 VAL A N 1
ATOM 5459 C CA . VAL A 1 741 ? -4.177 -11.889 -45.843 1.00 87.50 741 VAL A CA 1
ATOM 5460 C C . VAL A 1 741 ? -4.295 -10.415 -45.469 1.00 87.50 741 VAL A C 1
ATOM 5462 O O . VAL A 1 741 ? -4.750 -9.596 -46.265 1.00 87.50 741 VAL A O 1
ATOM 5465 N N . LEU A 1 742 ? -3.848 -10.063 -44.263 1.00 94.31 742 LEU A N 1
ATOM 5466 C CA . LEU A 1 742 ? -3.660 -8.667 -43.872 1.00 94.31 742 LEU A CA 1
ATOM 5467 C C . LEU A 1 742 ? -2.308 -8.166 -44.397 1.00 94.31 742 LEU A C 1
ATOM 5469 O O . LEU A 1 742 ? -1.288 -8.832 -44.241 1.00 94.31 742 LEU A O 1
ATOM 5473 N N . GLU A 1 743 ? -2.306 -6.995 -45.024 1.00 94.62 743 GLU A N 1
ATOM 5474 C CA . GLU A 1 743 ? -1.122 -6.347 -45.597 1.00 94.62 743 GLU A CA 1
ATOM 5475 C C . GLU A 1 743 ? -0.419 -5.449 -44.577 1.00 94.62 743 GLU A C 1
ATOM 5477 O O . GLU A 1 743 ? 0.808 -5.410 -44.518 1.00 94.62 743 GLU A O 1
ATOM 5482 N N . SER A 1 744 ? -1.184 -4.709 -43.771 1.00 94.19 744 SER A N 1
ATOM 5483 C CA . SER A 1 744 ? -0.614 -3.776 -42.800 1.00 94.19 744 SER A CA 1
ATOM 5484 C C . SER A 1 744 ? -1.562 -3.481 -41.644 1.00 94.19 744 SER A C 1
ATOM 5486 O O . SER A 1 744 ? -2.776 -3.669 -41.743 1.00 94.19 744 SER A O 1
ATOM 5488 N N . VAL A 1 745 ? -0.980 -2.989 -40.553 1.00 96.56 745 VAL A N 1
ATOM 5489 C CA . VAL A 1 745 ? -1.685 -2.480 -39.382 1.00 96.56 745 VAL A CA 1
ATOM 5490 C C . VAL A 1 745 ? -1.155 -1.092 -39.042 1.00 96.56 745 VAL A C 1
ATOM 5492 O O . VAL A 1 745 ? 0.050 -0.844 -39.080 1.00 96.56 745 VAL A O 1
ATOM 5495 N N . THR A 1 746 ? -2.058 -0.175 -38.716 1.00 90.19 746 THR A N 1
ATOM 5496 C CA . THR A 1 746 ? -1.730 1.194 -38.311 1.00 90.19 746 THR A CA 1
ATOM 5497 C C . THR A 1 746 ? -2.548 1.588 -37.089 1.00 90.19 746 THR A C 1
ATOM 5499 O O . THR A 1 746 ? -3.699 1.188 -36.949 1.00 90.19 746 THR A O 1
ATOM 5502 N N . LEU A 1 747 ? -1.965 2.381 -36.194 1.00 91.12 747 LEU A N 1
ATOM 5503 C CA . LEU A 1 747 ? -2.649 2.912 -35.018 1.00 91.12 747 LEU A CA 1
ATOM 5504 C C . LEU A 1 747 ? -3.136 4.326 -35.345 1.00 91.12 747 LEU A C 1
ATOM 5506 O O . LEU A 1 747 ? -2.330 5.238 -35.503 1.00 91.12 747 LEU A O 1
ATOM 5510 N N . GLN A 1 748 ? -4.449 4.486 -35.480 1.00 87.69 748 GLN A N 1
ATOM 5511 C CA . GLN A 1 748 ? -5.104 5.725 -35.905 1.00 87.69 748 GLN A CA 1
ATOM 5512 C C . GLN A 1 748 ? -5.284 6.711 -34.740 1.00 87.69 748 GLN A C 1
ATOM 5514 O O . GLN A 1 748 ? -5.088 7.912 -34.905 1.00 87.69 748 GLN A O 1
ATOM 5519 N N . SER A 1 749 ? -5.621 6.214 -33.546 1.00 82.38 749 SER A N 1
ATOM 5520 C CA . SER A 1 749 ? -5.686 7.004 -32.309 1.00 82.38 749 SER A CA 1
ATOM 5521 C C . SER A 1 749 ? -5.407 6.132 -31.089 1.00 82.38 749 SER A C 1
ATOM 5523 O O . SER A 1 749 ? -5.574 4.917 -31.144 1.00 82.38 749 SER A O 1
ATOM 5525 N N . ASN A 1 750 ? -4.981 6.738 -29.978 1.00 83.81 750 ASN A N 1
ATOM 5526 C CA . ASN A 1 750 ? -4.680 6.002 -28.744 1.00 83.81 750 ASN A CA 1
ATOM 5527 C C . ASN A 1 750 ? -4.821 6.869 -27.479 1.00 83.81 750 ASN A C 1
ATOM 5529 O O . ASN A 1 750 ? -3.981 6.816 -26.584 1.00 83.81 750 ASN A O 1
ATOM 5533 N N . THR A 1 751 ? -5.824 7.749 -27.454 1.00 67.44 751 THR A N 1
ATOM 5534 C CA . THR A 1 751 ? -6.011 8.756 -26.393 1.00 67.44 751 THR A CA 1
ATOM 5535 C C . THR A 1 751 ? -7.017 8.298 -25.341 1.00 67.44 751 THR A C 1
ATOM 5537 O O . THR A 1 751 ? -6.648 8.121 -24.187 1.00 67.44 751 THR A O 1
ATOM 5540 N N . THR A 1 752 ? -8.265 8.065 -25.748 1.00 73.94 752 THR A N 1
ATOM 5541 C CA . THR A 1 752 ? -9.327 7.473 -24.911 1.00 73.94 752 THR A CA 1
ATOM 5542 C C . THR A 1 752 ? -9.454 5.978 -25.187 1.00 73.94 752 THR A C 1
ATOM 5544 O O . THR A 1 752 ? -9.600 5.177 -24.274 1.00 73.94 752 THR A O 1
ATOM 5547 N N . ASN A 1 753 ? -9.311 5.603 -26.456 1.00 84.00 753 ASN A N 1
ATOM 5548 C CA . ASN A 1 753 ? -9.421 4.247 -26.968 1.00 84.00 753 ASN A CA 1
ATOM 5549 C C . ASN A 1 753 ? -8.296 4.021 -27.983 1.00 84.00 753 ASN A C 1
ATOM 5551 O O . ASN A 1 753 ? -7.969 4.922 -28.766 1.00 84.00 753 ASN A O 1
ATOM 5555 N N . GLY A 1 754 ? -7.703 2.828 -27.981 1.00 88.62 754 GLY A N 1
ATOM 5556 C CA . GLY A 1 754 ? -6.843 2.387 -29.074 1.00 88.62 754 GLY A CA 1
ATOM 5557 C C . GLY A 1 754 ? -7.694 2.105 -30.309 1.00 88.62 754 GLY A C 1
ATOM 5558 O O . GLY A 1 754 ? -8.532 1.212 -30.266 1.00 88.62 754 GLY A O 1
ATOM 5559 N N . LEU A 1 755 ? -7.497 2.846 -31.398 1.00 94.44 755 LEU A N 1
ATOM 5560 C CA . LEU A 1 755 ? -8.160 2.608 -32.681 1.00 94.44 755 LEU A CA 1
ATOM 5561 C C . LEU A 1 755 ? -7.123 2.158 -33.699 1.00 94.44 755 LEU A C 1
ATOM 5563 O O . LEU A 1 755 ? -6.232 2.920 -34.072 1.00 94.44 755 LEU A O 1
ATOM 5567 N N . VAL A 1 756 ? -7.255 0.926 -34.159 1.00 97.06 756 VAL A N 1
ATOM 5568 C CA . VAL A 1 756 ? -6.341 0.289 -35.099 1.00 97.06 756 VAL A CA 1
ATOM 5569 C C . VAL A 1 756 ? -7.027 0.132 -36.446 1.00 97.06 756 VAL A C 1
ATOM 5571 O O . VAL A 1 756 ? -8.178 -0.279 -36.512 1.00 97.06 756 VAL A O 1
ATOM 5574 N N . GLU A 1 757 ? -6.329 0.448 -37.530 1.00 97.69 757 GLU A N 1
ATOM 5575 C CA . GLU A 1 757 ? -6.775 0.198 -38.898 1.00 97.69 757 GLU A CA 1
ATOM 5576 C C . GLU A 1 757 ? -5.925 -0.910 -39.527 1.00 97.69 757 GLU A C 1
ATOM 5578 O O . GLU A 1 757 ? -4.696 -0.832 -39.560 1.00 97.69 757 GLU A O 1
ATOM 5583 N N . LEU A 1 758 ? -6.606 -1.937 -40.028 1.00 97.38 758 LEU A N 1
ATOM 5584 C CA . LEU A 1 758 ? -6.059 -3.090 -40.726 1.00 97.38 758 LEU A CA 1
ATOM 5585 C C . LEU A 1 758 ? -6.335 -2.940 -42.223 1.00 97.38 758 LEU A C 1
ATOM 5587 O O . LEU A 1 758 ? -7.482 -2.717 -42.624 1.00 97.38 758 LEU A O 1
ATOM 5591 N N . LYS A 1 759 ? -5.299 -3.101 -43.049 1.00 96.31 759 LYS A N 1
ATOM 5592 C CA . LYS A 1 759 ? -5.447 -3.210 -44.504 1.00 96.31 759 LYS A CA 1
ATOM 5593 C C . LYS A 1 759 ? -5.433 -4.670 -44.923 1.00 96.31 759 LYS A C 1
ATOM 5595 O O . LYS A 1 759 ? -4.523 -5.407 -44.551 1.00 96.31 759 LYS A O 1
ATOM 5600 N N . ILE A 1 760 ? -6.423 -5.067 -45.709 1.00 94.94 760 ILE A N 1
ATOM 5601 C CA . ILE A 1 760 ? -6.485 -6.372 -46.368 1.00 94.94 760 ILE A CA 1
ATOM 5602 C C . ILE A 1 760 ? -5.662 -6.274 -47.652 1.00 94.94 760 ILE A C 1
ATOM 5604 O O . ILE A 1 760 ? -5.793 -5.300 -48.396 1.00 94.94 760 ILE A O 1
ATOM 5608 N N . ALA A 1 761 ? -4.819 -7.271 -47.916 1.00 93.19 761 ALA A N 1
ATOM 5609 C CA . ALA A 1 761 ? -4.032 -7.317 -49.138 1.00 93.19 761 ALA A CA 1
ATOM 5610 C C . ALA A 1 761 ? -4.956 -7.294 -50.361 1.00 93.19 761 ALA A C 1
ATOM 5612 O O . ALA A 1 761 ? -5.969 -8.003 -50.409 1.00 93.19 761 ALA A O 1
ATOM 5613 N N . LYS A 1 762 ? -4.612 -6.479 -51.360 1.00 88.44 762 LYS A N 1
ATOM 5614 C CA . LYS A 1 762 ? -5.379 -6.394 -52.610 1.00 88.44 762 LYS A CA 1
ATOM 5615 C C . LYS A 1 762 ? -5.499 -7.766 -53.261 1.00 88.44 762 LYS A C 1
ATOM 5617 O O . LYS A 1 762 ? -4.540 -8.537 -53.253 1.00 88.44 762 LYS A O 1
ATOM 5622 N N . ASP A 1 763 ? -6.656 -8.030 -53.855 1.00 88.38 763 ASP A N 1
ATOM 5623 C CA . ASP A 1 763 ? -6.914 -9.238 -54.634 1.00 88.38 763 ASP A CA 1
ATOM 5624 C C . ASP A 1 763 ? -6.755 -10.559 -53.831 1.00 88.38 763 ASP A C 1
ATOM 5626 O O . ASP A 1 763 ? -6.532 -11.619 -54.416 1.00 88.38 763 ASP A O 1
ATOM 5630 N N . SER A 1 764 ? -6.852 -10.518 -52.491 1.00 90.25 764 SER A N 1
ATOM 5631 C CA . SER A 1 764 ? -6.619 -11.678 -51.607 1.00 90.25 764 SER A CA 1
ATOM 5632 C C . SER A 1 764 ? -7.891 -12.305 -51.022 1.00 90.25 764 SER A C 1
ATOM 5634 O O . SER A 1 764 ? -7.908 -13.504 -50.742 1.00 90.25 764 SER A O 1
ATOM 5636 N N . ASN A 1 765 ? -8.975 -11.538 -50.866 1.00 91.38 765 ASN A N 1
ATOM 5637 C CA . ASN A 1 765 ? -10.284 -12.047 -50.472 1.00 91.38 765 ASN A CA 1
ATOM 5638 C C . ASN A 1 765 ? -11.116 -12.366 -51.720 1.00 91.38 765 ASN A C 1
ATOM 5640 O O . ASN A 1 765 ? -11.740 -11.489 -52.304 1.00 91.38 765 ASN A O 1
ATOM 5644 N N . THR A 1 766 ? -11.143 -13.636 -52.115 1.00 89.69 766 THR A N 1
ATOM 5645 C CA . THR A 1 766 ? -11.748 -14.085 -53.384 1.00 89.69 766 THR A CA 1
ATOM 5646 C C . THR A 1 766 ? -13.258 -14.325 -53.331 1.00 89.69 766 THR A C 1
ATOM 5648 O O . THR A 1 766 ? -13.864 -14.585 -54.367 1.00 89.69 766 THR A O 1
ATOM 5651 N N . LEU A 1 767 ? -13.877 -14.286 -52.144 1.00 88.62 767 LEU A N 1
ATOM 5652 C CA . LEU A 1 767 ? -15.294 -14.617 -51.952 1.00 88.62 767 LEU A CA 1
ATOM 5653 C C . LEU A 1 767 ? -15.968 -13.674 -50.948 1.00 88.62 767 LEU A C 1
ATOM 5655 O O . LEU A 1 767 ? -15.458 -13.464 -49.846 1.00 88.62 767 LEU A O 1
ATOM 5659 N N . THR A 1 768 ? -17.173 -13.205 -51.269 1.00 90.75 768 THR A N 1
ATOM 5660 C CA . THR A 1 768 ? -18.027 -12.440 -50.345 1.00 90.75 768 THR A CA 1
ATOM 5661 C C . THR A 1 768 ? -18.608 -13.339 -49.246 1.00 90.75 768 THR A C 1
ATOM 5663 O O . THR A 1 768 ? -19.072 -14.447 -49.514 1.00 90.75 768 THR A O 1
ATOM 5666 N N . GLY A 1 769 ? -18.598 -12.874 -47.995 1.00 88.81 769 GLY A N 1
ATOM 5667 C CA . GLY A 1 769 ? -19.228 -13.538 -46.849 1.00 88.81 769 GLY A CA 1
ATOM 5668 C C . GLY A 1 769 ? -18.608 -13.159 -45.500 1.00 88.81 769 GLY A C 1
ATOM 5669 O O . GLY A 1 769 ? -17.635 -12.411 -45.433 1.00 88.81 769 GLY A O 1
ATOM 5670 N N . SER A 1 770 ? -19.159 -13.697 -44.409 1.00 90.44 770 SER A N 1
ATOM 5671 C CA . SER A 1 770 ? -18.604 -13.494 -43.063 1.00 90.44 770 SER A CA 1
ATOM 5672 C C . SER A 1 770 ? -17.301 -14.269 -42.855 1.00 90.44 770 SER A C 1
ATOM 5674 O O . SER A 1 770 ? -17.164 -15.401 -43.324 1.00 90.44 770 SER A O 1
ATOM 5676 N N . ARG A 1 771 ? -16.352 -13.657 -42.143 1.00 89.69 771 ARG A N 1
ATOM 5677 C CA . ARG A 1 771 ? -15.057 -14.218 -41.726 1.00 89.69 771 ARG A CA 1
ATOM 5678 C C . ARG A 1 771 ? -14.815 -13.950 -40.249 1.00 89.69 771 ARG A C 1
ATOM 5680 O O . ARG A 1 771 ? -15.334 -12.975 -39.715 1.00 89.69 771 ARG A O 1
ATOM 5687 N N . THR A 1 772 ? -14.006 -14.777 -39.603 1.00 93.69 772 THR A N 1
ATOM 5688 C CA . THR A 1 772 ? -13.588 -14.526 -38.221 1.00 93.69 772 THR A CA 1
ATOM 5689 C C . THR A 1 772 ? -12.351 -13.637 -38.212 1.00 93.69 772 THR A C 1
ATOM 5691 O O . THR A 1 772 ? -11.331 -13.984 -38.810 1.00 93.69 772 THR A O 1
ATOM 5694 N N . LEU A 1 773 ? -12.439 -12.500 -37.523 1.00 96.12 773 LEU A N 1
ATOM 5695 C CA . LEU A 1 773 ? -11.283 -11.722 -37.093 1.00 96.12 773 LEU A CA 1
ATOM 5696 C C . LEU A 1 773 ? -10.943 -12.119 -35.657 1.00 96.12 773 LEU A C 1
ATOM 5698 O O . LEU A 1 773 ? -11.758 -11.937 -34.751 1.00 96.12 773 LEU A O 1
ATOM 5702 N N . THR A 1 774 ? -9.735 -12.627 -35.455 1.00 96.44 774 THR A N 1
ATOM 5703 C CA . THR A 1 774 ? -9.174 -12.934 -34.140 1.00 96.44 774 THR A CA 1
ATOM 5704 C C . THR A 1 774 ? -8.196 -11.838 -33.747 1.00 96.44 774 THR A C 1
ATOM 5706 O O . THR A 1 774 ? -7.274 -11.528 -34.503 1.00 96.44 774 THR A O 1
ATOM 5709 N N . VAL A 1 775 ? -8.386 -11.271 -32.557 1.00 97.50 775 VAL A N 1
ATOM 5710 C CA . VAL A 1 775 ? -7.506 -10.258 -31.967 1.00 97.50 775 VAL A CA 1
ATOM 5711 C C . VAL A 1 775 ? -6.942 -10.808 -30.661 1.00 97.50 775 VAL A C 1
ATOM 5713 O O . VAL A 1 775 ? -7.692 -11.217 -29.771 1.00 97.50 775 VAL A O 1
ATOM 5716 N N . SER A 1 776 ? -5.618 -10.855 -30.550 1.00 94.81 776 SER A N 1
ATOM 5717 C CA . SER A 1 776 ? -4.909 -11.391 -29.382 1.00 94.81 776 SER A CA 1
ATOM 5718 C C . SER A 1 776 ? -3.552 -10.711 -29.223 1.00 94.81 776 SER A C 1
ATOM 5720 O O . SER A 1 776 ? -3.060 -10.109 -30.165 1.00 94.81 776 SER A O 1
ATOM 5722 N N . GLY A 1 777 ? -2.937 -10.759 -28.040 1.00 93.81 777 GLY A N 1
ATOM 5723 C CA . GLY A 1 777 ? -1.568 -10.251 -27.856 1.00 93.81 777 GLY A CA 1
ATOM 5724 C C . GLY A 1 777 ? -1.419 -8.724 -27.780 1.00 93.81 777 GLY A C 1
ATOM 5725 O O . GLY A 1 777 ? -0.322 -8.244 -27.496 1.00 93.81 777 GLY A O 1
ATOM 5726 N N . VAL A 1 778 ? -2.490 -7.945 -27.978 1.00 95.88 778 VAL A N 1
ATOM 5727 C CA . VAL A 1 778 ? -2.473 -6.498 -27.709 1.00 95.88 778 VAL A CA 1
ATOM 5728 C C . VAL A 1 778 ? -2.477 -6.271 -26.202 1.00 95.88 778 VAL A C 1
ATOM 5730 O O . VAL A 1 778 ? -3.251 -6.883 -25.465 1.00 95.88 778 VAL A O 1
ATOM 5733 N N . THR A 1 779 ? -1.586 -5.403 -25.739 1.00 92.50 779 THR A N 1
ATOM 5734 C CA . THR A 1 779 ? -1.343 -5.177 -24.314 1.00 92.50 779 THR A CA 1
ATOM 5735 C C . THR A 1 779 ? -1.810 -3.800 -23.875 1.00 92.50 779 THR A C 1
ATOM 5737 O O . THR A 1 779 ? -1.860 -2.854 -24.667 1.00 92.50 779 THR A O 1
ATOM 5740 N N . SER A 1 780 ? -2.076 -3.658 -22.580 1.00 87.69 780 SER A N 1
ATOM 5741 C CA . SER A 1 780 ? -2.127 -2.352 -21.933 1.00 87.69 780 SER A CA 1
ATOM 5742 C C . SER A 1 780 ? -0.772 -1.650 -22.091 1.00 87.69 780 SER A C 1
ATOM 5744 O O . SER A 1 780 ? 0.247 -2.277 -22.407 1.00 87.69 780 SER A O 1
ATOM 5746 N N . GLN A 1 781 ? -0.730 -0.342 -21.845 1.00 81.00 781 GLN A N 1
ATOM 5747 C CA . GLN A 1 781 ? 0.520 0.430 -21.875 1.00 81.00 781 GLN A CA 1
ATOM 5748 C C . GLN A 1 781 ? 1.527 -0.005 -20.793 1.00 81.00 781 GLN A C 1
ATOM 5750 O O . GLN A 1 781 ? 2.689 0.386 -20.859 1.00 81.00 781 GLN A O 1
ATOM 5755 N N . THR A 1 782 ? 1.095 -0.824 -19.830 1.00 76.88 782 THR A N 1
ATOM 5756 C CA . THR A 1 782 ? 1.915 -1.397 -18.751 1.00 76.88 782 THR A CA 1
ATOM 5757 C C . THR A 1 782 ? 2.231 -2.885 -18.937 1.00 76.88 782 THR A C 1
ATOM 5759 O O . THR A 1 782 ? 3.028 -3.423 -18.176 1.00 76.88 782 THR A O 1
ATOM 5762 N N . GLY A 1 783 ? 1.684 -3.534 -19.974 1.00 80.06 783 GLY A N 1
ATOM 5763 C CA . GLY A 1 783 ? 2.079 -4.885 -20.392 1.00 80.06 783 GLY A CA 1
ATOM 5764 C C . GLY A 1 783 ? 1.039 -5.990 -20.186 1.00 80.06 783 GLY A C 1
ATOM 5765 O O . GLY A 1 783 ? 1.282 -7.113 -20.621 1.00 80.06 783 GLY A O 1
ATOM 5766 N N . ASP A 1 784 ? -0.129 -5.700 -19.609 1.00 87.19 784 ASP A N 1
ATOM 5767 C CA . ASP A 1 784 ? -1.184 -6.707 -19.435 1.00 87.19 784 ASP A CA 1
ATOM 5768 C C . ASP A 1 784 ? -1.819 -7.082 -20.772 1.00 87.19 784 ASP A C 1
ATOM 5770 O O . ASP A 1 784 ? -2.350 -6.227 -21.486 1.00 87.19 784 ASP A O 1
ATOM 5774 N N . VAL A 1 785 ? -1.793 -8.368 -21.108 1.00 92.38 785 VAL A N 1
ATOM 5775 C CA . VAL A 1 785 ? -2.267 -8.887 -22.395 1.00 92.38 785 VAL A CA 1
ATOM 5776 C C . VAL A 1 785 ? -3.790 -9.041 -22.394 1.00 92.38 785 VAL A C 1
ATOM 5778 O O . VAL A 1 785 ? -4.364 -9.573 -21.445 1.00 92.38 785 VAL A O 1
ATOM 5781 N N . MET A 1 786 ? -4.454 -8.619 -23.474 1.00 94.44 786 MET A N 1
ATOM 5782 C CA . MET A 1 786 ? -5.887 -8.862 -23.665 1.00 94.44 786 MET A CA 1
ATOM 5783 C C . MET A 1 786 ? -6.235 -10.355 -23.699 1.00 94.44 786 MET A C 1
ATOM 5785 O O . MET A 1 786 ? -5.468 -11.183 -24.197 1.00 94.44 786 MET A O 1
ATOM 5789 N N . ALA A 1 787 ? -7.454 -10.693 -23.273 1.00 93.12 787 ALA A N 1
ATOM 5790 C CA . ALA A 1 787 ? -8.040 -11.987 -23.609 1.00 93.12 787 ALA A CA 1
ATOM 5791 C C . ALA A 1 787 ? -8.267 -12.079 -25.128 1.00 93.12 787 ALA A C 1
ATOM 5793 O O . ALA A 1 787 ? -8.623 -11.087 -25.765 1.00 93.12 787 ALA A O 1
ATOM 5794 N N . THR A 1 788 ? -8.084 -13.271 -25.704 1.00 95.38 788 THR A N 1
ATOM 5795 C CA . THR A 1 788 ? -8.336 -13.485 -27.138 1.00 95.38 788 THR A CA 1
ATOM 5796 C C . THR A 1 788 ? -9.803 -13.207 -27.449 1.00 95.38 788 THR A C 1
ATOM 5798 O O . THR A 1 788 ? -10.692 -13.813 -26.850 1.00 95.38 788 THR A O 1
ATOM 5801 N N . ALA A 1 789 ? -10.046 -12.303 -28.393 1.00 92.50 789 ALA A N 1
ATOM 5802 C CA . ALA A 1 789 ? -11.376 -11.938 -28.855 1.00 92.50 789 ALA A CA 1
ATOM 5803 C C . ALA A 1 789 ? -11.570 -12.397 -30.302 1.00 92.50 789 ALA A C 1
ATOM 5805 O O . ALA A 1 789 ? -10.655 -12.301 -31.119 1.00 92.50 789 ALA A O 1
ATOM 5806 N N . THR A 1 790 ? -12.770 -12.881 -30.617 1.00 95.62 790 THR A N 1
ATOM 5807 C CA . THR A 1 790 ? -13.164 -13.261 -31.978 1.00 95.62 790 THR A CA 1
ATOM 5808 C C . THR A 1 790 ? -14.423 -12.505 -32.371 1.00 95.62 790 THR A C 1
ATOM 5810 O O . THR A 1 790 ? -15.364 -12.396 -31.584 1.00 95.62 790 THR A O 1
ATOM 5813 N N . VAL A 1 791 ? -14.432 -11.948 -33.580 1.00 94.44 791 VAL A N 1
ATOM 5814 C CA . VAL A 1 791 ? -15.561 -11.182 -34.116 1.00 94.44 791 VAL A CA 1
ATOM 5815 C C . VAL A 1 791 ? -15.850 -11.644 -35.537 1.00 94.44 791 VAL A C 1
ATOM 5817 O O . VAL A 1 791 ? -14.939 -11.774 -36.352 1.00 94.44 791 VAL A O 1
ATOM 5820 N N . ALA A 1 792 ? -17.125 -11.888 -35.844 1.00 92.62 792 ALA A N 1
ATOM 5821 C CA . ALA A 1 792 ? -17.564 -12.162 -37.205 1.00 92.62 792 ALA A CA 1
ATOM 5822 C C . ALA A 1 792 ? -17.642 -10.851 -38.002 1.00 92.62 792 ALA A C 1
ATOM 5824 O O . ALA A 1 792 ? -18.361 -9.928 -37.626 1.00 92.62 792 ALA A O 1
ATOM 5825 N N . VAL A 1 793 ? -16.920 -10.787 -39.116 1.00 91.94 793 VAL A N 1
ATOM 5826 C CA . VAL A 1 793 ? -16.809 -9.619 -39.992 1.00 91.94 793 VAL A CA 1
ATOM 5827 C C . VAL A 1 793 ? -17.347 -9.983 -41.372 1.00 91.94 793 VAL A C 1
ATOM 5829 O O . VAL A 1 793 ? -16.828 -10.891 -42.017 1.00 91.94 793 VAL A O 1
ATOM 5832 N N . ALA A 1 794 ? -18.393 -9.296 -41.831 1.00 90.56 794 ALA A N 1
ATOM 5833 C CA . ALA A 1 794 ? -18.936 -9.475 -43.177 1.00 90.56 794 ALA A CA 1
ATOM 5834 C C . ALA A 1 794 ? -18.087 -8.704 -44.196 1.00 90.56 794 ALA A C 1
ATOM 5836 O O . ALA A 1 794 ? -17.999 -7.481 -44.115 1.00 90.56 794 ALA A O 1
ATOM 5837 N N . LEU A 1 795 ? -17.468 -9.412 -45.144 1.00 92.38 795 LEU A N 1
ATOM 5838 C CA . LEU A 1 795 ? -16.588 -8.826 -46.156 1.00 92.38 795 LEU A CA 1
ATOM 5839 C C . LEU A 1 795 ? -17.099 -9.128 -47.564 1.00 92.38 795 LEU A C 1
ATOM 5841 O O . LEU A 1 795 ? -17.521 -10.251 -47.848 1.00 92.38 795 LEU A O 1
ATOM 5845 N N . ASN A 1 796 ? -17.009 -8.140 -48.452 1.00 92.50 796 ASN A N 1
ATOM 5846 C CA . ASN A 1 796 ? -17.099 -8.370 -49.892 1.00 92.50 796 ASN A CA 1
ATOM 5847 C C . ASN A 1 796 ? -15.762 -8.895 -50.415 1.00 92.50 796 ASN A C 1
ATOM 5849 O O . ASN A 1 796 ? -14.712 -8.638 -49.819 1.00 92.50 796 ASN A O 1
ATOM 5853 N N . GLU A 1 797 ? -15.798 -9.632 -51.521 1.00 91.44 797 GLU A N 1
ATOM 5854 C CA . GLU A 1 797 ? -14.583 -9.947 -52.271 1.00 91.44 797 GLU A CA 1
ATOM 5855 C C . GLU A 1 797 ? -13.843 -8.656 -52.690 1.00 91.44 797 GLU A C 1
ATOM 5857 O O . GLU A 1 797 ? -14.466 -7.605 -52.872 1.00 91.44 797 GLU A O 1
ATOM 5862 N N . ASN A 1 798 ? -12.509 -8.716 -52.745 1.00 92.94 798 ASN A N 1
ATOM 5863 C CA . ASN A 1 798 ? -11.650 -7.571 -53.073 1.00 92.94 798 ASN A CA 1
ATOM 5864 C C . ASN A 1 798 ? -10.744 -7.812 -54.294 1.00 92.94 798 ASN A C 1
ATOM 5866 O O . ASN A 1 798 ? -9.695 -7.170 -54.435 1.00 92.94 798 ASN A O 1
ATOM 5870 N N . VAL A 1 799 ? -11.122 -8.764 -55.145 1.00 92.31 799 VAL A N 1
ATOM 5871 C CA . VAL A 1 799 ? -10.451 -9.083 -56.400 1.00 92.31 799 VAL A CA 1
ATOM 5872 C C . VAL A 1 799 ? -10.853 -8.051 -57.433 1.00 92.31 799 VAL A C 1
ATOM 5874 O O . VAL A 1 799 ? -12.016 -7.877 -57.761 1.00 92.31 799 VAL A O 1
ATOM 5877 N N . ARG A 1 800 ? -9.869 -7.322 -57.954 1.00 92.25 800 ARG A N 1
ATOM 5878 C CA . ARG A 1 800 ? -10.145 -6.323 -58.980 1.00 92.25 800 ARG A CA 1
ATOM 5879 C C . ARG A 1 800 ? -10.371 -6.983 -60.338 1.00 92.25 800 ARG A C 1
ATOM 5881 O O . ARG A 1 800 ? -9.549 -7.816 -60.751 1.00 92.25 800 ARG A O 1
ATOM 5888 N N . PRO A 1 801 ? -11.342 -6.483 -61.124 1.00 93.62 801 PRO A N 1
ATOM 5889 C CA . PRO A 1 801 ? -11.483 -6.902 -62.502 1.00 93.62 801 PRO A CA 1
ATOM 5890 C C . PRO A 1 801 ? -10.209 -6.584 -63.288 1.00 93.62 801 PRO A C 1
ATOM 5892 O O . PRO A 1 801 ? -9.552 -5.564 -63.076 1.00 93.62 801 PRO A O 1
ATOM 5895 N N . THR A 1 802 ? -9.862 -7.456 -64.231 1.00 94.00 802 THR A N 1
ATOM 5896 C CA . THR A 1 802 ? -8.755 -7.283 -65.185 1.00 94.00 802 THR A CA 1
ATOM 5897 C C . THR A 1 802 ? -9.271 -7.461 -66.601 1.00 94.00 802 THR A C 1
ATOM 5899 O O . THR A 1 802 ? -10.131 -8.306 -66.842 1.00 94.00 802 THR A O 1
ATOM 5902 N N . VAL A 1 803 ? -8.739 -6.709 -67.566 1.00 94.62 803 VAL A N 1
ATOM 5903 C CA . VAL A 1 803 ? -9.077 -6.926 -68.980 1.00 94.62 803 VAL A CA 1
ATOM 5904 C C . VAL A 1 803 ? -8.279 -8.120 -69.509 1.00 94.62 803 VAL A C 1
ATOM 5906 O O . VAL A 1 803 ? -7.050 -8.094 -69.523 1.00 94.62 803 VAL A O 1
ATOM 5909 N N . LYS A 1 804 ? -8.973 -9.180 -69.934 1.00 95.12 804 LYS A N 1
ATOM 5910 C CA . LYS A 1 804 ? -8.376 -10.404 -70.489 1.00 95.12 804 LYS A CA 1
ATOM 5911 C C . LYS A 1 804 ? -8.123 -10.298 -71.985 1.00 95.12 804 LYS A C 1
ATOM 5913 O O . LYS A 1 804 ? -7.087 -10.758 -72.456 1.00 95.12 804 LYS A O 1
ATOM 5918 N N . THR A 1 805 ? -9.057 -9.709 -72.725 1.00 93.75 805 THR A N 1
ATOM 5919 C CA . THR A 1 805 ? -8.944 -9.536 -74.178 1.00 93.75 805 THR A CA 1
ATOM 5920 C C . THR A 1 805 ? -9.492 -8.182 -74.610 1.00 93.75 805 THR A C 1
ATOM 5922 O O . THR A 1 805 ? -10.382 -7.624 -73.967 1.00 93.75 805 THR A O 1
ATOM 5925 N N . ALA A 1 806 ? -8.955 -7.666 -75.713 1.00 95.06 806 ALA A N 1
ATOM 5926 C CA . ALA A 1 806 ? -9.454 -6.498 -76.422 1.00 95.06 806 ALA A CA 1
ATOM 5927 C C . ALA A 1 806 ? -9.525 -6.848 -77.914 1.00 95.06 806 ALA A C 1
ATOM 5929 O O . ALA A 1 806 ? -8.502 -7.211 -78.503 1.00 95.06 806 ALA A O 1
ATOM 5930 N N . GLN A 1 807 ? -10.714 -6.791 -78.513 1.00 93.94 807 GLN A N 1
ATOM 5931 C CA . GLN A 1 807 ? -10.946 -7.224 -79.896 1.00 93.94 807 GLN A CA 1
ATOM 5932 C C . GLN A 1 807 ? -11.681 -6.170 -80.716 1.00 93.94 807 GLN A C 1
ATOM 5934 O O . GLN A 1 807 ? -12.648 -5.580 -80.238 1.00 93.94 807 GLN A O 1
ATOM 5939 N N . VAL A 1 808 ? -11.247 -5.955 -81.957 1.00 92.12 808 VAL A N 1
ATOM 5940 C CA . VAL A 1 808 ? -11.958 -5.111 -82.924 1.00 92.12 808 VAL A CA 1
ATOM 5941 C C . VAL A 1 808 ? -13.135 -5.898 -83.492 1.00 92.12 808 VAL A C 1
ATOM 5943 O O . VAL A 1 808 ? -12.962 -6.757 -84.347 1.00 92.12 808 VAL A O 1
ATOM 5946 N N . THR A 1 809 ? -14.350 -5.608 -83.035 1.00 87.31 809 THR A N 1
ATOM 5947 C CA . THR A 1 809 ? -15.556 -6.334 -83.471 1.00 87.31 809 THR A CA 1
ATOM 5948 C C . THR A 1 809 ? -16.203 -5.714 -84.707 1.00 87.31 809 THR A C 1
ATOM 5950 O O . THR A 1 809 ? -16.845 -6.405 -85.495 1.00 87.31 809 THR A O 1
ATOM 5953 N N . THR A 1 810 ? -15.990 -4.416 -84.925 1.00 90.88 810 THR A N 1
ATOM 5954 C CA . THR A 1 810 ? -16.237 -3.722 -86.198 1.00 90.88 810 THR A CA 1
ATOM 5955 C C . THR A 1 810 ? -15.163 -2.658 -86.386 1.00 90.88 810 THR A C 1
ATOM 5957 O O . THR A 1 810 ? -14.468 -2.314 -85.433 1.00 90.88 810 THR A O 1
ATOM 5960 N N . THR A 1 811 ? -15.058 -2.053 -87.570 1.00 90.19 811 THR A N 1
ATOM 5961 C CA . THR A 1 811 ? -14.077 -0.981 -87.809 1.00 90.19 811 THR A CA 1
ATOM 5962 C C . THR A 1 811 ? -14.199 0.190 -86.825 1.00 90.19 811 THR A C 1
ATOM 5964 O O . THR A 1 811 ? -13.231 0.910 -86.651 1.00 90.19 811 THR A O 1
ATOM 5967 N N . SER A 1 812 ? -15.331 0.382 -86.141 1.00 92.75 812 SER A N 1
ATOM 5968 C CA . SER A 1 812 ? -15.523 1.463 -85.157 1.00 92.75 812 SER A CA 1
ATOM 5969 C C . SER A 1 812 ? -15.664 0.989 -83.711 1.00 92.75 812 SER A C 1
ATOM 5971 O O . SER A 1 812 ? -15.882 1.822 -82.834 1.00 92.75 812 SER A O 1
ATOM 5973 N N . VAL A 1 813 ? -15.581 -0.315 -83.436 1.00 93.69 813 VAL A N 1
ATOM 5974 C CA . VAL A 1 813 ? -15.907 -0.863 -82.114 1.00 93.69 813 VAL A CA 1
ATOM 5975 C C . VAL A 1 813 ? -14.810 -1.791 -81.618 1.00 93.69 813 VAL A C 1
ATOM 5977 O O . VAL A 1 813 ? -14.438 -2.746 -82.299 1.00 93.69 813 VAL A O 1
ATOM 5980 N N . ILE A 1 814 ? -14.344 -1.528 -80.397 1.00 94.62 814 ILE A N 1
ATOM 5981 C CA . ILE A 1 814 ? -13.448 -2.406 -79.650 1.00 94.62 814 ILE A CA 1
ATOM 5982 C C . ILE A 1 814 ? -14.211 -2.978 -78.455 1.00 94.62 814 ILE A C 1
ATOM 5984 O O . ILE A 1 814 ? -14.741 -2.231 -77.635 1.00 94.62 814 ILE A O 1
ATOM 5988 N N . THR A 1 815 ? -14.246 -4.300 -78.330 1.00 95.50 815 THR A N 1
ATOM 5989 C CA . THR A 1 815 ? -14.847 -4.999 -77.193 1.00 95.50 815 THR A CA 1
ATOM 5990 C C . THR A 1 815 ? -13.752 -5.486 -76.253 1.00 95.50 815 THR A C 1
ATOM 5992 O O . THR A 1 815 ? -12.886 -6.274 -76.635 1.00 95.50 815 THR A O 1
ATOM 5995 N N . LEU A 1 816 ? -13.801 -5.016 -75.012 1.00 95.62 816 LEU A N 1
ATOM 5996 C CA . LEU A 1 816 ? -12.987 -5.495 -73.904 1.00 95.62 816 LEU A CA 1
ATOM 5997 C C . LEU A 1 816 ? -13.735 -6.610 -73.178 1.00 95.62 816 LEU A C 1
ATOM 5999 O O . LEU A 1 816 ? -14.905 -6.425 -72.856 1.00 95.62 816 LEU A O 1
ATOM 6003 N N . THR A 1 817 ? -13.070 -7.728 -72.883 1.00 95.56 817 THR A N 1
ATOM 6004 C CA . THR A 1 817 ? -13.611 -8.777 -71.998 1.00 95.56 817 THR A CA 1
ATOM 6005 C C . THR A 1 817 ? -12.839 -8.798 -70.686 1.00 95.56 817 THR A C 1
ATOM 6007 O O . THR A 1 817 ? -11.612 -8.916 -70.699 1.00 95.56 817 THR A O 1
ATOM 6010 N N . THR A 1 818 ? -13.534 -8.699 -69.557 1.00 96.38 818 THR A N 1
ATOM 6011 C CA . THR A 1 818 ? -12.963 -8.656 -68.204 1.00 96.38 818 THR A CA 1
ATOM 6012 C C . THR A 1 818 ? -12.959 -10.029 -67.518 1.00 96.38 818 THR A C 1
ATOM 6014 O O . THR A 1 818 ? -13.619 -10.970 -67.963 1.00 96.38 818 THR A O 1
ATOM 6017 N N . SER A 1 819 ? -12.179 -10.182 -66.439 1.00 93.88 819 SER A N 1
ATOM 6018 C CA . SER A 1 819 ? -12.133 -11.406 -65.614 1.00 93.88 819 SER A CA 1
ATOM 6019 C C . SER A 1 819 ? -13.476 -11.736 -64.959 1.00 93.88 819 SER A C 1
ATOM 6021 O O . SER A 1 819 ? -13.839 -12.908 -64.816 1.00 93.88 819 SER A O 1
ATOM 6023 N N . GLU A 1 820 ? -14.238 -10.706 -64.623 1.00 93.69 820 GLU A N 1
ATOM 6024 C CA . GLU A 1 820 ? -15.498 -10.764 -63.888 1.00 93.69 820 GLU A CA 1
ATOM 6025 C C . GLU A 1 820 ? -16.468 -9.683 -64.356 1.00 93.69 820 GLU A C 1
ATOM 6027 O O . GLU A 1 820 ? -16.159 -8.915 -65.272 1.00 93.69 820 GLU A O 1
ATOM 6032 N N . ASP A 1 821 ? -17.657 -9.689 -63.768 1.00 94.38 821 ASP A N 1
ATOM 6033 C CA . ASP A 1 821 ? -18.763 -8.829 -64.160 1.00 94.38 821 ASP A CA 1
ATOM 6034 C C . ASP A 1 821 ? -18.492 -7.377 -63.735 1.00 94.38 821 ASP A C 1
ATOM 6036 O O . ASP A 1 821 ? -18.120 -7.096 -62.598 1.00 94.38 821 ASP A O 1
ATOM 6040 N N . ILE A 1 822 ? -18.689 -6.440 -64.660 1.00 95.06 822 ILE A N 1
ATOM 6041 C CA . ILE A 1 822 ? -18.509 -5.003 -64.440 1.00 95.06 822 ILE A CA 1
ATOM 6042 C C . ILE A 1 822 ? -19.854 -4.371 -64.111 1.00 95.06 822 ILE A C 1
ATOM 6044 O O . ILE A 1 822 ? -20.864 -4.695 -64.737 1.00 95.06 822 ILE A O 1
ATOM 6048 N N . ASN A 1 823 ? -19.872 -3.427 -63.169 1.00 94.12 823 ASN A N 1
ATOM 6049 C CA . ASN A 1 823 ? -21.056 -2.623 -62.906 1.00 94.12 823 ASN A CA 1
ATOM 6050 C C . ASN A 1 823 ? -21.270 -1.618 -64.054 1.00 94.12 823 ASN A C 1
ATOM 6052 O O . ASN A 1 823 ? -20.479 -0.684 -64.194 1.00 94.12 823 ASN A O 1
ATOM 6056 N N . PRO A 1 824 ? -22.351 -1.725 -64.850 1.00 92.56 824 PRO A N 1
ATOM 6057 C CA . PRO A 1 824 ? -22.571 -0.824 -65.981 1.00 92.56 824 PRO A CA 1
ATOM 6058 C C . PRO A 1 824 ? -22.638 0.658 -65.592 1.00 92.56 824 PRO A C 1
ATOM 6060 O O . PRO A 1 824 ? -22.331 1.515 -66.415 1.00 92.56 824 PRO A O 1
ATOM 6063 N N . ALA A 1 825 ? -23.029 0.965 -64.349 1.00 93.06 825 ALA A N 1
ATOM 6064 C CA . ALA A 1 825 ? -23.177 2.334 -63.860 1.00 93.06 825 ALA A CA 1
ATOM 6065 C C . ALA A 1 825 ? -21.840 3.049 -63.595 1.00 93.06 825 ALA A C 1
ATOM 6067 O O . ALA A 1 825 ? -21.833 4.272 -63.476 1.00 93.06 825 ALA A O 1
ATOM 6068 N N . THR A 1 826 ? -20.727 2.315 -63.491 1.00 93.62 826 THR A N 1
ATOM 6069 C CA . THR A 1 826 ? -19.393 2.887 -63.228 1.00 93.62 826 THR A CA 1
ATOM 6070 C C . THR A 1 826 ? -18.565 3.065 -64.499 1.00 93.62 826 THR A C 1
ATOM 6072 O O . THR A 1 826 ? -17.491 3.654 -64.446 1.00 93.62 826 THR A O 1
ATOM 6075 N N . ILE A 1 827 ? -19.052 2.591 -65.652 1.00 93.94 827 ILE A N 1
ATOM 6076 C CA . ILE A 1 827 ? -18.339 2.702 -66.927 1.00 93.94 827 ILE A CA 1
ATOM 6077 C C . ILE A 1 827 ? -18.358 4.159 -67.395 1.00 93.94 827 ILE A C 1
ATOM 6079 O O . ILE A 1 827 ? -19.396 4.675 -67.813 1.00 93.94 827 ILE A O 1
ATOM 6083 N N . ALA A 1 828 ? -17.192 4.805 -67.389 1.00 90.50 828 ALA A N 1
ATOM 6084 C CA . ALA A 1 828 ? -17.028 6.159 -67.898 1.00 90.50 828 ALA A CA 1
ATOM 6085 C C . ALA A 1 828 ? -16.194 6.174 -69.185 1.00 90.50 828 ALA A C 1
ATOM 6087 O O . ALA A 1 828 ? -15.136 5.559 -69.281 1.00 90.50 828 ALA A O 1
ATOM 6088 N N . ALA A 1 829 ? -16.631 6.950 -70.182 1.00 81.00 829 ALA A N 1
ATOM 6089 C CA . ALA A 1 829 ? -15.873 7.151 -71.421 1.00 81.00 829 ALA A CA 1
ATOM 6090 C C . ALA A 1 829 ? -14.454 7.699 -71.169 1.00 81.00 829 ALA A C 1
ATOM 6092 O O . ALA A 1 829 ? -13.532 7.398 -71.921 1.00 81.00 829 ALA A O 1
ATOM 6093 N N . GLY A 1 830 ? -14.285 8.474 -70.093 1.00 85.81 830 GLY A N 1
ATOM 6094 C CA . GLY A 1 830 ? -13.006 9.046 -69.682 1.00 85.81 830 GLY A CA 1
ATOM 6095 C C . GLY A 1 830 ? -12.022 8.056 -69.061 1.00 85.81 830 GLY A C 1
ATOM 6096 O O . GLY A 1 830 ? -10.895 8.460 -68.829 1.00 85.81 830 GLY A O 1
ATOM 6097 N N . ASP A 1 831 ? -12.406 6.800 -68.814 1.00 93.12 831 ASP A N 1
ATOM 6098 C CA . ASP A 1 831 ? -11.554 5.802 -68.152 1.00 93.12 831 ASP A CA 1
ATOM 6099 C C . ASP A 1 831 ? -10.565 5.102 -69.103 1.00 93.12 831 ASP A C 1
ATOM 6101 O O . ASP A 1 831 ? -9.580 4.511 -68.650 1.00 93.12 831 ASP A O 1
ATOM 6105 N N . PHE A 1 832 ? -10.809 5.160 -70.418 1.00 94.25 832 PHE A N 1
ATOM 6106 C CA . PHE A 1 832 ? -10.086 4.377 -71.423 1.00 94.25 832 PHE A CA 1
ATOM 6107 C C . PHE A 1 832 ? -9.442 5.268 -72.486 1.00 94.25 832 PHE A C 1
ATOM 6109 O O . PHE A 1 832 ? -10.119 6.006 -73.200 1.00 94.25 832 PHE A O 1
ATOM 6116 N N . GLU A 1 833 ? -8.128 5.140 -72.655 1.00 93.62 833 GLU A N 1
ATOM 6117 C CA . GLU A 1 833 ? -7.370 5.856 -73.677 1.00 93.62 833 GLU A CA 1
ATOM 6118 C C . GLU A 1 833 ? -6.947 4.907 -74.800 1.00 93.62 833 GLU A C 1
ATOM 6120 O O . GLU A 1 833 ? -6.265 3.908 -74.562 1.00 93.62 833 GLU A O 1
ATOM 6125 N N . VAL A 1 834 ? -7.324 5.232 -76.038 1.00 93.75 834 VAL A N 1
ATOM 6126 C CA . VAL A 1 834 ? -6.977 4.437 -77.224 1.00 93.75 834 VAL A CA 1
ATOM 6127 C C . VAL A 1 834 ? -5.757 5.045 -77.909 1.00 93.75 834 VAL A C 1
ATOM 6129 O O . VAL A 1 834 ? -5.700 6.251 -78.142 1.00 93.75 834 VAL A O 1
ATOM 6132 N N . TYR A 1 835 ? -4.782 4.205 -78.245 1.00 94.12 835 TYR A N 1
ATOM 6133 C CA . TYR A 1 835 ? -3.559 4.573 -78.949 1.00 94.12 835 TYR A CA 1
ATOM 6134 C C . TYR A 1 835 ? -3.431 3.776 -80.246 1.00 94.12 835 TYR A C 1
ATOM 6136 O O . TYR A 1 835 ? -3.627 2.564 -80.236 1.00 94.12 835 TYR A O 1
ATOM 6144 N N . VAL A 1 836 ? -3.043 4.439 -81.335 1.00 92.69 836 VAL A N 1
ATOM 6145 C CA . VAL A 1 836 ? -2.769 3.826 -82.644 1.00 92.69 836 VAL A CA 1
ATOM 6146 C C . VAL A 1 836 ? -1.345 4.182 -83.059 1.00 92.69 836 VAL A C 1
ATOM 6148 O O . VAL A 1 836 ? -0.983 5.361 -83.084 1.00 92.69 836 VAL A O 1
ATOM 6151 N N . GLY A 1 837 ? -0.502 3.182 -83.331 1.00 89.31 837 GLY A N 1
ATOM 6152 C CA . GLY A 1 837 ? 0.902 3.411 -83.701 1.00 89.31 837 GLY A CA 1
ATOM 6153 C C . GLY A 1 837 ? 1.690 4.209 -82.654 1.00 89.31 837 GLY A C 1
ATOM 6154 O O . GLY A 1 837 ? 2.589 4.970 -83.002 1.00 89.31 837 GLY A O 1
ATOM 6155 N N . GLY A 1 838 ? 1.304 4.103 -81.377 1.00 87.31 838 GLY A N 1
ATOM 6156 C CA . GLY A 1 838 ? 1.891 4.854 -80.261 1.00 87.31 838 GLY A CA 1
ATOM 6157 C C . GLY A 1 838 ? 1.318 6.258 -80.025 1.00 87.31 838 GLY A C 1
ATOM 6158 O O . GLY A 1 838 ? 1.639 6.863 -79.004 1.00 87.31 838 GLY A O 1
ATOM 6159 N N . ASN A 1 839 ? 0.432 6.761 -80.891 1.00 90.75 839 ASN A N 1
ATOM 6160 C CA . ASN A 1 839 ? -0.189 8.083 -80.753 1.00 90.75 839 ASN A CA 1
ATOM 6161 C C . ASN A 1 839 ? -1.587 7.988 -80.134 1.00 90.75 839 ASN A C 1
ATOM 6163 O O . ASN A 1 839 ? -2.373 7.121 -80.514 1.00 90.75 839 ASN A O 1
ATOM 6167 N N . LYS A 1 840 ? -1.910 8.888 -79.198 1.00 92.06 840 LYS A N 1
ATOM 6168 C CA . LYS A 1 840 ? -3.224 8.932 -78.538 1.00 92.06 840 LYS A CA 1
ATOM 6169 C C . LYS A 1 840 ? -4.302 9.387 -79.523 1.00 92.06 840 LYS A C 1
ATOM 6171 O O . LYS A 1 840 ? -4.152 10.420 -80.173 1.00 92.06 840 LYS A O 1
ATOM 6176 N N . VAL A 1 841 ? -5.404 8.648 -79.590 1.00 89.62 841 VAL A N 1
ATOM 6177 C CA . VAL A 1 841 ? -6.607 9.031 -80.333 1.00 89.62 841 VAL A CA 1
ATOM 6178 C C . VAL A 1 841 ? -7.292 10.179 -79.588 1.00 89.62 841 VAL A C 1
ATOM 6180 O O . VAL A 1 841 ? -7.655 10.042 -78.422 1.00 89.62 841 VAL A O 1
ATOM 6183 N N . THR A 1 842 ? -7.435 11.329 -80.248 1.00 84.56 842 THR A N 1
ATOM 6184 C CA . THR A 1 842 ? -8.030 12.552 -79.670 1.00 84.56 842 THR A CA 1
ATOM 6185 C C . THR A 1 842 ? -9.481 12.781 -80.088 1.00 84.56 842 THR A C 1
ATOM 6187 O O . THR A 1 842 ? -10.150 13.661 -79.548 1.00 84.56 842 THR A O 1
ATOM 6190 N N . THR A 1 843 ? -9.980 12.003 -81.049 1.00 81.94 843 THR A N 1
ATOM 6191 C CA . THR A 1 843 ? -11.393 11.990 -81.428 1.00 81.94 843 THR A CA 1
ATOM 6192 C C . THR A 1 843 ? -12.223 11.278 -80.361 1.00 81.94 843 THR A C 1
ATOM 6194 O O . THR A 1 843 ? -11.705 10.477 -79.586 1.00 81.94 843 THR A O 1
ATOM 6197 N N . ALA A 1 844 ? -13.517 11.601 -80.288 1.00 82.81 844 ALA A N 1
ATOM 6198 C CA . ALA A 1 844 ? -14.380 11.105 -79.221 1.00 82.81 844 ALA A CA 1
ATOM 6199 C C . ALA A 1 844 ? -14.412 9.566 -79.178 1.00 82.81 844 ALA A C 1
ATOM 6201 O O . ALA A 1 844 ? -14.704 8.906 -80.180 1.00 82.81 844 ALA A O 1
ATOM 6202 N N . VAL A 1 845 ? -14.145 9.021 -77.992 1.00 89.31 845 VAL A N 1
ATOM 6203 C CA . VAL A 1 845 ? -14.344 7.614 -77.642 1.00 89.31 845 VAL A CA 1
ATOM 6204 C C . VAL A 1 845 ? -15.469 7.569 -76.621 1.00 89.31 845 VAL A C 1
ATOM 6206 O O . VAL A 1 845 ? -15.464 8.335 -75.660 1.00 89.31 845 VAL A O 1
ATOM 6209 N N . THR A 1 846 ? -16.450 6.700 -76.835 1.00 91.38 846 THR A N 1
ATOM 6210 C CA . THR A 1 846 ? -17.499 6.428 -75.842 1.00 91.38 846 THR A CA 1
ATOM 6211 C C . THR A 1 846 ? -17.313 5.026 -75.285 1.00 91.38 846 THR A C 1
ATOM 6213 O O . THR A 1 846 ? -16.875 4.137 -76.013 1.00 91.38 846 THR A O 1
ATOM 6216 N N . ALA A 1 847 ? -17.630 4.833 -74.007 1.00 93.12 847 ALA A N 1
ATOM 6217 C CA . ALA A 1 847 ? -17.590 3.535 -73.345 1.00 93.12 847 ALA A CA 1
ATOM 6218 C C . ALA A 1 847 ? -18.987 3.187 -72.824 1.00 93.12 847 ALA A C 1
ATOM 6220 O O . ALA A 1 847 ? -19.671 4.044 -72.266 1.00 93.12 847 ALA A O 1
ATOM 6221 N N . ALA A 1 848 ? -19.405 1.941 -73.017 1.00 92.62 848 ALA A N 1
ATOM 6222 C CA . ALA A 1 848 ? -20.670 1.415 -72.517 1.00 92.62 848 ALA A CA 1
ATOM 6223 C C . ALA A 1 848 ? -20.532 -0.072 -72.167 1.00 92.62 848 ALA A C 1
ATOM 6225 O O . ALA A 1 848 ? -19.580 -0.729 -72.592 1.00 92.62 848 ALA A O 1
ATOM 6226 N N . ALA A 1 849 ? -21.494 -0.624 -71.428 1.00 90.56 849 ALA A N 1
ATOM 6227 C CA . ALA A 1 849 ? -21.577 -2.069 -71.231 1.00 90.56 849 ALA A CA 1
ATOM 6228 C C . ALA A 1 849 ? -21.742 -2.796 -72.581 1.00 90.56 849 ALA A C 1
ATOM 6230 O O . ALA A 1 849 ? -22.429 -2.315 -73.483 1.00 90.56 849 ALA A O 1
ATOM 6231 N N . GLY A 1 850 ? -21.068 -3.935 -72.735 1.00 85.94 850 GLY A N 1
ATOM 6232 C CA . GLY A 1 850 ? -21.144 -4.787 -73.919 1.00 85.94 850 GLY A CA 1
ATOM 6233 C C . GLY A 1 850 ? -22.286 -5.798 -73.869 1.00 85.94 850 GLY A C 1
ATOM 6234 O O . GLY A 1 850 ? -23.235 -5.660 -73.104 1.00 85.94 850 GLY A O 1
ATOM 6235 N N . GLY A 1 851 ? -22.200 -6.835 -74.707 1.00 83.44 851 GLY A N 1
ATOM 6236 C CA . GLY A 1 851 ? -23.276 -7.826 -74.850 1.00 83.44 851 GLY A CA 1
ATOM 6237 C C . GLY A 1 851 ? -23.437 -8.771 -73.654 1.00 83.44 851 GLY A C 1
ATOM 6238 O O . GLY A 1 851 ? -24.455 -9.447 -73.539 1.00 83.44 851 GLY A O 1
ATOM 6239 N N . THR A 1 852 ? -22.444 -8.830 -72.764 1.00 90.06 852 THR A N 1
ATOM 6240 C CA . THR A 1 852 ? -22.477 -9.598 -71.511 1.00 90.06 852 THR A CA 1
ATOM 6241 C C . THR A 1 852 ? -21.964 -8.734 -70.360 1.00 90.06 852 THR A C 1
ATOM 6243 O O . THR A 1 852 ? -21.277 -7.741 -70.595 1.00 90.06 852 THR A O 1
ATOM 6246 N N . ALA A 1 853 ? -22.242 -9.132 -69.116 1.00 89.69 853 ALA A N 1
ATOM 6247 C CA . ALA A 1 853 ? -21.798 -8.406 -67.921 1.00 89.69 853 ALA A CA 1
ATOM 6248 C C . ALA A 1 853 ? -20.263 -8.285 -67.800 1.00 89.69 853 ALA A C 1
ATOM 6250 O O . ALA A 1 853 ? -19.772 -7.389 -67.123 1.00 89.69 853 ALA A O 1
ATOM 6251 N N . LYS A 1 854 ? -19.498 -9.128 -68.509 1.00 95.06 854 LYS A N 1
ATOM 6252 C CA . LYS A 1 854 ? -18.025 -9.088 -68.570 1.00 95.06 854 LYS A CA 1
ATOM 6253 C C . LYS A 1 854 ? -17.471 -8.272 -69.731 1.00 95.06 854 LYS A C 1
ATOM 6255 O O . LYS A 1 854 ? -16.291 -8.390 -70.049 1.00 95.06 854 LYS A O 1
ATOM 6260 N N . GLN A 1 855 ? -18.311 -7.540 -70.455 1.00 94.69 855 GLN A N 1
ATOM 6261 C CA . GLN A 1 855 ? -17.873 -6.817 -71.641 1.00 94.69 855 GLN A CA 1
ATOM 6262 C C . GLN A 1 855 ? -18.042 -5.316 -71.488 1.00 94.69 855 GLN A C 1
ATOM 6264 O O . GLN A 1 855 ? -19.070 -4.833 -71.019 1.00 94.69 855 GLN A O 1
ATOM 6269 N N . ILE A 1 856 ? -17.044 -4.583 -71.972 1.00 95.56 856 ILE A N 1
ATOM 6270 C CA . ILE A 1 856 ? -17.089 -3.133 -72.149 1.00 95.56 856 ILE A CA 1
ATOM 6271 C C . ILE A 1 856 ? -16.874 -2.856 -73.632 1.00 95.56 856 ILE A C 1
ATOM 6273 O O . ILE A 1 856 ? -15.959 -3.394 -74.254 1.00 95.56 856 ILE A O 1
ATOM 6277 N N . THR A 1 857 ? -17.728 -2.025 -74.211 1.00 95.06 857 THR A N 1
ATOM 6278 C CA . THR A 1 857 ? -17.669 -1.637 -75.617 1.00 95.06 857 THR A CA 1
ATOM 6279 C C . THR A 1 857 ? -17.144 -0.218 -75.723 1.00 95.06 857 THR A C 1
ATOM 6281 O O . THR A 1 857 ? -17.771 0.711 -75.215 1.00 95.06 857 THR A O 1
ATOM 6284 N N . LEU A 1 858 ? -16.013 -0.051 -76.404 1.00 95.00 858 LEU A N 1
ATOM 6285 C CA . LEU A 1 858 ? -15.470 1.247 -76.781 1.00 95.00 858 LEU A CA 1
ATOM 6286 C C . LEU A 1 858 ? -15.860 1.547 -78.227 1.00 95.00 858 LEU A C 1
ATOM 6288 O O . LEU A 1 858 ? -15.489 0.804 -79.137 1.00 95.00 858 LEU A O 1
ATOM 6292 N N . THR A 1 859 ? -16.593 2.636 -78.444 1.00 94.25 859 THR A N 1
ATOM 6293 C CA . THR A 1 859 ? -16.982 3.081 -79.789 1.00 94.25 859 THR A CA 1
ATOM 6294 C C . THR A 1 859 ? -16.161 4.298 -80.188 1.00 94.25 859 THR A C 1
ATOM 6296 O O . THR A 1 859 ? -16.198 5.332 -79.515 1.00 94.25 859 THR A O 1
ATOM 6299 N N . LEU A 1 860 ? -15.425 4.159 -81.289 1.00 92.81 860 LEU A N 1
ATOM 6300 C CA . LEU A 1 860 ? -14.573 5.183 -81.880 1.00 92.81 860 LEU A CA 1
ATOM 6301 C C . LEU A 1 860 ? -15.380 6.034 -82.865 1.00 92.81 860 LEU A C 1
ATOM 6303 O O . LEU A 1 860 ? -16.022 5.499 -83.771 1.00 92.81 860 LEU A O 1
ATOM 6307 N N . ALA A 1 861 ? -15.296 7.361 -82.745 1.00 91.12 861 ALA A N 1
ATOM 6308 C CA . ALA A 1 861 ? -15.928 8.276 -83.701 1.00 91.12 861 ALA A CA 1
ATOM 6309 C C . ALA A 1 861 ? -15.340 8.175 -85.123 1.00 91.12 861 ALA A C 1
ATOM 6311 O O . ALA A 1 861 ? -16.022 8.494 -86.096 1.00 91.12 861 ALA A O 1
ATOM 6312 N N . VAL A 1 862 ? -14.085 7.731 -85.251 1.00 91.12 862 VAL A N 1
ATOM 6313 C CA . VAL A 1 862 ? -13.412 7.488 -86.535 1.00 91.12 862 VAL A CA 1
ATOM 6314 C C . VAL A 1 862 ? -13.112 5.989 -86.657 1.00 91.12 862 VAL A C 1
ATOM 6316 O O . VAL A 1 862 ? -12.469 5.450 -85.755 1.00 91.12 862 VAL A O 1
ATOM 6319 N N . PRO A 1 863 ? -13.564 5.303 -87.727 1.00 92.00 863 PRO A N 1
ATOM 6320 C CA . PRO A 1 863 ? -13.261 3.890 -87.934 1.00 92.00 863 PRO A CA 1
ATOM 6321 C C . PRO A 1 863 ? -11.757 3.631 -88.114 1.00 92.00 863 PRO A C 1
ATOM 6323 O O . PRO A 1 863 ? -11.080 4.370 -88.826 1.00 92.00 863 PRO A O 1
ATOM 6326 N N . LEU A 1 864 ? -11.259 2.547 -87.523 1.00 91.44 864 LEU A N 1
ATOM 6327 C CA . LEU A 1 864 ? -9.924 1.997 -87.737 1.00 91.44 864 LEU A CA 1
ATOM 6328 C C . LEU A 1 864 ? -9.766 1.490 -89.174 1.00 91.44 864 LEU A C 1
ATOM 6330 O O . LEU A 1 864 ? -10.649 0.830 -89.730 1.00 91.44 864 LEU A O 1
ATOM 6334 N N . THR A 1 865 ? -8.598 1.748 -89.752 1.00 91.38 865 THR A N 1
ATOM 6335 C CA . THR A 1 865 ? -8.185 1.252 -91.067 1.00 91.38 865 THR A CA 1
ATOM 6336 C C . THR A 1 865 ? -7.253 0.043 -90.948 1.00 91.38 865 THR A C 1
ATOM 6338 O O . THR A 1 865 ? -6.691 -0.241 -89.890 1.00 91.38 865 THR A O 1
ATOM 6341 N N . ALA A 1 866 ? -7.022 -0.667 -92.058 1.00 86.38 866 ALA A N 1
ATOM 6342 C CA . ALA A 1 866 ? -6.033 -1.749 -92.101 1.00 86.38 866 ALA A CA 1
ATOM 6343 C C . ALA A 1 866 ? -4.615 -1.268 -91.719 1.00 86.38 866 ALA A C 1
ATOM 6345 O O . ALA A 1 866 ? -3.854 -2.017 -91.106 1.00 86.38 866 ALA A O 1
ATOM 6346 N N . THR A 1 867 ? -4.279 -0.010 -92.029 1.00 88.50 867 THR A N 1
ATOM 6347 C CA . THR A 1 867 ? -3.009 0.615 -91.638 1.00 88.50 867 THR A CA 1
ATOM 6348 C C . THR A 1 867 ? -2.929 0.816 -90.124 1.00 88.50 867 THR A C 1
ATOM 6350 O O . THR A 1 867 ? -1.910 0.466 -89.533 1.00 88.50 867 THR A O 1
ATOM 6353 N N . ASP A 1 868 ? -4.005 1.276 -89.482 1.00 89.31 868 ASP A N 1
ATOM 6354 C CA . ASP A 1 868 ? -4.063 1.476 -88.025 1.00 89.31 868 ASP A CA 1
ATOM 6355 C C . ASP A 1 868 ? -3.887 0.162 -87.257 1.00 89.31 868 ASP A C 1
ATOM 6357 O O . ASP A 1 868 ? -3.123 0.093 -86.294 1.00 89.31 868 ASP A O 1
ATOM 6361 N N . LEU A 1 869 ? -4.535 -0.908 -87.732 1.00 86.25 869 LEU A N 1
ATOM 6362 C CA . LEU A 1 869 ? -4.388 -2.248 -87.159 1.00 86.25 869 LEU A CA 1
ATOM 6363 C C . LEU A 1 869 ? -2.954 -2.773 -87.313 1.00 86.25 869 LEU A C 1
ATOM 6365 O O . LEU A 1 869 ? -2.405 -3.336 -86.368 1.00 86.25 869 LEU A O 1
ATOM 6369 N N . SER A 1 870 ? -2.320 -2.541 -88.469 1.00 86.69 870 SER A N 1
ATOM 6370 C CA . SER A 1 870 ? -0.925 -2.939 -88.714 1.00 86.69 870 SER A CA 1
ATOM 6371 C C . SER A 1 870 ? 0.100 -2.129 -87.907 1.00 86.69 870 SER A C 1
ATOM 6373 O O . SER A 1 870 ? 1.162 -2.648 -87.573 1.00 86.69 870 SER A O 1
ATOM 6375 N N . ALA A 1 871 ? -0.226 -0.878 -87.559 1.00 88.12 871 ALA A N 1
ATOM 6376 C CA . ALA A 1 871 ? 0.595 -0.015 -86.710 1.00 88.12 871 ALA A CA 1
ATOM 6377 C C . ALA A 1 871 ? 0.494 -0.375 -85.213 1.00 88.12 871 ALA A C 1
ATOM 6379 O O . ALA A 1 871 ? 1.304 0.091 -84.411 1.00 88.12 871 ALA A O 1
ATOM 6380 N N . GLY A 1 872 ? -0.478 -1.215 -84.843 1.00 90.81 872 GLY A N 1
ATOM 6381 C CA . GLY A 1 872 ? -0.752 -1.638 -83.476 1.00 90.81 872 GLY A CA 1
ATOM 6382 C C . GLY A 1 872 ? -1.698 -0.679 -82.758 1.00 90.81 872 GLY A C 1
ATOM 6383 O O . GLY A 1 872 ? -1.432 0.521 -82.644 1.00 90.81 872 GLY A O 1
ATOM 6384 N N . VAL A 1 873 ? -2.793 -1.229 -82.231 1.00 94.44 873 VAL A N 1
ATOM 6385 C CA . VAL A 1 873 ? -3.770 -0.499 -81.416 1.00 94.44 873 VAL A CA 1
ATOM 6386 C C . VAL A 1 873 ? -3.670 -0.980 -79.975 1.00 94.44 873 VAL A C 1
ATOM 6388 O O . VAL A 1 873 ? -3.599 -2.179 -79.712 1.00 94.44 873 VAL A O 1
ATOM 6391 N N . VAL A 1 874 ? -3.636 -0.048 -79.029 1.00 95.12 874 VAL A N 1
ATOM 6392 C CA . VAL A 1 874 ? -3.430 -0.332 -77.608 1.00 95.12 874 VAL A CA 1
ATOM 6393 C C . VAL A 1 874 ? -4.396 0.493 -76.770 1.00 95.12 874 VAL A C 1
ATOM 6395 O O . VAL A 1 874 ? -4.612 1.669 -77.051 1.00 95.12 874 VAL A O 1
ATOM 6398 N N . ILE A 1 875 ? -4.939 -0.109 -75.715 1.00 94.94 875 ILE A N 1
ATOM 6399 C CA . ILE A 1 875 ? -5.766 0.578 -74.721 1.00 94.94 875 ILE A CA 1
ATOM 6400 C C . ILE A 1 875 ? -4.971 0.722 -73.427 1.00 94.94 875 ILE A C 1
ATOM 6402 O O . ILE A 1 875 ? -4.369 -0.241 -72.944 1.00 94.94 875 ILE A O 1
ATOM 6406 N N . 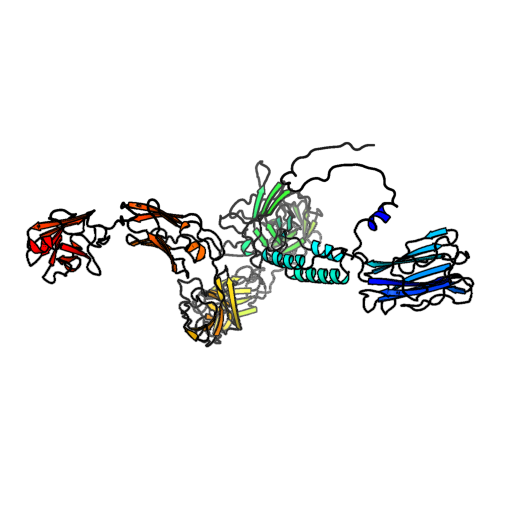LYS A 1 876 ? -4.975 1.934 -72.877 1.00 93.62 876 LYS A N 1
ATOM 6407 C CA . LYS A 1 876 ? -4.354 2.299 -71.599 1.00 93.62 876 LYS A CA 1
ATOM 6408 C C . LYS A 1 876 ? -5.414 2.880 -70.658 1.00 93.62 876 LYS A C 1
ATOM 6410 O O . LYS A 1 876 ? -6.408 3.419 -71.150 1.00 93.62 876 LYS A O 1
ATOM 6415 N N . PRO A 1 877 ? -5.236 2.780 -69.331 1.00 93.69 877 PRO A N 1
ATOM 6416 C CA . PRO A 1 877 ? -6.113 3.466 -68.396 1.00 93.69 877 PRO A CA 1
ATOM 6417 C C . PRO A 1 877 ? -5.892 4.977 -68.510 1.00 93.69 877 PRO A C 1
ATOM 6419 O O . PRO A 1 877 ? -4.758 5.438 -68.666 1.00 93.69 877 PRO A O 1
ATOM 6422 N N . ALA A 1 878 ? -6.958 5.752 -68.375 1.00 89.25 878 ALA A N 1
ATOM 6423 C CA . ALA A 1 878 ? -6.818 7.160 -68.044 1.00 89.25 878 ALA A CA 1
ATOM 6424 C C . ALA A 1 878 ? -6.442 7.325 -66.562 1.00 89.25 878 ALA A C 1
ATOM 6426 O O . ALA A 1 878 ? -6.642 6.432 -65.731 1.00 89.25 878 ALA A O 1
ATOM 6427 N N . THR A 1 879 ? -5.904 8.488 -66.199 1.00 83.75 879 THR A N 1
ATOM 6428 C CA . THR A 1 879 ? -5.667 8.831 -64.791 1.00 83.75 879 THR A CA 1
ATOM 6429 C C . THR A 1 879 ? -6.985 8.893 -64.021 1.00 83.75 879 THR A C 1
ATOM 6431 O O . THR A 1 879 ? -7.841 9.707 -64.355 1.00 83.75 879 THR A O 1
ATOM 6434 N N . GLY A 1 880 ? -7.108 8.088 -62.959 1.00 83.56 880 GLY A N 1
ATOM 6435 C CA . GLY A 1 880 ? -8.277 8.099 -62.074 1.00 83.56 880 GLY A CA 1
ATOM 6436 C C . GLY A 1 880 ? -9.458 7.262 -62.567 1.00 83.56 880 GLY A C 1
ATOM 6437 O O . GLY A 1 880 ? -10.593 7.682 -62.377 1.00 83.56 880 GLY A O 1
ATOM 6438 N N . ILE A 1 881 ? -9.190 6.110 -63.193 1.00 91.12 881 ILE A N 1
ATOM 6439 C CA . ILE A 1 881 ? -10.221 5.159 -63.632 1.00 91.12 881 ILE A CA 1
ATOM 6440 C C . ILE A 1 881 ? -11.260 4.880 -62.533 1.00 91.12 881 ILE A C 1
ATOM 6442 O O . ILE A 1 881 ? -10.903 4.614 -61.384 1.00 91.12 881 ILE A O 1
ATOM 6446 N N . THR A 1 882 ? -12.542 4.945 -62.897 1.00 93.50 882 THR A N 1
ATOM 6447 C CA . THR A 1 882 ? -13.675 4.740 -61.972 1.00 93.50 882 THR A CA 1
ATOM 6448 C C . THR A 1 882 ? -14.475 3.4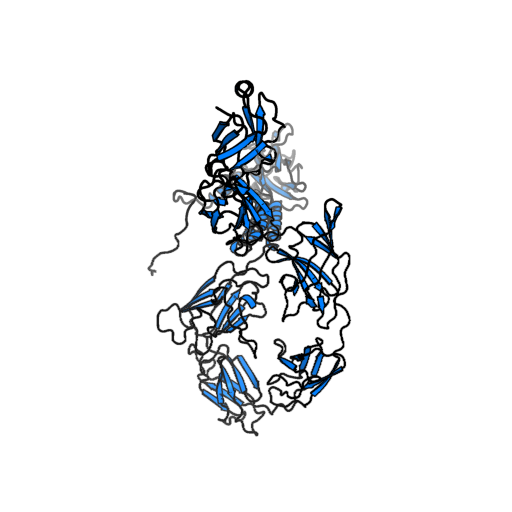68 -62.246 1.00 93.50 882 THR A C 1
ATOM 6450 O O . THR A 1 882 ? -15.179 2.991 -61.355 1.00 93.50 882 THR A O 1
ATOM 6453 N N . THR A 1 883 ? -14.326 2.886 -63.438 1.00 94.50 883 THR A N 1
ATOM 6454 C CA . THR A 1 883 ? -14.930 1.606 -63.819 1.00 94.50 883 THR A CA 1
ATOM 6455 C C . THR A 1 883 ? -14.574 0.525 -62.802 1.00 94.50 883 THR A C 1
ATOM 6457 O O . THR A 1 883 ? -13.399 0.287 -62.524 1.00 94.50 883 THR A O 1
ATOM 6460 N N . ALA A 1 884 ? -15.588 -0.151 -62.270 1.00 94.25 884 ALA A N 1
ATOM 6461 C CA . ALA A 1 884 ? -15.471 -1.124 -61.188 1.00 94.25 884 ALA A CA 1
ATOM 6462 C C . ALA A 1 884 ? -16.439 -2.302 -61.375 1.00 94.25 884 ALA A C 1
ATOM 6464 O O . ALA A 1 884 ? -17.410 -2.206 -62.132 1.00 94.25 884 ALA A O 1
ATOM 6465 N N . ASP A 1 885 ? -16.192 -3.402 -60.671 1.00 93.31 885 ASP A N 1
ATOM 6466 C CA . ASP A 1 885 ? -17.131 -4.525 -60.585 1.00 93.31 885 ASP A CA 1
ATOM 6467 C C . ASP A 1 885 ? -18.416 -4.178 -59.800 1.00 93.31 885 ASP A C 1
ATOM 6469 O O . ASP A 1 885 ? -18.664 -3.037 -59.390 1.00 93.31 885 ASP A O 1
ATOM 6473 N N . THR A 1 886 ? -19.266 -5.184 -59.595 1.00 90.12 886 THR A N 1
ATOM 6474 C CA . THR A 1 886 ? -20.541 -5.050 -58.876 1.00 90.12 886 THR A CA 1
ATOM 6475 C C . THR A 1 886 ? -20.421 -4.804 -57.371 1.00 90.12 886 THR A C 1
ATOM 6477 O O . THR A 1 886 ? -21.405 -4.371 -56.772 1.00 90.12 886 THR A O 1
ATOM 6480 N N . VAL A 1 887 ? -19.261 -5.051 -56.754 1.00 90.88 887 VAL A N 1
ATOM 6481 C CA . VAL A 1 887 ? -19.016 -4.808 -55.319 1.00 90.88 887 VAL A CA 1
ATOM 6482 C C . VAL A 1 887 ? -18.057 -3.638 -55.064 1.00 90.88 887 VAL A C 1
ATOM 6484 O O . VAL A 1 887 ? -17.758 -3.328 -53.910 1.00 90.88 887 VAL A O 1
ATOM 6487 N N . GLY A 1 888 ? -17.638 -2.940 -56.123 1.00 90.50 888 GLY A N 1
ATOM 6488 C CA . GLY A 1 888 ? -16.901 -1.683 -56.075 1.00 90.50 888 GLY A CA 1
ATOM 6489 C C . GLY A 1 888 ? -15.384 -1.798 -56.235 1.00 90.50 888 GLY A C 1
ATOM 6490 O O . GLY A 1 888 ? -14.705 -0.792 -56.015 1.00 90.50 888 GLY A O 1
ATOM 6491 N N . ASN A 1 889 ? -14.821 -2.951 -56.625 1.00 92.69 889 ASN A N 1
ATOM 6492 C CA . ASN A 1 889 ? -13.381 -3.029 -56.882 1.00 92.69 889 ASN A CA 1
ATOM 6493 C C . ASN A 1 889 ? -13.052 -2.429 -58.257 1.00 92.69 889 ASN A C 1
ATOM 6495 O O . ASN A 1 889 ? -13.561 -2.846 -59.299 1.00 92.69 889 ASN A O 1
ATOM 6499 N N . VAL A 1 890 ? -12.194 -1.406 -58.256 1.00 93.12 890 VAL A N 1
ATOM 6500 C CA . VAL A 1 890 ? -11.841 -0.637 -59.459 1.00 93.12 890 VAL A CA 1
ATOM 6501 C C . VAL A 1 890 ? -10.981 -1.468 -60.415 1.00 93.12 890 VAL A C 1
ATOM 6503 O O . VAL A 1 890 ? -10.013 -2.110 -59.999 1.00 93.12 890 VAL A O 1
ATOM 6506 N N . LEU A 1 891 ? -11.309 -1.399 -61.709 1.00 93.56 891 LEU A N 1
ATOM 6507 C CA . LEU A 1 891 ? -10.647 -2.087 -62.816 1.00 93.56 891 LEU A CA 1
ATOM 6508 C C . LEU A 1 891 ? -9.134 -1.870 -62.799 1.00 93.56 891 LEU A C 1
ATOM 6510 O O . LEU A 1 891 ? -8.625 -0.756 -62.929 1.00 93.56 891 LEU A O 1
ATOM 6514 N N . ASN A 1 892 ? -8.403 -2.976 -62.705 1.00 92.94 892 ASN A N 1
ATOM 6515 C CA . ASN A 1 892 ? -6.957 -2.996 -62.814 1.00 92.94 892 ASN A CA 1
ATOM 6516 C C . ASN A 1 892 ? -6.550 -3.152 -64.288 1.00 92.94 892 ASN A C 1
ATOM 6518 O O . ASN A 1 892 ? -6.373 -4.261 -64.799 1.00 92.94 892 ASN A O 1
ATOM 6522 N N . LEU A 1 893 ? -6.429 -2.019 -64.982 1.00 92.38 893 LEU A N 1
ATOM 6523 C CA . LEU A 1 893 ? -5.979 -1.929 -66.371 1.00 92.38 893 LEU A CA 1
ATOM 6524 C C . LEU A 1 893 ? -4.605 -1.249 -66.426 1.00 92.38 893 LEU A C 1
ATOM 6526 O O . LEU A 1 893 ? -4.444 -0.152 -65.909 1.00 92.38 893 LEU A O 1
ATOM 6530 N N . THR A 1 894 ? -3.621 -1.875 -67.075 1.00 87.88 894 THR A N 1
ATOM 6531 C CA . THR A 1 894 ? -2.279 -1.298 -67.291 1.00 87.88 894 THR A CA 1
ATOM 6532 C C . THR A 1 894 ? -2.062 -0.934 -68.758 1.00 87.88 894 THR A C 1
ATOM 6534 O O . THR A 1 894 ? -1.913 0.232 -69.109 1.00 87.88 894 THR A O 1
ATOM 6537 N N . GLN A 1 895 ? -2.064 -1.935 -69.632 1.00 92.44 895 GLN A N 1
ATOM 6538 C CA . GLN A 1 895 ? -2.013 -1.791 -71.078 1.00 92.44 895 GLN A CA 1
ATOM 6539 C C . GLN A 1 895 ? -2.515 -3.089 -71.710 1.00 92.44 895 GLN A C 1
ATOM 6541 O O . GLN A 1 895 ? -2.068 -4.165 -71.315 1.00 92.44 895 GLN A O 1
ATOM 6546 N N . ILE A 1 896 ? -3.380 -3.005 -72.720 1.00 95.25 896 ILE A N 1
ATOM 6547 C CA . ILE A 1 896 ? -3.771 -4.178 -73.509 1.00 95.25 896 ILE A CA 1
ATOM 6548 C C . ILE A 1 896 ? -3.717 -3.889 -75.007 1.00 95.25 896 ILE A C 1
ATOM 6550 O O . ILE A 1 896 ? -4.215 -2.866 -75.478 1.00 95.25 896 ILE A O 1
ATOM 6554 N N . THR A 1 897 ? -3.084 -4.790 -75.755 1.00 93.44 897 THR A N 1
ATOM 6555 C CA . THR A 1 897 ? -3.052 -4.735 -77.219 1.00 93.44 897 THR A CA 1
ATOM 6556 C C . THR A 1 897 ? -4.387 -5.208 -77.771 1.00 93.44 897 THR A C 1
ATOM 6558 O O . THR A 1 897 ? -4.901 -6.249 -77.364 1.00 93.44 897 THR A O 1
ATOM 6561 N N . VAL A 1 898 ? -4.938 -4.447 -78.709 1.00 92.75 898 VAL A N 1
ATOM 6562 C CA . VAL A 1 898 ? -6.178 -4.789 -79.393 1.00 92.75 898 VAL A CA 1
ATOM 6563 C C . VAL A 1 898 ? -5.864 -5.730 -80.551 1.00 92.75 898 VAL A C 1
ATOM 6565 O O . VAL A 1 898 ? -4.981 -5.468 -81.367 1.00 92.75 898 VAL A O 1
ATOM 6568 N N . THR A 1 899 ? -6.589 -6.839 -80.597 1.00 89.38 899 THR A N 1
ATOM 6569 C CA . THR A 1 899 ? -6.472 -7.890 -81.616 1.00 89.38 899 THR A CA 1
ATOM 6570 C C . THR A 1 899 ? -7.654 -7.839 -82.583 1.00 89.38 899 THR A C 1
ATOM 6572 O O . THR A 1 899 ? -8.674 -7.221 -82.273 1.00 89.38 899 THR A O 1
ATOM 6575 N N . GLN A 1 900 ? -7.498 -8.427 -83.772 1.00 80.44 900 GLN A N 1
ATOM 6576 C CA . GLN A 1 900 ? -8.602 -8.610 -84.720 1.00 80.44 900 GLN A CA 1
ATOM 6577 C C . GLN A 1 900 ? -9.467 -9.802 -84.317 1.00 80.44 900 GLN A C 1
ATOM 6579 O O . GLN A 1 900 ? -8.883 -10.815 -83.866 1.00 80.44 900 GLN A O 1
#

pLDDT: mean 84.99, std 15.73, range [25.58, 98.19]